Protein AF-0000000085008491 (afdb_homodimer)

Organism: Metarhizium robertsii (strain ARSEF 23 / ATCC MYA-3075) (NCBI:txid655844)

Structure (mmCIF, N/CA/C/O backbone):
data_AF-0000000085008491-model_v1
#
loop_
_entity.id
_entity.type
_entity.pdbx_description
1 polymer 'Low temperature requirement protein A'
#
loop_
_atom_site.group_PDB
_atom_site.id
_atom_site.type_symbol
_atom_site.label_atom_id
_atom_site.label_alt_id
_atom_site.label_comp_id
_atom_site.label_asym_id
_atom_site.label_entity_id
_atom_site.label_seq_id
_atom_site.pdbx_PDB_ins_code
_atom_site.Cartn_x
_atom_site.Cartn_y
_atom_site.Cartn_z
_atom_site.occupancy
_atom_site.B_iso_or_equiv
_atom_site.auth_seq_id
_atom_site.auth_comp_id
_atom_site.auth_asym_id
_atom_site.auth_atom_id
_atom_site.pdbx_PDB_model_num
ATOM 1 N N . MET A 1 1 ? -6.703 20.766 11 1 22.58 1 MET A N 1
ATOM 2 C CA . MET A 1 1 ? -6.531 19.688 11.953 1 22.58 1 MET A CA 1
ATOM 3 C C . MET A 1 1 ? -5.18 19.781 12.656 1 22.58 1 MET A C 1
ATOM 5 O O . MET A 1 1 ? -4.137 19.828 12 1 22.58 1 MET A O 1
ATOM 9 N N . ASN A 1 2 ? -5.156 20.266 13.844 1 28.08 2 ASN A N 1
ATOM 10 C CA . ASN A 1 2 ? -3.992 20.547 14.68 1 28.08 2 ASN A CA 1
ATOM 11 C C . ASN A 1 2 ? -3.143 19.281 14.883 1 28.08 2 ASN A C 1
ATOM 13 O O . ASN A 1 2 ? -3.676 18.188 15.055 1 28.08 2 ASN A O 1
ATOM 17 N N . CYS A 1 3 ? -1.959 19.219 14.305 1 33.41 3 CYS A N 1
ATOM 18 C CA . CYS A 1 3 ? -0.916 18.266 14.656 1 33.41 3 CYS A CA 1
ATOM 19 C C . CYS A 1 3 ? -1.079 17.781 16.094 1 33.41 3 CYS A C 1
ATOM 21 O O . CYS A 1 3 ? -0.46 16.781 16.484 1 33.41 3 CYS A O 1
ATOM 23 N N . ASN A 1 4 ? -1.603 18.516 16.922 1 34.78 4 ASN A N 1
ATOM 24 C CA . ASN A 1 4 ? -1.887 18.188 18.312 1 34.78 4 ASN A CA 1
ATOM 25 C C . ASN A 1 4 ? -2.812 16.969 18.422 1 34.78 4 ASN A C 1
ATOM 27 O O . ASN A 1 4 ? -2.797 16.266 19.422 1 34.78 4 ASN A O 1
ATOM 31 N N . GLU A 1 5 ? -3.637 16.719 17.391 1 36.25 5 GLU A N 1
ATOM 32 C CA . GLU A 1 5 ? -4.668 15.695 17.469 1 36.25 5 GLU A CA 1
ATOM 33 C C . GLU A 1 5 ? -4.102 14.32 17.125 1 36.25 5 GLU A C 1
ATOM 35 O O . GLU A 1 5 ? -4.574 13.297 17.625 1 36.25 5 GLU A O 1
ATOM 40 N N . LEU A 1 6 ? -3.256 14.211 16.172 1 36.53 6 LEU A N 1
ATOM 41 C CA . LEU A 1 6 ? -2.646 12.922 15.859 1 36.53 6 LEU A CA 1
ATOM 42 C C . LEU A 1 6 ? -1.901 12.367 17.062 1 36.53 6 LEU A C 1
ATOM 44 O O . LEU A 1 6 ? -1.867 11.148 17.266 1 36.53 6 LEU A O 1
ATOM 48 N N . GLN A 1 7 ? -1.182 13.188 17.719 1 36.91 7 GLN A N 1
ATOM 49 C CA . GLN A 1 7 ? -0.556 12.797 18.969 1 36.91 7 GLN A CA 1
ATOM 50 C C . GLN A 1 7 ? -1.595 12.648 20.078 1 36.91 7 GLN A C 1
ATOM 52 O O . GLN A 1 7 ? -1.277 12.188 21.172 1 36.91 7 GLN A O 1
ATOM 57 N N . GLU A 1 8 ? -2.67 13.133 19.891 1 38.06 8 GLU A N 1
ATOM 58 C CA . GLU A 1 8 ? -3.695 12.984 20.922 1 38.06 8 GLU A CA 1
ATOM 59 C C . GLU A 1 8 ? -4.211 11.547 20.984 1 38.06 8 GLU A C 1
ATOM 61 O O . GLU A 1 8 ? -4.816 11.141 21.969 1 38.06 8 GLU A O 1
ATOM 66 N N . GLY A 1 9 ? -4.223 10.93 19.859 1 38.94 9 GLY A N 1
ATOM 67 C CA . GLY A 1 9 ? -4.684 9.555 19.984 1 38.94 9 GLY A CA 1
ATOM 68 C C . GLY A 1 9 ? -3.822 8.719 20.906 1 38.94 9 GLY A C 1
ATOM 69 O O . GLY A 1 9 ? -4.133 7.555 21.172 1 38.94 9 GLY A O 1
ATOM 70 N N . ALA A 1 10 ? -2.504 9.078 20.875 1 44.97 10 ALA A N 1
ATOM 71 C CA . ALA A 1 10 ? -1.651 8.383 21.828 1 44.97 10 ALA A CA 1
ATOM 72 C C . ALA A 1 10 ? -1.813 8.969 23.234 1 44.97 10 ALA A C 1
ATOM 74 O O . ALA A 1 10 ? -0.833 9.117 23.969 1 44.97 10 ALA A O 1
ATOM 75 N N . LYS A 1 11 ? -2.795 9.562 23.516 1 48.81 11 LYS A N 1
ATOM 76 C CA . LYS A 1 11 ? -2.977 9.977 24.906 1 48.81 11 LYS A CA 1
ATOM 77 C C . LYS A 1 11 ? -2.881 8.789 25.859 1 48.81 11 LYS A C 1
ATOM 79 O O . LYS A 1 11 ? -3.244 7.668 25.484 1 48.81 11 LYS A O 1
ATOM 84 N N . PRO A 1 12 ? -2.02 8.914 26.781 1 52.53 12 PRO A N 1
ATOM 85 C CA . PRO A 1 12 ? -1.952 7.887 27.828 1 52.53 12 PRO A CA 1
ATOM 86 C C . PRO A 1 12 ? -3.322 7.312 28.172 1 52.53 12 PRO A C 1
ATOM 88 O O . PRO A 1 12 ? -4.312 8.047 28.219 1 52.53 12 PRO A O 1
ATOM 91 N N . GLN A 1 13 ? -3.4 6.059 27.797 1 59.88 13 GLN A N 1
ATOM 92 C CA . GLN A 1 13 ? -4.645 5.324 28 1 59.88 13 GLN A CA 1
ATOM 93 C C . GLN A 1 13 ? -4.914 5.066 29.469 1 59.88 13 GLN A C 1
ATOM 95 O O . GLN A 1 13 ? -4.023 4.625 30.203 1 59.88 13 GLN A O 1
ATOM 100 N N . ARG A 1 14 ? -5.953 5.645 29.969 1 59.72 14 ARG A N 1
ATOM 101 C CA . ARG A 1 14 ? -6.395 5.312 31.312 1 59.72 14 ARG A CA 1
ATOM 102 C C . ARG A 1 14 ? -6.863 3.865 31.406 1 59.72 14 ARG A C 1
ATOM 104 O O . ARG A 1 14 ? -6.832 3.258 32.469 1 59.72 14 ARG A O 1
ATOM 111 N N . TYR A 1 15 ? -7.203 3.393 30.219 1 63.69 15 TYR A N 1
ATOM 112 C CA . TYR A 1 15 ? -7.707 2.025 30.172 1 63.69 15 TYR A CA 1
ATOM 113 C C . TYR A 1 15 ? -7.035 1.241 29.047 1 63.69 15 TYR A C 1
ATOM 115 O O . TYR A 1 15 ? -6.793 1.778 27.969 1 63.69 15 TYR A O 1
ATOM 123 N N . ILE A 1 16 ? -6.688 0.097 29.391 1 64.44 16 ILE A N 1
ATOM 124 C CA . ILE A 1 16 ? -6.07 -0.783 28.406 1 64.44 16 ILE A CA 1
ATOM 125 C C . ILE A 1 16 ? -7.121 -1.263 27.406 1 64.44 16 ILE A C 1
ATOM 127 O O . ILE A 1 16 ? -6.863 -1.312 26.203 1 64.44 16 ILE A O 1
ATOM 131 N N . ILE A 1 17 ? -8.273 -1.641 27.938 1 62.34 17 ILE A N 1
ATOM 132 C CA . ILE A 1 17 ? -9.414 -2.043 27.125 1 62.34 17 ILE A CA 1
ATOM 133 C C . ILE A 1 17 ? -10.547 -1.027 27.281 1 62.34 17 ILE A C 1
ATOM 135 O O . ILE A 1 17 ? -11.039 -0.808 28.391 1 62.34 17 ILE A O 1
ATOM 139 N N . LYS A 1 18 ? -10.844 -0.4 26.188 1 65 18 LYS A N 1
ATOM 140 C CA . LYS A 1 18 ? -11.883 0.63 26.234 1 65 18 LYS A CA 1
ATOM 141 C C . LYS A 1 18 ? -13.234 0.069 25.797 1 65 18 LYS A C 1
ATOM 143 O O . LYS A 1 18 ? -13.297 -0.905 25.047 1 65 18 LYS A O 1
ATOM 148 N N . ARG A 1 19 ? -14.211 0.673 26.375 1 60.06 19 ARG A N 1
ATOM 149 C CA . ARG A 1 19 ? -15.555 0.323 25.938 1 60.06 19 ARG A CA 1
ATOM 150 C C . ARG A 1 19 ? -15.797 0.734 24.5 1 60.06 19 ARG A C 1
ATOM 152 O O . ARG A 1 19 ? -15.453 1.85 24.094 1 60.06 19 ARG A O 1
ATOM 159 N N . PRO A 1 20 ? -16.25 -0.199 23.781 1 55.25 20 PRO A N 1
ATOM 160 C CA . PRO A 1 20 ? -16.609 0.208 22.422 1 55.25 20 PRO A CA 1
ATOM 161 C C . PRO A 1 20 ? -17.656 1.324 22.391 1 55.25 20 PRO A C 1
ATOM 163 O O . PRO A 1 20 ? -18.641 1.271 23.125 1 55.25 20 PRO A O 1
ATOM 166 N N . LYS A 1 21 ? -17.25 2.432 21.797 1 56.22 21 LYS A N 1
ATOM 167 C CA . LYS A 1 21 ? -18.156 3.568 21.734 1 56.22 21 LYS A CA 1
ATOM 168 C C . LYS A 1 21 ? -18.594 3.844 20.297 1 56.22 21 LYS A C 1
ATOM 170 O O . LYS A 1 21 ? -17.797 3.719 19.375 1 56.22 21 LYS A O 1
ATOM 175 N N . ALA A 1 22 ? -19.875 3.992 20.188 1 53.5 22 ALA A N 1
ATOM 176 C CA . ALA A 1 22 ? -20.391 4.422 18.891 1 53.5 22 ALA A CA 1
ATOM 177 C C . ALA A 1 22 ? -19.781 5.766 18.484 1 53.5 22 ALA A C 1
ATOM 179 O O . ALA A 1 22 ? -19.781 6.715 19.266 1 53.5 22 ALA A O 1
ATOM 180 N N . LEU A 1 23 ? -19.188 5.812 17.422 1 52.28 23 LEU A N 1
ATOM 181 C CA . LEU A 1 23 ? -18.516 7.043 17.016 1 52.28 23 LEU A CA 1
ATOM 182 C C . LEU A 1 23 ? -19.531 8.07 16.516 1 52.28 23 LEU A C 1
ATOM 184 O O . LEU A 1 23 ? -19.375 9.273 16.75 1 52.28 23 LEU A O 1
ATOM 188 N N . GLN A 1 24 ? -20.531 7.625 15.766 1 49.69 24 GLN A N 1
ATOM 189 C CA . GLN A 1 24 ? -21.578 8.516 15.273 1 49.69 24 GLN A CA 1
ATOM 190 C C . GLN A 1 24 ? -22.922 7.812 15.227 1 49.69 24 GLN A C 1
ATOM 192 O O . GLN A 1 24 ? -23 6.609 14.969 1 49.69 24 GLN A O 1
ATOM 197 N N . TRP A 1 25 ? -23.938 8.477 15.766 1 48.06 25 TRP A N 1
ATOM 198 C CA . TRP A 1 25 ? -25.281 7.883 15.758 1 48.06 25 TRP A CA 1
ATOM 199 C C . TRP A 1 25 ? -26.328 8.938 15.445 1 48.06 25 TRP A C 1
ATOM 201 O O . TRP A 1 25 ? -26.062 10.133 15.531 1 48.06 25 TRP A O 1
ATOM 211 N N . PHE A 1 26 ? -27.312 8.453 14.711 1 47.28 26 PHE A N 1
ATOM 212 C CA . PHE A 1 26 ? -28.484 9.305 14.484 1 47.28 26 PHE A CA 1
ATOM 213 C C . PHE A 1 26 ? -29.438 9.227 15.672 1 47.28 26 PHE A C 1
ATOM 215 O O . PHE A 1 26 ? -29.734 8.141 16.172 1 47.28 26 PHE A O 1
ATOM 222 N N . TYR A 1 27 ? -29.656 10.281 16.297 1 44.81 27 TYR A N 1
ATOM 223 C CA . TYR A 1 27 ? -30.719 10.383 17.281 1 44.81 27 TYR A CA 1
ATOM 224 C C . TYR A 1 27 ? -31.828 11.312 16.812 1 44.81 27 TYR A C 1
ATOM 226 O O . TYR A 1 27 ? -31.625 12.516 16.656 1 44.81 27 TYR A O 1
ATOM 234 N N . ASN A 1 28 ? -33 10.789 16.641 1 46.03 28 ASN A N 1
ATOM 235 C CA . ASN A 1 28 ? -34.156 11.523 16.156 1 46.03 28 ASN A CA 1
ATOM 236 C C . ASN A 1 28 ? -33.844 12.297 14.875 1 46.03 28 ASN A C 1
ATOM 238 O O . ASN A 1 28 ? -34.188 13.477 14.75 1 46.03 28 ASN A O 1
ATOM 242 N N . GLY A 1 29 ? -33.031 11.727 13.953 1 48.06 29 GLY A N 1
ATOM 243 C CA . GLY A 1 29 ? -32.75 12.297 12.648 1 48.06 29 GLY A CA 1
ATOM 244 C C . GLY A 1 29 ? -31.5 13.156 12.625 1 48.06 29 GLY A C 1
ATOM 245 O O . GLY A 1 29 ? -31.078 13.625 11.57 1 48.06 29 GLY A O 1
ATOM 246 N N . ARG A 1 30 ? -31.031 13.391 13.836 1 52.66 30 ARG A N 1
ATOM 247 C CA . ARG A 1 30 ? -29.859 14.258 13.906 1 52.66 30 ARG A CA 1
ATOM 248 C C . ARG A 1 30 ? -28.594 13.445 14.125 1 52.66 30 ARG A C 1
ATOM 250 O O . ARG A 1 30 ? -28.594 12.461 14.867 1 52.66 30 ARG A O 1
ATOM 257 N N . LEU A 1 31 ? -27.609 13.781 13.398 1 53.97 31 LEU A N 1
ATOM 258 C CA . LEU A 1 31 ? -26.328 13.086 13.453 1 53.97 31 LEU A CA 1
ATOM 259 C C . LEU A 1 31 ? -25.5 13.555 14.641 1 53.97 31 LEU A C 1
ATOM 261 O O . LEU A 1 31 ? -25.328 14.766 14.844 1 53.97 31 LEU A O 1
ATOM 265 N N . TYR A 1 32 ? -25.25 12.711 15.68 1 51.94 32 TYR A N 1
ATOM 266 C CA . TYR A 1 32 ? -24.375 12.992 16.812 1 51.94 32 TYR A CA 1
ATOM 267 C C . TYR A 1 32 ? -23.016 12.312 16.609 1 51.94 32 TYR A C 1
ATOM 269 O O . TYR A 1 32 ? -22.938 11.195 16.109 1 51.94 32 TYR A O 1
ATOM 277 N N . LYS A 1 33 ? -21.969 13.078 16.719 1 55.03 33 LYS A N 1
ATOM 278 C CA . LYS A 1 33 ? -20.625 12.539 16.625 1 55.03 33 LYS A CA 1
ATOM 279 C C . LYS A 1 33 ? -19.906 12.594 17.969 1 55.03 33 LYS A C 1
ATOM 281 O O . LYS A 1 33 ? -20.047 13.578 18.703 1 55.03 33 LYS A O 1
ATOM 286 N N . GLU A 1 34 ? -19.469 11.555 18.453 1 53.09 34 GLU A N 1
ATOM 287 C CA . GLU A 1 34 ? -18.703 11.562 19.703 1 53.09 34 GLU A CA 1
ATOM 288 C C . GLU A 1 34 ? -17.5 12.5 19.609 1 53.09 34 GLU A C 1
ATOM 290 O O . GLU A 1 34 ? -17.156 13.172 20.578 1 53.09 34 GLU A O 1
ATOM 295 N N . SER A 1 35 ? -16.688 12.516 18.609 1 48.06 35 SER A N 1
ATOM 296 C CA . SER A 1 35 ? -15.539 13.406 18.438 1 48.06 35 SER A CA 1
ATOM 297 C C . SER A 1 35 ? -15.5 13.977 17.016 1 48.06 35 SER A C 1
ATOM 299 O O . SER A 1 35 ? -15.852 13.297 16.062 1 48.06 35 SER A O 1
ATOM 301 N N . ASP A 1 36 ? -15.641 15.281 16.797 1 45.06 36 ASP A N 1
ATOM 302 C CA . ASP A 1 36 ? -15.641 16 15.531 1 45.06 36 ASP A CA 1
ATOM 303 C C . ASP A 1 36 ? -14.414 15.641 14.688 1 45.06 36 ASP A C 1
ATOM 305 O O . ASP A 1 36 ? -14.289 16.078 13.547 1 45.06 36 ASP A O 1
ATOM 309 N N . GLU A 1 37 ? -13.469 15.078 15.219 1 43.38 37 GLU A N 1
ATOM 310 C CA . GLU A 1 37 ? -12.203 14.953 14.492 1 43.38 37 GLU A CA 1
ATOM 311 C C . GLU A 1 37 ? -12.281 13.867 13.43 1 43.38 37 GLU A C 1
ATOM 313 O O . GLU A 1 37 ? -12.781 12.773 13.68 1 43.38 37 GLU A O 1
ATOM 318 N N . GLU A 1 38 ? -12.484 14.344 12.172 1 45.38 38 GLU A N 1
ATOM 319 C CA . GLU A 1 38 ? -12.461 13.445 11.023 1 45.38 38 GLU A CA 1
ATOM 320 C C . GLU A 1 38 ? -11.375 12.383 11.18 1 45.38 38 GLU A C 1
ATOM 322 O O . GLU A 1 38 ? -10.211 12.711 11.43 1 45.38 38 GLU A O 1
ATOM 327 N N . ARG A 1 39 ? -11.844 11.203 11.594 1 47.59 39 ARG A N 1
ATOM 328 C CA . ARG A 1 39 ? -10.914 10.102 11.805 1 47.59 39 ARG A CA 1
ATOM 329 C C . ARG A 1 39 ? -10.312 9.625 10.484 1 47.59 39 ARG A C 1
ATOM 331 O O . ARG A 1 39 ? -11.039 9.359 9.523 1 47.59 39 ARG A O 1
ATOM 338 N N . GLN A 1 40 ? -9.078 10.18 9.977 1 51.53 40 GLN A N 1
ATOM 339 C CA . GLN A 1 40 ? -8.359 9.602 8.844 1 51.53 40 GLN A CA 1
ATOM 340 C C . GLN A 1 40 ? -8.102 8.109 9.062 1 51.53 40 GLN A C 1
ATOM 342 O O . GLN A 1 40 ? -8.094 7.637 10.195 1 51.53 40 GLN A O 1
ATOM 347 N N . ALA A 1 41 ? -8.219 7.352 7.934 1 54.81 41 ALA A N 1
ATOM 348 C CA . ALA A 1 41 ? -7.891 5.926 7.988 1 54.81 41 ALA A CA 1
ATOM 349 C C . ALA A 1 41 ? -6.676 5.676 8.883 1 54.81 41 ALA A C 1
ATOM 351 O O . ALA A 1 41 ? -5.625 6.289 8.695 1 54.81 41 ALA A O 1
ATOM 352 N N . GLY A 1 42 ? -6.922 4.922 9.945 1 65 42 GLY A N 1
ATOM 353 C CA . GLY A 1 42 ? -5.891 4.609 10.922 1 65 42 GLY A CA 1
ATOM 354 C C . GLY A 1 42 ? -4.727 3.834 10.328 1 65 42 GLY A C 1
ATOM 355 O O . GLY A 1 42 ? -4.887 3.139 9.328 1 65 42 GLY A O 1
ATOM 356 N N . ARG A 1 43 ? -3.559 4.066 10.641 1 73.31 43 ARG A N 1
ATOM 357 C CA . ARG A 1 43 ? -2.309 3.428 10.242 1 73.31 43 ARG A CA 1
ATOM 358 C C . ARG A 1 43 ? -2.424 1.909 10.312 1 73.31 43 ARG A C 1
ATOM 360 O O . ARG A 1 43 ? -1.862 1.2 9.477 1 73.31 43 ARG A O 1
ATOM 367 N N . PHE A 1 44 ? -3.326 1.411 11.125 1 76.56 44 PHE A N 1
ATOM 368 C CA . PHE A 1 44 ? -3.467 -0.036 11.227 1 76.56 44 PHE A CA 1
ATOM 369 C C . PHE A 1 44 ? -4.383 -0.573 10.133 1 76.56 44 PHE A C 1
ATOM 371 O O . PHE A 1 44 ? -4.199 -1.696 9.664 1 76.56 44 PHE A O 1
ATOM 378 N N . GLU A 1 45 ? -5.293 0.26 9.781 1 81.31 45 GLU A N 1
ATOM 379 C CA . GLU A 1 45 ? -6.164 -0.129 8.68 1 81.31 45 GLU A CA 1
ATOM 380 C C . GLU A 1 45 ? -5.387 -0.242 7.371 1 81.31 45 GLU A C 1
ATOM 382 O O . GLU A 1 45 ? -5.605 -1.169 6.586 1 81.31 45 GLU A O 1
ATOM 387 N N . LEU A 1 46 ? -4.5 0.636 7.219 1 81.38 46 LEU A N 1
ATOM 388 C CA . LEU A 1 46 ? -3.66 0.584 6.027 1 81.38 46 LEU A CA 1
ATOM 389 C C . LEU A 1 46 ? -2.781 -0.662 6.031 1 81.38 46 LEU A C 1
ATOM 391 O O . LEU A 1 46 ? -2.535 -1.26 4.98 1 81.38 46 LEU A O 1
ATOM 395 N N . PHE A 1 47 ? -2.369 -1.058 7.207 1 86.75 47 PHE A N 1
ATOM 396 C CA . PHE A 1 47 ? -1.558 -2.262 7.348 1 86.75 47 PHE A CA 1
ATOM 397 C C . PHE A 1 47 ? -2.355 -3.5 6.957 1 86.75 47 PHE A C 1
ATOM 399 O O . PHE A 1 47 ? -1.834 -4.395 6.289 1 86.75 47 PHE A O 1
ATOM 406 N N . LEU A 1 48 ? -3.578 -3.57 7.32 1 89.31 48 LEU A N 1
ATOM 407 C CA . LEU A 1 48 ? -4.473 -4.656 6.938 1 89.31 48 LEU A CA 1
ATOM 408 C C . LEU A 1 48 ? -4.648 -4.707 5.422 1 89.31 48 LEU A C 1
ATOM 410 O O . LEU A 1 48 ? -4.645 -5.789 4.828 1 89.31 48 LEU A O 1
ATOM 414 N N . ASP A 1 49 ? -4.773 -3.596 4.836 1 88.44 49 ASP A N 1
ATOM 415 C CA . ASP A 1 49 ? -4.992 -3.52 3.395 1 88.44 49 ASP A CA 1
ATOM 416 C C . ASP A 1 49 ? -3.795 -4.07 2.627 1 88.44 49 ASP A C 1
ATOM 418 O O . ASP A 1 49 ? -3.957 -4.656 1.553 1 88.44 49 ASP A O 1
ATOM 422 N N . LEU A 1 50 ? -2.637 -3.889 3.166 1 86.38 50 LEU A N 1
ATOM 423 C CA . LEU A 1 50 ? -1.446 -4.406 2.504 1 86.38 50 LEU A CA 1
ATOM 424 C C . LEU A 1 50 ? -1.451 -5.934 2.49 1 86.38 50 LEU A C 1
ATOM 426 O O . LEU A 1 50 ? -0.958 -6.551 1.544 1 86.38 50 LEU A O 1
ATOM 430 N N . LEU A 1 51 ? -1.933 -6.465 3.512 1 91.44 51 LEU A N 1
ATOM 431 C CA . LEU A 1 51 ? -2.096 -7.918 3.506 1 91.44 51 LEU A CA 1
ATOM 432 C C . LEU A 1 51 ? -3.004 -8.359 2.363 1 91.44 51 LEU A C 1
ATOM 434 O O . LEU A 1 51 ? -2.734 -9.367 1.704 1 91.44 51 LEU A O 1
ATOM 438 N N . TYR A 1 52 ? -3.979 -7.602 2.129 1 90.44 52 TYR A N 1
ATOM 439 C CA . TYR A 1 52 ? -4.941 -7.949 1.088 1 90.44 52 TYR A CA 1
ATOM 440 C C . TYR A 1 52 ? -4.324 -7.793 -0.298 1 90.44 52 TYR A C 1
ATOM 442 O O . TYR A 1 52 ? -4.719 -8.484 -1.239 1 90.44 52 TYR A O 1
ATOM 450 N N . VAL A 1 53 ? -3.381 -6.906 -0.427 1 83.25 53 VAL A N 1
ATOM 451 C CA . VAL A 1 53 ? -2.656 -6.805 -1.688 1 83.25 53 VAL A CA 1
ATOM 452 C C . VAL A 1 53 ? -1.994 -8.141 -2.016 1 83.25 53 VAL A C 1
ATOM 454 O O . VAL A 1 53 ? -2.066 -8.617 -3.152 1 83.25 53 VAL A O 1
ATOM 457 N N . ALA A 1 54 ? -1.423 -8.742 -1.028 1 89.44 54 ALA A N 1
ATOM 458 C CA . ALA A 1 54 ? -0.74 -10.016 -1.221 1 89.44 54 ALA A CA 1
ATOM 459 C C . ALA A 1 54 ? -1.737 -11.133 -1.513 1 89.44 54 ALA A C 1
ATOM 461 O O . ALA A 1 54 ? -1.486 -11.992 -2.361 1 89.44 54 ALA A O 1
ATOM 462 N N . ILE A 1 55 ? -2.85 -11.125 -0.84 1 93.25 55 ILE A N 1
ATOM 463 C CA . ILE A 1 55 ? -3.867 -12.156 -0.992 1 93.25 55 ILE A CA 1
ATOM 464 C C . ILE A 1 55 ? -4.418 -12.133 -2.416 1 93.25 55 ILE A C 1
ATOM 466 O O . ILE A 1 55 ? -4.477 -13.172 -3.084 1 93.25 55 ILE A O 1
ATOM 470 N N . VAL A 1 56 ? -4.699 -10.977 -2.877 1 86.5 56 VAL A N 1
ATOM 471 C CA . VAL A 1 56 ? -5.344 -10.852 -4.18 1 86.5 56 VAL A CA 1
ATOM 472 C C . VAL A 1 56 ? -4.324 -11.109 -5.289 1 86.5 56 VAL A C 1
ATOM 474 O O . VAL A 1 56 ? -4.664 -11.664 -6.336 1 86.5 56 VAL A O 1
ATOM 477 N N . ALA A 1 57 ? -3.107 -10.703 -5.055 1 86.38 57 ALA A N 1
ATOM 478 C CA . ALA A 1 57 ? -2.039 -11.031 -5.996 1 86.38 57 ALA A CA 1
ATOM 479 C C . ALA A 1 57 ? -1.891 -12.547 -6.145 1 86.38 57 ALA A C 1
ATOM 481 O O . ALA A 1 57 ? -1.732 -13.047 -7.258 1 86.38 57 ALA A O 1
ATOM 482 N N . ASN A 1 58 ? -1.969 -13.203 -5.07 1 92.44 58 ASN A N 1
ATOM 483 C CA . ASN A 1 58 ? -1.834 -14.656 -5.074 1 92.44 58 ASN A CA 1
ATOM 484 C C . ASN A 1 58 ? -2.951 -15.32 -5.871 1 92.44 58 ASN A C 1
ATOM 486 O O . ASN A 1 58 ? -2.697 -16.234 -6.668 1 92.44 58 ASN A O 1
ATOM 490 N N . PHE A 1 59 ? -4.148 -14.852 -5.703 1 93.75 59 PHE A N 1
ATOM 491 C CA . PHE A 1 59 ? -5.305 -15.422 -6.391 1 93.75 59 PHE A CA 1
ATOM 492 C C . PHE A 1 59 ? -5.234 -15.141 -7.887 1 93.75 59 PHE A C 1
ATOM 494 O O . PHE A 1 59 ? -5.598 -15.992 -8.703 1 93.75 59 PHE A O 1
ATOM 501 N N . SER A 1 60 ? -4.73 -14.008 -8.25 1 89.81 60 SER A N 1
ATOM 502 C CA . SER A 1 60 ? -4.656 -13.617 -9.656 1 89.81 60 SER A CA 1
ATOM 503 C C . SER A 1 60 ? -3.566 -14.391 -10.391 1 89.81 60 SER A C 1
ATOM 505 O O . SER A 1 60 ? -3.693 -14.68 -11.578 1 89.81 60 SER A O 1
ATOM 507 N N . ASP A 1 61 ? -2.535 -14.703 -9.68 1 88.38 61 ASP A N 1
ATOM 508 C CA . ASP A 1 61 ? -1.446 -15.469 -10.281 1 88.38 61 ASP A CA 1
ATOM 509 C C . ASP A 1 61 ? -1.935 -16.844 -10.758 1 88.38 61 ASP A C 1
ATOM 511 O O . ASP A 1 61 ? -1.553 -17.297 -11.836 1 88.38 61 ASP A O 1
ATOM 515 N N . ASP A 1 62 ? -2.723 -17.406 -10.008 1 87.94 62 ASP A N 1
ATOM 516 C CA . ASP A 1 62 ? -3.281 -18.703 -10.352 1 87.94 62 ASP A CA 1
ATOM 517 C C . ASP A 1 62 ? -4.148 -18.625 -11.609 1 87.94 62 ASP A C 1
ATOM 519 O O . ASP A 1 62 ? -4.082 -19.5 -12.477 1 87.94 62 ASP A O 1
ATOM 523 N N . LEU A 1 63 ? -4.883 -17.609 -11.727 1 90.69 63 LEU A N 1
ATOM 524 C CA . LEU A 1 63 ? -5.773 -17.422 -12.867 1 90.69 63 LEU A CA 1
ATOM 525 C C . LEU A 1 63 ? -4.973 -17.109 -14.133 1 90.69 63 LEU A C 1
ATOM 527 O O . LEU A 1 63 ? -5.312 -17.578 -15.219 1 90.69 63 LEU A O 1
ATOM 531 N N . ALA A 1 64 ? -3.938 -16.406 -14.016 1 87.31 64 ALA A N 1
ATOM 532 C CA . ALA A 1 64 ? -3.104 -16.047 -15.156 1 87.31 64 ALA A CA 1
ATOM 533 C C . ALA A 1 64 ? -2.389 -17.266 -15.727 1 87.31 64 ALA A C 1
ATOM 535 O O . ALA A 1 64 ? -2.154 -17.344 -16.938 1 87.31 64 ALA A O 1
ATOM 536 N N . GLU A 1 65 ? -2.064 -18.172 -14.859 1 87.12 65 GLU A N 1
ATOM 537 C CA . GLU A 1 65 ? -1.395 -19.391 -15.281 1 87.12 65 GLU A CA 1
ATOM 538 C C . GLU A 1 65 ? -2.354 -20.312 -16.031 1 87.12 65 GLU A C 1
ATOM 540 O O . GLU A 1 65 ? -1.956 -21 -16.969 1 87.12 65 GLU A O 1
ATOM 545 N N . PHE A 1 66 ? -3.566 -20.266 -15.594 1 92.44 66 PHE A N 1
ATOM 546 C CA . PHE A 1 66 ? -4.602 -21.078 -16.219 1 92.44 66 PHE A CA 1
ATOM 547 C C . PHE A 1 66 ? -5.805 -20.234 -16.594 1 92.44 66 PHE A C 1
ATOM 549 O O . PHE A 1 66 ? -6.852 -20.297 -15.953 1 92.44 66 PHE A O 1
ATOM 556 N N . PRO A 1 67 ? -5.68 -19.562 -17.703 1 92.75 67 PRO A N 1
ATOM 557 C CA . PRO A 1 67 ? -6.707 -18.578 -18.078 1 92.75 67 PRO A CA 1
ATOM 558 C C . PRO A 1 67 ? -7.93 -19.234 -18.719 1 92.75 67 PRO A C 1
ATOM 560 O O . PRO A 1 67 ? -8.133 -19.109 -19.938 1 92.75 67 PRO A O 1
ATOM 563 N N . ASN A 1 68 ? -8.789 -19.938 -17.953 1 93.06 68 ASN A N 1
ATOM 564 C CA . ASN A 1 68 ? -10.023 -20.562 -18.422 1 93.06 68 ASN A CA 1
ATOM 565 C C . ASN A 1 68 ? -11.195 -20.25 -17.5 1 93.06 68 ASN A C 1
ATOM 567 O O . ASN A 1 68 ? -11.023 -19.609 -16.453 1 93.06 68 ASN A O 1
ATOM 571 N N . GLY A 1 69 ? -12.312 -20.562 -17.906 1 93.06 69 GLY A N 1
ATOM 572 C CA . GLY A 1 69 ? -13.539 -20.234 -17.188 1 93.06 69 GLY A CA 1
ATOM 573 C C . GLY A 1 69 ? -13.609 -20.859 -15.805 1 93.06 69 GLY A C 1
ATOM 574 O O . GLY A 1 69 ? -14.086 -20.234 -14.859 1 93.06 69 GLY A O 1
ATOM 575 N N . ALA A 1 70 ? -13.164 -22.109 -15.719 1 92.81 70 ALA A N 1
ATOM 576 C CA . ALA A 1 70 ? -13.188 -22.812 -14.438 1 92.81 70 ALA A CA 1
ATOM 577 C C . ALA A 1 70 ? -12.328 -22.094 -13.398 1 92.81 70 ALA A C 1
ATOM 579 O O . ALA A 1 70 ? -12.734 -21.922 -12.25 1 92.81 70 ALA A O 1
ATOM 580 N N . HIS A 1 71 ? -11.18 -21.703 -13.859 1 94.12 71 HIS A N 1
ATOM 581 C CA . HIS A 1 71 ? -10.273 -21 -12.945 1 94.12 71 HIS A CA 1
ATOM 582 C C . HIS A 1 71 ? -10.773 -19.594 -12.648 1 94.12 71 HIS A C 1
ATOM 584 O O . HIS A 1 71 ? -10.508 -19.047 -11.57 1 94.12 71 HIS A O 1
ATOM 590 N N . LEU A 1 72 ? -11.469 -18.969 -13.562 1 95.25 72 LEU A N 1
ATOM 591 C CA . LEU A 1 72 ? -12.109 -17.688 -13.297 1 95.25 72 LEU A CA 1
ATOM 592 C C . LEU A 1 72 ? -13.172 -17.828 -12.211 1 95.25 72 LEU A C 1
ATOM 594 O O . LEU A 1 72 ? -13.242 -17.016 -11.289 1 95.25 72 LEU A O 1
ATOM 598 N N . ALA A 1 73 ? -13.977 -18.828 -12.352 1 95.06 73 ALA A N 1
ATOM 599 C CA . ALA A 1 73 ? -14.992 -19.094 -11.336 1 95.06 73 ALA A CA 1
ATOM 600 C C . ALA A 1 73 ? -14.352 -19.312 -9.969 1 95.06 73 ALA A C 1
ATOM 602 O O . ALA A 1 73 ? -14.82 -18.781 -8.961 1 95.06 73 ALA A O 1
ATOM 603 N N . LYS A 1 74 ? -13.328 -20.141 -9.961 1 95.56 74 LYS A N 1
ATOM 604 C CA . LYS A 1 74 ? -12.602 -20.375 -8.719 1 95.56 74 LYS A CA 1
ATOM 605 C C . LYS A 1 74 ? -12.078 -19.078 -8.117 1 95.56 74 LYS A C 1
ATOM 607 O O . LYS A 1 74 ? -12.195 -18.844 -6.914 1 95.56 74 LYS A O 1
ATOM 612 N N . TYR A 1 75 ? -11.539 -18.25 -9 1 95.94 75 TYR A N 1
ATOM 613 C CA . TYR A 1 75 ? -11.016 -16.953 -8.578 1 95.94 75 TYR A CA 1
ATOM 614 C C . TYR A 1 75 ? -12.094 -16.141 -7.875 1 95.94 75 TYR A C 1
ATOM 616 O O . TYR A 1 75 ? -11.867 -15.602 -6.785 1 95.94 75 TYR A O 1
ATOM 624 N N . ILE A 1 76 ? -13.219 -16.094 -8.383 1 95.69 76 ILE A N 1
ATOM 625 C CA . ILE A 1 76 ? -14.32 -15.312 -7.828 1 95.69 76 ILE A CA 1
ATOM 626 C C . ILE A 1 76 ? -14.781 -15.938 -6.512 1 95.69 76 ILE A C 1
ATOM 628 O O . ILE A 1 76 ? -15.023 -15.227 -5.531 1 95.69 76 ILE A O 1
ATOM 632 N N . LEU A 1 77 ? -14.797 -17.219 -6.465 1 96.5 77 LEU A N 1
ATOM 633 C CA . LEU A 1 77 ? -15.328 -17.953 -5.32 1 96.5 77 LEU A CA 1
ATOM 634 C C . LEU A 1 77 ? -14.383 -17.875 -4.129 1 96.5 77 LEU A C 1
ATOM 636 O O . LEU A 1 77 ? -14.812 -17.984 -2.98 1 96.5 77 LEU A O 1
ATOM 640 N N . ILE A 1 78 ? -13.125 -17.672 -4.375 1 96.5 78 ILE A N 1
ATOM 641 C CA . ILE A 1 78 ? -12.203 -17.578 -3.248 1 96.5 78 ILE A CA 1
ATOM 642 C C . ILE A 1 78 ? -11.961 -16.109 -2.898 1 96.5 78 ILE A C 1
ATOM 644 O O . ILE A 1 78 ? -11.68 -15.773 -1.745 1 96.5 78 ILE A O 1
ATOM 648 N N . PHE A 1 79 ? -12.086 -15.227 -3.861 1 96.25 79 PHE A N 1
ATOM 649 C CA . PHE A 1 79 ? -11.859 -13.805 -3.631 1 96.25 79 PHE A CA 1
ATOM 650 C C . PHE A 1 79 ? -13 -13.203 -2.812 1 96.25 79 PHE A C 1
ATOM 652 O O . PHE A 1 79 ? -12.758 -12.438 -1.88 1 96.25 79 PHE A O 1
ATOM 659 N N . ALA A 1 80 ? -14.188 -13.516 -3.102 1 96.75 80 ALA A N 1
ATOM 660 C CA . ALA A 1 80 ? -15.359 -12.883 -2.514 1 96.75 80 ALA A CA 1
ATOM 661 C C . ALA A 1 80 ? -15.414 -13.109 -1.006 1 96.75 80 ALA A C 1
ATOM 663 O O . ALA A 1 80 ? -15.625 -12.164 -0.236 1 96.75 80 ALA A O 1
ATOM 664 N N . PRO A 1 81 ? -15.188 -14.32 -0.566 1 96.62 81 PRO A N 1
ATOM 665 C CA . PRO A 1 81 ? -15.18 -14.516 0.886 1 96.62 81 PRO A CA 1
ATOM 666 C C . PRO A 1 81 ? -14.094 -13.711 1.588 1 96.62 81 PRO A C 1
ATOM 668 O O . PRO A 1 81 ? -14.312 -13.188 2.686 1 96.62 81 PRO A O 1
ATOM 671 N N . ALA A 1 82 ? -12.945 -13.68 1.004 1 96.38 82 ALA A N 1
ATOM 672 C CA . ALA A 1 82 ? -11.891 -12.844 1.574 1 96.38 82 ALA A CA 1
ATOM 673 C C . ALA A 1 82 ? -12.32 -11.383 1.643 1 96.38 82 ALA A C 1
ATOM 675 O O . ALA A 1 82 ? -12.07 -10.703 2.639 1 96.38 82 ALA A O 1
ATOM 676 N N . TRP A 1 83 ? -12.945 -10.922 0.607 1 94.75 83 TRP A N 1
ATOM 677 C CA . TRP A 1 83 ? -13.484 -9.57 0.552 1 94.75 83 TRP A CA 1
ATOM 678 C C . TRP A 1 83 ? -14.484 -9.336 1.676 1 94.75 83 TRP A C 1
ATOM 680 O O . TRP A 1 83 ? -14.5 -8.266 2.293 1 94.75 83 TRP A O 1
ATOM 690 N N . HIS A 1 84 ? -15.297 -10.312 1.955 1 95.38 84 HIS A N 1
ATOM 691 C CA . HIS A 1 84 ? -16.312 -10.18 2.99 1 95.38 84 HIS A CA 1
ATOM 692 C C . HIS A 1 84 ? -15.68 -10.023 4.367 1 95.38 84 HIS A C 1
ATOM 694 O O . HIS A 1 84 ? -16.188 -9.273 5.207 1 95.38 84 HIS A O 1
ATOM 700 N N . ILE A 1 85 ? -14.656 -10.727 4.605 1 95.75 85 ILE A N 1
ATOM 701 C CA . ILE A 1 85 ? -13.961 -10.594 5.883 1 95.75 85 ILE A CA 1
ATOM 702 C C . ILE A 1 85 ? -13.398 -9.18 6.012 1 95.75 85 ILE A C 1
ATOM 704 O O . ILE A 1 85 ? -13.492 -8.562 7.078 1 95.75 85 ILE A O 1
ATOM 708 N N . TRP A 1 86 ? -12.781 -8.672 4.973 1 93.56 86 TRP A N 1
ATOM 709 C CA . TRP A 1 86 ? -12.266 -7.305 4.961 1 93.56 86 TRP A CA 1
ATOM 710 C C . TRP A 1 86 ? -13.383 -6.305 5.25 1 93.56 86 TRP A C 1
ATOM 712 O O . TRP A 1 86 ? -13.195 -5.367 6.027 1 93.56 86 TRP A O 1
ATOM 722 N N . ALA A 1 87 ? -14.516 -6.523 4.609 1 91.44 87 ALA A N 1
ATOM 723 C CA . ALA A 1 87 ? -15.664 -5.637 4.785 1 91.44 87 ALA A CA 1
ATOM 724 C C . ALA A 1 87 ? -16.141 -5.645 6.23 1 91.44 87 ALA A C 1
ATOM 726 O O . ALA A 1 87 ? -16.547 -4.605 6.766 1 91.44 87 ALA A O 1
ATOM 727 N N . ASP A 1 88 ? -16.094 -6.785 6.871 1 91.88 88 ASP A N 1
ATOM 728 C CA . ASP A 1 88 ? -16.484 -6.887 8.273 1 91.88 88 ASP A CA 1
ATOM 729 C C . ASP A 1 88 ? -15.555 -6.059 9.164 1 91.88 88 ASP A C 1
ATOM 731 O O . ASP A 1 88 ? -16.016 -5.328 10.039 1 91.88 88 ASP A O 1
ATOM 735 N N . LEU A 1 89 ? -14.336 -6.254 8.906 1 90.56 89 LEU A N 1
ATOM 736 C CA . LEU A 1 89 ? -13.367 -5.516 9.703 1 90.56 89 LEU A CA 1
ATOM 737 C C . LEU A 1 89 ? -13.516 -4.012 9.492 1 90.56 89 LEU A C 1
ATOM 739 O O . LEU A 1 89 ? -13.375 -3.234 10.438 1 90.56 89 LEU A O 1
ATOM 743 N N . ARG A 1 90 ? -13.711 -3.654 8.258 1 87.12 90 ARG A N 1
ATOM 744 C CA . ARG A 1 90 ? -13.945 -2.248 7.941 1 87.12 90 ARG A CA 1
ATOM 745 C C . ARG A 1 90 ? -15.148 -1.706 8.711 1 87.12 90 ARG A C 1
ATOM 747 O O . ARG A 1 90 ? -15.078 -0.619 9.289 1 87.12 90 ARG A O 1
ATOM 754 N N . GLU A 1 91 ? -16.219 -2.463 8.781 1 84.25 91 GLU A N 1
ATOM 755 C CA . GLU A 1 91 ? -17.422 -2.053 9.484 1 84.25 91 GLU A CA 1
ATOM 756 C C . GLU A 1 91 ? -17.188 -1.951 10.992 1 84.25 91 GLU A C 1
ATOM 758 O O . GLU A 1 91 ? -17.672 -1.022 11.641 1 84.25 91 GLU A O 1
ATOM 763 N N . ILE A 1 92 ? -16.5 -2.859 11.516 1 84 92 ILE A N 1
ATOM 764 C CA . ILE A 1 92 ? -16.188 -2.863 12.945 1 84 92 ILE A CA 1
ATOM 765 C C . ILE A 1 92 ? -15.375 -1.622 13.305 1 84 92 ILE A C 1
ATOM 767 O O . ILE A 1 92 ? -15.648 -0.962 14.305 1 84 92 ILE A O 1
ATOM 771 N N . MET A 1 93 ? -14.461 -1.279 12.5 1 80.5 93 MET A N 1
ATOM 772 C CA . MET A 1 93 ? -13.594 -0.138 12.773 1 80.5 93 MET A CA 1
ATOM 773 C C . MET A 1 93 ? -14.336 1.176 12.547 1 80.5 93 MET A C 1
ATOM 775 O O . MET A 1 93 ? -14.031 2.184 13.188 1 80.5 93 MET A O 1
ATOM 779 N N . ASN A 1 94 ? -15.25 1.102 11.703 1 76.12 94 ASN A N 1
ATOM 780 C CA . ASN A 1 94 ? -16.031 2.305 11.438 1 76.12 94 ASN A CA 1
ATOM 781 C C . ASN A 1 94 ? -17.047 2.566 12.547 1 76.12 94 ASN A C 1
ATOM 783 O O . ASN A 1 94 ? -17.266 3.715 12.945 1 76.12 94 ASN A O 1
ATOM 787 N N . SER A 1 95 ? -17.609 1.598 13.062 1 71.69 95 SER A N 1
ATOM 788 C CA . SER A 1 95 ? -18.703 1.752 14.016 1 71.69 95 SER A CA 1
ATOM 789 C C . SER A 1 95 ? -18.188 1.774 15.453 1 71.69 95 SER A C 1
ATOM 791 O O . SER A 1 95 ? -18.75 2.445 16.312 1 71.69 95 SER A O 1
ATOM 793 N N . TYR A 1 96 ? -17.172 1.052 15.75 1 67.38 96 TYR A N 1
ATOM 794 C CA . TYR A 1 96 ? -16.75 0.864 17.141 1 67.38 96 TYR A CA 1
ATOM 795 C C . TYR A 1 96 ? -15.258 1.114 17.297 1 67.38 96 TYR A C 1
ATOM 797 O O . TYR A 1 96 ? -14.578 0.386 18.016 1 67.38 96 TYR A O 1
ATOM 805 N N . TYR A 1 97 ? -14.805 2.098 16.734 1 62.53 97 TYR A N 1
ATOM 806 C CA . TYR A 1 97 ? -13.359 2.293 16.781 1 62.53 97 TYR A CA 1
ATOM 807 C C . TYR A 1 97 ? -12.906 2.758 18.156 1 62.53 97 TYR A C 1
ATOM 809 O O . TYR A 1 97 ? -13.352 3.799 18.641 1 62.53 97 TYR A O 1
ATOM 817 N N . THR A 1 98 ? -12.188 1.95 18.859 1 64.12 98 THR A N 1
ATOM 818 C CA . THR A 1 98 ? -11.641 2.303 20.172 1 64.12 98 THR A CA 1
ATOM 819 C C . THR A 1 98 ? -10.117 2.316 20.125 1 64.12 98 THR A C 1
ATOM 821 O O . THR A 1 98 ? -9.477 2.963 20.969 1 64.12 98 THR A O 1
ATOM 824 N N . ASP A 1 99 ? -9.5 1.783 19.125 1 65.44 99 ASP A N 1
ATOM 825 C CA . ASP A 1 99 ? -8.055 1.628 19 1 65.44 99 ASP A CA 1
ATOM 826 C C . ASP A 1 99 ? -7.43 1.161 20.312 1 65.44 99 ASP A C 1
ATOM 828 O O . ASP A 1 99 ? -6.41 1.701 20.734 1 65.44 99 ASP A O 1
ATOM 832 N N . ASP A 1 100 ? -8.086 0.258 21.016 1 75.19 100 ASP A N 1
ATOM 833 C CA . ASP A 1 100 ? -7.523 -0.313 22.234 1 75.19 100 ASP A CA 1
ATOM 834 C C . ASP A 1 100 ? -6.816 -1.634 21.953 1 75.19 100 ASP A C 1
ATOM 836 O O . ASP A 1 100 ? -6.715 -2.055 20.797 1 75.19 100 ASP A O 1
ATOM 840 N N . LEU A 1 101 ? -6.23 -2.109 22.969 1 78.5 101 LEU A N 1
ATOM 841 C CA . LEU A 1 101 ? -5.43 -3.322 22.844 1 78.5 101 LEU A CA 1
ATOM 842 C C . LEU A 1 101 ? -6.273 -4.48 22.312 1 78.5 101 LEU A C 1
ATOM 844 O O . LEU A 1 101 ? -5.828 -5.242 21.453 1 78.5 101 LEU A O 1
ATOM 848 N N . LEU A 1 102 ? -7.445 -4.594 22.781 1 80.88 102 LEU A N 1
ATOM 849 C CA . LEU A 1 102 ? -8.305 -5.703 22.391 1 80.88 102 LEU A CA 1
ATOM 850 C C . LEU A 1 102 ? -8.625 -5.633 20.891 1 80.88 102 LEU A C 1
ATOM 852 O O . LEU A 1 102 ? -8.578 -6.652 20.203 1 80.88 102 LEU A O 1
ATOM 856 N N . GLN A 1 103 ? -8.992 -4.523 20.469 1 83 103 GLN A N 1
ATOM 857 C CA . GLN A 1 103 ? -9.312 -4.371 19.047 1 83 103 GLN A CA 1
ATOM 858 C C . GLN A 1 103 ? -8.102 -4.684 18.172 1 83 103 GLN A C 1
ATOM 860 O O . GLN A 1 103 ? -8.227 -5.332 17.141 1 83 103 GLN A O 1
ATOM 865 N N . ARG A 1 104 ? -6.949 -4.234 18.594 1 86.38 104 ARG A N 1
ATOM 866 C CA . ARG A 1 104 ? -5.73 -4.516 17.828 1 86.38 104 ARG A CA 1
ATOM 867 C C . ARG A 1 104 ? -5.449 -6.016 17.797 1 86.38 104 ARG A C 1
ATOM 869 O O . ARG A 1 104 ? -5.027 -6.543 16.766 1 86.38 104 ARG A O 1
ATOM 876 N N . LEU A 1 105 ? -5.703 -6.645 18.859 1 89.75 105 LEU A N 1
ATOM 877 C CA . LEU A 1 105 ? -5.465 -8.086 18.922 1 89.75 105 LEU A CA 1
ATOM 878 C C . LEU A 1 105 ? -6.473 -8.844 18.062 1 89.75 105 LEU A C 1
ATOM 880 O O . LEU A 1 105 ? -6.133 -9.859 17.453 1 89.75 105 LEU A O 1
ATOM 884 N N . VAL A 1 106 ? -7.727 -8.391 18.047 1 91.06 106 VAL A N 1
ATOM 885 C CA . VAL A 1 106 ? -8.742 -9.016 17.203 1 91.06 106 VAL A CA 1
ATOM 886 C C . VAL A 1 106 ? -8.344 -8.875 15.734 1 91.06 106 VAL A C 1
ATOM 888 O O . VAL A 1 106 ? -8.453 -9.828 14.961 1 91.06 106 VAL A O 1
ATOM 891 N N . ILE A 1 107 ? -7.867 -7.727 15.375 1 91.25 107 ILE A N 1
ATOM 892 C CA . ILE A 1 107 ? -7.441 -7.492 14 1 91.25 107 ILE A CA 1
ATOM 893 C C . ILE A 1 107 ? -6.273 -8.414 13.656 1 91.25 107 ILE A C 1
ATOM 895 O O . ILE A 1 107 ? -6.266 -9.055 12.602 1 91.25 107 ILE A O 1
ATOM 899 N N . LEU A 1 108 ? -5.332 -8.5 14.562 1 94.62 108 LEU A N 1
ATOM 900 C CA . LEU A 1 108 ? -4.188 -9.383 14.359 1 94.62 108 LEU A CA 1
ATOM 901 C C . LEU A 1 108 ? -4.637 -10.836 14.211 1 94.62 108 LEU A C 1
ATOM 903 O O . LEU A 1 108 ? -4.133 -11.555 13.352 1 94.62 108 LEU A O 1
ATOM 907 N N . TRP A 1 109 ? -5.582 -11.195 15.016 1 96.56 109 TRP A N 1
ATOM 908 C CA . TRP A 1 109 ? -6.125 -12.555 14.984 1 96.56 109 TRP A CA 1
ATOM 909 C C . TRP A 1 109 ? -6.77 -12.844 13.633 1 96.56 109 TRP A C 1
ATOM 911 O O . TRP A 1 109 ? -6.473 -13.867 13.008 1 96.56 109 TRP A O 1
ATOM 921 N N . VAL A 1 110 ? -7.586 -11.969 13.18 1 96.94 110 VAL A N 1
ATOM 922 C CA . VAL A 1 110 ? -8.273 -12.156 11.906 1 96.94 110 VAL A CA 1
ATOM 923 C C . VAL A 1 110 ? -7.262 -12.141 10.766 1 96.94 110 VAL A C 1
ATOM 925 O O . VAL A 1 110 ? -7.395 -12.891 9.797 1 96.94 110 VAL A O 1
ATOM 928 N N . MET A 1 111 ? -6.227 -11.312 10.875 1 96.69 111 MET A N 1
ATOM 929 C CA . MET A 1 111 ? -5.176 -11.297 9.867 1 96.69 111 MET A CA 1
ATOM 930 C C . MET A 1 111 ? -4.457 -12.633 9.797 1 96.69 111 MET A C 1
ATOM 932 O O . MET A 1 111 ? -4.133 -13.117 8.711 1 96.69 111 MET A O 1
ATOM 936 N N . ALA A 1 112 ? -4.199 -13.188 10.922 1 97.94 112 ALA A N 1
ATOM 937 C CA . ALA A 1 112 ? -3.564 -14.508 10.961 1 97.94 112 ALA A CA 1
ATOM 938 C C . ALA A 1 112 ? -4.426 -15.547 10.258 1 97.94 112 ALA A C 1
ATOM 940 O O . ALA A 1 112 ? -3.91 -16.406 9.539 1 97.94 112 ALA A O 1
ATOM 941 N N . LEU A 1 113 ? -5.691 -15.477 10.469 1 98.38 113 LEU A N 1
ATOM 942 C CA . LEU A 1 113 ? -6.621 -16.406 9.82 1 98.38 113 LEU A CA 1
ATOM 943 C C . LEU A 1 113 ? -6.66 -16.172 8.32 1 98.38 113 LEU A C 1
ATOM 945 O O . LEU A 1 113 ? -6.785 -17.109 7.539 1 98.38 113 LEU A O 1
ATOM 949 N N . LEU A 1 114 ? -6.531 -14.938 7.91 1 97.81 114 LEU A N 1
ATOM 950 C CA . LEU A 1 114 ? -6.512 -14.609 6.492 1 97.81 114 LEU A CA 1
ATOM 951 C C . LEU A 1 114 ? -5.246 -15.141 5.828 1 97.81 114 LEU A C 1
ATOM 953 O O . LEU A 1 114 ? -5.277 -15.562 4.668 1 97.81 114 LEU A O 1
ATOM 957 N N . VAL A 1 115 ? -4.137 -15.086 6.559 1 97.81 115 VAL A N 1
ATOM 958 C CA . VAL A 1 115 ? -2.902 -15.68 6.051 1 97.81 115 VAL A CA 1
ATOM 959 C C . VAL A 1 115 ? -3.1 -17.172 5.824 1 97.81 115 VAL A C 1
ATOM 961 O O . VAL A 1 115 ? -2.684 -17.703 4.793 1 97.81 115 VAL A O 1
ATOM 964 N N . LEU A 1 116 ? -3.748 -17.781 6.742 1 98.25 116 LEU A N 1
ATOM 965 C CA . LEU A 1 116 ? -4.062 -19.203 6.605 1 98.25 116 LEU A CA 1
ATOM 966 C C . LEU A 1 116 ? -4.973 -19.438 5.402 1 98.25 116 LEU A C 1
ATOM 968 O O . LEU A 1 116 ? -4.707 -20.328 4.586 1 98.25 116 LEU A O 1
ATOM 972 N N . TYR A 1 117 ? -6.008 -18.641 5.289 1 98.25 117 TYR A N 1
ATOM 973 C CA . TYR A 1 117 ? -6.965 -18.719 4.191 1 98.25 117 TYR A CA 1
ATOM 974 C C . TYR A 1 117 ? -6.266 -18.578 2.844 1 98.25 117 TYR A C 1
ATOM 976 O O . TYR A 1 117 ? -6.453 -19.422 1.956 1 98.25 117 TYR A O 1
ATOM 984 N N . ALA A 1 118 ? -5.43 -17.625 2.719 1 97.31 118 ALA A N 1
ATOM 985 C CA . ALA A 1 118 ? -4.824 -17.266 1.442 1 97.31 118 ALA A CA 1
ATOM 986 C C . ALA A 1 118 ? -3.822 -18.328 0.989 1 97.31 118 ALA A C 1
ATOM 988 O O . ALA A 1 118 ? -3.67 -18.562 -0.21 1 97.31 118 ALA A O 1
ATOM 989 N N . ASN A 1 119 ? -3.146 -18.984 1.928 1 97.5 119 ASN A N 1
ATOM 990 C CA . ASN A 1 119 ? -2.133 -19.984 1.591 1 97.5 119 ASN A CA 1
ATOM 991 C C . ASN A 1 119 ? -2.766 -21.312 1.188 1 97.5 119 ASN A C 1
ATOM 993 O O . ASN A 1 119 ? -2.082 -22.203 0.667 1 97.5 119 ASN A O 1
ATOM 997 N N . ASN A 1 120 ? -4.082 -21.453 1.434 1 98.06 120 ASN A N 1
ATOM 998 C CA . ASN A 1 120 ? -4.723 -22.734 1.17 1 98.06 120 ASN A CA 1
ATOM 999 C C . ASN A 1 120 ? -5.77 -22.625 0.065 1 98.06 120 ASN A C 1
ATOM 1001 O O . ASN A 1 120 ? -6.082 -23.625 -0.601 1 98.06 120 ASN A O 1
ATOM 1005 N N . ALA A 1 121 ? -6.293 -21.5 -0.219 1 97 121 ALA A N 1
ATOM 1006 C CA . ALA A 1 121 ? -7.473 -21.281 -1.055 1 97 121 ALA A CA 1
ATOM 1007 C C . ALA A 1 121 ? -7.211 -21.719 -2.496 1 97 121 ALA A C 1
ATOM 1009 O O . ALA A 1 121 ? -8.102 -22.234 -3.166 1 97 121 ALA A O 1
ATOM 1010 N N . ARG A 1 122 ? -6.039 -21.547 -2.971 1 94.88 122 ARG A N 1
ATOM 1011 C CA . ARG A 1 122 ? -5.723 -21.859 -4.359 1 94.88 122 ARG A CA 1
ATOM 1012 C C . ARG A 1 122 ? -5.805 -23.359 -4.617 1 94.88 122 ARG A C 1
ATOM 1014 O O . ARG A 1 122 ? -6.121 -23.781 -5.73 1 94.88 122 ARG A O 1
ATOM 1021 N N . GLU A 1 123 ? -5.539 -24.141 -3.607 1 95.69 123 GLU A N 1
ATOM 1022 C CA . GLU A 1 123 ? -5.543 -25.594 -3.762 1 95.69 123 GLU A CA 1
ATOM 1023 C C . GLU A 1 123 ? -6.848 -26.203 -3.254 1 95.69 123 GLU A C 1
ATOM 1025 O O . GLU A 1 123 ? -6.98 -27.422 -3.17 1 95.69 123 GLU A O 1
ATOM 1030 N N . ALA A 1 124 ? -7.797 -25.344 -2.955 1 94.88 124 ALA A N 1
ATOM 1031 C CA . ALA A 1 124 ? -9.047 -25.797 -2.352 1 94.88 124 ALA A CA 1
ATOM 1032 C C . ALA A 1 124 ? -9.836 -26.672 -3.326 1 94.88 124 ALA A C 1
ATOM 1034 O O . ALA A 1 124 ? -10.625 -27.516 -2.912 1 94.88 124 ALA A O 1
ATOM 1035 N N . ASN A 1 125 ? -9.625 -26.531 -4.617 1 92.94 125 ASN A N 1
ATOM 1036 C CA . ASN A 1 125 ? -10.391 -27.297 -5.594 1 92.94 125 ASN A CA 1
ATOM 1037 C C . ASN A 1 125 ? -9.75 -28.656 -5.859 1 92.94 125 ASN A C 1
ATOM 1039 O O . ASN A 1 125 ? -10.406 -29.578 -6.375 1 92.94 125 ASN A O 1
ATOM 1043 N N . THR A 1 126 ? -8.484 -28.875 -5.512 1 92.94 126 THR A N 1
ATOM 1044 C CA . THR A 1 126 ? -7.777 -30.094 -5.863 1 92.94 126 THR A CA 1
ATOM 1045 C C . THR A 1 126 ? -7.473 -30.922 -4.621 1 92.94 126 THR A C 1
ATOM 1047 O O . THR A 1 126 ? -7.227 -32.125 -4.711 1 92.94 126 THR A O 1
ATOM 1050 N N . ASP A 1 127 ? -7.48 -30.281 -3.445 1 95.31 127 ASP A N 1
ATOM 1051 C CA . ASP A 1 127 ? -7.113 -30.953 -2.201 1 95.31 127 ASP A CA 1
ATOM 1052 C C . ASP A 1 127 ? -8.164 -30.703 -1.118 1 95.31 127 ASP A C 1
ATOM 1054 O O . ASP A 1 127 ? -8.438 -29.562 -0.761 1 95.31 127 ASP A O 1
ATOM 1058 N N . ILE A 1 128 ? -8.648 -31.75 -0.523 1 95.44 128 ILE A N 1
ATOM 1059 C CA . ILE A 1 128 ? -9.734 -31.656 0.449 1 95.44 128 ILE A CA 1
ATOM 1060 C C . ILE A 1 128 ? -9.219 -31.016 1.735 1 95.44 128 ILE A C 1
ATOM 1062 O O . ILE A 1 128 ? -9.953 -30.297 2.412 1 95.44 128 ILE A O 1
ATOM 1066 N N . ASP A 1 129 ? -8.008 -31.297 2.086 1 96.69 129 ASP A N 1
ATOM 1067 C CA . ASP A 1 129 ? -7.438 -30.688 3.279 1 96.69 129 ASP A CA 1
ATOM 1068 C C . ASP A 1 129 ? -7.293 -29.172 3.1 1 96.69 129 ASP A C 1
ATOM 1070 O O . ASP A 1 129 ? -7.52 -28.406 4.039 1 96.69 129 ASP A O 1
ATOM 1074 N N . ALA A 1 130 ? -6.887 -28.797 1.92 1 97.44 130 ALA A N 1
ATOM 1075 C CA . ALA A 1 130 ? -6.824 -27.375 1.611 1 97.44 130 ALA A CA 1
ATOM 1076 C C . ALA A 1 130 ? -8.211 -26.734 1.678 1 97.44 130 ALA A C 1
ATOM 1078 O O . ALA A 1 130 ? -8.367 -25.625 2.203 1 97.44 130 ALA A O 1
ATOM 1079 N N . MET A 1 131 ? -9.18 -27.469 1.174 1 97.31 131 MET A N 1
ATOM 1080 C CA . MET A 1 131 ? -10.562 -27 1.216 1 97.31 131 MET A CA 1
ATOM 1081 C C . MET A 1 131 ? -11.039 -26.844 2.654 1 97.31 131 MET A C 1
ATOM 1083 O O . MET A 1 131 ? -11.594 -25.812 3.018 1 97.31 131 MET A O 1
ATOM 1087 N N . ARG A 1 132 ? -10.758 -27.812 3.445 1 97.69 132 ARG A N 1
ATOM 1088 C CA . ARG A 1 132 ? -11.18 -27.781 4.844 1 97.69 132 ARG A CA 1
ATOM 1089 C C . ARG A 1 132 ? -10.492 -26.656 5.605 1 97.69 132 ARG A C 1
ATOM 1091 O O . ARG A 1 132 ? -11.117 -25.969 6.414 1 97.69 132 ARG A O 1
ATOM 1098 N N . THR A 1 133 ? -9.219 -26.5 5.352 1 98.19 133 THR A N 1
ATOM 1099 C CA . THR A 1 133 ? -8.469 -25.453 6.035 1 98.19 133 THR A CA 1
ATOM 1100 C C . THR A 1 133 ? -8.961 -24.062 5.605 1 98.19 133 THR A C 1
ATOM 1102 O O . THR A 1 133 ? -9.125 -23.172 6.441 1 98.19 133 THR A O 1
ATOM 1105 N N . THR A 1 134 ? -9.188 -23.891 4.324 1 98.12 134 THR A N 1
ATOM 1106 C CA . THR A 1 134 ? -9.703 -22.625 3.803 1 98.12 134 THR A CA 1
ATOM 1107 C C . THR A 1 134 ? -11.062 -22.312 4.406 1 98.12 134 THR A C 1
ATOM 1109 O O . THR A 1 134 ? -11.281 -21.203 4.918 1 98.12 134 THR A O 1
ATOM 1112 N N . ALA A 1 135 ? -11.922 -23.281 4.348 1 97.88 135 ALA A N 1
ATOM 1113 C CA . ALA A 1 135 ? -13.258 -23.109 4.902 1 97.88 135 ALA A CA 1
ATOM 1114 C C . ALA A 1 135 ? -13.211 -22.859 6.406 1 97.88 135 ALA A C 1
ATOM 1116 O O . ALA A 1 135 ? -13.945 -22.016 6.934 1 97.88 135 ALA A O 1
ATOM 1117 N N . GLY A 1 136 ? -12.336 -23.625 7.055 1 98 136 GLY A N 1
ATOM 1118 C CA . GLY A 1 136 ? -12.172 -23.438 8.492 1 98 136 GLY A CA 1
ATOM 1119 C C . GLY A 1 136 ? -11.68 -22.062 8.867 1 98 136 GLY A C 1
ATOM 1120 O O . GLY A 1 136 ? -12.188 -21.453 9.805 1 98 136 GLY A O 1
ATOM 1121 N N . ALA A 1 137 ? -10.656 -21.641 8.18 1 98.44 137 ALA A N 1
ATOM 1122 C CA . ALA A 1 137 ? -10.133 -20.297 8.43 1 98.44 137 ALA A CA 1
ATOM 1123 C C . ALA A 1 137 ? -11.219 -19.234 8.227 1 98.44 137 ALA A C 1
ATOM 1125 O O . ALA A 1 137 ? -11.344 -18.312 9.016 1 98.44 137 ALA A O 1
ATOM 1126 N N . TYR A 1 138 ? -12 -19.391 7.16 1 98 138 TYR A N 1
ATOM 1127 C CA . TYR A 1 138 ? -13.102 -18.469 6.879 1 98 138 TYR A CA 1
ATOM 1128 C C . TYR A 1 138 ? -14.141 -18.5 7.996 1 98 138 TYR A C 1
ATOM 1130 O O . TYR A 1 138 ? -14.578 -17.453 8.477 1 98 138 TYR A O 1
ATOM 1138 N N . LEU A 1 139 ? -14.461 -19.656 8.438 1 97.69 139 LEU A N 1
ATOM 1139 C CA . LEU A 1 139 ? -15.477 -19.859 9.469 1 97.69 139 LEU A CA 1
ATOM 1140 C C . LEU A 1 139 ? -15.055 -19.203 10.781 1 97.69 139 LEU A C 1
ATOM 1142 O O . LEU A 1 139 ? -15.844 -18.5 11.406 1 97.69 139 LEU A O 1
ATOM 1146 N N . VAL A 1 140 ? -13.867 -19.438 11.156 1 98.06 140 VAL A N 1
ATOM 1147 C CA . VAL A 1 140 ? -13.375 -18.891 12.422 1 98.06 140 VAL A CA 1
ATOM 1148 C C . VAL A 1 140 ? -13.281 -17.375 12.32 1 98.06 140 VAL A C 1
ATOM 1150 O O . VAL A 1 140 ? -13.578 -16.656 13.281 1 98.06 140 VAL A O 1
ATOM 1153 N N . ALA A 1 141 ? -12.828 -16.891 11.172 1 97.94 141 ALA A N 1
ATOM 1154 C CA . ALA A 1 141 ? -12.75 -15.445 10.984 1 97.94 141 ALA A CA 1
ATOM 1155 C C . ALA A 1 141 ? -14.133 -14.797 11.078 1 97.94 141 ALA A C 1
ATOM 1157 O O . ALA A 1 141 ? -14.312 -13.797 11.773 1 97.94 141 ALA A O 1
ATOM 1158 N N . ARG A 1 142 ? -15.102 -15.398 10.406 1 97.06 142 ARG A N 1
ATOM 1159 C CA . ARG A 1 142 ? -16.469 -14.883 10.438 1 97.06 142 ARG A CA 1
ATOM 1160 C C . ARG A 1 142 ? -17.062 -14.969 11.844 1 97.06 142 ARG A C 1
ATOM 1162 O O . ARG A 1 142 ? -17.766 -14.062 12.281 1 97.06 142 ARG A O 1
ATOM 1169 N N . PHE A 1 143 ? -16.75 -16.031 12.492 1 97.12 143 PHE A N 1
ATOM 1170 C CA . PHE A 1 143 ? -17.219 -16.203 13.859 1 97.12 143 PHE A CA 1
ATOM 1171 C C . PHE A 1 143 ? -16.625 -15.141 14.773 1 97.12 143 PHE A C 1
ATOM 1173 O O . PHE A 1 143 ? -17.328 -14.602 15.633 1 97.12 143 PHE A O 1
ATOM 1180 N N . SER A 1 144 ? -15.406 -14.906 14.578 1 97.06 144 SER A N 1
ATOM 1181 C CA . SER A 1 144 ? -14.727 -13.898 15.391 1 97.06 144 SER A CA 1
ATOM 1182 C C . SER A 1 144 ? -15.344 -12.516 15.18 1 97.06 144 SER A C 1
ATOM 1184 O O . SER A 1 144 ? -15.633 -11.812 16.156 1 97.06 144 SER A O 1
ATOM 1186 N N . THR A 1 145 ? -15.539 -12.141 13.945 1 94.5 145 THR A N 1
ATOM 1187 C CA . THR A 1 145 ? -16.109 -10.82 13.672 1 94.5 145 THR A CA 1
ATOM 1188 C C . THR A 1 145 ? -17.562 -10.742 14.156 1 94.5 145 THR A C 1
ATOM 1190 O O . THR A 1 145 ? -17.984 -9.711 14.672 1 94.5 145 THR A O 1
ATOM 1193 N N . MET A 1 146 ? -18.297 -11.812 14.008 1 94.19 146 MET A N 1
ATOM 1194 C CA . MET A 1 146 ? -19.656 -11.898 14.531 1 94.19 146 MET A CA 1
ATOM 1195 C C . MET A 1 146 ? -19.672 -11.656 16.047 1 94.19 146 MET A C 1
ATOM 1197 O O . MET A 1 146 ? -20.516 -10.906 16.547 1 94.19 146 MET A O 1
ATOM 1201 N N . SER A 1 147 ? -18.766 -12.258 16.719 1 93.94 147 SER A N 1
ATOM 1202 C CA . SER A 1 147 ? -18.672 -12.125 18.156 1 93.94 147 SER A CA 1
ATOM 1203 C C . SER A 1 147 ? -18.391 -10.68 18.562 1 93.94 147 SER A C 1
ATOM 1205 O O . SER A 1 147 ? -18.922 -10.195 19.562 1 93.94 147 SER A O 1
ATOM 1207 N N . VAL A 1 148 ? -17.594 -10.031 17.828 1 90.06 148 VAL A N 1
ATOM 1208 C CA . VAL A 1 148 ? -17.297 -8.633 18.109 1 90.06 148 VAL A CA 1
ATOM 1209 C C . VAL A 1 148 ? -18.578 -7.793 17.953 1 90.06 148 VAL A C 1
ATOM 1211 O O . VAL A 1 148 ? -18.859 -6.934 18.797 1 90.06 148 VAL A O 1
ATOM 1214 N N . PHE A 1 149 ? -19.312 -8.008 16.922 1 86.38 149 PHE A N 1
ATOM 1215 C CA . PHE A 1 149 ? -20.562 -7.293 16.719 1 86.38 149 PHE A CA 1
ATOM 1216 C C . PHE A 1 149 ? -21.516 -7.551 17.875 1 86.38 149 PHE A C 1
ATOM 1218 O O . PHE A 1 149 ? -22.141 -6.621 18.391 1 86.38 149 PHE A O 1
ATOM 1225 N N . LEU A 1 150 ? -21.578 -8.758 18.297 1 87.88 150 LEU A N 1
ATOM 1226 C CA . LEU A 1 150 ? -22.484 -9.141 19.375 1 87.88 150 LEU A CA 1
ATOM 1227 C C . LEU A 1 150 ? -22.047 -8.5 20.703 1 87.88 150 LEU A C 1
ATOM 1229 O O . LEU A 1 150 ? -22.875 -7.926 21.406 1 87.88 150 LEU A O 1
ATOM 1233 N N . ILE A 1 151 ? -20.828 -8.578 21 1 85.62 151 ILE A N 1
ATOM 1234 C CA . ILE A 1 151 ? -20.312 -8.031 22.25 1 85.62 151 ILE A CA 1
ATOM 1235 C C . ILE A 1 151 ? -20.484 -6.512 22.25 1 85.62 151 ILE A C 1
ATOM 1237 O O . ILE A 1 151 ? -20.828 -5.926 23.281 1 85.62 151 ILE A O 1
ATOM 1241 N N . SER A 1 152 ? -20.203 -5.922 21.125 1 79.25 152 SER A N 1
ATOM 1242 C CA . SER A 1 152 ? -20.344 -4.473 21.016 1 79.25 152 SER A CA 1
ATOM 1243 C C . SER A 1 152 ? -21.797 -4.039 21.172 1 79.25 152 SER A C 1
ATOM 1245 O O . SER A 1 152 ? -22.062 -2.918 21.609 1 79.25 152 SER A O 1
ATOM 1247 N N . SER A 1 153 ? -22.734 -4.859 20.797 1 78.75 153 SER A N 1
ATOM 1248 C CA . SER A 1 153 ? -24.156 -4.543 20.938 1 78.75 153 SER A CA 1
ATOM 1249 C C . SER A 1 153 ? -24.547 -4.426 22.406 1 78.75 153 SER A C 1
ATOM 1251 O O . SER A 1 153 ? -25.5 -3.701 22.734 1 78.75 153 SER A O 1
ATOM 1253 N N . PHE A 1 154 ? -23.812 -5.117 23.188 1 77.94 154 PHE A N 1
ATOM 1254 C CA . PHE A 1 154 ? -24.094 -5.023 24.609 1 77.94 154 PHE A CA 1
ATOM 1255 C C . PHE A 1 154 ? -23.469 -3.77 25.203 1 77.94 154 PHE A C 1
ATOM 1257 O O . PHE A 1 154 ? -23.938 -3.26 26.219 1 77.94 154 PHE A O 1
ATOM 1264 N N . ALA A 1 155 ? -22.5 -3.311 24.547 1 71.56 155 ALA A N 1
ATOM 1265 C CA . ALA A 1 155 ? -21.766 -2.174 25.078 1 71.56 155 ALA A CA 1
ATOM 1266 C C . ALA A 1 155 ? -22.375 -0.853 24.641 1 71.56 155 ALA A C 1
ATOM 1268 O O . ALA A 1 155 ? -22.266 0.161 25.328 1 71.56 155 ALA A O 1
ATOM 1269 N N . SER A 1 156 ? -22.891 -0.872 23.516 1 65.31 156 SER A N 1
ATOM 1270 C CA . SER A 1 156 ? -23.438 0.367 22.984 1 65.31 156 SER A CA 1
ATOM 1271 C C . SER A 1 156 ? -24.922 0.2 22.625 1 65.31 156 SER A C 1
ATOM 1273 O O . SER A 1 156 ? -25.266 -0.666 21.812 1 65.31 156 SER A O 1
ATOM 1275 N N . TYR A 1 157 ? -25.688 1.086 23.25 1 62.62 157 TYR A N 1
ATOM 1276 C CA . TYR A 1 157 ? -27.141 0.943 23.078 1 62.62 157 TYR A CA 1
ATOM 1277 C C . TYR A 1 157 ? -27.594 1.498 21.734 1 62.62 157 TYR A C 1
ATOM 1279 O O . TYR A 1 157 ? -28.609 1.058 21.188 1 62.62 157 TYR A O 1
ATOM 1287 N N . GLN A 1 158 ? -26.828 2.336 21.188 1 60.19 158 GLN A N 1
ATOM 1288 C CA . GLN A 1 158 ? -27.266 3.059 20 1 60.19 158 GLN A CA 1
ATOM 1289 C C . GLN A 1 158 ? -27.344 2.131 18.797 1 60.19 158 GLN A C 1
ATOM 1291 O O . GLN A 1 158 ? -28.203 2.299 17.922 1 60.19 158 GLN A O 1
ATOM 1296 N N . HIS A 1 159 ? -26.484 1.144 18.734 1 65.5 159 HIS A N 1
ATOM 1297 C CA . HIS A 1 159 ? -26.391 0.26 17.578 1 65.5 159 HIS A CA 1
ATOM 1298 C C . HIS A 1 159 ? -26.859 -1.152 17.922 1 65.5 159 HIS A C 1
ATOM 1300 O O . HIS A 1 159 ? -26.578 -2.1 17.188 1 65.5 159 HIS A O 1
ATOM 1306 N N . ARG A 1 160 ? -27.609 -1.287 18.953 1 73.69 160 ARG A N 1
ATOM 1307 C CA . ARG A 1 160 ? -27.859 -2.6 19.531 1 73.69 160 ARG A CA 1
ATOM 1308 C C . ARG A 1 160 ? -28.672 -3.475 18.578 1 73.69 160 ARG A C 1
ATOM 1310 O O . ARG A 1 160 ? -28.266 -4.59 18.266 1 73.69 160 ARG A O 1
ATOM 1317 N N . THR A 1 161 ? -29.766 -2.951 18.156 1 73.62 161 THR A N 1
ATOM 1318 C CA . THR A 1 161 ? -30.672 -3.773 17.359 1 73.62 161 THR A CA 1
ATOM 1319 C C . THR A 1 161 ? -30.016 -4.16 16.031 1 73.62 161 THR A C 1
ATOM 1321 O O . THR A 1 161 ? -30.031 -5.328 15.641 1 73.62 161 THR A O 1
ATOM 1324 N N . GLN A 1 162 ? -29.422 -3.283 15.383 1 75.06 162 GLN A N 1
ATOM 1325 C CA . GLN A 1 162 ? -28.797 -3.555 14.094 1 75.06 162 GLN A CA 1
ATOM 1326 C C . GLN A 1 162 ? -27.625 -4.527 14.242 1 75.06 162 GLN A C 1
ATOM 1328 O O . GLN A 1 162 ? -27.453 -5.426 13.422 1 75.06 162 GLN A O 1
ATOM 1333 N N . ALA A 1 163 ? -26.875 -4.344 15.258 1 78.31 163 ALA A N 1
ATOM 1334 C CA . ALA A 1 163 ? -25.719 -5.211 15.5 1 78.31 163 ALA A CA 1
ATOM 1335 C C . ALA A 1 163 ? -26.172 -6.641 15.797 1 78.31 163 ALA A C 1
ATOM 1337 O O . ALA A 1 163 ? -25.531 -7.598 15.344 1 78.31 163 ALA A O 1
ATOM 1338 N N . ARG A 1 164 ? -27.234 -6.77 16.469 1 85 164 ARG A N 1
ATOM 1339 C CA . ARG A 1 164 ? -27.734 -8.094 16.828 1 85 164 ARG A CA 1
ATOM 1340 C C . ARG A 1 164 ? -28.344 -8.797 15.617 1 85 164 ARG A C 1
ATOM 1342 O O . ARG A 1 164 ? -28.188 -10.008 15.445 1 85 164 ARG A O 1
ATOM 1349 N N . ILE A 1 165 ? -29.016 -8.078 14.812 1 84.56 165 ILE A N 1
ATOM 1350 C CA . ILE A 1 165 ? -29.578 -8.648 13.594 1 84.56 165 ILE A CA 1
ATOM 1351 C C . ILE A 1 165 ? -28.453 -9.117 12.672 1 84.56 165 ILE A C 1
ATOM 1353 O O . ILE A 1 165 ? -28.5 -10.219 12.125 1 84.56 165 ILE A O 1
ATOM 1357 N N . LEU A 1 166 ? -27.5 -8.273 12.562 1 85.06 166 LEU A N 1
ATOM 1358 C CA . LEU A 1 166 ? -26.359 -8.633 11.727 1 85.06 166 LEU A CA 1
ATOM 1359 C C . LEU A 1 166 ? -25.672 -9.883 12.266 1 85.06 166 LEU A C 1
ATOM 1361 O O . LEU A 1 166 ? -25.344 -10.797 11.508 1 85.06 166 LEU A O 1
ATOM 1365 N N . ALA A 1 167 ? -25.484 -9.914 13.539 1 89.56 167 ALA A N 1
ATOM 1366 C CA . ALA A 1 167 ? -24.844 -11.078 14.172 1 89.56 167 ALA A CA 1
ATOM 1367 C C . ALA A 1 167 ? -25.688 -12.336 13.961 1 89.56 167 ALA A C 1
ATOM 1369 O O . ALA A 1 167 ? -25.141 -13.422 13.742 1 89.56 167 ALA A O 1
ATOM 1370 N N . GLY A 1 168 ? -26.953 -12.148 14.023 1 91.06 168 GLY A N 1
ATOM 1371 C CA . GLY A 1 168 ? -27.828 -13.281 13.773 1 91.06 168 GLY A CA 1
ATOM 1372 C C . GLY A 1 168 ? -27.719 -13.82 12.359 1 91.06 168 GLY A C 1
ATOM 1373 O O . GLY A 1 168 ? -27.656 -15.031 12.156 1 91.06 168 GLY A O 1
ATOM 1374 N N . PHE A 1 169 ? -27.75 -12.93 11.43 1 91.5 169 PHE A N 1
ATOM 1375 C CA . PHE A 1 169 ? -27.594 -13.32 10.031 1 91.5 169 PHE A CA 1
ATOM 1376 C C . PHE A 1 169 ? -26.25 -14 9.812 1 91.5 169 PHE A C 1
ATOM 1378 O O . PHE A 1 169 ? -26.172 -15.008 9.102 1 91.5 169 PHE A O 1
ATOM 1385 N N . MET A 1 170 ? -25.203 -13.469 10.406 1 93 170 MET A N 1
ATOM 1386 C CA . MET A 1 170 ? -23.875 -14.062 10.273 1 93 170 MET A CA 1
ATOM 1387 C C . MET A 1 170 ? -23.844 -15.461 10.875 1 93 170 MET A C 1
ATOM 1389 O O . MET A 1 170 ? -23.203 -16.359 10.32 1 93 170 MET A O 1
ATOM 1393 N N . PHE A 1 171 ? -24.562 -15.586 11.945 1 94.12 171 PHE A N 1
ATOM 1394 C CA . PHE A 1 171 ? -24.625 -16.891 12.609 1 94.12 171 PHE A CA 1
ATOM 1395 C C . PHE A 1 171 ? -25.25 -17.938 11.695 1 94.12 171 PHE A C 1
ATOM 1397 O O . PHE A 1 171 ? -24.719 -19.047 11.578 1 94.12 171 PHE A O 1
ATOM 1404 N N . ILE A 1 172 ? -26.281 -17.625 11.078 1 94.06 172 ILE A N 1
ATOM 1405 C CA . ILE A 1 172 ? -26.938 -18.531 10.141 1 94.06 172 ILE A CA 1
ATOM 1406 C C . ILE A 1 172 ? -26.016 -18.828 8.969 1 94.06 172 ILE A C 1
ATOM 1408 O O . ILE A 1 172 ? -25.953 -19.969 8.5 1 94.06 172 ILE A O 1
ATOM 1412 N N . GLY A 1 173 ? -25.297 -17.844 8.492 1 93.62 173 GLY A N 1
ATOM 1413 C CA . GLY A 1 173 ? -24.359 -18.016 7.398 1 93.62 173 GLY A CA 1
ATOM 1414 C C . GLY A 1 173 ? -23.266 -19 7.699 1 93.62 173 GLY A C 1
ATOM 1415 O O . GLY A 1 173 ? -22.75 -19.672 6.797 1 93.62 173 GLY A O 1
ATOM 1416 N N . LEU A 1 174 ? -22.875 -19.141 9 1 95.06 174 LEU A N 1
ATOM 1417 C CA . LEU A 1 174 ? -21.844 -20.078 9.391 1 95.06 174 LEU A CA 1
ATOM 1418 C C . LEU A 1 174 ? -22.266 -21.516 9.086 1 95.06 174 LEU A C 1
ATOM 1420 O O . LEU A 1 174 ? -21.438 -22.344 8.688 1 95.06 174 LEU A O 1
ATOM 1424 N N . PHE A 1 175 ? -23.531 -21.719 9.156 1 95.31 175 PHE A N 1
ATOM 1425 C CA . PHE A 1 175 ? -24.031 -23.078 8.945 1 95.31 175 PHE A CA 1
ATOM 1426 C C . PHE A 1 175 ? -24.031 -23.422 7.461 1 95.31 175 PHE A C 1
ATOM 1428 O O . PHE A 1 175 ? -23.938 -24.594 7.098 1 95.31 175 PHE A O 1
ATOM 1435 N N . ILE A 1 176 ? -24.141 -22.453 6.648 1 95.69 176 ILE A N 1
ATOM 1436 C CA . ILE A 1 176 ? -24.141 -22.688 5.211 1 95.69 176 ILE A CA 1
ATOM 1437 C C . ILE A 1 176 ? -22.781 -23.25 4.781 1 95.69 176 ILE A C 1
ATOM 1439 O O . ILE A 1 176 ? -22.688 -23.938 3.77 1 95.69 176 ILE A O 1
ATOM 1443 N N . THR A 1 177 ? -21.703 -23.062 5.602 1 95.31 177 THR A N 1
ATOM 1444 C CA . THR A 1 177 ? -20.344 -23.484 5.246 1 95.31 177 THR A CA 1
ATOM 1445 C C . THR A 1 177 ? -20.141 -24.969 5.547 1 95.31 177 THR A C 1
ATOM 1447 O O . THR A 1 177 ? -19.156 -25.562 5.09 1 95.31 177 THR A O 1
ATOM 1450 N N . ILE A 1 178 ? -21 -25.656 6.195 1 95.94 178 ILE A N 1
ATOM 1451 C CA . ILE A 1 178 ? -20.828 -26.984 6.758 1 95.94 178 ILE A CA 1
ATOM 1452 C C . ILE A 1 178 ? -20.578 -28 5.637 1 95.94 178 ILE A C 1
ATOM 1454 O O . ILE A 1 178 ? -19.672 -28.828 5.734 1 95.94 178 ILE A O 1
ATOM 1458 N N . PRO A 1 179 ? -21.266 -27.938 4.496 1 96.62 179 PRO A N 1
ATOM 1459 C CA . PRO A 1 179 ? -21.047 -28.922 3.436 1 96.62 179 PRO A CA 1
ATOM 1460 C C . PRO A 1 179 ? -19.625 -28.875 2.865 1 96.62 179 PRO A C 1
ATOM 1462 O O . PRO A 1 179 ? -19.188 -29.828 2.236 1 96.62 179 PRO A O 1
ATOM 1465 N N . LEU A 1 180 ? -18.906 -27.812 3.041 1 97.19 180 LEU A N 1
ATOM 1466 C CA . LEU A 1 180 ? -17.578 -27.672 2.482 1 97.19 180 LEU A CA 1
ATOM 1467 C C . LEU A 1 180 ? -16.578 -28.594 3.18 1 97.19 180 LEU A C 1
ATOM 1469 O O . LEU A 1 180 ? -15.508 -28.875 2.648 1 97.19 180 LEU A O 1
ATOM 1473 N N . PHE A 1 181 ? -16.938 -29.094 4.379 1 97.12 181 PHE A N 1
ATOM 1474 C CA . PHE A 1 181 ? -16.031 -29.906 5.176 1 97.12 181 PHE A CA 1
ATOM 1475 C C . PHE A 1 181 ? -16.172 -31.375 4.824 1 97.12 181 PHE A C 1
ATOM 1477 O O . PHE A 1 181 ? -15.32 -32.188 5.195 1 97.12 181 PHE A O 1
ATOM 1484 N N . PHE A 1 182 ? -17.172 -31.703 4.027 1 96.44 182 PHE A N 1
ATOM 1485 C CA . PHE A 1 182 ? -17.453 -33.125 3.773 1 96.44 182 PHE A CA 1
ATOM 1486 C C . PHE A 1 182 ? -16.859 -33.531 2.438 1 96.44 182 PHE A C 1
ATOM 1488 O O . PHE A 1 182 ? -17.047 -32.875 1.424 1 96.44 182 PHE A O 1
ATOM 1495 N N . GLU A 1 183 ? -16.234 -34.719 2.41 1 93.81 183 GLU A N 1
ATOM 1496 C CA . GLU A 1 183 ? -15.617 -35.25 1.212 1 93.81 183 GLU A CA 1
ATOM 1497 C C . GLU A 1 183 ? -16.672 -35.781 0.231 1 93.81 183 GLU A C 1
ATOM 1499 O O . GLU A 1 183 ? -16.422 -35.844 -0.976 1 93.81 183 GLU A O 1
ATOM 1504 N N . SER A 1 184 ? -17.812 -36.062 0.718 1 94.44 184 SER A N 1
ATOM 1505 C CA . SER A 1 184 ? -18.875 -36.656 -0.092 1 94.44 184 SER A CA 1
ATOM 1506 C C . SER A 1 184 ? -19.484 -35.625 -1.043 1 94.44 184 SER A C 1
ATOM 1508 O O . SER A 1 184 ? -20.078 -36 -2.061 1 94.44 184 SER A O 1
ATOM 1510 N N . VAL A 1 185 ? -19.359 -34.406 -0.748 1 95.81 185 VAL A N 1
ATOM 1511 C CA . VAL A 1 185 ? -19.922 -33.344 -1.588 1 95.81 185 VAL A CA 1
ATOM 1512 C C . VAL A 1 185 ? -19 -33.062 -2.771 1 95.81 185 VAL A C 1
ATOM 1514 O O . VAL A 1 185 ? -17.781 -32.906 -2.598 1 95.81 185 VAL A O 1
ATOM 1517 N N . SER A 1 186 ? -19.516 -33.062 -3.936 1 95.38 186 SER A N 1
ATOM 1518 C CA . SER A 1 186 ? -18.734 -32.875 -5.152 1 95.38 186 SER A CA 1
ATOM 1519 C C . SER A 1 186 ? -18.172 -31.453 -5.219 1 95.38 186 SER A C 1
ATOM 1521 O O . SER A 1 186 ? -18.672 -30.547 -4.535 1 95.38 186 SER A O 1
ATOM 1523 N N . ILE A 1 187 ? -17.141 -31.297 -5.996 1 94.94 187 ILE A N 1
ATOM 1524 C CA . ILE A 1 187 ? -16.516 -29.984 -6.145 1 94.94 187 ILE A CA 1
ATOM 1525 C C . ILE A 1 187 ? -17.516 -28.984 -6.707 1 94.94 187 ILE A C 1
ATOM 1527 O O . ILE A 1 187 ? -17.531 -27.812 -6.316 1 94.94 187 ILE A O 1
ATOM 1531 N N . ARG A 1 188 ? -18.359 -29.438 -7.648 1 95.38 188 ARG A N 1
ATOM 1532 C CA . ARG A 1 188 ? -19.406 -28.578 -8.195 1 95.38 188 ARG A CA 1
ATOM 1533 C C . ARG A 1 188 ? -20.422 -28.188 -7.113 1 95.38 188 ARG A C 1
ATOM 1535 O O . ARG A 1 188 ? -20.875 -27.047 -7.07 1 95.38 188 ARG A O 1
ATOM 1542 N N . GLY A 1 189 ? -20.703 -29.141 -6.355 1 96.06 189 GLY A N 1
ATOM 1543 C CA . GLY A 1 189 ? -21.578 -28.875 -5.23 1 96.06 189 GLY A CA 1
ATOM 1544 C C . GLY A 1 189 ? -21 -27.875 -4.25 1 96.06 189 GLY A C 1
ATOM 1545 O O . GLY A 1 189 ? -21.703 -26.969 -3.783 1 96.06 189 GLY A O 1
ATOM 1546 N N . LYS A 1 190 ? -19.75 -28.031 -3.973 1 96.81 190 LYS A N 1
ATOM 1547 C CA . LYS A 1 190 ? -19.078 -27.109 -3.062 1 96.81 190 LYS A CA 1
ATOM 1548 C C . LYS A 1 190 ? -19.016 -25.703 -3.654 1 96.81 190 LYS A C 1
ATOM 1550 O O . LYS A 1 190 ? -19.156 -24.719 -2.936 1 96.81 190 LYS A O 1
ATOM 1555 N N . ALA A 1 191 ? -18.766 -25.594 -4.898 1 96.75 191 ALA A N 1
ATOM 1556 C CA . ALA A 1 191 ? -18.781 -24.297 -5.578 1 96.75 191 ALA A CA 1
ATOM 1557 C C . ALA A 1 191 ? -20.156 -23.625 -5.445 1 96.75 191 ALA A C 1
ATOM 1559 O O . ALA A 1 191 ? -20.234 -22.422 -5.223 1 96.75 191 ALA A O 1
ATOM 1560 N N . ALA A 1 192 ? -21.188 -24.406 -5.574 1 97 192 ALA A N 1
ATOM 1561 C CA . ALA A 1 192 ? -22.547 -23.891 -5.43 1 97 192 ALA A CA 1
ATOM 1562 C C . ALA A 1 192 ? -22.797 -23.375 -4.012 1 97 192 ALA A C 1
ATOM 1564 O O . ALA A 1 192 ? -23.438 -22.344 -3.818 1 97 192 ALA A O 1
ATOM 1565 N N . VAL A 1 193 ? -22.312 -24.125 -3.09 1 96.81 193 VAL A N 1
ATOM 1566 C CA . VAL A 1 193 ? -22.469 -23.734 -1.692 1 96.81 193 VAL A CA 1
ATOM 1567 C C . VAL A 1 193 ? -21.797 -22.375 -1.464 1 96.81 193 VAL A C 1
ATOM 1569 O O . VAL A 1 193 ? -22.391 -21.484 -0.843 1 96.81 193 VAL A O 1
ATOM 1572 N N . VAL A 1 194 ? -20.578 -22.219 -1.945 1 97.06 194 VAL A N 1
ATOM 1573 C CA . VAL A 1 194 ? -19.859 -20.953 -1.774 1 97.06 194 VAL A CA 1
ATOM 1574 C C . VAL A 1 194 ? -20.594 -19.828 -2.488 1 97.06 194 VAL A C 1
ATOM 1576 O O . VAL A 1 194 ? -20.703 -18.719 -1.969 1 97.06 194 VAL A O 1
ATOM 1579 N N . ALA A 1 195 ? -21.125 -20.109 -3.65 1 97 195 ALA A N 1
ATOM 1580 C CA . ALA A 1 195 ? -21.906 -19.125 -4.379 1 97 195 ALA A CA 1
ATOM 1581 C C . ALA A 1 195 ? -23.125 -18.656 -3.561 1 97 195 ALA A C 1
ATOM 1583 O O . ALA A 1 195 ? -23.406 -17.469 -3.479 1 97 195 ALA A O 1
ATOM 1584 N N . VAL A 1 196 ? -23.766 -19.578 -2.994 1 96.62 196 VAL A N 1
ATOM 1585 C CA . VAL A 1 196 ? -24.922 -19.281 -2.158 1 96.62 196 VAL A CA 1
ATOM 1586 C C . VAL A 1 196 ? -24.484 -18.453 -0.95 1 96.62 196 VAL A C 1
ATOM 1588 O O . VAL A 1 196 ? -25.172 -17.5 -0.559 1 96.62 196 VAL A O 1
ATOM 1591 N N . MET A 1 197 ? -23.375 -18.844 -0.394 1 96.25 197 MET A N 1
ATOM 1592 C CA . MET A 1 197 ? -22.844 -18.109 0.747 1 96.25 197 MET A CA 1
ATOM 1593 C C . MET A 1 197 ? -22.594 -16.656 0.385 1 96.25 197 MET A C 1
ATOM 1595 O O . MET A 1 197 ? -22.906 -15.75 1.162 1 96.25 197 MET A O 1
ATOM 1599 N N . ILE A 1 198 ? -22.016 -16.391 -0.75 1 95.5 198 ILE A N 1
ATOM 1600 C CA . ILE A 1 198 ? -21.688 -15.055 -1.212 1 95.5 198 ILE A CA 1
ATOM 1601 C C . ILE A 1 198 ? -22.969 -14.242 -1.386 1 95.5 198 ILE A C 1
ATOM 1603 O O . ILE A 1 198 ? -23.062 -13.117 -0.891 1 95.5 198 ILE A O 1
ATOM 1607 N N . VAL A 1 199 ? -23.969 -14.812 -2.021 1 94.75 199 VAL A N 1
ATOM 1608 C CA . VAL A 1 199 ? -25.234 -14.133 -2.262 1 94.75 199 VAL A CA 1
ATOM 1609 C C . VAL A 1 199 ? -25.938 -13.867 -0.934 1 94.75 199 VAL A C 1
ATOM 1611 O O . VAL A 1 199 ? -26.469 -12.781 -0.712 1 94.75 199 VAL A O 1
ATOM 1614 N N . TYR A 1 200 ? -25.922 -14.859 -0.088 1 94.88 200 TYR A N 1
ATOM 1615 C CA . TYR A 1 200 ? -26.531 -14.734 1.229 1 94.88 200 TYR A CA 1
ATOM 1616 C C . TYR A 1 200 ? -25.938 -13.57 2 1 94.88 200 TYR A C 1
ATOM 1618 O O . TYR A 1 200 ? -26.672 -12.758 2.576 1 94.88 200 TYR A O 1
ATOM 1626 N N . GLN A 1 201 ? -24.609 -13.523 1.986 1 92.25 201 GLN A N 1
ATOM 1627 C CA . GLN A 1 201 ? -23.922 -12.461 2.717 1 92.25 201 GLN A CA 1
ATOM 1628 C C . GLN A 1 201 ? -24.25 -11.086 2.145 1 92.25 201 GLN A C 1
ATOM 1630 O O . GLN A 1 201 ? -24.516 -10.141 2.895 1 92.25 201 GLN A O 1
ATOM 1635 N N . GLU A 1 202 ? -24.281 -10.938 0.873 1 90.19 202 GLU A N 1
ATOM 1636 C CA . GLU A 1 202 ? -24.578 -9.656 0.236 1 90.19 202 GLU A CA 1
ATOM 1637 C C . GLU A 1 202 ? -26.016 -9.219 0.525 1 90.19 202 GLU A C 1
ATOM 1639 O O . GLU A 1 202 ? -26.266 -8.055 0.823 1 90.19 202 GLU A O 1
ATOM 1644 N N . VAL A 1 203 ? -26.922 -10.125 0.497 1 88.06 203 VAL A N 1
ATOM 1645 C CA . VAL A 1 203 ? -28.344 -9.828 0.711 1 88.06 203 VAL A CA 1
ATOM 1646 C C . VAL A 1 203 ? -28.578 -9.438 2.17 1 88.06 203 VAL A C 1
ATOM 1648 O O . VAL A 1 203 ? -29.234 -8.438 2.455 1 88.06 203 VAL A O 1
ATOM 1651 N N . THR A 1 204 ? -28.031 -10.211 3.057 1 88 204 THR A N 1
ATOM 1652 C CA . THR A 1 204 ? -28.25 -9.953 4.477 1 88 204 THR A CA 1
ATOM 1653 C C . THR A 1 204 ? -27.594 -8.641 4.891 1 88 204 THR A C 1
ATOM 1655 O O . THR A 1 204 ? -28.141 -7.898 5.715 1 88 204 THR A O 1
ATOM 1658 N N . TRP A 1 205 ? -26.375 -8.43 4.379 1 84.62 205 TRP A N 1
ATOM 1659 C CA . TRP A 1 205 ? -25.719 -7.16 4.648 1 84.62 205 TRP A CA 1
ATOM 1660 C C . TRP A 1 205 ? -26.562 -5.988 4.16 1 84.62 205 TRP A C 1
ATOM 1662 O O . TRP A 1 205 ? -26.734 -5 4.879 1 84.62 205 TRP A O 1
ATOM 1672 N N . SER A 1 206 ? -27.172 -6.102 2.992 1 80.56 206 SER A N 1
ATOM 1673 C CA . SER A 1 206 ? -28.016 -5.059 2.408 1 80.56 206 SER A CA 1
ATOM 1674 C C . SER A 1 206 ? -29.281 -4.828 3.238 1 80.56 206 SER A C 1
ATOM 1676 O O . SER A 1 206 ? -29.703 -3.689 3.424 1 80.56 206 SER A O 1
ATOM 1678 N N . ILE A 1 207 ? -29.812 -5.832 3.758 1 78.5 207 ILE A N 1
ATOM 1679 C CA . ILE A 1 207 ? -31.031 -5.746 4.555 1 78.5 207 ILE A CA 1
ATOM 1680 C C . ILE A 1 207 ? -30.734 -5.055 5.883 1 78.5 207 ILE A C 1
ATOM 1682 O O . ILE A 1 207 ? -31.484 -4.195 6.328 1 78.5 207 ILE A O 1
ATOM 1686 N N . THR A 1 208 ? -29.641 -5.422 6.453 1 77.19 208 THR A N 1
ATOM 1687 C CA . THR A 1 208 ? -29.312 -4.906 7.773 1 77.19 208 THR A CA 1
ATOM 1688 C C . THR A 1 208 ? -29.016 -3.412 7.715 1 77.19 208 THR A C 1
ATOM 1690 O O . THR A 1 208 ? -29.359 -2.668 8.633 1 77.19 208 THR A O 1
ATOM 1693 N N . LEU A 1 209 ? -28.469 -2.982 6.652 1 70.5 209 LEU A N 1
ATOM 1694 C CA . LEU A 1 209 ? -28.078 -1.581 6.578 1 70.5 209 LEU A CA 1
ATOM 1695 C C . LEU A 1 209 ? -29.125 -0.758 5.84 1 70.5 209 LEU A C 1
ATOM 1697 O O . LEU A 1 209 ? -28.969 0.456 5.684 1 70.5 209 LEU A O 1
ATOM 1701 N N . SER A 1 210 ? -30.188 -1.39 5.387 1 65.75 210 SER A N 1
ATOM 1702 C CA . SER A 1 210 ? -31.25 -0.714 4.641 1 65.75 210 SER A CA 1
ATOM 1703 C C . SER A 1 210 ? -32.062 0.182 5.551 1 65.75 210 SER A C 1
ATOM 1705 O O . SER A 1 210 ? -32.25 -0.116 6.734 1 65.75 210 SER A O 1
ATOM 1707 N N . PRO A 1 211 ? -32.344 1.335 5 1 62.56 211 PRO A N 1
ATOM 1708 C CA . PRO A 1 211 ? -33.25 2.207 5.758 1 62.56 211 PRO A CA 1
ATOM 1709 C C . PRO A 1 211 ? -34.562 1.53 6.098 1 62.56 211 PRO A C 1
ATOM 1711 O O . PRO A 1 211 ? -35.25 1.943 7.035 1 62.56 211 PRO A O 1
ATOM 1714 N N . TRP A 1 212 ? -34.844 0.572 5.301 1 61.69 212 TRP A N 1
ATOM 1715 C CA . TRP A 1 212 ? -36.125 -0.131 5.543 1 61.69 212 TRP A CA 1
ATOM 1716 C C . TRP A 1 212 ? -36.156 -0.687 6.961 1 61.69 212 TRP A C 1
ATOM 1718 O O . TRP A 1 212 ? -37.156 -0.528 7.664 1 61.69 212 TRP A O 1
ATOM 1728 N N . ILE A 1 213 ? -35.094 -1.32 7.395 1 61.97 213 ILE A N 1
ATOM 1729 C CA . ILE A 1 213 ? -35.094 -1.914 8.727 1 61.97 213 ILE A CA 1
ATOM 1730 C C . ILE A 1 213 ? -35.094 -0.811 9.781 1 61.97 213 ILE A C 1
ATOM 1732 O O . ILE A 1 213 ? -35.719 -0.974 10.852 1 61.97 213 ILE A O 1
ATOM 1736 N N . LYS A 1 214 ? -34.469 0.279 9.398 1 60.22 214 LYS A N 1
ATOM 1737 C CA . LYS A 1 214 ? -34.5 1.415 10.312 1 60.22 214 LYS A CA 1
ATOM 1738 C C . LYS A 1 214 ? -35.906 1.926 10.508 1 60.22 214 LYS A C 1
ATOM 1740 O O . LYS A 1 214 ? -36.312 2.242 11.633 1 60.22 214 LYS A O 1
ATOM 1745 N N . ARG A 1 215 ? -36.562 2.057 9.43 1 60.16 215 ARG A N 1
ATOM 1746 C CA . ARG A 1 215 ? -37.938 2.541 9.484 1 60.16 215 ARG A CA 1
ATOM 1747 C C . ARG A 1 215 ? -38.844 1.521 10.148 1 60.16 215 ARG A C 1
ATOM 1749 O O . ARG A 1 215 ? -39.719 1.886 10.953 1 60.16 215 ARG A O 1
ATOM 1756 N N . ARG A 1 216 ? -38.594 0.401 9.75 1 60.16 216 ARG A N 1
ATOM 1757 C CA . ARG A 1 216 ? -39.5 -0.654 10.234 1 60.16 216 ARG A CA 1
ATOM 1758 C C . ARG A 1 216 ? -39.312 -0.861 11.734 1 60.16 216 ARG A C 1
ATOM 1760 O O . ARG A 1 216 ? -40.312 -1.099 12.445 1 60.16 216 ARG A O 1
ATOM 1767 N N . LEU A 1 217 ? -38.094 -0.75 12.062 1 57.78 217 LEU A N 1
ATOM 1768 C CA . LEU A 1 217 ? -37.875 -1.003 13.477 1 57.78 217 LEU A CA 1
ATOM 1769 C C . LEU A 1 217 ? -37.906 0.297 14.273 1 57.78 217 LEU A C 1
ATOM 1771 O O . LEU A 1 217 ? -37.688 0.293 15.484 1 57.78 217 LEU A O 1
ATOM 1775 N N . ARG A 1 218 ? -38.469 1.346 13.633 1 52.09 218 ARG A N 1
ATOM 1776 C CA . ARG A 1 218 ? -38.625 2.641 14.289 1 52.09 218 ARG A CA 1
ATOM 1777 C C . ARG A 1 218 ? -37.438 2.951 15.18 1 52.09 218 ARG A C 1
ATOM 1779 O O . ARG A 1 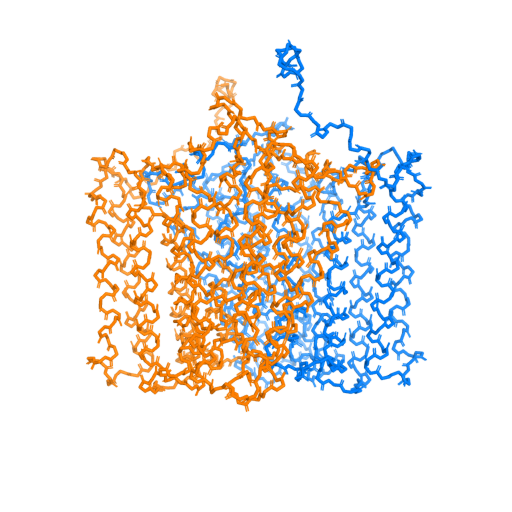218 ? -37.594 3.303 16.359 1 52.09 218 ARG A O 1
ATOM 1786 N N . LEU A 1 219 ? -36.312 2.758 14.641 1 53.22 219 LEU A N 1
ATOM 1787 C CA . LEU A 1 219 ? -35.125 2.865 15.5 1 53.22 219 LEU A CA 1
ATOM 1788 C C . LEU A 1 219 ? -34.812 4.324 15.797 1 53.22 219 LEU A C 1
ATOM 1790 O O . LEU A 1 219 ? -34.781 5.156 14.891 1 53.22 219 LEU A O 1
ATOM 1794 N N . LYS A 1 220 ? -34.969 4.684 17.047 1 46.69 220 LYS A N 1
ATOM 1795 C CA . LYS A 1 220 ? -34.625 6.027 17.5 1 46.69 220 LYS A CA 1
ATOM 1796 C C . LYS A 1 220 ? -33.156 6.34 17.25 1 46.69 220 LYS A C 1
ATOM 1798 O O . LYS A 1 220 ? -32.812 7.473 16.891 1 46.69 220 LYS A O 1
ATOM 1803 N N . TYR A 1 221 ? -32.312 5.309 17.391 1 47.34 221 TYR A N 1
ATOM 1804 C CA . TYR A 1 221 ? -30.875 5.484 17.203 1 47.34 221 TYR A CA 1
ATOM 1805 C C . TYR A 1 221 ? -30.359 4.641 16.047 1 47.34 221 TYR A C 1
ATOM 1807 O O . TYR A 1 221 ? -30.766 3.492 15.875 1 47.34 221 TYR A O 1
ATOM 1815 N N . SER A 1 222 ? -29.953 5.316 14.984 1 51.34 222 SER A N 1
ATOM 1816 C CA . SER A 1 222 ? -29.406 4.52 13.898 1 51.34 222 SER A CA 1
ATOM 1817 C C . SER A 1 222 ? -27.906 4.805 13.711 1 51.34 222 SER A C 1
ATOM 1819 O O . SER A 1 222 ? -27.422 5.863 14.109 1 51.34 222 SER A O 1
ATOM 1821 N N . THR A 1 223 ? -27.188 3.801 13.352 1 52.84 223 THR A N 1
ATOM 1822 C CA . THR A 1 223 ? -25.75 3.877 13.148 1 52.84 223 THR A CA 1
ATOM 1823 C C . THR A 1 223 ? -25.406 4.895 12.062 1 52.84 223 THR A C 1
ATOM 1825 O O . THR A 1 223 ? -26.031 4.902 11 1 52.84 223 THR A O 1
ATOM 1828 N N . ALA A 1 224 ? -24.75 5.98 12.547 1 54.19 224 ALA A N 1
ATOM 1829 C CA . ALA A 1 224 ? -24.234 6.918 11.555 1 54.19 224 ALA A CA 1
ATOM 1830 C C . ALA A 1 224 ? -22.812 6.531 11.133 1 54.19 224 ALA A C 1
ATOM 1832 O O . ALA A 1 224 ? -21.969 6.211 11.977 1 54.19 224 ALA A O 1
ATOM 1833 N N . VAL A 1 225 ? -22.812 6.109 9.93 1 59.88 225 VAL A N 1
ATOM 1834 C CA . VAL A 1 225 ? -21.531 5.758 9.328 1 59.88 225 VAL A CA 1
ATOM 1835 C C . VAL A 1 225 ? -20.734 7.023 9.039 1 59.88 225 VAL A C 1
ATOM 1837 O O . VAL A 1 225 ? -21.297 8.047 8.641 1 59.88 225 VAL A O 1
ATOM 1840 N N . ASP A 1 226 ? -19.5 7.031 9.531 1 67.12 226 ASP A N 1
ATOM 1841 C CA . ASP A 1 226 ? -18.609 8.094 9.062 1 67.12 226 ASP A CA 1
ATOM 1842 C C . ASP A 1 226 ? -18.359 7.977 7.559 1 67.12 226 ASP A C 1
ATOM 1844 O O . ASP A 1 226 ? -17.469 7.23 7.129 1 67.12 226 ASP A O 1
ATOM 1848 N N . ILE A 1 227 ? -19.156 8.742 6.855 1 71.94 227 ILE A N 1
ATOM 1849 C CA . ILE A 1 227 ? -19.203 8.641 5.402 1 71.94 227 ILE A CA 1
ATOM 1850 C C . ILE A 1 227 ? -17.828 8.969 4.816 1 71.94 227 ILE A C 1
ATOM 1852 O O . ILE A 1 227 ? -17.344 8.266 3.926 1 71.94 227 ILE A O 1
ATOM 1856 N N . ALA A 1 228 ? -17.188 9.969 5.324 1 70.62 228 ALA A N 1
ATOM 1857 C CA . ALA A 1 228 ? -15.883 10.367 4.812 1 70.62 228 ALA A CA 1
ATOM 1858 C C . ALA A 1 228 ? -14.852 9.266 5.016 1 70.62 228 ALA A C 1
ATOM 1860 O O . ALA A 1 228 ? -14.047 8.984 4.121 1 70.62 228 ALA A O 1
ATOM 1861 N N . HIS A 1 229 ? -14.938 8.656 6.164 1 75.38 229 HIS A N 1
ATOM 1862 C CA . HIS A 1 229 ? -14.016 7.57 6.473 1 75.38 229 HIS A CA 1
ATOM 1863 C C . HIS A 1 229 ? -14.242 6.371 5.559 1 75.38 229 HIS A C 1
ATOM 1865 O O . HIS A 1 229 ? -13.281 5.754 5.09 1 75.38 229 HIS A O 1
ATOM 1871 N N . GLU A 1 230 ? -15.469 6.133 5.32 1 80.81 230 GLU A N 1
ATOM 1872 C CA . GLU A 1 230 ? -15.797 5.008 4.453 1 80.81 230 GLU A CA 1
ATOM 1873 C C . GLU A 1 230 ? -15.289 5.242 3.031 1 80.81 230 GLU A C 1
ATOM 1875 O O . GLU A 1 230 ? -14.758 4.328 2.398 1 80.81 230 GLU A O 1
ATOM 1880 N N . ILE A 1 231 ? -15.469 6.41 2.564 1 82.5 231 ILE A N 1
ATOM 1881 C CA . ILE A 1 231 ? -15.031 6.754 1.217 1 82.5 231 ILE A CA 1
ATOM 1882 C C . ILE A 1 231 ? -13.516 6.645 1.123 1 82.5 231 ILE A C 1
ATOM 1884 O O . ILE A 1 231 ? -12.984 6.09 0.157 1 82.5 231 ILE A O 1
ATOM 1888 N N . ASP A 1 232 ? -12.875 7.082 2.115 1 80.88 232 ASP A N 1
ATOM 1889 C CA . ASP A 1 232 ? -11.422 7.039 2.154 1 80.88 232 ASP A CA 1
ATOM 1890 C C . ASP A 1 232 ? -10.914 5.598 2.197 1 80.88 232 ASP A C 1
ATOM 1892 O O . ASP A 1 232 ? -9.922 5.262 1.546 1 80.88 232 ASP A O 1
ATOM 1896 N N . ARG A 1 233 ? -11.57 4.734 2.891 1 85.56 233 ARG A N 1
ATOM 1897 C CA . ARG A 1 233 ? -11.164 3.336 3.01 1 85.56 233 ARG A CA 1
ATOM 1898 C C . ARG A 1 233 ? -11.352 2.596 1.69 1 85.56 233 ARG A C 1
ATOM 1900 O O . ARG A 1 233 ? -10.492 1.811 1.285 1 85.56 233 ARG A O 1
ATOM 1907 N N . MET A 1 234 ? -12.438 2.877 1.115 1 88.44 234 MET A N 1
ATOM 1908 C CA . MET A 1 234 ? -12.711 2.23 -0.165 1 88.44 234 MET A CA 1
ATOM 1909 C C . MET A 1 234 ? -11.734 2.701 -1.233 1 88.44 234 MET A C 1
ATOM 1911 O O . MET A 1 234 ? -11.25 1.9 -2.037 1 88.44 234 MET A O 1
ATOM 1915 N N . ALA A 1 235 ? -11.445 3.986 -1.187 1 88.31 235 ALA A N 1
ATOM 1916 C CA . ALA A 1 235 ? -10.484 4.539 -2.139 1 88.31 235 ALA A CA 1
ATOM 1917 C C . ALA A 1 235 ? -9.086 3.973 -1.899 1 88.31 235 ALA A C 1
ATOM 1919 O O . ALA A 1 235 ? -8.383 3.623 -2.848 1 88.31 235 ALA A O 1
ATOM 1920 N N . ALA A 1 236 ? -8.742 3.912 -0.659 1 86.19 236 ALA A N 1
ATOM 1921 C CA . ALA A 1 236 ? -7.434 3.355 -0.322 1 86.19 236 ALA A CA 1
ATOM 1922 C C . ALA A 1 236 ? -7.316 1.907 -0.786 1 86.19 236 ALA A C 1
ATOM 1924 O O . ALA A 1 236 ? -6.293 1.509 -1.346 1 86.19 236 ALA A O 1
ATOM 1925 N N . PHE A 1 237 ? -8.312 1.177 -0.531 1 89.31 237 PHE A N 1
ATOM 1926 C CA . PHE A 1 237 ? -8.297 -0.221 -0.948 1 89.31 237 PHE A CA 1
ATOM 1927 C C . PHE A 1 237 ? -8.211 -0.331 -2.467 1 89.31 237 PHE A C 1
ATOM 1929 O O . PHE A 1 237 ? -7.488 -1.182 -2.992 1 89.31 237 PHE A O 1
ATOM 1936 N N . PHE A 1 238 ? -8.922 0.484 -3.182 1 90.38 238 PHE A N 1
ATOM 1937 C CA . PHE A 1 238 ? -8.906 0.485 -4.641 1 90.38 238 PHE A CA 1
ATOM 1938 C C . PHE A 1 238 ? -7.508 0.786 -5.164 1 90.38 238 PHE A C 1
ATOM 1940 O O . PHE A 1 238 ? -7.055 0.165 -6.129 1 90.38 238 PHE A O 1
ATOM 1947 N N . ILE A 1 239 ? -6.828 1.696 -4.57 1 88.75 239 ILE A N 1
ATOM 1948 C CA . ILE A 1 239 ? -5.477 2.053 -4.977 1 88.75 239 ILE A CA 1
ATOM 1949 C C . ILE A 1 239 ? -4.539 0.869 -4.754 1 88.75 239 ILE A C 1
ATOM 1951 O O . ILE A 1 239 ? -3.658 0.599 -5.574 1 88.75 239 ILE A O 1
ATOM 1955 N N . ILE A 1 240 ? -4.746 0.216 -3.703 1 84.81 240 ILE A N 1
ATOM 1956 C CA . ILE A 1 240 ? -3.943 -0.968 -3.416 1 84.81 240 ILE A CA 1
ATOM 1957 C C . ILE A 1 240 ? -4.16 -2.014 -4.508 1 84.81 240 ILE A C 1
ATOM 1959 O O . ILE A 1 240 ? -3.215 -2.684 -4.93 1 84.81 240 ILE A O 1
ATOM 1963 N N . ILE A 1 241 ? -5.363 -2.145 -4.938 1 88.62 241 ILE A N 1
ATOM 1964 C CA . ILE A 1 241 ? -5.691 -3.061 -6.027 1 88.62 241 ILE A CA 1
ATOM 1965 C C . ILE A 1 241 ? -4.914 -2.67 -7.281 1 88.62 241 ILE A C 1
ATOM 1967 O O . ILE A 1 241 ? -4.387 -3.533 -7.988 1 88.62 241 ILE A O 1
ATOM 1971 N N . LEU A 1 242 ? -4.777 -1.417 -7.516 1 91.31 242 LEU A N 1
ATOM 1972 C CA . LEU A 1 242 ? -4.047 -0.933 -8.68 1 91.31 242 LEU A CA 1
ATOM 1973 C C . LEU A 1 242 ? -2.555 -1.221 -8.547 1 91.31 242 LEU A C 1
ATOM 1975 O O . LEU A 1 242 ? -1.825 -1.214 -9.539 1 91.31 242 LEU A O 1
ATOM 1979 N N . GLY A 1 243 ? -2.135 -1.472 -7.312 1 87.19 243 GLY A N 1
ATOM 1980 C CA . GLY A 1 243 ? -0.748 -1.835 -7.07 1 87.19 243 GLY A CA 1
ATOM 1981 C C . GLY A 1 243 ? -0.328 -3.1 -7.793 1 87.19 243 GLY A C 1
ATOM 1982 O O . GLY A 1 243 ? 0.848 -3.273 -8.117 1 87.19 243 GLY A O 1
ATOM 1983 N N . GLU A 1 244 ? -1.265 -3.947 -8.07 1 86.62 244 GLU A N 1
ATOM 1984 C CA . GLU A 1 244 ? -0.984 -5.191 -8.781 1 86.62 244 GLU A CA 1
ATOM 1985 C C . GLU A 1 244 ? -0.489 -4.914 -10.195 1 86.62 244 GLU A C 1
ATOM 1987 O O . GLU A 1 244 ? 0.325 -5.668 -10.734 1 86.62 244 GLU A O 1
ATOM 1992 N N . PHE A 1 245 ? -0.945 -3.797 -10.797 1 92.12 245 PHE A N 1
ATOM 1993 C CA . PHE A 1 245 ? -0.469 -3.4 -12.117 1 92.12 245 PHE A CA 1
ATOM 1994 C C . PHE A 1 245 ? 1.032 -3.141 -12.102 1 92.12 245 PHE A C 1
ATOM 1996 O O . PHE A 1 245 ? 1.72 -3.359 -13.102 1 92.12 245 PHE A O 1
ATOM 2003 N N . MET A 1 246 ? 1.486 -2.732 -10.945 1 90.94 246 MET A N 1
ATOM 2004 C CA . MET A 1 246 ? 2.854 -2.223 -10.891 1 90.94 246 MET A CA 1
ATOM 2005 C C . MET A 1 246 ? 3.807 -3.279 -10.336 1 90.94 246 MET A C 1
ATOM 2007 O O . MET A 1 246 ? 4.98 -3.312 -10.703 1 90.94 246 MET A O 1
ATOM 2011 N N . TYR A 1 247 ? 3.311 -4.113 -9.594 1 87.75 247 TYR A N 1
ATOM 2012 C CA . TYR A 1 247 ? 4.176 -5.059 -8.891 1 87.75 247 TYR A CA 1
ATOM 2013 C C . TYR A 1 247 ? 4.883 -5.98 -9.875 1 87.75 247 TYR A C 1
ATOM 2015 O O . TYR A 1 247 ? 6.113 -6.043 -9.906 1 87.75 247 TYR A O 1
ATOM 2023 N N . SER A 1 248 ? 4.172 -6.637 -10.797 1 88.12 248 SER A N 1
ATOM 2024 C CA . SER A 1 248 ? 4.73 -7.664 -11.672 1 88.12 248 SER A CA 1
ATOM 2025 C C . SER A 1 248 ? 5.496 -7.047 -12.836 1 88.12 248 SER A C 1
ATOM 2027 O O . SER A 1 248 ? 6.168 -7.754 -13.586 1 88.12 248 SER A O 1
ATOM 2029 N N . VAL A 1 249 ? 5.406 -5.703 -12.961 1 94.38 249 VAL A N 1
ATOM 2030 C CA . VAL A 1 249 ? 6.16 -5.043 -14.023 1 94.38 249 VAL A CA 1
ATOM 2031 C C . VAL A 1 249 ? 7.594 -4.801 -13.562 1 94.38 249 VAL A C 1
ATOM 2033 O O . VAL A 1 249 ? 8.484 -4.543 -14.375 1 94.38 249 VAL A O 1
ATOM 2036 N N . ILE A 1 250 ? 7.805 -4.91 -12.266 1 94.06 250 ILE A N 1
ATOM 2037 C CA . ILE A 1 250 ? 9.117 -4.559 -11.734 1 94.06 250 ILE A CA 1
ATOM 2038 C C . ILE A 1 250 ? 9.812 -5.809 -11.203 1 94.06 250 ILE A C 1
ATOM 2040 O O . ILE A 1 250 ? 10.945 -6.102 -11.578 1 94.06 250 ILE A O 1
ATOM 2044 N N . VAL A 1 251 ? 9.117 -6.535 -10.406 1 90.25 251 VAL A N 1
ATOM 2045 C CA . VAL A 1 251 ? 9.734 -7.645 -9.688 1 90.25 251 VAL A CA 1
ATOM 2046 C C . VAL A 1 251 ? 10.141 -8.734 -10.68 1 90.25 251 VAL A C 1
ATOM 2048 O O . VAL A 1 251 ? 9.328 -9.195 -11.477 1 90.25 251 VAL A O 1
ATOM 2051 N N . GLY A 1 252 ? 11.375 -9.125 -10.609 1 89.12 252 GLY A N 1
ATOM 2052 C CA . GLY A 1 252 ? 11.93 -10.125 -11.516 1 89.12 252 GLY A CA 1
ATOM 2053 C C . GLY A 1 252 ? 12.523 -9.523 -12.773 1 89.12 252 GLY A C 1
ATOM 2054 O O . GLY A 1 252 ? 12.977 -10.25 -13.664 1 89.12 252 GLY A O 1
ATOM 2055 N N . ASP A 1 253 ? 12.453 -8.203 -12.961 1 92.88 253 ASP A N 1
ATOM 2056 C CA . ASP A 1 253 ? 13.031 -7.434 -14.055 1 92.88 253 ASP A CA 1
ATOM 2057 C C . ASP A 1 253 ? 12.492 -7.902 -15.406 1 92.88 253 ASP A C 1
ATOM 2059 O O . ASP A 1 253 ? 13.258 -8.195 -16.328 1 92.88 253 ASP A O 1
ATOM 2063 N N . PRO A 1 254 ? 11.25 -7.918 -15.531 1 92.12 254 PRO A N 1
ATOM 2064 C CA . PRO A 1 254 ? 10.68 -8.484 -16.766 1 92.12 254 PRO A CA 1
ATOM 2065 C C . PRO A 1 254 ? 10.883 -7.574 -17.969 1 92.12 254 PRO A C 1
ATOM 2067 O O . PRO A 1 254 ? 10.781 -8.031 -19.109 1 92.12 254 PRO A O 1
ATOM 2070 N N . ALA A 1 255 ? 11.156 -6.312 -17.75 1 93.62 255 ALA A N 1
ATOM 2071 C CA . ALA A 1 255 ? 11.266 -5.352 -18.844 1 93.62 255 ALA A CA 1
ATOM 2072 C C . ALA A 1 255 ? 12.594 -5.508 -19.578 1 93.62 255 ALA A C 1
ATOM 2074 O O . ALA A 1 255 ? 12.758 -5.004 -20.688 1 93.62 255 ALA A O 1
ATOM 2075 N N . GLY A 1 256 ? 13.57 -6.16 -19 1 92.81 256 GLY A N 1
ATOM 2076 C CA . GLY A 1 256 ? 14.867 -6.336 -19.625 1 92.81 256 GLY A CA 1
ATOM 2077 C C . GLY A 1 256 ? 15.766 -5.125 -19.484 1 92.81 256 GLY A C 1
ATOM 2078 O O . GLY A 1 256 ? 15.406 -4.148 -18.812 1 92.81 256 GLY A O 1
ATOM 2079 N N . ILE A 1 257 ? 16.875 -5.152 -20.156 1 95.06 257 ILE A N 1
ATOM 2080 C CA . ILE A 1 257 ? 17.891 -4.109 -20.016 1 95.06 257 ILE A CA 1
ATOM 2081 C C . ILE A 1 257 ? 17.688 -3.053 -21.094 1 95.06 257 ILE A C 1
ATOM 2083 O O . ILE A 1 257 ? 17.641 -3.377 -22.297 1 95.06 257 ILE A O 1
ATOM 2087 N N . GLY A 1 258 ? 17.422 -1.824 -20.688 1 94.88 258 GLY A N 1
ATOM 2088 C CA . GLY A 1 258 ? 17.312 -0.717 -21.625 1 94.88 258 GLY A CA 1
ATOM 2089 C C . GLY A 1 258 ? 15.883 -0.439 -22.062 1 94.88 258 GLY A C 1
ATOM 2090 O O . GLY A 1 258 ? 14.938 -0.719 -21.328 1 94.88 258 GLY A O 1
ATOM 2091 N N . LEU A 1 259 ? 15.773 0.291 -23.156 1 96.25 259 LEU A N 1
ATOM 2092 C CA . LEU A 1 259 ? 14.484 0.643 -23.719 1 96.25 259 LEU A CA 1
ATOM 2093 C C . LEU A 1 259 ? 13.984 -0.459 -24.656 1 96.25 259 LEU A C 1
ATOM 2095 O O . LEU A 1 259 ? 14.062 -0.329 -25.875 1 96.25 259 LEU A O 1
ATOM 2099 N N . THR A 1 260 ? 13.469 -1.501 -24.125 1 96.75 260 THR A N 1
ATOM 2100 C CA . THR A 1 260 ? 13.031 -2.705 -24.812 1 96.75 260 THR A CA 1
ATOM 2101 C C . THR A 1 260 ? 11.516 -2.676 -25.031 1 96.75 260 THR A C 1
ATOM 2103 O O . THR A 1 260 ? 10.836 -1.753 -24.594 1 96.75 260 THR A O 1
ATOM 2106 N N . ALA A 1 261 ? 11.055 -3.672 -25.781 1 96.5 261 ALA A N 1
ATOM 2107 C CA . ALA A 1 261 ? 9.609 -3.85 -25.922 1 96.5 261 ALA A CA 1
ATOM 2108 C C . ALA A 1 261 ? 8.961 -4.137 -24.578 1 96.5 261 ALA A C 1
ATOM 2110 O O . ALA A 1 261 ? 7.824 -3.729 -24.328 1 96.5 261 ALA A O 1
ATOM 2111 N N . GLY A 1 262 ? 9.727 -4.824 -23.781 1 97.12 262 GLY A N 1
ATOM 2112 C CA . GLY A 1 262 ? 9.258 -5.059 -22.438 1 97.12 262 GLY A CA 1
ATOM 2113 C C . GLY A 1 262 ? 9.039 -3.781 -21.641 1 97.12 262 GLY A C 1
ATOM 2114 O O . GLY A 1 262 ? 8.016 -3.627 -20.969 1 97.12 262 GLY A O 1
ATOM 2115 N N . TYR A 1 263 ? 9.984 -2.912 -21.766 1 97.81 263 TYR A N 1
ATOM 2116 C CA . TYR A 1 263 ? 9.844 -1.627 -21.078 1 97.81 263 TYR A CA 1
ATOM 2117 C C . TYR A 1 263 ? 8.656 -0.847 -21.641 1 97.81 263 TYR A C 1
ATOM 2119 O O . TYR A 1 263 ? 7.91 -0.222 -20.875 1 97.81 263 TYR A O 1
ATOM 2127 N N . ALA A 1 264 ? 8.484 -0.865 -22.922 1 97.81 264 ALA A N 1
ATOM 2128 C CA . ALA A 1 264 ? 7.352 -0.177 -23.531 1 97.81 264 ALA A CA 1
ATOM 2129 C C . ALA A 1 264 ? 6.031 -0.696 -22.984 1 97.81 264 ALA A C 1
ATOM 2131 O O . ALA A 1 264 ? 5.133 0.087 -22.672 1 97.81 264 ALA A O 1
ATOM 2132 N N . LYS A 1 265 ? 5.918 -1.965 -22.828 1 98 265 LYS A N 1
ATOM 2133 C CA . LYS A 1 265 ? 4.707 -2.57 -22.281 1 98 265 LYS A CA 1
ATOM 2134 C C . LYS A 1 265 ? 4.531 -2.211 -20.812 1 98 265 LYS A C 1
ATOM 2136 O O . LYS A 1 265 ? 3.406 -1.998 -20.344 1 98 265 LYS A O 1
ATOM 2141 N N . ALA A 1 266 ? 5.633 -2.145 -20.125 1 97.81 266 ALA A N 1
ATOM 2142 C CA . ALA A 1 266 ? 5.574 -1.725 -18.734 1 97.81 266 ALA A CA 1
ATOM 2143 C C . ALA A 1 266 ? 5.027 -0.305 -18.609 1 97.81 266 ALA A C 1
ATOM 2145 O O . ALA A 1 266 ? 4.203 -0.025 -17.734 1 97.81 266 ALA A O 1
ATOM 2146 N N . VAL A 1 267 ? 5.445 0.54 -19.438 1 97.88 267 VAL A N 1
ATOM 2147 C CA . VAL A 1 267 ? 4.992 1.927 -19.438 1 97.88 267 VAL A CA 1
ATOM 2148 C C . VAL A 1 267 ? 3.514 1.992 -19.797 1 97.88 267 VAL A C 1
ATOM 2150 O O . VAL A 1 267 ? 2.75 2.754 -19.203 1 97.88 267 VAL A O 1
ATOM 2153 N N . CYS A 1 268 ? 3.115 1.205 -20.75 1 98.19 268 CYS A N 1
ATOM 2154 C CA . CYS A 1 268 ? 1.701 1.139 -21.109 1 98.19 268 CYS A CA 1
ATOM 2155 C C . CYS A 1 268 ? 0.862 0.723 -19.906 1 98.19 268 CYS A C 1
ATOM 2157 O O . CYS A 1 268 ? -0.181 1.32 -19.625 1 98.19 268 CYS A O 1
ATOM 2159 N N . THR A 1 269 ? 1.352 -0.307 -19.25 1 98 269 THR A N 1
ATOM 2160 C CA . THR A 1 269 ? 0.656 -0.788 -18.047 1 98 269 THR A CA 1
ATOM 2161 C C . THR A 1 269 ? 0.561 0.312 -17 1 98 269 THR A C 1
ATOM 2163 O O . THR A 1 269 ? -0.49 0.502 -16.391 1 98 269 THR A O 1
ATOM 2166 N N . LEU A 1 270 ? 1.634 1.038 -16.828 1 97.25 270 LEU A N 1
ATOM 2167 C CA . LEU A 1 270 ? 1.673 2.148 -15.875 1 97.25 270 LEU A CA 1
ATOM 2168 C C . LEU A 1 270 ? 0.653 3.217 -16.25 1 97.25 270 LEU A C 1
ATOM 2170 O O . LEU A 1 270 ? -0.096 3.695 -15.398 1 97.25 270 LEU A O 1
ATOM 2174 N N . ILE A 1 271 ? 0.602 3.553 -17.469 1 97.44 271 ILE A N 1
ATOM 2175 C CA . ILE A 1 271 ? -0.309 4.594 -17.938 1 97.44 271 ILE A CA 1
ATOM 2176 C C . ILE A 1 271 ? -1.754 4.141 -17.734 1 97.44 271 ILE A C 1
ATOM 2178 O O . ILE A 1 271 ? -2.602 4.918 -17.297 1 97.44 271 ILE A O 1
ATOM 2182 N N . ILE A 1 272 ? -2.035 2.908 -18.062 1 98 272 ILE A N 1
ATOM 2183 C CA . ILE A 1 272 ? -3.375 2.359 -17.891 1 98 272 ILE A CA 1
ATOM 2184 C C . ILE A 1 272 ? -3.787 2.463 -16.422 1 98 272 ILE A C 1
ATOM 2186 O O . ILE A 1 272 ? -4.867 2.969 -16.109 1 98 272 ILE A O 1
ATOM 2190 N N . ALA A 1 273 ? -2.908 1.975 -15.57 1 96.69 273 ALA A N 1
ATOM 2191 C CA . ALA A 1 273 ? -3.195 2.025 -14.141 1 96.69 273 ALA A CA 1
ATOM 2192 C C . ALA A 1 273 ? -3.396 3.465 -13.672 1 96.69 273 ALA A C 1
ATOM 2194 O O . ALA A 1 273 ? -4.297 3.746 -12.883 1 96.69 273 ALA A O 1
ATOM 2195 N N . PHE A 1 274 ? -2.545 4.332 -14.141 1 94.12 274 PHE A N 1
ATOM 2196 C CA . PHE A 1 274 ? -2.629 5.746 -13.789 1 94.12 274 PHE A CA 1
ATOM 2197 C C . PHE A 1 274 ? -3.965 6.336 -14.227 1 94.12 274 PHE A C 1
ATOM 2199 O O . PHE A 1 274 ? -4.598 7.078 -13.469 1 94.12 274 PHE A O 1
ATOM 2206 N N . CYS A 1 275 ? -4.406 6.02 -15.375 1 95.81 275 CYS A N 1
ATOM 2207 C CA . CYS A 1 275 ? -5.672 6.504 -15.906 1 95.81 275 CYS A CA 1
ATOM 2208 C C . CYS A 1 275 ? -6.848 5.969 -15.102 1 95.81 275 CYS A C 1
ATOM 2210 O O . CYS A 1 275 ? -7.793 6.703 -14.812 1 95.81 275 CYS A O 1
ATOM 2212 N N . ILE A 1 276 ? -6.801 4.723 -14.789 1 96.44 276 ILE A N 1
ATOM 2213 C CA . ILE A 1 276 ? -7.879 4.113 -14.016 1 96.44 276 ILE A CA 1
ATOM 2214 C C . ILE A 1 276 ? -7.992 4.805 -12.656 1 96.44 276 ILE A C 1
ATOM 2216 O O . ILE A 1 276 ? -9.094 5.098 -12.188 1 96.44 276 ILE A O 1
ATOM 2220 N N . ASN A 1 277 ? -6.883 5.062 -12.047 1 93.25 277 ASN A N 1
ATOM 2221 C CA . ASN A 1 277 ? -6.875 5.793 -10.781 1 93.25 277 ASN A CA 1
ATOM 2222 C C . ASN A 1 277 ? -7.504 7.176 -10.938 1 93.25 277 ASN A C 1
ATOM 2224 O O . ASN A 1 277 ? -8.281 7.605 -10.086 1 93.25 277 ASN A O 1
ATOM 2228 N N . TRP A 1 278 ? -7.121 7.805 -11.992 1 90.44 278 TRP A N 1
ATOM 2229 C CA . TRP A 1 278 ? -7.656 9.133 -12.281 1 90.44 278 TRP A CA 1
ATOM 2230 C C . TRP A 1 278 ? -9.172 9.094 -12.422 1 90.44 278 TRP A C 1
ATOM 2232 O O . TRP A 1 278 ? -9.875 9.922 -11.844 1 90.44 278 TRP A O 1
ATOM 2242 N N . ILE A 1 279 ? -9.656 8.18 -13.125 1 93.38 279 ILE A N 1
ATOM 2243 C CA . ILE A 1 279 ? -11.086 8.055 -13.398 1 93.38 279 ILE A CA 1
ATOM 2244 C C . ILE A 1 279 ? -11.828 7.754 -12.102 1 93.38 279 ILE A C 1
ATOM 2246 O O . ILE A 1 279 ? -12.883 8.336 -11.836 1 93.38 279 ILE A O 1
ATOM 2250 N N . TYR A 1 280 ? -11.312 6.906 -11.32 1 92.81 280 TYR A N 1
ATOM 2251 C CA . TYR A 1 280 ? -11.945 6.543 -10.062 1 92.81 280 TYR A CA 1
ATOM 2252 C C . TYR A 1 280 ? -12.055 7.75 -9.141 1 92.81 280 TYR A C 1
ATOM 2254 O O . TYR A 1 280 ? -13.109 8.008 -8.555 1 92.81 280 TYR A O 1
ATOM 2262 N N . VAL A 1 281 ? -11.016 8.523 -9.016 1 84.94 281 VAL A N 1
ATOM 2263 C CA . VAL A 1 281 ? -10.961 9.641 -8.086 1 84.94 281 VAL A CA 1
ATOM 2264 C C . VAL A 1 281 ? -11.867 10.766 -8.578 1 84.94 281 VAL A C 1
ATOM 2266 O O . VAL A 1 281 ? -12.477 11.477 -7.773 1 84.94 281 VAL A O 1
ATOM 2269 N N . SER A 1 282 ? -11.984 10.867 -9.844 1 84 282 SER A N 1
ATOM 2270 C CA . SER A 1 282 ? -12.797 11.938 -10.414 1 84 282 SER A CA 1
ATOM 2271 C C . SER A 1 282 ? -14.289 11.672 -10.211 1 84 282 SER A C 1
ATOM 2273 O O . SER A 1 282 ? -15.109 12.586 -10.312 1 84 282 SER A O 1
ATOM 2275 N N . GLY A 1 283 ? -14.617 10.5 -9.898 1 83 283 GLY A N 1
ATOM 2276 C CA . GLY A 1 283 ? -16.031 10.164 -9.758 1 83 283 GLY A CA 1
ATOM 2277 C C . GLY A 1 283 ? -16.828 10.414 -11.016 1 83 283 GLY A C 1
ATOM 2278 O O . GLY A 1 283 ? -16.641 9.727 -12.023 1 83 283 GLY A O 1
ATOM 2279 N N . ASP A 1 284 ? -17.672 11.5 -10.969 1 74 284 ASP A N 1
ATOM 2280 C CA . ASP A 1 284 ? -18.422 11.844 -12.164 1 74 284 ASP A CA 1
ATOM 2281 C C . ASP A 1 284 ? -17.859 13.102 -12.82 1 74 284 ASP A C 1
ATOM 2283 O O . ASP A 1 284 ? -18.266 13.477 -13.922 1 74 284 ASP A O 1
ATOM 2287 N N . GLY A 1 285 ? -16.906 13.68 -12.203 1 71.81 285 GLY A N 1
ATOM 2288 C CA . GLY A 1 285 ? -16.219 14.812 -12.797 1 71.81 285 GLY A CA 1
ATOM 2289 C C . GLY A 1 285 ? -17.016 16.109 -12.719 1 71.81 285 GLY A C 1
ATOM 2290 O O . GLY A 1 285 ? -16.641 17.109 -13.305 1 71.81 285 GLY A O 1
ATOM 2291 N N . SER A 1 286 ? -18.156 16.047 -12.039 1 71.44 286 SER A N 1
ATOM 2292 C CA . SER A 1 286 ? -19 17.219 -11.984 1 71.44 286 SER A CA 1
ATOM 2293 C C . SER A 1 286 ? -18.531 18.203 -10.914 1 71.44 286 SER A C 1
ATOM 2295 O O . SER A 1 286 ? -17.766 17.828 -10.031 1 71.44 286 SER A O 1
ATOM 2297 N N . ILE A 1 287 ? -18.953 19.422 -11.102 1 65.81 287 ILE A N 1
ATOM 2298 C CA . ILE A 1 287 ? -18.547 20.5 -10.203 1 65.81 287 ILE A CA 1
ATOM 2299 C C . ILE A 1 287 ? -19.188 20.281 -8.828 1 65.81 287 ILE A C 1
ATOM 2301 O O . ILE A 1 287 ? -18.5 20.312 -7.809 1 65.81 287 ILE A O 1
ATOM 2305 N N . GLN A 1 288 ? -20.438 20.172 -8.758 1 69.56 288 GLN A N 1
ATOM 2306 C CA . GLN A 1 288 ? -21.188 19.906 -7.531 1 69.56 288 GLN A CA 1
ATOM 2307 C C . GLN A 1 288 ? -21.828 18.531 -7.559 1 69.56 288 GLN A C 1
ATOM 2309 O O . GLN A 1 288 ? -22.906 18.344 -8.156 1 69.56 288 GLN A O 1
ATOM 2314 N N . ALA A 1 289 ? -21.016 17.641 -7.051 1 75.81 289 ALA A N 1
ATOM 2315 C CA . ALA A 1 289 ? -21.531 16.266 -7.047 1 75.81 289 ALA A CA 1
ATOM 2316 C C . ALA A 1 289 ? -21.781 15.773 -5.621 1 75.81 289 ALA A C 1
ATOM 2318 O O . ALA A 1 289 ? -21.016 16.109 -4.707 1 75.81 289 ALA A O 1
ATOM 2319 N N . THR A 1 290 ? -22.922 15.164 -5.477 1 78.12 290 THR A N 1
ATOM 2320 C CA . THR A 1 290 ? -23.203 14.469 -4.223 1 78.12 290 THR A CA 1
ATOM 2321 C C . THR A 1 290 ? -22.766 13.016 -4.297 1 78.12 290 THR A C 1
ATOM 2323 O O . THR A 1 290 ? -23.188 12.273 -5.195 1 78.12 290 THR A O 1
ATOM 2326 N N . HIS A 1 291 ? -21.891 12.656 -3.391 1 82.12 291 HIS A N 1
ATOM 2327 C CA . HIS A 1 291 ? -21.406 11.281 -3.369 1 82.12 291 HIS A CA 1
ATOM 2328 C C . HIS A 1 291 ? -22.547 10.297 -3.146 1 82.12 291 HIS A C 1
ATOM 2330 O O . HIS A 1 291 ? -23.484 10.586 -2.393 1 82.12 291 HIS A O 1
ATOM 2336 N N . PRO A 1 292 ? -22.453 9.164 -3.727 1 82.81 292 PRO A N 1
ATOM 2337 C CA . PRO A 1 292 ? -23.531 8.172 -3.676 1 82.81 292 PRO A CA 1
ATOM 2338 C C . PRO A 1 292 ? -23.953 7.824 -2.248 1 82.81 292 PRO A C 1
ATOM 2340 O O . PRO A 1 292 ? -25.125 7.613 -1.98 1 82.81 292 PRO A O 1
ATOM 2343 N N . ILE A 1 293 ? -23.047 7.742 -1.329 1 76.5 293 ILE A N 1
ATOM 2344 C CA . ILE A 1 293 ? -23.344 7.348 0.042 1 76.5 293 ILE A CA 1
ATOM 2345 C C . ILE A 1 293 ? -24.234 8.406 0.704 1 76.5 293 ILE A C 1
ATOM 2347 O O . ILE A 1 293 ? -25.047 8.086 1.563 1 76.5 293 ILE A O 1
ATOM 2351 N N . ARG A 1 294 ? -24.125 9.648 0.249 1 76.19 294 ARG A N 1
ATOM 2352 C CA . ARG A 1 294 ? -24.859 10.773 0.835 1 76.19 294 ARG A CA 1
ATOM 2353 C C . ARG A 1 294 ? -26.188 10.992 0.124 1 76.19 294 ARG A C 1
ATOM 2355 O O . ARG A 1 294 ? -27.078 11.656 0.654 1 76.19 294 ARG A O 1
ATOM 2362 N N . ARG A 1 295 ? -26.266 10.477 -1.037 1 81.56 295 ARG A N 1
ATOM 2363 C CA . ARG A 1 295 ? -27.438 10.711 -1.874 1 81.56 295 ARG A CA 1
ATOM 2364 C C . ARG A 1 295 ? -28.656 9.945 -1.343 1 81.56 295 ARG A C 1
ATOM 2366 O O . ARG A 1 295 ? -29.703 10.547 -1.071 1 81.56 295 ARG A O 1
ATOM 2373 N N . SER A 1 296 ? -28.547 8.688 -1.296 1 81.38 296 SER A N 1
ATOM 2374 C CA . SER A 1 296 ? -29.625 7.828 -0.813 1 81.38 296 SER A CA 1
ATOM 2375 C C . SER A 1 296 ? -29.094 6.484 -0.342 1 81.38 296 SER A C 1
ATOM 2377 O O . SER A 1 296 ? -27.938 6.141 -0.611 1 81.38 296 SER A O 1
ATOM 2379 N N . ALA A 1 297 ? -29.891 5.758 0.4 1 77 297 ALA A N 1
ATOM 2380 C CA . ALA A 1 297 ? -29.5 4.43 0.862 1 77 297 ALA A CA 1
ATOM 2381 C C . ALA A 1 297 ? -29.266 3.484 -0.315 1 77 297 ALA A C 1
ATOM 2383 O O . ALA A 1 297 ? -28.344 2.658 -0.284 1 77 297 ALA A O 1
ATOM 2384 N N . TRP A 1 298 ? -30.047 3.688 -1.313 1 83.12 298 TRP A N 1
ATOM 2385 C CA . TRP A 1 298 ? -29.938 2.814 -2.479 1 83.12 298 TRP A CA 1
ATOM 2386 C C . TRP A 1 298 ? -28.641 3.062 -3.223 1 83.12 298 TRP A C 1
ATOM 2388 O O . TRP A 1 298 ? -27.969 2.117 -3.666 1 83.12 298 TRP A O 1
ATOM 2398 N N . THR A 1 299 ? -28.312 4.285 -3.344 1 88.12 299 THR A N 1
ATOM 2399 C CA . THR A 1 299 ? -27.062 4.594 -4.031 1 88.12 299 THR A CA 1
ATOM 2400 C C . THR A 1 299 ? -25.859 4.211 -3.172 1 88.12 299 THR A C 1
ATOM 2402 O O . THR A 1 299 ? -24.797 3.871 -3.697 1 88.12 299 THR A O 1
ATOM 2405 N N . ALA A 1 300 ? -26.062 4.297 -1.892 1 85.25 300 ALA A N 1
ATOM 2406 C CA . ALA A 1 300 ? -25 3.854 -0.993 1 85.25 300 ALA A CA 1
ATOM 2407 C C . ALA A 1 300 ? -24.734 2.355 -1.143 1 85.25 300 ALA A C 1
ATOM 2409 O O . ALA A 1 300 ? -23.594 1.922 -1.241 1 85.25 300 ALA A O 1
ATOM 2410 N N . PHE A 1 301 ? -25.797 1.623 -1.246 1 85.62 301 PHE A N 1
ATOM 2411 C CA . PHE A 1 301 ? -25.688 0.183 -1.446 1 85.62 301 PHE A CA 1
ATOM 2412 C C . PHE A 1 301 ? -25.031 -0.127 -2.789 1 85.62 301 PHE A C 1
ATOM 2414 O O . PHE A 1 301 ? -24.188 -1.014 -2.883 1 85.62 301 PHE A O 1
ATOM 2421 N N . GLY A 1 302 ? -25.531 0.582 -3.74 1 89.56 302 GLY A N 1
ATOM 2422 C CA . GLY A 1 302 ? -24.891 0.416 -5.043 1 89.56 302 GLY A CA 1
ATOM 2423 C C . GLY A 1 302 ? -23.406 0.663 -5.02 1 89.56 302 GLY A C 1
ATOM 2424 O O . GLY A 1 302 ? -22.641 -0.077 -5.641 1 89.56 302 GLY A O 1
ATOM 2425 N N . PHE A 1 303 ? -23.016 1.678 -4.262 1 90.88 303 PHE A N 1
ATOM 2426 C CA . PHE A 1 303 ? -21.609 2.035 -4.129 1 90.88 303 PHE A CA 1
ATOM 2427 C C . PHE A 1 303 ? -20.812 0.895 -3.498 1 90.88 303 PHE A C 1
ATOM 2429 O O . PHE A 1 303 ? -19.781 0.486 -4.023 1 90.88 303 PHE A O 1
ATOM 2436 N N . PHE A 1 304 ? -21.328 0.309 -2.477 1 88.44 304 PHE A N 1
ATOM 2437 C CA . PHE A 1 304 ? -20.609 -0.728 -1.746 1 88.44 304 PHE A CA 1
ATOM 2438 C C . PHE A 1 304 ? -20.594 -2.035 -2.527 1 88.44 304 PHE A C 1
ATOM 2440 O O . PHE A 1 304 ? -19.562 -2.713 -2.607 1 88.44 304 PHE A O 1
ATOM 2447 N N . LEU A 1 305 ? -21.672 -2.383 -3.117 1 90.69 305 LEU A N 1
ATOM 2448 C CA . LEU A 1 305 ? -21.781 -3.631 -3.865 1 90.69 305 LEU A CA 1
ATOM 2449 C C . LEU A 1 305 ? -20.922 -3.588 -5.125 1 90.69 305 LEU A C 1
ATOM 2451 O O . LEU A 1 305 ? -20.359 -4.605 -5.531 1 90.69 305 LEU A O 1
ATOM 2455 N N . LEU A 1 306 ? -20.812 -2.445 -5.664 1 94.62 306 LEU A N 1
ATOM 2456 C CA . LEU A 1 306 ? -20.109 -2.262 -6.926 1 94.62 306 LEU A CA 1
ATOM 2457 C C . LEU A 1 306 ? -18.609 -2.486 -6.75 1 94.62 306 LEU A C 1
ATOM 2459 O O . LEU A 1 306 ? -17.922 -2.9 -7.691 1 94.62 306 LEU A O 1
ATOM 2463 N N . HIS A 1 307 ? -18.094 -2.307 -5.566 1 94.75 307 HIS A N 1
ATOM 2464 C CA . HIS A 1 307 ? -16.641 -2.312 -5.375 1 94.75 307 HIS A CA 1
ATOM 2465 C C . HIS A 1 307 ? -16.094 -3.734 -5.375 1 94.75 307 HIS A C 1
ATOM 2467 O O . HIS A 1 307 ? -14.906 -3.943 -5.621 1 94.75 307 HIS A O 1
ATOM 2473 N N . LEU A 1 308 ? -16.953 -4.691 -5.117 1 93.75 308 LEU A N 1
ATOM 2474 C CA . LEU A 1 308 ? -16.484 -6.07 -5.191 1 93.75 308 LEU A CA 1
ATOM 2475 C C . LEU A 1 308 ? -16.172 -6.461 -6.629 1 93.75 308 LEU A C 1
ATOM 2477 O O . LEU A 1 308 ? -15.023 -6.797 -6.949 1 93.75 308 LEU A O 1
ATOM 2481 N N . PRO A 1 309 ? -17.109 -6.375 -7.547 1 95.44 309 PRO A N 1
ATOM 2482 C CA . PRO A 1 309 ? -16.766 -6.703 -8.93 1 95.44 309 PRO A CA 1
ATOM 2483 C C . PRO A 1 309 ? -15.75 -5.73 -9.539 1 95.44 309 PRO A C 1
ATOM 2485 O O . PRO A 1 309 ? -14.953 -6.125 -10.391 1 95.44 309 PRO A O 1
ATOM 2488 N N . LEU A 1 310 ? -15.773 -4.465 -9.156 1 96.62 310 LEU A N 1
ATOM 2489 C CA . LEU A 1 310 ? -14.805 -3.477 -9.609 1 96.62 310 LEU A CA 1
ATOM 2490 C C . LEU A 1 310 ? -13.383 -3.908 -9.266 1 96.62 310 LEU A C 1
ATOM 2492 O O . LEU A 1 310 ? -12.508 -3.945 -10.141 1 96.62 310 LEU A O 1
ATOM 2496 N N . SER A 1 311 ? -13.211 -4.332 -8.023 1 94.38 311 SER A N 1
ATOM 2497 C CA . SER A 1 311 ? -11.898 -4.758 -7.543 1 94.38 311 SER A CA 1
ATOM 2498 C C . SER A 1 311 ? -11.461 -6.062 -8.203 1 94.38 311 SER A C 1
ATOM 2500 O O . SER A 1 311 ? -10.328 -6.184 -8.672 1 94.38 311 SER A O 1
ATOM 2502 N N . ALA A 1 312 ? -12.32 -6.98 -8.258 1 94.44 312 ALA A N 1
ATOM 2503 C CA . ALA A 1 312 ? -12.008 -8.281 -8.844 1 94.44 312 ALA A CA 1
ATOM 2504 C C . ALA A 1 312 ? -11.625 -8.148 -10.312 1 94.44 312 ALA A C 1
ATOM 2506 O O . ALA A 1 312 ? -10.656 -8.766 -10.766 1 94.44 312 ALA A O 1
ATOM 2507 N N . SER A 1 313 ? -12.32 -7.359 -11.031 1 96.31 313 SER A N 1
ATOM 2508 C CA . SER A 1 313 ? -12.109 -7.23 -12.477 1 96.31 313 SER A CA 1
ATOM 2509 C C . SER A 1 313 ? -10.789 -6.535 -12.781 1 96.31 313 SER A C 1
ATOM 2511 O O . SER A 1 313 ? -10.008 -7.016 -13.602 1 96.31 313 SER A O 1
ATOM 2513 N N . PHE A 1 314 ? -10.508 -5.43 -12.109 1 96.25 314 PHE A N 1
ATOM 2514 C CA . PHE A 1 314 ? -9.273 -4.699 -12.383 1 96.25 314 PHE A CA 1
ATOM 2515 C C . PHE A 1 314 ? -8.062 -5.477 -11.891 1 96.25 314 PHE A C 1
ATOM 2517 O O . PHE A 1 314 ? -6.969 -5.34 -12.445 1 96.25 314 PHE A O 1
ATOM 2524 N N . LEU A 1 315 ? -8.305 -6.309 -10.914 1 94.12 315 LEU A N 1
ATOM 2525 C CA . LEU A 1 315 ? -7.211 -7.168 -10.477 1 94.12 315 LEU A CA 1
ATOM 2526 C C . LEU A 1 315 ? -6.816 -8.156 -11.57 1 94.12 315 LEU A C 1
ATOM 2528 O O . LEU A 1 315 ? -5.629 -8.336 -11.852 1 94.12 315 LEU A O 1
ATOM 2532 N N . ILE A 1 316 ? -7.797 -8.688 -12.211 1 94.19 316 ILE A N 1
ATOM 2533 C CA . ILE A 1 316 ? -7.559 -9.625 -13.297 1 94.19 316 ILE A CA 1
ATOM 2534 C C . ILE A 1 316 ? -6.887 -8.898 -14.461 1 94.19 316 ILE A C 1
ATOM 2536 O O . ILE A 1 316 ? -5.832 -9.328 -14.938 1 94.19 316 ILE A O 1
ATOM 2540 N N . GLY A 1 317 ? -7.473 -7.867 -14.891 1 95.25 317 GLY A N 1
ATOM 2541 C CA . GLY A 1 317 ? -6.918 -7.102 -16 1 95.25 317 GLY A CA 1
ATOM 2542 C C . GLY A 1 317 ? -5.52 -6.582 -15.727 1 95.25 317 GLY A C 1
ATOM 2543 O O . GLY A 1 317 ? -4.645 -6.66 -16.594 1 95.25 317 GLY A O 1
ATOM 2544 N N . GLY A 1 318 ? -5.348 -6.055 -14.539 1 95.25 318 GLY A N 1
ATOM 2545 C CA . GLY A 1 318 ? -4.051 -5.516 -14.164 1 95.25 318 GLY A CA 1
ATOM 2546 C C . GLY A 1 318 ? -2.957 -6.566 -14.117 1 95.25 318 GLY A C 1
ATOM 2547 O O . GLY A 1 318 ? -1.82 -6.305 -14.516 1 95.25 318 GLY A O 1
ATOM 2548 N N . HIS A 1 319 ? -3.271 -7.715 -13.594 1 93.94 319 HIS A N 1
ATOM 2549 C CA . HIS A 1 319 ? -2.291 -8.797 -13.531 1 93.94 319 HIS A CA 1
ATOM 2550 C C . HIS A 1 319 ? -1.85 -9.227 -14.93 1 93.94 319 HIS A C 1
ATOM 2552 O O . HIS A 1 319 ? -0.656 -9.406 -15.172 1 93.94 319 HIS A O 1
ATOM 2558 N N . ILE A 1 320 ? -2.799 -9.352 -15.805 1 95.44 320 ILE A N 1
ATOM 2559 C CA . ILE A 1 320 ? -2.461 -9.773 -17.156 1 95.44 320 ILE A CA 1
ATOM 2560 C C . ILE A 1 320 ? -1.681 -8.672 -17.859 1 95.44 320 ILE A C 1
ATOM 2562 O O . ILE A 1 320 ? -0.759 -8.953 -18.641 1 95.44 320 ILE A O 1
ATOM 2566 N N . CYS A 1 321 ? -2.025 -7.395 -17.594 1 95.75 321 CYS A N 1
ATOM 2567 C CA . CYS A 1 321 ? -1.23 -6.289 -18.125 1 95.75 321 CYS A CA 1
ATOM 2568 C C . CYS A 1 321 ? 0.222 -6.402 -17.672 1 95.75 321 CYS A C 1
ATOM 2570 O O . CYS A 1 321 ? 1.138 -6.258 -18.484 1 95.75 321 CYS A O 1
ATOM 2572 N N . ALA A 1 322 ? 0.374 -6.699 -16.516 1 94.12 322 ALA A N 1
ATOM 2573 C CA . ALA A 1 322 ? 1.717 -6.754 -15.953 1 94.12 322 ALA A CA 1
ATOM 2574 C C . ALA A 1 322 ? 2.512 -7.922 -16.531 1 94.12 322 ALA A C 1
ATOM 2576 O O . ALA A 1 322 ? 3.689 -7.773 -16.859 1 94.12 322 ALA A O 1
ATOM 2577 N N . ILE A 1 323 ? 1.917 -9.039 -16.703 1 93.44 323 ILE A N 1
ATOM 2578 C CA . ILE A 1 323 ? 2.619 -10.227 -17.188 1 93.44 323 ILE A CA 1
ATOM 2579 C C . ILE A 1 323 ? 2.953 -10.062 -18.672 1 93.44 323 ILE A C 1
ATOM 2581 O O . ILE A 1 323 ? 3.861 -10.719 -19.188 1 93.44 323 ILE A O 1
ATOM 2585 N N . SER A 1 324 ? 2.225 -9.188 -19.391 1 95.12 324 SER A N 1
ATOM 2586 C CA . SER A 1 324 ? 2.502 -8.93 -20.797 1 95.12 324 SER A CA 1
ATOM 2587 C C . SER A 1 324 ? 3.939 -8.461 -21 1 95.12 324 SER A C 1
ATOM 2589 O O . SER A 1 324 ? 4.504 -8.625 -22.094 1 95.12 324 SER A O 1
ATOM 2591 N N . THR A 1 325 ? 4.531 -7.871 -20 1 95.81 325 THR A N 1
ATOM 2592 C CA . THR A 1 325 ? 5.891 -7.352 -20.078 1 95.81 325 THR A CA 1
ATOM 2593 C C . THR A 1 325 ? 6.883 -8.469 -20.391 1 95.81 325 THR A C 1
ATOM 2595 O O . THR A 1 325 ? 7.93 -8.227 -20.984 1 95.81 325 THR A O 1
ATOM 2598 N N . ARG A 1 326 ? 6.516 -9.703 -20.031 1 93.88 326 ARG A N 1
ATOM 2599 C CA . ARG A 1 326 ? 7.41 -10.844 -20.219 1 93.88 326 ARG A CA 1
ATOM 2600 C C . ARG A 1 326 ? 7.047 -11.633 -21.469 1 93.88 326 ARG A C 1
ATOM 2602 O O . ARG A 1 326 ? 7.789 -12.531 -21.875 1 93.88 326 ARG A O 1
ATOM 2609 N N . LEU A 1 327 ? 5.93 -11.266 -22.062 1 93.38 327 LEU A N 1
ATOM 2610 C CA . LEU A 1 327 ? 5.406 -12.109 -23.125 1 93.38 327 LEU A CA 1
ATOM 2611 C C . LEU A 1 327 ? 5.508 -11.398 -24.469 1 93.38 327 LEU A C 1
ATOM 2613 O O . LEU A 1 327 ? 5.375 -10.172 -24.547 1 93.38 327 LEU A O 1
ATOM 2617 N N . HIS A 1 328 ? 5.656 -12.172 -25.453 1 93.19 328 HIS A N 1
ATOM 2618 C CA . HIS A 1 328 ? 5.621 -11.641 -26.812 1 93.19 328 HIS A CA 1
ATOM 2619 C C . HIS A 1 328 ? 4.219 -11.75 -27.406 1 93.19 328 HIS A C 1
ATOM 2621 O O . HIS A 1 328 ? 3.791 -10.867 -28.156 1 93.19 328 HIS A O 1
ATOM 2627 N N . GLU A 1 329 ? 3.588 -12.891 -27.031 1 93.5 329 GLU A N 1
ATOM 2628 C CA . GLU A 1 329 ? 2.219 -13.109 -27.484 1 93.5 329 GLU A CA 1
ATOM 2629 C C . GLU A 1 329 ? 1.332 -13.602 -26.344 1 93.5 329 GLU A C 1
ATOM 2631 O O . GLU A 1 329 ? 1.79 -14.336 -25.469 1 93.5 329 GLU A O 1
ATOM 2636 N N . PHE A 1 330 ? 0.112 -13.125 -26.453 1 92.62 330 PHE A N 1
ATOM 2637 C CA . PHE A 1 330 ? -0.864 -13.594 -25.484 1 92.62 330 PHE A CA 1
ATOM 2638 C C . PHE A 1 330 ? -1.473 -14.922 -25.922 1 92.62 330 PHE A C 1
ATOM 2640 O O . PHE A 1 330 ? -1.738 -15.125 -27.109 1 92.62 330 PHE A O 1
ATOM 2647 N N . GLU A 1 331 ? -1.642 -15.781 -24.938 1 92 331 GLU A N 1
ATOM 2648 C CA . GLU A 1 331 ? -2.582 -16.875 -25.188 1 92 331 GLU A CA 1
ATOM 2649 C C . GLU A 1 331 ? -4.012 -16.344 -25.297 1 92 331 GLU A C 1
ATOM 2651 O O . GLU A 1 331 ? -4.316 -15.25 -24.828 1 92 331 GLU A O 1
ATOM 2656 N N . GLN A 1 332 ? -4.84 -17.141 -25.922 1 91.75 332 GLN A N 1
ATOM 2657 C CA . GLN A 1 332 ? -6.227 -16.734 -26.125 1 91.75 332 GLN A CA 1
ATOM 2658 C C . GLN A 1 332 ? -6.895 -16.391 -24.781 1 91.75 332 GLN A C 1
ATOM 2660 O O . GLN A 1 332 ? -7.551 -15.352 -24.672 1 91.75 332 GLN A O 1
ATOM 2665 N N . GLY A 1 333 ? -6.715 -17.219 -23.828 1 92.75 333 GLY A N 1
ATOM 2666 C CA . GLY A 1 333 ? -7.312 -17 -22.516 1 92.75 333 GLY A CA 1
ATOM 2667 C C . GLY A 1 333 ? -6.828 -15.734 -21.844 1 92.75 333 GLY A C 1
ATOM 2668 O O . GLY A 1 333 ? -7.605 -15.031 -21.188 1 92.75 333 GLY A O 1
ATOM 2669 N N . GLN A 1 334 ? -5.586 -15.445 -21.984 1 94.06 334 GLN A N 1
ATOM 2670 C CA . GLN A 1 334 ? -5.004 -14.25 -21.391 1 94.06 334 GLN A CA 1
ATOM 2671 C C . GLN A 1 334 ? -5.578 -12.984 -22.031 1 94.06 334 GLN A C 1
ATOM 2673 O O . GLN A 1 334 ? -5.863 -12.016 -21.328 1 94.06 334 GLN A O 1
ATOM 2678 N N . ARG A 1 335 ? -5.789 -13.016 -23.297 1 94.62 335 ARG A N 1
ATOM 2679 C CA . ARG A 1 335 ? -6.379 -11.875 -24 1 94.62 335 ARG A CA 1
ATOM 2680 C C . ARG A 1 335 ? -7.801 -11.609 -23.516 1 94.62 335 ARG A C 1
ATOM 2682 O O . ARG A 1 335 ? -8.18 -10.461 -23.281 1 94.62 335 ARG A O 1
ATOM 2689 N N . TRP A 1 336 ? -8.531 -12.625 -23.328 1 94.5 336 TRP A N 1
ATOM 2690 C CA . TRP A 1 336 ? -9.914 -12.508 -22.875 1 94.5 336 TRP A CA 1
ATOM 2691 C C . TRP A 1 336 ? -9.969 -12.008 -21.438 1 94.5 336 TRP A C 1
ATOM 2693 O O . TRP A 1 336 ? -10.859 -11.242 -21.062 1 94.5 336 TRP A O 1
ATOM 2703 N N . LEU A 1 337 ? -9.055 -12.516 -20.672 1 95.5 337 LEU A N 1
ATOM 2704 C CA . LEU A 1 337 ? -9 -12.062 -19.297 1 95.5 337 LEU A CA 1
ATOM 2705 C C . LEU A 1 337 ? -8.641 -10.578 -19.219 1 95.5 337 LEU A C 1
ATOM 2707 O O . LEU A 1 337 ? -9.188 -9.836 -18.406 1 95.5 337 LEU A O 1
ATOM 2711 N N . LEU A 1 338 ? -7.73 -10.148 -20.078 1 96.31 338 LEU A N 1
ATOM 2712 C CA . LEU A 1 338 ? -7.332 -8.742 -20.109 1 96.31 338 LEU A CA 1
ATOM 2713 C C . LEU A 1 338 ? -8.484 -7.859 -20.578 1 96.31 338 LEU A C 1
ATOM 2715 O O . LEU A 1 338 ? -8.875 -6.922 -19.875 1 96.31 338 LEU A O 1
ATOM 2719 N N . GLY A 1 339 ? -8.992 -8.195 -21.719 1 95.94 339 GLY A N 1
ATOM 2720 C CA . GLY A 1 339 ? -10.102 -7.426 -22.266 1 95.94 339 GLY A CA 1
ATOM 2721 C C . GLY A 1 339 ? -11.344 -7.473 -21.391 1 95.94 339 GLY A C 1
ATOM 2722 O O . GLY A 1 339 ? -11.969 -6.438 -21.125 1 95.94 339 GLY A O 1
ATOM 2723 N N . GLY A 1 340 ? -11.695 -8.672 -20.984 1 95.44 340 GLY A N 1
ATOM 2724 C CA . GLY A 1 340 ? -12.852 -8.844 -20.125 1 95.44 340 GLY A CA 1
ATOM 2725 C C . GLY A 1 340 ? -12.68 -8.188 -18.766 1 95.44 340 GLY A C 1
ATOM 2726 O O . GLY A 1 340 ? -13.609 -7.57 -18.25 1 95.44 340 GLY A O 1
ATOM 2727 N N . GLY A 1 341 ? -11.523 -8.383 -18.188 1 96.69 341 GLY A N 1
ATOM 2728 C CA . GLY A 1 341 ? -11.25 -7.77 -16.891 1 96.69 341 GLY A CA 1
ATOM 2729 C C . GLY A 1 341 ? -11.328 -6.254 -16.938 1 96.69 341 GLY A C 1
ATOM 2730 O O . GLY A 1 341 ? -12.07 -5.645 -16.156 1 96.69 341 GLY A O 1
ATOM 2731 N N . LEU A 1 342 ? -10.617 -5.629 -17.859 1 98.12 342 LEU A N 1
ATOM 2732 C CA . LEU A 1 342 ? -10.633 -4.176 -17.984 1 98.12 342 LEU A CA 1
ATOM 2733 C C . LEU A 1 342 ? -12.008 -3.684 -18.422 1 98.12 342 LEU A C 1
ATOM 2735 O O . LEU A 1 342 ? -12.469 -2.629 -17.984 1 98.12 342 LEU A O 1
ATOM 2739 N N . GLY A 1 343 ? -12.641 -4.477 -19.266 1 98.12 343 GLY A N 1
ATOM 2740 C CA . GLY A 1 343 ? -13.969 -4.102 -19.734 1 98.12 343 GLY A CA 1
ATOM 2741 C C . GLY A 1 343 ? -15.008 -4.074 -18.641 1 98.12 343 GLY A C 1
ATOM 2742 O O . GLY A 1 343 ? -15.75 -3.102 -18.5 1 98.12 343 GLY A O 1
ATOM 2743 N N . VAL A 1 344 ? -15.07 -5.141 -17.875 1 97.81 344 VAL A N 1
ATOM 2744 C CA . VAL A 1 344 ? -16 -5.207 -16.75 1 97.81 344 VAL A CA 1
ATOM 2745 C C . VAL A 1 344 ? -15.672 -4.121 -15.734 1 97.81 344 VAL A C 1
ATOM 2747 O O . VAL A 1 344 ? -16.578 -3.494 -15.164 1 97.81 344 VAL A O 1
ATOM 2750 N N . GLY A 1 345 ? -14.398 -3.928 -15.484 1 98 345 GLY A N 1
ATOM 2751 C CA . GLY A 1 345 ? -13.992 -2.848 -14.602 1 98 345 GLY A CA 1
ATOM 2752 C C . GLY A 1 345 ? -14.477 -1.484 -15.062 1 98 345 GLY A C 1
ATOM 2753 O O . GLY A 1 345 ? -14.992 -0.701 -14.266 1 98 345 GLY A O 1
ATOM 2754 N N . MET A 1 346 ? -14.32 -1.238 -16.312 1 98.25 346 MET A N 1
ATOM 2755 C CA . MET A 1 346 ? -14.75 0.043 -16.859 1 98.25 346 MET A CA 1
ATOM 2756 C C . MET A 1 346 ? -16.266 0.181 -16.797 1 98.25 346 MET A C 1
ATOM 2758 O O . MET A 1 346 ? -16.797 1.281 -16.609 1 98.25 346 MET A O 1
ATOM 2762 N N . LEU A 1 347 ? -16.953 -0.905 -17.031 1 98.12 347 LEU A N 1
ATOM 2763 C CA . LEU A 1 347 ? -18.406 -0.893 -16.859 1 98.12 347 LEU A CA 1
ATOM 2764 C C . LEU A 1 347 ? -18.781 -0.514 -15.438 1 98.12 347 LEU A C 1
ATOM 2766 O O . LEU A 1 347 ? -19.688 0.298 -15.219 1 98.12 347 LEU A O 1
ATOM 2770 N N . CYS A 1 348 ? -18.078 -1.103 -14.508 1 97.94 348 CYS A N 1
ATOM 2771 C CA . CYS A 1 348 ? -18.328 -0.78 -13.109 1 97.94 348 CYS A CA 1
ATOM 2772 C C . CYS A 1 348 ? -18.047 0.691 -12.828 1 97.94 348 CYS A C 1
ATOM 2774 O O . CYS A 1 348 ? -18.781 1.337 -12.078 1 97.94 348 CYS A O 1
ATOM 2776 N N . LEU A 1 349 ? -17.016 1.247 -13.43 1 97.38 349 LEU A N 1
ATOM 2777 C CA . LEU A 1 349 ? -16.688 2.656 -13.227 1 97.38 349 LEU A CA 1
ATOM 2778 C C . LEU A 1 349 ? -17.766 3.551 -13.836 1 97.38 349 LEU A C 1
ATOM 2780 O O . LEU A 1 349 ? -18.047 4.637 -13.32 1 97.38 349 LEU A O 1
ATOM 2784 N N . TRP A 1 350 ? -18.312 3.084 -14.922 1 97.31 350 TRP A N 1
ATOM 2785 C CA . TRP A 1 350 ? -19.422 3.824 -15.508 1 97.31 350 TRP A CA 1
ATOM 2786 C C . TRP A 1 350 ? -20.625 3.852 -14.57 1 97.31 350 TRP A C 1
ATOM 2788 O O . TRP A 1 350 ? -21.234 4.906 -14.352 1 97.31 350 TRP A O 1
ATOM 2798 N N . ILE A 1 351 ? -20.953 2.688 -14.016 1 96.81 351 ILE A N 1
ATOM 2799 C CA . ILE A 1 351 ? -22.062 2.609 -13.062 1 96.81 351 ILE A CA 1
ATOM 2800 C C . ILE A 1 351 ? -21.766 3.492 -11.852 1 96.81 351 ILE A C 1
ATOM 2802 O O . ILE A 1 351 ? -22.656 4.184 -11.344 1 96.81 351 ILE A O 1
ATOM 2806 N N . TYR A 1 352 ? -20.531 3.441 -11.406 1 95.75 352 TYR A N 1
ATOM 2807 C CA . TYR A 1 352 ? -20.078 4.273 -10.289 1 95.75 352 TYR A CA 1
ATOM 2808 C C . TYR A 1 352 ? -20.375 5.742 -10.555 1 95.75 352 TYR A C 1
ATOM 2810 O O . TYR A 1 352 ? -20.922 6.441 -9.695 1 95.75 352 TYR A O 1
ATOM 2818 N N . ALA A 1 353 ? -20.078 6.203 -11.719 1 93.81 353 ALA A N 1
ATOM 2819 C CA . ALA A 1 353 ? -20.312 7.598 -12.094 1 93.81 353 ALA A CA 1
ATOM 2820 C C . ALA A 1 353 ? -21.812 7.91 -12.133 1 93.81 353 ALA A C 1
ATOM 2822 O O . ALA A 1 353 ? -22.219 9.016 -11.781 1 93.81 353 ALA A O 1
ATOM 2823 N N . GLN A 1 354 ? -22.578 6.941 -12.508 1 93.31 354 GLN A N 1
ATOM 2824 C CA . GLN A 1 354 ? -24.031 7.141 -12.609 1 93.31 354 GLN A CA 1
ATOM 2825 C C . GLN A 1 354 ? -24.672 7.262 -11.227 1 93.31 354 GLN A C 1
ATOM 2827 O O . GLN A 1 354 ? -25.75 7.828 -11.086 1 93.31 354 GLN A O 1
ATOM 2832 N N . LEU A 1 355 ? -24.031 6.762 -10.242 1 92.88 355 LEU A N 1
ATOM 2833 C CA . LEU A 1 355 ? -24.578 6.785 -8.891 1 92.88 355 LEU A CA 1
ATOM 2834 C C . LEU A 1 355 ? -24.5 8.188 -8.297 1 92.88 355 LEU A C 1
ATOM 2836 O O . LEU A 1 355 ? -25.203 8.492 -7.324 1 92.88 355 LEU A O 1
ATOM 2840 N N . TYR A 1 356 ? -23.656 9.039 -8.875 1 89.44 356 TYR A N 1
ATOM 2841 C CA . TYR A 1 356 ? -23.531 10.398 -8.383 1 89.44 356 TYR A CA 1
ATOM 2842 C C . TYR A 1 356 ? -24.703 11.258 -8.828 1 89.44 356 TYR A C 1
ATOM 2844 O O . TYR A 1 356 ? -25.219 11.094 -9.93 1 89.44 356 TYR A O 1
ATOM 2852 N N . ARG A 1 357 ? -25.125 12.07 -7.93 1 86.38 357 ARG A N 1
ATOM 2853 C CA . ARG A 1 357 ? -26.062 13.117 -8.32 1 86.38 357 ARG A CA 1
ATOM 2854 C C . ARG A 1 357 ? -25.328 14.414 -8.656 1 86.38 357 ARG A C 1
ATOM 2856 O O . ARG A 1 357 ? -24.469 14.852 -7.895 1 86.38 357 ARG A O 1
ATOM 2863 N N . THR A 1 358 ? -25.625 14.812 -9.844 1 82 358 THR A N 1
ATOM 2864 C CA . THR A 1 358 ? -24.922 16 -10.305 1 82 358 THR A CA 1
ATOM 2865 C C . THR A 1 358 ? -25.875 17.188 -10.43 1 82 358 THR A C 1
ATOM 2867 O O . THR A 1 358 ? -27.031 17.016 -10.797 1 82 358 THR A O 1
ATOM 2870 N N . ASP A 1 359 ? -25.297 18.281 -9.891 1 75.81 359 ASP A N 1
ATOM 2871 C CA . ASP A 1 359 ? -26 19.547 -10.07 1 75.81 359 ASP A CA 1
ATOM 2872 C C . ASP A 1 359 ? -25.141 20.531 -10.875 1 75.81 359 ASP A C 1
ATOM 2874 O O . ASP A 1 359 ? -23.922 20.453 -10.859 1 75.81 359 ASP A O 1
ATOM 2878 N N . GLY A 1 360 ? -25.656 21.375 -11.703 1 68.25 360 GLY A N 1
ATOM 2879 C CA . GLY A 1 360 ? -24.953 22.453 -12.391 1 68.25 360 GLY A CA 1
ATOM 2880 C C . GLY A 1 360 ? -24.203 21.984 -13.617 1 68.25 360 GLY A C 1
ATOM 2881 O O . GLY A 1 360 ? -23.109 22.5 -13.906 1 68.25 360 GLY A O 1
ATOM 2882 N N . GLU A 1 361 ? -24.656 21.047 -14.266 1 73.25 361 GLU A N 1
ATOM 2883 C CA . GLU A 1 361 ? -24.047 20.453 -15.453 1 73.25 361 GLU A CA 1
ATOM 2884 C C . GLU A 1 361 ? -24 21.453 -16.609 1 73.25 361 GLU A C 1
ATOM 2886 O O . GLU A 1 361 ? -23.172 21.344 -17.516 1 73.25 361 GLU A O 1
ATOM 2891 N N . ASP A 1 362 ? -24.641 22.453 -16.453 1 74.06 362 ASP A N 1
ATOM 2892 C CA . ASP A 1 362 ? -24.75 23.406 -17.562 1 74.06 362 ASP A CA 1
ATOM 2893 C C . ASP A 1 362 ? -23.469 24.25 -17.672 1 74.06 362 ASP A C 1
ATOM 2895 O O . ASP A 1 362 ? -23.219 24.859 -18.719 1 74.06 362 ASP A O 1
ATOM 2899 N N . ARG A 1 363 ? -22.703 24.141 -16.828 1 78.94 363 ARG A N 1
ATOM 2900 C CA . ARG A 1 363 ? -21.516 25 -16.828 1 78.94 363 ARG A CA 1
ATOM 2901 C C . ARG A 1 363 ? -20.312 24.266 -17.406 1 78.94 363 ARG A C 1
ATOM 2903 O O . ARG A 1 363 ? -19.25 24.875 -17.625 1 78.94 363 ARG A O 1
ATOM 2910 N N . LEU A 1 364 ? -20.547 23.047 -17.75 1 83.81 364 LEU A N 1
ATOM 2911 C CA . LEU A 1 364 ? -19.438 22.25 -18.266 1 83.81 364 LEU A CA 1
ATOM 2912 C C . LEU A 1 364 ? -19.531 22.125 -19.781 1 83.81 364 LEU A C 1
ATOM 2914 O O . LEU A 1 364 ? -20.594 22.312 -20.359 1 83.81 364 LEU A O 1
ATOM 2918 N N . VAL A 1 365 ? -18.469 21.875 -20.453 1 85.06 365 VAL A N 1
ATOM 2919 C CA . VAL A 1 365 ? -18.391 21.75 -21.906 1 85.06 365 VAL A CA 1
ATOM 2920 C C . VAL A 1 365 ? -19.297 20.609 -22.359 1 85.06 365 VAL A C 1
ATOM 2922 O O . VAL A 1 365 ? -20.031 20.75 -23.344 1 85.06 365 VAL A O 1
ATOM 2925 N N . LEU A 1 366 ? -19.25 19.516 -21.625 1 88.31 366 LEU A N 1
ATOM 2926 C CA . LEU A 1 366 ? -20.078 18.359 -21.969 1 88.31 366 LEU A CA 1
ATOM 2927 C C . LEU A 1 366 ? -20.969 17.969 -20.781 1 88.31 366 LEU A C 1
ATOM 2929 O O . LEU A 1 366 ? -20.531 18 -19.641 1 88.31 366 LEU A O 1
ATOM 2933 N N . PRO A 1 367 ? -22.156 17.656 -21.156 1 88.44 367 PRO A N 1
ATOM 2934 C CA . PRO A 1 367 ? -23.016 17.141 -20.078 1 88.44 367 PRO A CA 1
ATOM 2935 C C . PRO A 1 367 ? -22.516 15.82 -19.516 1 88.44 367 PRO A C 1
ATOM 2937 O O . PRO A 1 367 ? -21.688 15.141 -20.141 1 88.44 367 PRO A O 1
ATOM 2940 N N . LYS A 1 368 ? -22.938 15.391 -18.391 1 89.44 368 LYS A N 1
ATOM 2941 C CA . LYS A 1 368 ? -22.453 14.234 -17.641 1 89.44 368 LYS A CA 1
ATOM 2942 C C . LYS A 1 368 ? -22.578 12.961 -18.469 1 89.44 368 LYS A C 1
ATOM 2944 O O . LYS A 1 368 ? -21.609 12.195 -18.578 1 89.44 368 LYS A O 1
ATOM 2949 N N . GLN A 1 369 ? -23.703 12.727 -19.094 1 91.38 369 GLN A N 1
ATOM 2950 C CA . GLN A 1 369 ? -23.953 11.461 -19.781 1 91.38 369 GLN A CA 1
ATOM 2951 C C . GLN A 1 369 ? -23.031 11.289 -20.984 1 91.38 369 GLN A C 1
ATOM 2953 O O . GLN A 1 369 ? -22.609 10.18 -21.297 1 91.38 369 GLN A O 1
ATOM 2958 N N . LEU A 1 370 ? -22.719 12.367 -21.625 1 91.69 370 LEU A N 1
ATOM 2959 C CA . LEU A 1 370 ? -21.781 12.289 -22.75 1 91.69 370 LEU A CA 1
ATOM 2960 C C . LEU A 1 370 ? -20.359 12.117 -22.25 1 91.69 370 LEU A C 1
ATOM 2962 O O . LEU A 1 370 ? -19.562 11.406 -22.875 1 91.69 370 LEU A O 1
ATOM 2966 N N . ARG A 1 371 ? -20.078 12.773 -21.25 1 91.81 371 ARG A N 1
ATOM 2967 C CA . ARG A 1 371 ? -18.734 12.688 -20.703 1 91.81 371 ARG A CA 1
ATOM 2968 C C . ARG A 1 371 ? -18.469 11.297 -20.141 1 91.81 371 ARG A C 1
ATOM 2970 O O . ARG A 1 371 ? -17.5 10.641 -20.531 1 91.81 371 ARG A O 1
ATOM 2977 N N . VAL A 1 372 ? -19.375 10.812 -19.312 1 93.5 372 VAL A N 1
ATOM 2978 C CA . VAL A 1 372 ? -19.156 9.531 -18.641 1 93.5 372 VAL A CA 1
ATOM 2979 C C . VAL A 1 372 ? -19.609 8.391 -19.547 1 93.5 372 VAL A C 1
ATOM 2981 O O . VAL A 1 372 ? -19.188 7.242 -19.359 1 93.5 372 VAL A O 1
ATOM 2984 N N . GLY A 1 373 ? -20.438 8.648 -20.578 1 95.62 373 GLY A N 1
ATOM 2985 C CA . GLY A 1 373 ? -20.859 7.637 -21.531 1 95.62 373 GLY A CA 1
ATOM 2986 C C . GLY A 1 373 ? -19.719 7.004 -22.297 1 95.62 373 GLY A C 1
ATOM 2987 O O . GLY A 1 373 ? -19.781 5.84 -22.688 1 95.62 373 GLY A O 1
ATOM 2988 N N . MET A 1 374 ? -18.688 7.754 -22.438 1 96.12 374 MET A N 1
ATOM 2989 C CA . MET A 1 374 ? -17.516 7.246 -23.141 1 96.12 374 MET A CA 1
ATOM 2990 C C . MET A 1 374 ? -16.891 6.086 -22.375 1 96.12 374 MET A C 1
ATOM 2992 O O . MET A 1 374 ? -16.234 5.227 -22.969 1 96.12 374 MET A O 1
ATOM 2996 N N . ARG A 1 375 ? -17.062 5.992 -21.047 1 97.69 375 ARG A N 1
ATOM 2997 C CA . ARG A 1 375 ? -16.594 4.852 -20.266 1 97.69 375 ARG A CA 1
ATOM 2998 C C . ARG A 1 375 ? -17.25 3.559 -20.719 1 97.69 375 ARG A C 1
ATOM 3000 O O . ARG A 1 375 ? -16.594 2.516 -20.812 1 97.69 375 ARG A O 1
ATOM 3007 N N . LEU A 1 376 ? -18.516 3.662 -21 1 97.69 376 LEU A N 1
ATOM 3008 C CA . LEU A 1 376 ? -19.266 2.502 -21.469 1 97.69 376 LEU A CA 1
ATOM 3009 C C . LEU A 1 376 ? -18.797 2.074 -22.859 1 97.69 376 LEU A C 1
ATOM 3011 O O . LEU A 1 376 ? -18.641 0.881 -23.125 1 97.69 376 LEU A O 1
ATOM 3015 N N . VAL A 1 377 ? -18.578 3.035 -23.719 1 97.88 377 VAL A N 1
ATOM 3016 C CA . VAL A 1 377 ? -18.109 2.752 -25.062 1 97.88 377 VAL A CA 1
ATOM 3017 C C . VAL A 1 377 ? -16.766 2.018 -25 1 97.88 377 VAL A C 1
ATOM 3019 O O . VAL A 1 377 ? -16.594 0.99 -25.656 1 97.88 377 VAL A O 1
ATOM 3022 N N . ILE A 1 378 ? -15.883 2.488 -24.234 1 97.94 378 ILE A N 1
ATOM 3023 C CA . ILE A 1 378 ? -14.57 1.876 -24.109 1 97.94 378 ILE A CA 1
ATOM 3024 C C . ILE A 1 378 ? -14.703 0.491 -23.469 1 97.94 378 ILE A C 1
ATOM 3026 O O . ILE A 1 378 ? -13.977 -0.437 -23.844 1 97.94 378 ILE A O 1
ATOM 3030 N N . ALA A 1 379 ? -15.586 0.349 -22.5 1 98.19 379 ALA A N 1
ATOM 3031 C CA . ALA A 1 379 ? -15.844 -0.958 -21.906 1 98.19 379 ALA A CA 1
ATOM 3032 C C . ALA A 1 379 ? -16.234 -1.984 -22.969 1 98.19 379 ALA A C 1
ATOM 3034 O O . ALA A 1 379 ? -15.719 -3.105 -22.969 1 98.19 379 ALA A O 1
ATOM 3035 N N . VAL A 1 380 ? -17.062 -1.596 -23.859 1 97.44 380 VAL A N 1
ATOM 3036 C CA . VAL A 1 380 ? -17.531 -2.488 -24.922 1 97.44 380 VAL A CA 1
ATOM 3037 C C . VAL A 1 380 ? -16.375 -2.797 -25.875 1 97.44 380 VAL A C 1
ATOM 3039 O O . VAL A 1 380 ? -16.172 -3.951 -26.266 1 97.44 380 VAL A O 1
ATOM 3042 N N . ILE A 1 381 ? -15.617 -1.805 -26.234 1 97.5 381 ILE A N 1
ATOM 3043 C CA . ILE A 1 381 ? -14.492 -2 -27.141 1 97.5 381 ILE A CA 1
ATOM 3044 C C . ILE A 1 381 ? -13.5 -2.979 -26.531 1 97.5 381 ILE A C 1
ATOM 3046 O O . ILE A 1 381 ? -13.016 -3.893 -27.203 1 97.5 381 ILE A O 1
ATOM 3050 N N . LEU A 1 382 ? -13.211 -2.826 -25.234 1 97.56 382 LEU A N 1
ATOM 3051 C CA . LEU A 1 382 ? -12.266 -3.695 -24.547 1 97.56 382 LEU A CA 1
ATOM 3052 C C . LEU A 1 382 ? -12.781 -5.133 -24.5 1 97.56 382 LEU A C 1
ATOM 3054 O O . LEU A 1 382 ? -12.008 -6.078 -24.625 1 97.56 382 LEU A O 1
ATOM 3058 N N . ALA A 1 383 ? -14.07 -5.273 -24.359 1 94.94 383 ALA A N 1
ATOM 3059 C CA . ALA A 1 383 ? -14.672 -6.602 -24.266 1 94.94 383 ALA A CA 1
ATOM 3060 C C . ALA A 1 383 ? -14.625 -7.309 -25.625 1 94.94 383 ALA A C 1
ATOM 3062 O O . ALA A 1 383 ? -14.555 -8.539 -25.688 1 94.94 383 ALA A O 1
ATOM 3063 N N . VAL A 1 384 ? -14.578 -6.559 -26.719 1 94.62 384 VAL A N 1
ATOM 3064 C CA . VAL A 1 384 ? -14.656 -7.145 -28.047 1 94.62 384 VAL A CA 1
ATOM 3065 C C . VAL A 1 384 ? -13.25 -7.25 -28.641 1 94.62 384 VAL A C 1
ATOM 3067 O O . VAL A 1 384 ? -13.023 -8.047 -29.562 1 94.62 384 VAL A O 1
ATOM 3070 N N . LEU A 1 385 ? -12.312 -6.547 -28.156 1 92.75 385 LEU A N 1
ATOM 3071 C CA . LEU A 1 385 ? -10.969 -6.426 -28.703 1 92.75 385 LEU A CA 1
ATOM 3072 C C . LEU A 1 385 ? -10.305 -7.789 -28.812 1 92.75 385 LEU A C 1
ATOM 3074 O O . LEU A 1 385 ? -9.648 -8.086 -29.812 1 92.75 385 LEU A O 1
ATOM 3078 N N . PRO A 1 386 ? -10.438 -8.695 -27.844 1 91.5 386 PRO A N 1
ATOM 3079 C CA . PRO A 1 386 ? -9.758 -9.992 -27.922 1 91.5 386 PRO A CA 1
ATOM 3080 C C . PRO A 1 386 ? -10.242 -10.836 -29.094 1 91.5 386 PRO A C 1
ATOM 3082 O O . PRO A 1 386 ? -9.484 -11.648 -29.625 1 91.5 386 PRO A O 1
ATOM 3085 N N . GLU A 1 387 ? -11.445 -10.68 -29.5 1 87.94 387 GLU A N 1
ATOM 3086 C CA . GLU A 1 387 ? -12.016 -11.461 -30.594 1 87.94 387 GLU A CA 1
ATOM 3087 C C . GLU A 1 387 ? -11.617 -10.875 -31.953 1 87.94 387 GLU A C 1
ATOM 3089 O O . GLU A 1 387 ? -11.352 -11.617 -32.906 1 87.94 387 GLU A O 1
ATOM 3094 N N . THR A 1 388 ? -11.461 -9.664 -32.062 1 83.19 388 THR A N 1
ATOM 3095 C CA . THR A 1 388 ? -11.312 -9.016 -33.344 1 83.19 388 THR A CA 1
ATOM 3096 C C . THR A 1 388 ? -9.836 -8.82 -33.688 1 83.19 388 THR A C 1
ATOM 3098 O O . THR A 1 388 ? -9.469 -8.695 -34.844 1 83.19 388 THR A O 1
ATOM 3101 N N . HIS A 1 389 ? -8.984 -8.797 -32.75 1 80.88 389 HIS A N 1
ATOM 3102 C CA . HIS A 1 389 ? -7.59 -8.438 -33 1 80.88 389 HIS A CA 1
ATOM 3103 C C . HIS A 1 389 ? -6.645 -9.523 -32.469 1 80.88 389 HIS A C 1
ATOM 3105 O O . HIS A 1 389 ? -5.652 -9.227 -31.812 1 80.88 389 HIS A O 1
ATOM 3111 N N . ASP A 1 390 ? -6.891 -10.688 -32.844 1 80.31 390 ASP A N 1
ATOM 3112 C CA . ASP A 1 390 ? -6.094 -11.836 -32.406 1 80.31 390 ASP A CA 1
ATOM 3113 C C . ASP A 1 390 ? -4.719 -11.828 -33.094 1 80.31 390 ASP A C 1
ATOM 3115 O O . ASP A 1 390 ? -3.801 -12.523 -32.625 1 80.31 390 ASP A O 1
ATOM 3119 N N . HIS A 1 391 ? -4.508 -10.867 -33.969 1 87.44 391 HIS A N 1
ATOM 3120 C CA . HIS A 1 391 ? -3.258 -10.859 -34.719 1 87.44 391 HIS A CA 1
ATOM 3121 C C . HIS A 1 391 ? -2.248 -9.898 -34.094 1 87.44 391 HIS A C 1
ATOM 3123 O O . HIS A 1 391 ? -1.07 -9.914 -34.438 1 87.44 391 HIS A O 1
ATOM 3129 N N . LEU A 1 392 ? -2.646 -9.195 -33.094 1 91.06 392 LEU A N 1
ATOM 3130 C CA . LEU A 1 392 ? -1.767 -8.188 -32.5 1 91.06 392 LEU A CA 1
ATOM 3131 C C . LEU A 1 392 ? -0.785 -8.828 -31.531 1 91.06 392 LEU A C 1
ATOM 3133 O O . LEU A 1 392 ? -1.151 -9.734 -30.781 1 91.06 392 LEU A O 1
ATOM 3137 N N . THR A 1 393 ? 0.43 -8.406 -31.641 1 94.5 393 THR A N 1
ATOM 3138 C CA . THR A 1 393 ? 1.412 -8.781 -30.625 1 94.5 393 THR A CA 1
ATOM 3139 C C . THR A 1 393 ? 1.056 -8.172 -29.281 1 94.5 393 THR A C 1
ATOM 3141 O O . THR A 1 393 ? 0.174 -7.316 -29.188 1 94.5 393 THR A O 1
ATOM 3144 N N . THR A 1 394 ? 1.687 -8.672 -28.281 1 95.38 394 THR A N 1
ATOM 3145 C CA . THR A 1 394 ? 1.413 -8.125 -26.953 1 95.38 394 THR A CA 1
ATOM 3146 C C . THR A 1 394 ? 1.727 -6.633 -26.906 1 95.38 394 THR A C 1
ATOM 3148 O O . THR A 1 394 ? 0.997 -5.863 -26.281 1 95.38 394 THR A O 1
ATOM 3151 N N . THR A 1 395 ? 2.775 -6.184 -27.547 1 96.38 395 THR A N 1
ATOM 3152 C CA . THR A 1 395 ? 3.16 -4.777 -27.562 1 96.38 395 THR A CA 1
ATOM 3153 C C . THR A 1 395 ? 2.09 -3.926 -28.234 1 96.38 395 THR A C 1
ATOM 3155 O O . THR A 1 395 ? 1.684 -2.891 -27.703 1 96.38 395 THR A O 1
ATOM 3158 N N . GLU A 1 396 ? 1.637 -4.391 -29.344 1 96.31 396 GLU A N 1
ATOM 3159 C CA . GLU A 1 396 ? 0.604 -3.67 -30.078 1 96.31 396 GLU A CA 1
ATOM 3160 C C . GLU A 1 396 ? -0.711 -3.646 -29.312 1 96.31 396 GLU A C 1
ATOM 3162 O O . GLU A 1 396 ? -1.394 -2.621 -29.266 1 96.31 396 GLU A O 1
ATOM 3167 N N . PHE A 1 397 ? -1.026 -4.805 -28.797 1 96.31 397 PHE A N 1
ATOM 3168 C CA . PHE A 1 397 ? -2.258 -4.918 -28.031 1 96.31 397 PHE A CA 1
ATOM 3169 C C . PHE A 1 397 ? -2.248 -3.949 -26.844 1 96.31 397 PHE A C 1
ATOM 3171 O O . PHE A 1 397 ? -3.217 -3.221 -26.625 1 96.31 397 PHE A O 1
ATOM 3178 N N . MET A 1 398 ? -1.166 -3.9 -26.125 1 97.19 398 MET A N 1
ATOM 3179 C CA . MET A 1 398 ? -1.037 -3.02 -24.969 1 97.19 398 MET A CA 1
ATOM 3180 C C . MET A 1 398 ? -1.068 -1.556 -25.406 1 97.19 398 MET A C 1
ATOM 3182 O O . MET A 1 398 ? -1.615 -0.709 -24.688 1 97.19 398 MET A O 1
ATOM 3186 N N . ALA A 1 399 ? -0.499 -1.241 -26.5 1 97.56 399 ALA A N 1
ATOM 3187 C CA . ALA A 1 399 ? -0.511 0.125 -27.016 1 97.56 399 ALA A CA 1
ATOM 3188 C C . ALA A 1 399 ? -1.933 0.578 -27.344 1 97.56 399 ALA A C 1
ATOM 3190 O O . ALA A 1 399 ? -2.303 1.723 -27.078 1 97.56 399 ALA A O 1
ATOM 3191 N N . VAL A 1 400 ? -2.67 -0.327 -27.891 1 97.25 400 VAL A N 1
ATOM 3192 C CA . VAL A 1 400 ? -4.055 -0.015 -28.219 1 97.25 400 VAL A CA 1
ATOM 3193 C C . VAL A 1 400 ? -4.852 0.238 -26.938 1 97.25 400 VAL A C 1
ATOM 3195 O O . VAL A 1 400 ? -5.57 1.234 -26.844 1 97.25 400 VAL A O 1
ATOM 3198 N N . VAL A 1 401 ? -4.719 -0.67 -25.984 1 97.81 401 VAL A N 1
ATOM 3199 C CA . VAL A 1 401 ? -5.438 -0.539 -24.719 1 97.81 401 VAL A CA 1
ATOM 3200 C C . VAL A 1 401 ? -5.039 0.763 -24.031 1 97.81 401 VAL A C 1
ATOM 3202 O O . VAL A 1 401 ? -5.898 1.515 -23.562 1 97.81 401 VAL A O 1
ATOM 3205 N N . MET A 1 402 ? -3.777 1.054 -24 1 98.12 402 MET A N 1
ATOM 3206 C CA . MET A 1 402 ? -3.283 2.285 -23.391 1 98.12 402 MET A CA 1
ATOM 3207 C C . MET A 1 402 ? -3.861 3.51 -24.094 1 98.12 402 MET A C 1
ATOM 3209 O O . MET A 1 402 ? -4.285 4.461 -23.438 1 98.12 402 MET A O 1
ATOM 3213 N N . SER A 1 403 ? -3.912 3.486 -25.391 1 98.19 403 SER A N 1
ATOM 3214 C CA . SER A 1 403 ? -4.434 4.613 -26.172 1 98.19 403 SER A CA 1
ATOM 3215 C C . SER A 1 403 ? -5.91 4.852 -25.859 1 98.19 403 SER A C 1
ATOM 3217 O O . SER A 1 403 ? -6.367 5.996 -25.844 1 98.19 403 SER A O 1
ATOM 3219 N N . LEU A 1 404 ? -6.648 3.775 -25.703 1 98.12 404 LEU A N 1
ATOM 3220 C CA . LEU A 1 404 ? -8.062 3.898 -25.344 1 98.12 404 LEU A CA 1
ATOM 3221 C C . LEU A 1 404 ? -8.227 4.609 -24.016 1 98.12 404 LEU A C 1
ATOM 3223 O O . LEU A 1 404 ? -9.062 5.512 -23.875 1 98.12 404 LEU A O 1
ATOM 3227 N N . PHE A 1 405 ? -7.484 4.223 -23.062 1 98.19 405 PHE A N 1
ATOM 3228 C CA . PHE A 1 405 ? -7.578 4.84 -21.734 1 98.19 405 PHE A CA 1
ATOM 3229 C C . PHE A 1 405 ? -7.098 6.285 -21.781 1 98.19 405 PHE A C 1
ATOM 3231 O O . PHE A 1 405 ? -7.684 7.16 -21.141 1 98.19 405 PHE A O 1
ATOM 3238 N N . ALA A 1 406 ? -5.992 6.543 -22.5 1 96.81 406 ALA A N 1
ATOM 3239 C CA . ALA A 1 406 ? -5.5 7.91 -22.656 1 96.81 406 ALA A CA 1
ATOM 3240 C C . ALA A 1 406 ? -6.551 8.797 -23.312 1 96.81 406 ALA A C 1
ATOM 3242 O O . ALA A 1 406 ? -6.766 9.938 -22.891 1 96.81 406 ALA A O 1
ATOM 3243 N N . PHE A 1 407 ? -7.137 8.266 -24.281 1 97.5 407 PHE A N 1
ATOM 3244 C CA . PHE A 1 407 ? -8.203 8.992 -24.969 1 97.5 407 PHE A CA 1
ATOM 3245 C C . PHE A 1 407 ? -9.344 9.312 -24.016 1 97.5 407 PHE A C 1
ATOM 3247 O O . PHE A 1 407 ? -9.883 10.422 -24.031 1 97.5 407 PHE A O 1
ATOM 3254 N N . LEU A 1 408 ? -9.727 8.352 -23.25 1 96.88 408 LEU A N 1
ATOM 3255 C CA . LEU A 1 408 ? -10.812 8.539 -22.297 1 96.88 408 LEU A CA 1
ATOM 3256 C C . LEU A 1 408 ? -10.5 9.672 -21.328 1 96.88 408 LEU A C 1
ATOM 3258 O O . LEU A 1 408 ? -11.359 10.508 -21.031 1 96.88 408 LEU A O 1
ATOM 3262 N N . ILE A 1 409 ? -9.312 9.727 -20.797 1 94 409 ILE A N 1
ATOM 3263 C CA . ILE A 1 409 ? -8.922 10.766 -19.844 1 94 409 ILE A CA 1
ATOM 3264 C C . ILE A 1 409 ? -8.969 12.133 -20.516 1 94 409 ILE A C 1
ATOM 3266 O O . ILE A 1 409 ? -9.438 13.109 -19.922 1 94 409 ILE A O 1
ATOM 3270 N N . LEU A 1 410 ? -8.461 12.164 -21.719 1 92.19 410 LEU A N 1
ATOM 3271 C CA . LEU A 1 410 ? -8.516 13.422 -22.453 1 92.19 410 LEU A CA 1
ATOM 3272 C C . LEU A 1 410 ? -9.953 13.859 -22.688 1 92.19 410 LEU A C 1
ATOM 3274 O O . LEU A 1 410 ? -10.289 15.031 -22.5 1 92.19 410 LEU A O 1
ATOM 3278 N N . TRP A 1 411 ? -10.773 12.938 -23.062 1 93.81 411 TRP A N 1
ATOM 3279 C CA . TRP A 1 411 ? -12.195 13.188 -23.297 1 93.81 411 TRP A CA 1
ATOM 3280 C C . TRP A 1 411 ? -12.867 13.734 -22.047 1 93.81 411 TRP A C 1
ATOM 3282 O O . TRP A 1 411 ? -13.547 14.758 -22.094 1 93.81 411 TRP A O 1
ATOM 3292 N N . GLU A 1 412 ? -12.672 13.078 -20.938 1 92 412 GLU A N 1
ATOM 3293 C CA . GLU A 1 412 ? -13.344 13.477 -19.703 1 92 412 GLU A CA 1
ATOM 3294 C C . GLU A 1 412 ? -12.758 14.773 -19.156 1 92 412 GLU A C 1
ATOM 3296 O O . GLU A 1 412 ? -13.477 15.57 -18.547 1 92 412 GLU A O 1
ATOM 3301 N N . THR A 1 413 ? -11.492 15 -19.297 1 87.62 413 THR A N 1
ATOM 3302 C CA . THR A 1 413 ? -10.867 16.219 -18.797 1 87.62 413 THR A CA 1
ATOM 3303 C C . THR A 1 413 ? -11.336 17.438 -19.594 1 87.62 413 THR A C 1
ATOM 3305 O O . THR A 1 413 ? -11.695 18.453 -19.016 1 87.62 413 THR A O 1
ATOM 3308 N N . ILE A 1 414 ? -11.344 17.297 -20.859 1 86.56 414 ILE A N 1
ATOM 3309 C CA . ILE A 1 414 ? -11.781 18.391 -21.719 1 86.56 414 ILE A CA 1
ATOM 3310 C C . ILE A 1 414 ? -13.281 18.609 -21.547 1 86.56 414 ILE A C 1
ATOM 3312 O O . ILE A 1 414 ? -13.742 19.75 -21.469 1 86.56 414 ILE A O 1
ATOM 3316 N N . GLY A 1 415 ? -13.984 17.562 -21.5 1 86.88 415 GLY A N 1
ATOM 3317 C CA . GLY A 1 415 ? -15.422 17.656 -21.312 1 86.88 415 GLY A CA 1
ATOM 3318 C C . GLY A 1 415 ? -15.812 18.25 -19.969 1 86.88 415 GLY A C 1
ATOM 3319 O O . GLY A 1 415 ? -16.891 18.812 -19.828 1 86.88 415 GLY A O 1
ATOM 3320 N N . GLY A 1 416 ? -15 18.047 -18.984 1 84.62 416 GLY A N 1
ATOM 3321 C CA . GLY A 1 416 ? -15.305 18.516 -17.641 1 84.62 416 GLY A CA 1
ATOM 3322 C C . GLY A 1 416 ? -14.812 19.938 -17.391 1 84.62 416 GLY A C 1
ATOM 3323 O O . GLY A 1 416 ? -14.922 20.438 -16.266 1 84.62 416 GLY A O 1
ATOM 3324 N N . LEU A 1 417 ? -14.266 20.547 -18.359 1 81.75 417 LEU A N 1
ATOM 3325 C CA . LEU A 1 417 ? -13.844 21.938 -18.219 1 81.75 417 LEU A CA 1
ATOM 3326 C C . LEU A 1 417 ? -15.047 22.875 -18.234 1 81.75 417 LEU A C 1
ATOM 3328 O O . LEU A 1 417 ? -16.078 22.562 -18.844 1 81.75 417 LEU A O 1
ATOM 3332 N N . MET A 1 418 ? -14.859 23.969 -17.453 1 81.06 418 MET A N 1
ATOM 3333 C CA . MET A 1 418 ? -15.914 24.984 -17.484 1 81.06 418 MET A CA 1
ATOM 3334 C C . MET A 1 418 ? -15.961 25.672 -18.844 1 81.06 418 MET A C 1
ATOM 3336 O O . MET A 1 418 ? -14.93 25.844 -19.5 1 81.06 418 MET A O 1
ATOM 3340 N N . LYS A 1 419 ? -17.188 26 -19.062 1 80.25 419 LYS A N 1
ATOM 3341 C CA . LYS A 1 419 ? -17.312 26.781 -20.297 1 80.25 419 LYS A CA 1
ATOM 3342 C C . LYS A 1 419 ? -16.5 28.078 -20.203 1 80.25 419 LYS A C 1
ATOM 3344 O O . LYS A 1 419 ? -16.578 28.797 -19.203 1 80.25 419 LYS A O 1
ATOM 3349 N N . GLY A 1 420 ? -15.539 28.328 -21.078 1 73.25 420 GLY A N 1
ATOM 3350 C CA . GLY A 1 420 ? -14.664 29.484 -21.062 1 73.25 420 GLY A CA 1
ATOM 3351 C C . GLY A 1 420 ? -13.336 29.234 -20.375 1 73.25 420 GLY A C 1
ATOM 3352 O O . GLY A 1 420 ? -12.633 30.172 -20 1 73.25 420 GLY A O 1
ATOM 3353 N N . ALA A 1 421 ? -13.25 28.031 -20.078 1 72.12 421 ALA A N 1
ATOM 3354 C CA . ALA A 1 421 ? -12.008 27.672 -19.406 1 72.12 421 ALA A CA 1
ATOM 3355 C C . ALA A 1 421 ? -10.797 27.984 -20.281 1 72.12 421 ALA A C 1
ATOM 3357 O O . ALA A 1 421 ? -10.875 27.906 -21.516 1 72.12 421 ALA A O 1
ATOM 3358 N N . ARG A 1 422 ? -9.719 28.547 -19.672 1 73.62 422 ARG A N 1
ATOM 3359 C CA . ARG A 1 422 ? -8.461 28.844 -20.344 1 73.62 422 ARG A CA 1
ATOM 3360 C C . ARG A 1 422 ? -7.414 27.781 -20.047 1 73.62 422 ARG A C 1
ATOM 3362 O O . ARG A 1 422 ? -7.512 27.062 -19.047 1 73.62 422 ARG A O 1
ATOM 3369 N N . PHE A 1 423 ? -6.605 27.672 -20.922 1 73.94 423 PHE A N 1
ATOM 3370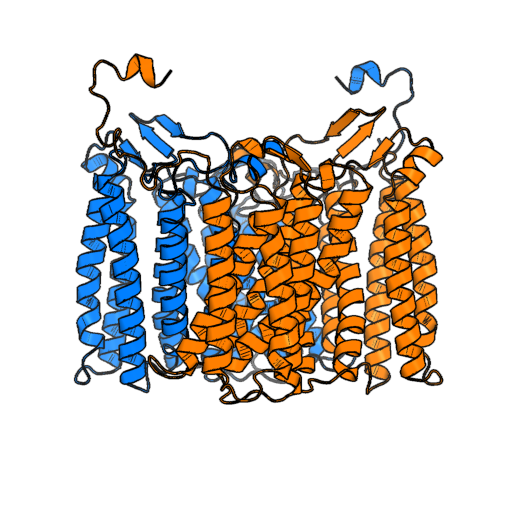 C CA . PHE A 1 423 ? -5.594 26.641 -20.828 1 73.94 423 PHE A CA 1
ATOM 3371 C C . PHE A 1 423 ? -4.586 26.969 -19.719 1 73.94 423 PHE A C 1
ATOM 3373 O O . PHE A 1 423 ? -4.223 26.109 -18.922 1 73.94 423 PHE A O 1
ATOM 3380 N N . PHE A 1 424 ? -4.117 28.188 -19.641 1 71.56 424 PHE A N 1
ATOM 3381 C CA . PHE A 1 424 ? -3.094 28.578 -18.688 1 71.56 424 PHE A CA 1
ATOM 3382 C C . PHE A 1 424 ? -3.625 29.641 -17.734 1 71.56 424 PHE A C 1
ATOM 3384 O O . PHE A 1 424 ? -4.332 30.562 -18.156 1 71.56 424 PHE A O 1
ATOM 3391 N N . GLU A 1 425 ? -3.342 29.359 -16.422 1 71.94 425 GLU A N 1
ATOM 3392 C CA . GLU A 1 425 ? -3.604 30.438 -15.469 1 71.94 425 GLU A CA 1
ATOM 3393 C C . GLU A 1 425 ? -2.535 31.516 -15.547 1 71.94 425 GLU A C 1
ATOM 3395 O O . GLU A 1 425 ? -1.338 31.234 -15.516 1 71.94 425 GLU A O 1
ATOM 3400 N N . PRO A 1 426 ? -2.969 32.719 -15.789 1 66.75 426 PRO A N 1
ATOM 3401 C CA . PRO A 1 426 ? -1.975 33.781 -15.852 1 66.75 426 PRO A CA 1
ATOM 3402 C C . PRO A 1 426 ? -1.211 33.969 -14.547 1 66.75 426 PRO A C 1
ATOM 3404 O O . PRO A 1 426 ? -1.786 33.812 -13.461 1 66.75 426 PRO A O 1
ATOM 3407 N N . TRP A 1 427 ? 0.101 34.031 -14.664 1 66.5 427 TRP A N 1
ATOM 3408 C CA . TRP A 1 427 ? 0.957 34.219 -13.5 1 66.5 427 TRP A CA 1
ATOM 3409 C C . TRP A 1 427 ? 0.935 35.688 -13.047 1 66.5 427 TRP A C 1
ATOM 3411 O O . TRP A 1 427 ? 1.878 36.438 -13.305 1 66.5 427 TRP A O 1
ATOM 3421 N N . THR A 1 428 ? -0.068 36.219 -12.711 1 60.09 428 THR A N 1
ATOM 3422 C CA . THR A 1 428 ? -0.168 37.625 -12.375 1 60.09 428 THR A CA 1
ATOM 3423 C C . THR A 1 428 ? 0.414 37.906 -10.992 1 60.09 428 THR A C 1
ATOM 3425 O O . THR A 1 428 ? 0.892 39 -10.711 1 60.09 428 THR A O 1
ATOM 3428 N N . ASN A 1 429 ? 0.372 36.906 -10.07 1 54.88 429 ASN A N 1
ATOM 3429 C CA . ASN A 1 429 ? 0.809 37.188 -8.703 1 54.88 429 ASN A CA 1
ATOM 3430 C C . ASN A 1 429 ? 2.193 36.594 -8.438 1 54.88 429 ASN A C 1
ATOM 3432 O O . ASN A 1 429 ? 2.434 36.031 -7.375 1 54.88 429 ASN A O 1
ATOM 3436 N N . ARG A 1 430 ? 2.984 36.781 -9.383 1 56.78 430 ARG A N 1
ATOM 3437 C CA . ARG A 1 430 ? 4.332 36.219 -9.297 1 56.78 430 ARG A CA 1
ATOM 3438 C C . ARG A 1 430 ? 5.223 37.094 -8.414 1 56.78 430 ARG A C 1
ATOM 3440 O O . ARG A 1 430 ? 6.254 36.656 -7.918 1 56.78 430 ARG A O 1
ATOM 3447 N N . HIS A 1 431 ? 4.875 38.375 -8.297 1 56.44 431 HIS A N 1
ATOM 3448 C CA . HIS A 1 431 ? 5.73 39.281 -7.566 1 56.44 431 HIS A CA 1
ATOM 3449 C C . HIS A 1 431 ? 5.148 39.625 -6.195 1 56.44 431 HIS A C 1
ATOM 3451 O O . HIS A 1 431 ? 3.934 39.562 -6 1 56.44 431 HIS A O 1
ATOM 3457 N N . ALA A 1 432 ? 6.059 39.562 -5.121 1 59.12 432 ALA A N 1
ATOM 3458 C CA . ALA A 1 432 ? 5.664 39.938 -3.768 1 59.12 432 ALA A CA 1
ATOM 3459 C C . ALA A 1 432 ? 4.898 41.281 -3.773 1 59.12 432 ALA A C 1
ATOM 3461 O O . ALA A 1 432 ? 5.238 42.188 -4.523 1 59.12 432 ALA A O 1
ATOM 3462 N N . PRO A 1 433 ? 3.568 41.219 -3.156 1 51.19 433 PRO A N 1
ATOM 3463 C CA . PRO A 1 433 ? 2.887 42.531 -3.088 1 51.19 433 PRO A CA 1
ATOM 3464 C C . PRO A 1 433 ? 3.775 43.625 -2.518 1 51.19 433 PRO A C 1
ATOM 3466 O O . PRO A 1 433 ? 4.645 43.375 -1.685 1 51.19 433 PRO A O 1
ATOM 3469 N N . ALA A 1 434 ? 3.832 44.719 -3.113 1 51.84 434 ALA A N 1
ATOM 3470 C CA . ALA A 1 434 ? 4.566 45.875 -2.648 1 51.84 434 ALA A CA 1
ATOM 3471 C C . ALA A 1 434 ? 4.273 46.156 -1.176 1 51.84 434 ALA A C 1
ATOM 3473 O O . ALA A 1 434 ? 3.193 45.844 -0.679 1 51.84 434 ALA A O 1
ATOM 3474 N N . GLU A 1 435 ? 5.289 46.375 -0.3 1 49.41 435 GLU A N 1
ATOM 3475 C CA . GLU A 1 435 ? 5.297 46.625 1.14 1 49.41 435 GLU A CA 1
ATOM 3476 C C . GLU A 1 435 ? 4.035 47.344 1.582 1 49.41 435 GLU A C 1
ATOM 3478 O O . GLU A 1 435 ? 3.576 47.188 2.715 1 49.41 435 GLU A O 1
ATOM 3483 N N . GLY A 1 436 ? 3.609 48.469 1 1 44.19 436 GLY A N 1
ATOM 3484 C CA . GLY A 1 436 ? 2.533 49.312 1.51 1 44.19 436 GLY A CA 1
ATOM 3485 C C . GLY A 1 436 ? 1.198 48.594 1.57 1 44.19 436 GLY A C 1
ATOM 3486 O O . GLY A 1 436 ? 0.361 48.906 2.422 1 44.19 436 GLY A O 1
ATOM 3487 N N . ASP A 1 437 ? 0.615 47.906 0.652 1 43.09 437 ASP A N 1
ATOM 3488 C CA . ASP A 1 437 ? -0.729 47.375 0.484 1 43.09 437 ASP A CA 1
ATOM 3489 C C . ASP A 1 437 ? -0.854 46 1.151 1 43.09 437 ASP A C 1
ATOM 3491 O O . ASP A 1 437 ? -1.862 45.312 0.981 1 43.09 437 ASP A O 1
ATOM 3495 N N . SER A 1 438 ? 0.021 45.438 1.6 1 42.94 438 SER A N 1
ATOM 3496 C CA . SER A 1 438 ? 0.048 44.062 2.121 1 42.94 438 SER A CA 1
ATOM 3497 C C . SER A 1 438 ? -0.783 43.938 3.393 1 42.94 438 SER A C 1
ATOM 3499 O O . SER A 1 438 ? -1.012 42.844 3.889 1 42.94 438 SER A O 1
ATOM 3501 N N . SER A 1 439 ? -0.965 45.094 4.129 1 39.72 439 SER A N 1
ATOM 3502 C CA . SER A 1 439 ? -1.804 45.031 5.32 1 39.72 439 SER A CA 1
ATOM 3503 C C . SER A 1 439 ? -3.234 44.625 4.973 1 39.72 439 SER A C 1
ATOM 3505 O O . SER A 1 439 ? -3.922 44 5.781 1 39.72 439 SER A O 1
ATOM 3507 N N . GLU A 1 440 ? -3.895 45.219 3.914 1 38.41 440 GLU A N 1
ATOM 3508 C CA . GLU A 1 440 ? -5.316 45.031 3.637 1 38.41 440 GLU A CA 1
ATOM 3509 C C . GLU A 1 440 ? -5.586 43.688 3.002 1 38.41 440 GLU A C 1
ATOM 3511 O O . GLU A 1 440 ? -6.645 43.094 3.213 1 38.41 440 GLU A O 1
ATOM 3516 N N . ALA A 1 441 ? -4.832 43.094 2.023 1 41.25 441 ALA A N 1
ATOM 3517 C CA . ALA A 1 441 ? -5.121 41.906 1.22 1 41.25 441 ALA A CA 1
ATOM 3518 C C . ALA A 1 441 ? -4.832 40.625 1.999 1 41.25 441 ALA A C 1
ATOM 3520 O O . ALA A 1 441 ? -5.176 39.531 1.555 1 41.25 441 ALA A O 1
ATOM 3521 N N . LEU A 1 442 ? -4.113 40.719 3.008 1 37.91 442 LEU A N 1
ATOM 3522 C CA . LEU A 1 442 ? -3.852 39.531 3.814 1 37.91 442 LEU A CA 1
ATOM 3523 C C . LEU A 1 442 ? -4.922 39.344 4.891 1 37.91 442 LEU A C 1
ATOM 3525 O O . LEU A 1 442 ? -4.855 38.406 5.691 1 37.91 442 LEU A O 1
ATOM 3529 N N . THR A 1 443 ? -5.953 40.375 5.086 1 30.41 443 THR A N 1
ATOM 3530 C CA . THR A 1 443 ? -7.156 40.219 5.898 1 30.41 443 THR A CA 1
ATOM 3531 C C . THR A 1 443 ? -8.281 39.594 5.078 1 30.41 443 THR A C 1
ATOM 3533 O O . THR A 1 443 ? -8.547 40.031 3.955 1 30.41 443 THR A O 1
ATOM 3536 N N . MET B 1 1 ? -14.289 18.094 8.984 1 22.61 1 MET B N 1
ATOM 3537 C CA . MET B 1 1 ? -13.969 18.281 7.574 1 22.61 1 MET B CA 1
ATOM 3538 C C . MET B 1 1 ? -15.133 17.844 6.691 1 22.61 1 MET B C 1
ATOM 3540 O O . MET B 1 1 ? -15.586 16.703 6.781 1 22.61 1 MET B O 1
ATOM 3544 N N . ASN B 1 2 ? -15.906 18.734 6.242 1 28.14 2 ASN B N 1
ATOM 3545 C CA . ASN B 1 2 ? -17.125 18.562 5.461 1 28.14 2 ASN B CA 1
ATOM 3546 C C . ASN B 1 2 ? -16.859 17.766 4.188 1 28.14 2 ASN B C 1
ATOM 3548 O O . ASN B 1 2 ? -15.836 17.953 3.531 1 28.14 2 ASN B O 1
ATOM 3552 N N . CYS B 1 3 ? -17.344 16.547 4.078 1 33.41 3 CYS B N 1
ATOM 3553 C CA . CYS B 1 3 ? -17.469 15.789 2.844 1 33.41 3 CYS B CA 1
ATOM 3554 C C . CYS B 1 3 ? -17.562 16.719 1.637 1 33.41 3 CYS B C 1
ATOM 3556 O O . CYS B 1 3 ? -17.406 16.266 0.497 1 33.41 3 CYS B O 1
ATOM 3558 N N . ASN B 1 4 ? -18.062 17.812 1.78 1 34.97 4 ASN B N 1
ATOM 3559 C CA . ASN B 1 4 ? -18.172 18.828 0.738 1 34.97 4 ASN B CA 1
ATOM 3560 C C . ASN B 1 4 ? -16.797 19.203 0.177 1 34.97 4 ASN B C 1
ATOM 3562 O O . ASN B 1 4 ? -16.688 19.609 -0.984 1 34.97 4 ASN B O 1
ATOM 3566 N N . GLU B 1 5 ? -15.734 19.031 0.959 1 35.62 5 GLU B N 1
ATOM 3567 C CA . GLU B 1 5 ? -14.406 19.5 0.582 1 35.62 5 GLU B CA 1
ATOM 3568 C C . GLU B 1 5 ? -13.688 18.484 -0.303 1 35.62 5 GLU B C 1
ATOM 3570 O O . GLU B 1 5 ? -12.875 18.859 -1.151 1 35.62 5 GLU B O 1
ATOM 3575 N N . LEU B 1 6 ? -13.797 17.25 -0.049 1 36.12 6 LEU B N 1
ATOM 3576 C CA . LEU B 1 6 ? -13.188 16.25 -0.922 1 36.12 6 LEU B CA 1
ATOM 3577 C C . LEU B 1 6 ? -13.711 16.375 -2.348 1 36.12 6 LEU B C 1
ATOM 3579 O O . LEU B 1 6 ? -12.969 16.172 -3.309 1 36.12 6 LEU B O 1
ATOM 3583 N N . GLN B 1 7 ? -14.961 16.516 -2.48 1 37.5 7 GLN B N 1
ATOM 3584 C CA . GLN B 1 7 ? -15.547 16.828 -3.785 1 37.5 7 GLN B CA 1
ATOM 3585 C C . GLN B 1 7 ? -15.203 18.234 -4.23 1 37.5 7 GLN B C 1
ATOM 3587 O O . GLN B 1 7 ? -15.477 18.625 -5.371 1 37.5 7 GLN B O 1
ATOM 3592 N N . GLU B 1 8 ? -14.797 19 -3.395 1 37.94 8 GLU B N 1
ATOM 3593 C CA . GLU B 1 8 ? -14.414 20.344 -3.799 1 37.94 8 GLU B CA 1
ATOM 3594 C C . GLU B 1 8 ? -13.117 20.344 -4.602 1 37.94 8 GLU B C 1
ATOM 3596 O O . GLU B 1 8 ? -12.805 21.312 -5.289 1 37.94 8 GLU B O 1
ATOM 3601 N N . GLY B 1 9 ? -12.25 19.422 -4.273 1 39.16 9 GLY B N 1
ATOM 3602 C CA . GLY B 1 9 ? -11.055 19.453 -5.098 1 39.16 9 GLY B CA 1
ATOM 3603 C C . GLY B 1 9 ? -11.344 19.281 -6.578 1 39.16 9 GLY B C 1
ATOM 3604 O O . GLY B 1 9 ? -10.43 19.344 -7.406 1 39.16 9 GLY B O 1
ATOM 3605 N N . ALA B 1 10 ? -12.383 18.422 -6.812 1 43.16 10 ALA B N 1
ATOM 3606 C CA . ALA B 1 10 ? -12.727 18.328 -8.227 1 43.16 10 ALA B CA 1
ATOM 3607 C C . ALA B 1 10 ? -13.5 19.578 -8.68 1 43.16 10 ALA B C 1
ATOM 3609 O O . ALA B 1 10 ? -14.555 19.453 -9.305 1 43.16 10 ALA B O 1
ATOM 3610 N N . LYS B 1 11 ? -13.359 20.578 -8.094 1 48.25 11 LYS B N 1
ATOM 3611 C CA . LYS B 1 11 ? -14 21.766 -8.641 1 48.25 11 LYS B CA 1
ATOM 3612 C C . LYS B 1 11 ? -13.641 21.953 -10.109 1 48.25 11 LYS B C 1
ATOM 3614 O O . LYS B 1 11 ? -12.539 21.609 -10.531 1 48.25 11 LYS B O 1
ATOM 3619 N N . PRO B 1 12 ? -14.656 21.984 -10.93 1 51 12 PRO B N 1
ATOM 3620 C CA . PRO B 1 12 ? -14.383 22.344 -12.32 1 51 12 PRO B CA 1
ATOM 3621 C C . PRO B 1 12 ? -13.242 23.344 -12.461 1 51 12 PRO B C 1
ATOM 3623 O O . PRO B 1 12 ? -13.125 24.281 -11.648 1 51 12 PRO B O 1
ATOM 3626 N N . GLN B 1 13 ? -12.211 22.766 -13.055 1 60.19 13 GLN B N 1
ATOM 3627 C CA . GLN B 1 13 ? -10.992 23.547 -13.227 1 60.19 13 GLN B CA 1
ATOM 3628 C C . GLN B 1 13 ? -11.172 24.641 -14.273 1 60.19 13 GLN B C 1
ATOM 3630 O O . GLN B 1 13 ? -11.703 24.391 -15.359 1 60.19 13 GLN B O 1
ATOM 3635 N N . ARG B 1 14 ? -11.109 25.859 -13.836 1 58.72 14 ARG B N 1
ATOM 3636 C CA . ARG B 1 14 ? -11.086 26.969 -14.781 1 58.72 14 ARG B CA 1
ATOM 3637 C C . ARG B 1 14 ? -9.82 26.938 -15.641 1 58.72 14 ARG B C 1
ATOM 3639 O O . ARG B 1 14 ? -9.812 27.469 -16.75 1 58.72 14 ARG B O 1
ATOM 3646 N N . TYR B 1 15 ? -8.859 26.25 -15.062 1 62.72 15 TYR B N 1
ATOM 3647 C CA . TYR B 1 15 ? -7.586 26.172 -15.758 1 62.72 15 TYR B CA 1
ATOM 3648 C C . TYR B 1 15 ? -7.074 24.734 -15.797 1 62.72 15 TYR B C 1
ATOM 3650 O O . TYR B 1 15 ? -7.203 24 -14.82 1 62.72 15 TYR B O 1
ATOM 3658 N N . ILE B 1 16 ? -6.645 24.391 -16.906 1 64 16 ILE B N 1
ATOM 3659 C CA . ILE B 1 16 ? -6.086 23.062 -17.094 1 64 16 ILE B CA 1
ATOM 3660 C C . ILE B 1 16 ? -4.73 22.969 -16.391 1 64 16 ILE B C 1
ATOM 3662 O O . ILE B 1 16 ? -4.43 21.969 -15.734 1 64 16 ILE B O 1
ATOM 3666 N N . ILE B 1 17 ? -3.932 24 -16.578 1 61.09 17 ILE B N 1
ATOM 3667 C CA . ILE B 1 17 ? -2.639 24.125 -15.914 1 61.09 17 ILE B CA 1
ATOM 3668 C C . ILE B 1 17 ? -2.668 25.297 -14.938 1 61.09 17 ILE B C 1
ATOM 3670 O O . ILE B 1 17 ? -2.904 26.438 -15.336 1 61.09 17 ILE B O 1
ATOM 3674 N N . LYS B 1 18 ? -2.516 24.938 -13.695 1 64.38 18 LYS B N 1
ATOM 3675 C CA . LYS B 1 18 ? -2.58 25.969 -12.664 1 64.38 18 LYS B CA 1
ATOM 3676 C C . LYS B 1 18 ? -1.185 26.453 -12.281 1 64.38 18 LYS B C 1
ATOM 3678 O O . LYS B 1 18 ? -0.207 25.719 -12.422 1 64.38 18 LYS B O 1
ATOM 3683 N N . ARG B 1 19 ? -1.185 27.672 -11.898 1 58.97 19 ARG B N 1
ATOM 3684 C CA . ARG B 1 19 ? 0.067 28.203 -11.375 1 58.97 19 ARG B CA 1
ATOM 3685 C C . ARG B 1 19 ? 0.458 27.516 -10.078 1 58.97 19 ARG B C 1
ATOM 3687 O O . ARG B 1 19 ? -0.38 27.328 -9.195 1 58.97 19 ARG B O 1
ATOM 3694 N N . PRO B 1 20 ? 1.656 27.078 -10.078 1 54.12 20 PRO B N 1
ATOM 3695 C CA . PRO B 1 20 ? 2.096 26.531 -8.797 1 54.12 20 PRO B CA 1
ATOM 3696 C C . PRO B 1 20 ? 2 27.547 -7.656 1 54.12 20 PRO B C 1
ATOM 3698 O O . PRO B 1 20 ? 2.4 28.703 -7.816 1 54.12 20 PRO B O 1
ATOM 3701 N N . LYS B 1 21 ? 1.188 27.188 -6.668 1 55.78 21 LYS B N 1
ATOM 3702 C CA . LYS B 1 21 ? 1.017 28.094 -5.535 1 55.78 21 LYS B CA 1
ATOM 3703 C C . LYS B 1 21 ? 1.618 27.5 -4.262 1 55.78 21 LYS B C 1
ATOM 3705 O O . LYS B 1 21 ? 1.526 26.281 -4.031 1 55.78 21 LYS B O 1
ATOM 3710 N N . ALA B 1 22 ? 2.367 28.328 -3.631 1 52.41 22 ALA B N 1
ATOM 3711 C CA . ALA B 1 22 ? 2.865 27.938 -2.316 1 52.41 22 ALA B CA 1
ATOM 3712 C C . ALA B 1 22 ? 1.712 27.625 -1.365 1 52.41 22 ALA B C 1
ATOM 3714 O O . ALA B 1 22 ? 0.775 28.422 -1.237 1 52.41 22 ALA B O 1
ATOM 3715 N N . LEU B 1 23 ? 1.656 26.5 -0.873 1 51.78 23 LEU B N 1
ATOM 3716 C CA . LEU B 1 23 ? 0.539 26.109 -0.018 1 51.78 23 LEU B CA 1
ATOM 3717 C C . LEU B 1 23 ? 0.657 26.766 1.356 1 51.78 23 LEU B C 1
ATOM 3719 O O . LEU B 1 23 ? -0.35 27.156 1.951 1 51.78 23 LEU B O 1
ATOM 3723 N N . GLN B 1 24 ? 1.875 26.812 1.913 1 48.94 24 GLN B N 1
ATOM 3724 C CA . GLN B 1 24 ? 2.1 27.453 3.203 1 48.94 24 GLN B CA 1
ATOM 3725 C C . GLN B 1 24 ? 3.457 28.156 3.244 1 48.94 24 GLN B C 1
ATOM 3727 O O . GLN B 1 24 ? 4.418 27.688 2.633 1 48.94 24 GLN B O 1
ATOM 3732 N N . TRP B 1 25 ? 3.443 29.391 3.688 1 47.59 25 TRP B N 1
ATOM 3733 C CA . TRP B 1 25 ? 4.699 30.125 3.773 1 47.59 25 TRP B CA 1
ATOM 3734 C C . TRP B 1 25 ? 4.766 30.938 5.062 1 47.59 25 TRP B C 1
ATOM 3736 O O . TRP B 1 25 ? 3.746 31.172 5.715 1 47.59 25 TRP B O 1
ATOM 3746 N N . PHE B 1 26 ? 5.953 31 5.582 1 46.09 26 PHE B N 1
ATOM 3747 C CA . PHE B 1 26 ? 6.184 31.891 6.719 1 46.09 26 PHE B CA 1
ATOM 3748 C C . PHE B 1 26 ? 6.422 33.312 6.246 1 46.09 26 PHE B C 1
ATOM 3750 O O . PHE B 1 26 ? 7.184 33.562 5.305 1 46.09 26 PHE B O 1
ATOM 3757 N N . TYR B 1 27 ? 5.609 34.188 6.605 1 43.75 27 TYR B N 1
ATOM 3758 C CA . TYR B 1 27 ? 5.859 35.625 6.414 1 43.75 27 TYR B CA 1
ATOM 3759 C C . TYR B 1 27 ? 6.105 36.312 7.746 1 43.75 27 TYR B C 1
ATOM 3761 O O . TYR B 1 27 ? 5.207 36.406 8.586 1 43.75 27 TYR B O 1
ATOM 3769 N N . ASN B 1 28 ? 7.227 36.906 7.93 1 45.84 28 ASN B N 1
ATOM 3770 C CA . ASN B 1 28 ? 7.629 37.562 9.164 1 45.84 28 ASN B CA 1
ATOM 3771 C C . ASN B 1 28 ? 7.355 36.688 10.391 1 45.84 28 ASN B C 1
ATOM 3773 O O . ASN B 1 28 ? 6.812 37.156 11.383 1 45.84 28 ASN B O 1
ATOM 3777 N N . GLY B 1 29 ? 7.602 35.344 10.336 1 48.06 29 GLY B N 1
ATOM 3778 C CA . GLY B 1 29 ? 7.504 34.438 11.469 1 48.06 29 GLY B CA 1
ATOM 3779 C C . GLY B 1 29 ? 6.129 33.812 11.609 1 48.06 29 GLY B C 1
ATOM 3780 O O . GLY B 1 29 ? 5.922 32.938 12.469 1 48.06 29 GLY B O 1
ATOM 3781 N N . ARG B 1 30 ? 5.199 34.375 10.836 1 52.44 30 ARG B N 1
ATOM 3782 C CA . ARG B 1 30 ? 3.838 33.844 10.953 1 52.44 30 ARG B CA 1
ATOM 3783 C C . ARG B 1 30 ? 3.512 32.906 9.797 1 52.44 30 ARG B C 1
ATOM 3785 O O . ARG B 1 30 ? 3.941 33.125 8.664 1 52.44 30 ARG B O 1
ATOM 3792 N N . LEU B 1 31 ? 2.949 31.844 10.094 1 53.38 31 LEU B N 1
ATOM 3793 C CA . LEU B 1 31 ? 2.605 30.797 9.133 1 53.38 31 LEU B CA 1
ATOM 3794 C C . LEU B 1 31 ? 1.326 31.156 8.383 1 53.38 31 LEU B C 1
ATOM 3796 O O . LEU B 1 31 ? 0.315 31.5 9 1 53.38 31 LEU B O 1
ATOM 3800 N N . TYR B 1 32 ? 1.408 31.469 7.062 1 51.28 32 TYR B N 1
ATOM 3801 C CA . TYR B 1 32 ? 0.253 31.688 6.199 1 51.28 32 TYR B CA 1
ATOM 3802 C C . TYR B 1 32 ? -0.071 30.438 5.383 1 51.28 32 TYR B C 1
ATOM 3804 O O . TYR B 1 32 ? 0.833 29.734 4.934 1 51.28 32 TYR B O 1
ATOM 3812 N N . LYS B 1 33 ? -1.301 30 5.488 1 55.09 33 LYS B N 1
ATOM 3813 C CA . LYS B 1 33 ? -1.757 28.859 4.707 1 55.09 33 LYS B CA 1
ATOM 3814 C C . LYS B 1 33 ? -2.738 29.281 3.621 1 55.09 33 LYS B C 1
ATOM 3816 O O . LYS B 1 33 ? -3.588 30.156 3.852 1 55.09 33 LYS B O 1
ATOM 3821 N N . GLU B 1 34 ? -2.479 29 2.439 1 52.97 34 GLU B N 1
ATOM 3822 C CA . GLU B 1 34 ? -3.42 29.312 1.37 1 52.97 34 GLU B CA 1
ATOM 3823 C C . GLU B 1 34 ? -4.781 28.672 1.627 1 52.97 34 GLU B C 1
ATOM 3825 O O . GLU B 1 34 ? -5.82 29.266 1.331 1 52.97 34 GLU B O 1
ATOM 3830 N N . SER B 1 35 ? -4.934 27.469 1.987 1 48.06 35 SER B N 1
ATOM 3831 C CA . SER B 1 35 ? -6.207 26.812 2.275 1 48.06 35 SER B CA 1
ATOM 3832 C C . SER B 1 35 ? -6.125 25.984 3.562 1 48.06 35 SER B C 1
ATOM 3834 O O . SER B 1 35 ? -5.09 25.391 3.859 1 48.06 35 SER B O 1
ATOM 3836 N N . ASP B 1 36 ? -6.855 26.297 4.605 1 44.91 36 ASP B N 1
ATOM 3837 C CA . ASP B 1 36 ? -6.91 25.656 5.914 1 44.91 36 ASP B CA 1
ATOM 3838 C C . ASP B 1 36 ? -7.141 24.156 5.773 1 44.91 36 ASP B C 1
ATOM 3840 O O . ASP B 1 36 ? -7.125 23.422 6.766 1 44.91 36 ASP B O 1
ATOM 3844 N N . GLU B 1 37 ? -7.512 23.719 4.707 1 43.19 37 GLU B N 1
ATOM 3845 C CA . GLU B 1 37 ? -7.973 22.328 4.641 1 43.19 37 GLU B CA 1
ATOM 3846 C C . GLU B 1 37 ? -6.797 21.359 4.645 1 43.19 37 GLU B C 1
ATOM 3848 O O . GLU B 1 37 ? -5.816 21.562 3.926 1 43.19 37 GLU B O 1
ATOM 3853 N N . GLU B 1 38 ? -6.555 20.797 5.852 1 45.16 38 GLU B N 1
ATOM 3854 C CA . GLU B 1 38 ? -5.539 19.766 5.988 1 45.16 38 GLU B CA 1
ATOM 3855 C C . GLU B 1 38 ? -5.555 18.812 4.793 1 45.16 38 GLU B C 1
ATOM 3857 O O . GLU B 1 38 ? -6.602 18.281 4.43 1 45.16 38 GLU B O 1
ATOM 3862 N N . ARG B 1 39 ? -4.605 19.078 3.895 1 47.94 39 ARG B N 1
ATOM 3863 C CA . ARG B 1 39 ? -4.508 18.266 2.686 1 47.94 39 ARG B CA 1
ATOM 3864 C C . ARG B 1 39 ? -4.09 16.828 3.018 1 47.94 39 ARG B C 1
ATOM 3866 O O . ARG B 1 39 ? -3.102 16.609 3.719 1 47.94 39 ARG B O 1
ATOM 3873 N N . GLN B 1 40 ? -5.066 15.812 3.295 1 51.44 40 GLN B N 1
ATOM 3874 C CA . GLN B 1 40 ? -4.727 14.398 3.387 1 51.44 40 GLN B CA 1
ATOM 3875 C C . GLN B 1 40 ? -3.953 13.938 2.154 1 51.44 40 GLN B C 1
ATOM 3877 O O . GLN B 1 40 ? -4.039 14.555 1.092 1 51.44 40 GLN B O 1
ATOM 3882 N N . ALA B 1 41 ? -2.939 13.039 2.402 1 54.59 41 ALA B N 1
ATOM 3883 C CA . ALA B 1 41 ? -2.193 12.453 1.292 1 54.59 41 ALA B CA 1
ATOM 3884 C C . ALA B 1 41 ? -3.113 12.156 0.111 1 54.59 41 ALA B C 1
ATOM 3886 O O . ALA B 1 41 ? -4.133 11.477 0.265 1 54.59 41 ALA B O 1
ATOM 3887 N N . GLY B 1 42 ? -2.832 12.836 -0.975 1 65.12 42 GLY B N 1
ATOM 3888 C CA . GLY B 1 42 ? -3.623 12.703 -2.188 1 65.12 42 GLY B CA 1
ATOM 3889 C C . GLY B 1 42 ? -3.613 11.297 -2.752 1 65.12 42 GLY B C 1
ATOM 3890 O O . GLY B 1 42 ? -2.678 10.531 -2.512 1 65.12 42 GLY B O 1
ATOM 3891 N N . ARG B 1 43 ? -4.625 10.773 -3.219 1 73.12 43 ARG B N 1
ATOM 3892 C CA . ARG B 1 43 ? -4.836 9.469 -3.842 1 73.12 43 ARG B CA 1
ATOM 3893 C C . ARG B 1 43 ? -3.75 9.172 -4.867 1 73.12 43 ARG B C 1
ATOM 3895 O O . ARG B 1 43 ? -3.316 8.023 -5.004 1 73.12 43 ARG B O 1
ATOM 3902 N N . PHE B 1 44 ? -3.123 10.188 -5.406 1 76.62 44 PHE B N 1
ATOM 3903 C CA . PHE B 1 44 ? -2.082 9.953 -6.398 1 76.62 44 PHE B CA 1
ATOM 3904 C C . PHE B 1 44 ? -0.74 9.695 -5.727 1 76.62 44 PHE B C 1
ATOM 3906 O O . PHE B 1 44 ? 0.086 8.938 -6.242 1 76.62 44 PHE B O 1
ATOM 3913 N N . GLU B 1 45 ? -0.598 10.305 -4.609 1 81.5 45 GLU B N 1
ATOM 3914 C CA . GLU B 1 45 ? 0.619 10.055 -3.842 1 81.5 45 GLU B CA 1
ATOM 3915 C C . GLU B 1 45 ? 0.673 8.609 -3.354 1 81.5 45 GLU B C 1
ATOM 3917 O O . GLU B 1 45 ? 1.73 7.973 -3.391 1 81.5 45 GLU B O 1
ATOM 3922 N N . LEU B 1 46 ? -0.445 8.133 -2.99 1 81.44 46 LEU B N 1
ATOM 3923 C CA . LEU B 1 46 ? -0.511 6.742 -2.557 1 81.44 46 LEU B CA 1
ATOM 3924 C C . LEU B 1 46 ? -0.215 5.797 -3.715 1 81.44 46 LEU B C 1
ATOM 3926 O O . LEU B 1 46 ? 0.42 4.758 -3.527 1 81.44 46 LEU B O 1
ATOM 3930 N N . PHE B 1 47 ? -0.63 6.191 -4.883 1 86.81 47 PHE B N 1
ATOM 3931 C CA . PHE B 1 47 ? -0.368 5.391 -6.074 1 86.81 47 PHE B CA 1
ATOM 3932 C C . PHE B 1 47 ? 1.127 5.328 -6.363 1 86.81 47 PHE B C 1
ATOM 3934 O O . PHE B 1 47 ? 1.652 4.27 -6.719 1 86.81 47 PHE B O 1
ATOM 3941 N N . LEU B 1 48 ? 1.828 6.406 -6.211 1 89.38 48 LEU B N 1
ATOM 3942 C CA . LEU B 1 48 ? 3.277 6.457 -6.371 1 89.38 48 LEU B CA 1
ATOM 3943 C C . LEU B 1 48 ? 3.967 5.551 -5.359 1 89.38 48 LEU B C 1
ATOM 3945 O O . LEU B 1 48 ? 4.918 4.844 -5.699 1 89.38 48 LEU B O 1
ATOM 3949 N N . ASP B 1 49 ? 3.486 5.551 -4.188 1 88.44 49 ASP B N 1
ATOM 3950 C CA . ASP B 1 49 ? 4.094 4.758 -3.123 1 88.44 49 ASP B CA 1
ATOM 3951 C C . ASP B 1 49 ? 3.992 3.264 -3.428 1 88.44 49 ASP B C 1
ATOM 3953 O O . ASP B 1 49 ? 4.883 2.488 -3.068 1 88.44 49 ASP B O 1
ATOM 3957 N N . LEU B 1 50 ? 2.941 2.873 -4.07 1 86.5 50 LEU B N 1
ATOM 3958 C CA . LEU B 1 50 ? 2.779 1.464 -4.414 1 86.5 50 LEU B CA 1
ATOM 3959 C C . LEU B 1 50 ? 3.832 1.026 -5.426 1 86.5 50 LEU B C 1
ATOM 3961 O O . LEU B 1 50 ? 4.281 -0.122 -5.406 1 86.5 50 LEU B O 1
ATOM 3965 N N . LEU B 1 51 ? 4.133 1.891 -6.277 1 91.44 51 LEU B N 1
ATOM 3966 C CA . LEU B 1 51 ? 5.23 1.589 -7.191 1 91.44 51 LEU B CA 1
ATOM 3967 C C . LEU B 1 51 ? 6.52 1.32 -6.426 1 91.44 51 LEU B C 1
ATOM 3969 O O . LEU B 1 51 ? 7.273 0.407 -6.77 1 91.44 51 LEU B O 1
ATOM 3973 N N . TYR B 1 52 ? 6.707 2.045 -5.41 1 90.44 52 TYR B N 1
ATOM 3974 C CA . TYR B 1 52 ? 7.93 1.91 -4.625 1 90.44 52 TYR B CA 1
ATOM 3975 C C . TYR B 1 52 ? 7.934 0.601 -3.846 1 90.44 52 TYR B C 1
ATOM 3977 O O . TYR B 1 52 ? 9 0.043 -3.562 1 90.44 52 TYR B O 1
ATOM 3985 N N . VAL B 1 53 ? 6.773 0.116 -3.51 1 83.12 53 VAL B N 1
ATOM 3986 C CA . VAL B 1 53 ? 6.695 -1.197 -2.879 1 83.12 53 VAL B CA 1
ATOM 3987 C C . VAL B 1 53 ? 7.305 -2.25 -3.801 1 83.12 53 VAL B C 1
ATOM 3989 O O . VAL B 1 53 ? 8.078 -3.102 -3.355 1 83.12 53 VAL B O 1
ATOM 3992 N N . ALA B 1 54 ? 7 -2.148 -5.043 1 89.5 54 ALA B N 1
ATOM 3993 C CA . ALA B 1 54 ? 7.508 -3.107 -6.02 1 89.5 54 ALA B CA 1
ATOM 3994 C C . ALA B 1 54 ? 9.008 -2.938 -6.223 1 89.5 54 ALA B C 1
ATOM 3996 O O . ALA B 1 54 ? 9.742 -3.922 -6.336 1 89.5 54 ALA B O 1
ATOM 3997 N N . ILE B 1 55 ? 9.469 -1.723 -6.262 1 93.31 55 ILE B N 1
ATOM 3998 C CA . ILE B 1 55 ? 10.875 -1.419 -6.496 1 93.31 55 ILE B CA 1
ATOM 3999 C C . ILE B 1 55 ? 11.727 -1.99 -5.359 1 93.31 55 ILE B C 1
ATOM 4001 O O . ILE B 1 55 ? 12.711 -2.691 -5.602 1 93.31 55 ILE B O 1
ATOM 4005 N N . VAL B 1 56 ? 11.273 -1.781 -4.184 1 86.5 56 VAL B N 1
ATOM 4006 C CA . VAL B 1 56 ? 12.07 -2.178 -3.023 1 86.5 56 VAL B CA 1
ATOM 4007 C C . VAL B 1 56 ? 11.992 -3.691 -2.84 1 86.5 56 VAL B C 1
ATOM 4009 O O . VAL B 1 56 ? 12.969 -4.32 -2.414 1 86.5 56 VAL B O 1
ATOM 4012 N N . ALA B 1 57 ? 10.867 -4.254 -3.148 1 86.62 57 ALA B N 1
ATOM 4013 C CA . ALA B 1 57 ? 10.75 -5.711 -3.143 1 86.62 57 ALA B CA 1
ATOM 4014 C C . ALA B 1 57 ? 11.742 -6.344 -4.113 1 86.62 57 ALA B C 1
ATOM 4016 O O . ALA B 1 57 ? 12.391 -7.344 -3.789 1 86.62 57 ALA B O 1
ATOM 4017 N N . ASN B 1 58 ? 11.852 -5.754 -5.23 1 92.44 58 ASN B N 1
ATOM 4018 C CA . ASN B 1 58 ? 12.766 -6.258 -6.25 1 92.44 58 ASN B CA 1
ATOM 4019 C C . ASN B 1 58 ? 14.219 -6.219 -5.777 1 92.44 58 ASN B C 1
ATOM 4021 O O . ASN B 1 58 ? 14.961 -7.188 -5.957 1 92.44 58 ASN B O 1
ATOM 4025 N N . PHE B 1 59 ? 14.594 -5.148 -5.152 1 93.75 59 PHE B N 1
ATOM 4026 C CA . PHE B 1 59 ? 15.961 -4.98 -4.672 1 93.75 59 PHE B CA 1
ATOM 4027 C C . PHE B 1 59 ? 16.266 -5.953 -3.539 1 93.75 59 PHE B C 1
ATOM 4029 O O . PHE B 1 59 ? 17.359 -6.496 -3.457 1 93.75 59 PHE B O 1
ATOM 4036 N N . SER B 1 60 ? 15.297 -6.223 -2.715 1 89.81 60 SER B N 1
ATOM 4037 C CA . SER B 1 60 ? 15.484 -7.105 -1.569 1 89.81 60 SER B CA 1
ATOM 4038 C C . SER B 1 60 ? 15.578 -8.562 -2.004 1 89.81 60 SER B C 1
ATOM 4040 O O . SER B 1 60 ? 16.281 -9.359 -1.38 1 89.81 60 SER B O 1
ATOM 4042 N N . ASP B 1 61 ? 14.891 -8.891 -3.043 1 88.38 61 ASP B N 1
ATOM 4043 C CA . ASP B 1 61 ? 14.938 -10.25 -3.561 1 88.38 61 ASP B CA 1
ATOM 4044 C C . ASP B 1 61 ? 16.359 -10.625 -3.992 1 88.38 61 ASP B C 1
ATOM 4046 O O . ASP B 1 61 ? 16.812 -11.742 -3.734 1 88.38 61 ASP B O 1
ATOM 4050 N N . ASP B 1 62 ? 16.953 -9.742 -4.586 1 88.06 62 ASP B N 1
ATOM 4051 C CA . ASP B 1 62 ? 18.328 -9.961 -5.043 1 88.06 62 ASP B CA 1
ATOM 4052 C C . ASP B 1 62 ? 19.266 -10.188 -3.861 1 88.06 62 ASP B C 1
ATOM 4054 O O . ASP B 1 62 ? 20.141 -11.062 -3.912 1 88.06 62 ASP B O 1
ATOM 4058 N N . LEU B 1 63 ? 19.109 -9.469 -2.846 1 90.69 63 LEU B N 1
ATOM 4059 C CA . LEU B 1 63 ? 19.953 -9.578 -1.66 1 90.69 63 LEU B CA 1
ATOM 4060 C C . LEU B 1 63 ? 19.672 -10.883 -0.917 1 90.69 63 LEU B C 1
ATOM 4062 O O . LEU B 1 63 ? 20.609 -11.516 -0.409 1 90.69 63 LEU B O 1
ATOM 4066 N N . ALA B 1 64 ? 18.5 -11.32 -0.894 1 87.31 64 ALA B N 1
ATOM 4067 C CA . ALA B 1 64 ? 18.141 -12.562 -0.208 1 87.31 64 ALA B CA 1
ATOM 4068 C C . ALA B 1 64 ? 18.719 -13.773 -0.917 1 87.31 64 ALA B C 1
ATOM 4070 O O . ALA B 1 64 ? 19.062 -14.773 -0.275 1 87.31 64 ALA B O 1
ATOM 4071 N N . GLU B 1 65 ? 18.797 -13.656 -2.193 1 87.25 65 GLU B N 1
ATOM 4072 C CA . GLU B 1 65 ? 19.375 -14.742 -2.984 1 87.25 65 GLU B CA 1
ATOM 4073 C C . GLU B 1 65 ? 20.875 -14.852 -2.777 1 87.25 65 GLU B C 1
ATOM 4075 O O . GLU B 1 65 ? 21.438 -15.953 -2.768 1 87.25 65 GLU B O 1
ATOM 4080 N N . PHE B 1 66 ? 21.469 -13.719 -2.604 1 92.56 66 PHE B N 1
ATOM 4081 C CA . PHE B 1 66 ? 22.906 -13.672 -2.371 1 92.56 66 PHE B CA 1
ATOM 4082 C C . PHE B 1 66 ? 23.219 -12.859 -1.121 1 92.56 66 PHE B C 1
ATOM 4084 O O . PHE B 1 66 ? 23.719 -11.734 -1.213 1 92.56 66 PHE B O 1
ATOM 4091 N N . PRO B 1 67 ? 23.078 -13.492 0.005 1 92.62 67 PRO B N 1
ATOM 4092 C CA . PRO B 1 67 ? 23.203 -12.766 1.271 1 92.62 67 PRO B CA 1
ATOM 4093 C C . PRO B 1 67 ? 24.656 -12.547 1.688 1 92.62 67 PRO B C 1
ATOM 4095 O O . PRO B 1 67 ? 25.141 -13.18 2.631 1 92.62 67 PRO B O 1
ATOM 4098 N N . ASN B 1 68 ? 25.406 -11.641 1.017 1 93 68 ASN B N 1
ATOM 4099 C CA . ASN B 1 68 ? 26.797 -11.297 1.343 1 93 68 ASN B CA 1
ATOM 4100 C C . ASN B 1 68 ? 26.984 -9.781 1.381 1 93 68 ASN B C 1
ATOM 4102 O O . ASN B 1 68 ? 26.062 -9.023 1.077 1 93 68 ASN B O 1
ATOM 4106 N N . GLY B 1 69 ? 28.062 -9.375 1.835 1 93 69 GLY B N 1
ATOM 4107 C CA . GLY B 1 69 ? 28.359 -7.965 2.033 1 93 69 GLY B CA 1
ATOM 4108 C C . GLY B 1 69 ? 28.328 -7.164 0.745 1 93 69 GLY B C 1
ATOM 4109 O O . GLY B 1 69 ? 27.859 -6.023 0.729 1 93 69 GLY B O 1
ATOM 4110 N N . ALA B 1 70 ? 28.859 -7.766 -0.322 1 92.69 70 ALA B N 1
ATOM 4111 C CA . ALA B 1 70 ? 28.891 -7.078 -1.612 1 92.69 70 ALA B CA 1
ATOM 4112 C C . ALA B 1 70 ? 27.484 -6.777 -2.105 1 92.69 70 ALA B C 1
ATOM 4114 O O . ALA B 1 70 ? 27.219 -5.676 -2.592 1 92.69 70 ALA B O 1
ATOM 4115 N N . HIS B 1 71 ? 26.656 -7.754 -1.956 1 94.19 71 HIS B N 1
ATOM 4116 C CA . HIS B 1 71 ? 25.281 -7.562 -2.4 1 94.19 71 HIS B CA 1
ATOM 4117 C C . HIS B 1 71 ? 24.516 -6.621 -1.468 1 94.19 71 HIS B C 1
ATOM 4119 O O . HIS B 1 71 ? 23.594 -5.926 -1.896 1 94.19 71 HIS B O 1
ATOM 4125 N N . LEU B 1 72 ? 24.875 -6.59 -0.212 1 95.12 72 LEU B N 1
ATOM 4126 C CA . LEU B 1 72 ? 24.297 -5.609 0.707 1 95.12 72 LEU B CA 1
ATOM 4127 C C . LEU B 1 72 ? 24.688 -4.191 0.293 1 95.12 72 LEU B C 1
ATOM 4129 O O . LEU B 1 72 ? 23.844 -3.295 0.274 1 95.12 72 LEU B O 1
ATOM 4133 N N . ALA B 1 73 ? 25.938 -4.02 0.009 1 94.94 73 ALA B N 1
ATOM 4134 C CA . ALA B 1 73 ? 26.391 -2.719 -0.466 1 94.94 73 ALA B CA 1
ATOM 4135 C C . ALA B 1 73 ? 25.656 -2.303 -1.731 1 94.94 73 ALA B C 1
ATOM 4137 O O . ALA B 1 73 ? 25.234 -1.151 -1.857 1 94.94 73 ALA B O 1
ATOM 4138 N N . LYS B 1 74 ? 25.547 -3.225 -2.672 1 95.5 74 LYS B N 1
ATOM 4139 C CA . LYS B 1 74 ? 24.812 -2.953 -3.9 1 95.5 74 LYS B CA 1
ATOM 4140 C C . LYS B 1 74 ? 23.375 -2.539 -3.598 1 95.5 74 LYS B C 1
ATOM 4142 O O . LYS B 1 74 ? 22.859 -1.588 -4.188 1 95.5 74 LYS B O 1
ATOM 4147 N N . TYR B 1 75 ? 22.781 -3.273 -2.66 1 95.88 75 TYR B N 1
ATOM 4148 C CA . TYR B 1 75 ? 21.422 -2.98 -2.246 1 95.88 75 TYR B CA 1
ATOM 4149 C C . TYR B 1 75 ? 21.297 -1.542 -1.761 1 95.88 75 TYR B C 1
ATOM 4151 O O . TYR B 1 75 ? 20.391 -0.814 -2.186 1 95.88 75 TYR B O 1
ATOM 4159 N N . ILE B 1 76 ? 22.156 -1.091 -0.99 1 95.56 76 ILE B N 1
ATOM 4160 C CA . ILE B 1 76 ? 22.125 0.257 -0.433 1 95.56 76 ILE B CA 1
ATOM 4161 C C . ILE B 1 76 ? 22.375 1.28 -1.539 1 95.56 76 ILE B C 1
ATOM 4163 O O . ILE B 1 76 ? 21.688 2.307 -1.609 1 95.56 76 ILE B O 1
ATOM 4167 N N . LEU B 1 77 ? 23.25 0.958 -2.436 1 96.25 77 LEU B N 1
ATOM 4168 C CA . LEU B 1 77 ? 23.672 1.887 -3.475 1 96.25 77 LEU B CA 1
ATOM 4169 C C . LEU B 1 77 ? 22.594 2.062 -4.531 1 96.25 77 LEU 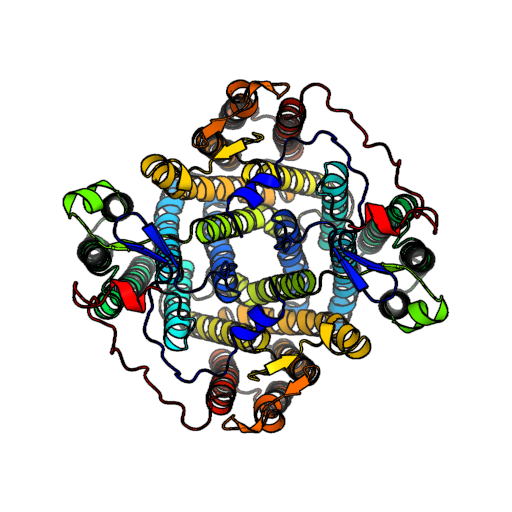B C 1
ATOM 4171 O O . LEU B 1 77 ? 22.531 3.1 -5.195 1 96.25 77 LEU B O 1
ATOM 4175 N N . ILE B 1 78 ? 21.734 1.086 -4.684 1 96.38 78 ILE B N 1
ATOM 4176 C CA . ILE B 1 78 ? 20.688 1.239 -5.684 1 96.38 78 ILE B CA 1
ATOM 4177 C C . ILE B 1 78 ? 19.406 1.721 -5.012 1 96.38 78 ILE B C 1
ATOM 4179 O O . ILE B 1 78 ? 18.578 2.398 -5.637 1 96.38 78 ILE B O 1
ATOM 4183 N N . PHE B 1 79 ? 19.219 1.418 -3.754 1 96.12 79 PHE B N 1
ATOM 4184 C CA . PHE B 1 79 ? 18.031 1.821 -3.027 1 96.12 79 PHE B CA 1
ATOM 4185 C C . PHE B 1 79 ? 18.047 3.318 -2.746 1 96.12 79 PHE B C 1
ATOM 4187 O O . PHE B 1 79 ? 17.031 3.998 -2.918 1 96.12 79 PHE B O 1
ATOM 4194 N N . ALA B 1 80 ? 19.125 3.852 -2.338 1 96.62 80 ALA B N 1
ATOM 4195 C CA . ALA B 1 80 ? 19.219 5.23 -1.869 1 96.62 80 ALA B CA 1
ATOM 4196 C C . ALA B 1 80 ? 18.859 6.215 -2.98 1 96.62 80 ALA B C 1
ATOM 4198 O O . ALA B 1 80 ? 18.078 7.141 -2.77 1 96.62 80 ALA B O 1
ATOM 4199 N N . PRO B 1 81 ? 19.391 6.012 -4.168 1 96.44 81 PRO B N 1
ATOM 4200 C CA . PRO B 1 81 ? 19 6.934 -5.238 1 96.44 81 PRO B CA 1
ATOM 4201 C C . PRO B 1 81 ? 17.5 6.883 -5.539 1 96.44 81 PRO B C 1
ATOM 4203 O O . PRO B 1 81 ? 16.891 7.918 -5.824 1 96.44 81 PRO B O 1
ATOM 4206 N N . ALA B 1 82 ? 16.969 5.711 -5.559 1 96.25 82 ALA B N 1
ATOM 4207 C CA . ALA B 1 82 ? 15.516 5.602 -5.746 1 96.25 82 ALA B CA 1
ATOM 4208 C C . ALA B 1 82 ? 14.766 6.352 -4.652 1 96.25 82 ALA B C 1
ATOM 4210 O O . ALA B 1 82 ? 13.781 7.043 -4.926 1 96.25 82 ALA B O 1
ATOM 4211 N N . TRP B 1 83 ? 15.219 6.219 -3.439 1 94.56 83 TRP B N 1
ATOM 4212 C CA . TRP B 1 83 ? 14.656 6.934 -2.299 1 94.56 83 TRP B CA 1
ATOM 4213 C C . TRP B 1 83 ? 14.727 8.438 -2.51 1 94.56 83 TRP B C 1
ATOM 4215 O O . TRP B 1 83 ? 13.789 9.164 -2.184 1 94.56 83 TRP B O 1
ATOM 4225 N N . HIS B 1 84 ? 15.812 8.906 -3.057 1 95.12 84 HIS B N 1
ATOM 4226 C CA . HIS B 1 84 ? 16 10.336 -3.271 1 95.12 84 HIS B CA 1
ATOM 4227 C C . HIS B 1 84 ? 15 10.875 -4.285 1 95.12 84 HIS B C 1
ATOM 4229 O O . HIS B 1 84 ? 14.508 12 -4.145 1 95.12 84 HIS B O 1
ATOM 4235 N N . ILE B 1 85 ? 14.734 10.125 -5.289 1 95.56 85 ILE B N 1
ATOM 4236 C CA . ILE B 1 85 ? 13.742 10.547 -6.27 1 95.56 85 ILE B CA 1
ATOM 4237 C C . ILE B 1 85 ? 12.367 10.648 -5.605 1 95.56 85 ILE B C 1
ATOM 4239 O O . ILE B 1 85 ? 11.625 11.602 -5.848 1 95.56 85 ILE B O 1
ATOM 4243 N N . TRP B 1 86 ? 12.008 9.68 -4.812 1 93.5 86 TRP B N 1
ATOM 4244 C CA . TRP B 1 86 ? 10.75 9.703 -4.07 1 93.5 86 TRP B CA 1
ATOM 4245 C C . TRP B 1 86 ? 10.672 10.945 -3.186 1 93.5 86 TRP B C 1
ATOM 4247 O O . TRP B 1 86 ? 9.633 11.602 -3.125 1 93.5 86 TRP B O 1
ATOM 4257 N N . ALA B 1 87 ? 11.766 11.234 -2.504 1 91.12 87 ALA B N 1
ATOM 4258 C CA . ALA B 1 87 ? 11.82 12.383 -1.61 1 91.12 87 ALA B CA 1
ATOM 4259 C C . ALA B 1 87 ? 11.609 13.688 -2.381 1 91.12 87 ALA B C 1
ATOM 4261 O O . ALA B 1 87 ? 10.961 14.609 -1.889 1 91.12 87 ALA B O 1
ATOM 4262 N N . ASP B 1 88 ? 12.133 13.758 -3.586 1 91.62 88 ASP B N 1
ATOM 4263 C CA . ASP B 1 88 ? 11.945 14.938 -4.43 1 91.62 88 ASP B CA 1
ATOM 4264 C C . ASP B 1 88 ? 10.469 15.125 -4.777 1 91.62 88 ASP B C 1
ATOM 4266 O O . ASP B 1 88 ? 9.945 16.234 -4.688 1 91.62 88 ASP B O 1
ATOM 4270 N N . LEU B 1 89 ? 9.922 14.062 -5.18 1 90.44 89 LEU B N 1
ATOM 4271 C CA . LEU B 1 89 ? 8.516 14.141 -5.551 1 90.44 89 LEU B CA 1
ATOM 4272 C C . LEU B 1 89 ? 7.656 14.523 -4.352 1 90.44 89 LEU B C 1
ATOM 4274 O O . LEU B 1 89 ? 6.695 15.281 -4.488 1 90.44 89 LEU B O 1
ATOM 4278 N N . ARG B 1 90 ? 7.977 13.938 -3.242 1 87 90 ARG B N 1
ATOM 4279 C CA . ARG B 1 90 ? 7.273 14.281 -2.012 1 87 90 ARG B CA 1
ATOM 4280 C C . ARG B 1 90 ? 7.387 15.766 -1.71 1 87 90 ARG B C 1
ATOM 4282 O O . ARG B 1 90 ? 6.395 16.422 -1.374 1 87 90 ARG B O 1
ATOM 4289 N N . GLU B 1 91 ? 8.562 16.344 -1.88 1 84 91 GLU B N 1
ATOM 4290 C CA . GLU B 1 91 ? 8.789 17.75 -1.625 1 84 91 GLU B CA 1
ATOM 4291 C C . GLU B 1 91 ? 8.031 18.625 -2.617 1 84 91 GLU B C 1
ATOM 4293 O O . GLU B 1 91 ? 7.465 19.656 -2.238 1 84 91 GLU B O 1
ATOM 4298 N N . ILE B 1 92 ? 8.031 18.25 -3.805 1 83.88 92 ILE B N 1
ATOM 4299 C CA . ILE B 1 92 ? 7.324 19 -4.84 1 83.88 92 ILE B CA 1
ATOM 4300 C C . ILE B 1 92 ? 5.828 19.031 -4.527 1 83.88 92 ILE B C 1
ATOM 4302 O O . ILE B 1 92 ? 5.188 20.078 -4.641 1 83.88 92 ILE B O 1
ATOM 4306 N N . MET B 1 93 ? 5.312 17.969 -4.117 1 80.38 93 MET B N 1
ATOM 4307 C CA . MET B 1 93 ? 3.881 17.875 -3.844 1 80.38 93 MET B CA 1
ATOM 4308 C C . MET B 1 93 ? 3.529 18.594 -2.547 1 80.38 93 MET B C 1
ATOM 4310 O O . MET B 1 93 ? 2.414 19.094 -2.393 1 80.38 93 MET B O 1
ATOM 4314 N N . ASN B 1 94 ? 4.461 18.641 -1.717 1 75.88 94 ASN B N 1
ATOM 4315 C CA . ASN B 1 94 ? 4.23 19.344 -0.458 1 75.88 94 ASN B CA 1
ATOM 4316 C C . ASN B 1 94 ? 4.293 20.859 -0.637 1 75.88 94 ASN B C 1
ATOM 4318 O O . ASN B 1 94 ? 3.498 21.594 -0.049 1 75.88 94 ASN B O 1
ATOM 4322 N N . SER B 1 95 ? 5.129 21.297 -1.425 1 71.62 95 SER B N 1
ATOM 4323 C CA . SER B 1 95 ? 5.375 22.734 -1.546 1 71.62 95 SER B CA 1
ATOM 4324 C C . SER B 1 95 ? 4.516 23.359 -2.645 1 71.62 95 SER B C 1
ATOM 4326 O O . SER B 1 95 ? 4.105 24.516 -2.543 1 71.62 95 SER B O 1
ATOM 4328 N N . TYR B 1 96 ? 4.258 22.656 -3.695 1 67.12 96 TYR B N 1
ATOM 4329 C CA . TYR B 1 96 ? 3.621 23.25 -4.867 1 67.12 96 TYR B CA 1
ATOM 4330 C C . TYR B 1 96 ? 2.445 22.406 -5.336 1 67.12 96 TYR B C 1
ATOM 4332 O O . TYR B 1 96 ? 2.25 22.203 -6.539 1 67.12 96 TYR B O 1
ATOM 4340 N N . TYR B 1 97 ? 1.676 21.984 -4.484 1 62.59 97 TYR B N 1
ATOM 4341 C CA . TYR B 1 97 ? 0.612 21.078 -4.895 1 62.59 97 TYR B CA 1
ATOM 4342 C C . TYR B 1 97 ? -0.488 21.828 -5.641 1 62.59 97 TYR B C 1
ATOM 4344 O O . TYR B 1 97 ? -1.097 22.75 -5.094 1 62.59 97 TYR B O 1
ATOM 4352 N N . THR B 1 98 ? -0.642 21.594 -6.879 1 64 98 THR B N 1
ATOM 4353 C CA . THR B 1 98 ? -1.696 22.203 -7.684 1 64 98 THR B CA 1
ATOM 4354 C C . THR B 1 98 ? -2.66 21.141 -8.203 1 64 98 THR B C 1
ATOM 4356 O O . THR B 1 98 ? -3.809 21.438 -8.531 1 64 98 THR B O 1
ATOM 4359 N N . ASP B 1 99 ? -2.316 19.891 -8.156 1 65.56 99 ASP B N 1
ATOM 4360 C CA . ASP B 1 99 ? -3.08 18.766 -8.695 1 65.56 99 ASP B CA 1
ATOM 4361 C C . ASP B 1 99 ? -3.631 19.094 -10.078 1 65.56 99 ASP B C 1
ATOM 4363 O O . ASP B 1 99 ? -4.805 18.828 -10.367 1 65.56 99 ASP B O 1
ATOM 4367 N N . ASP B 1 100 ? -2.838 19.766 -10.898 1 75 100 ASP B N 1
ATOM 4368 C CA . ASP B 1 100 ? -3.242 20.047 -12.266 1 75 100 ASP B CA 1
ATOM 4369 C C . ASP B 1 100 ? -2.688 19 -13.227 1 75 100 ASP B C 1
ATOM 4371 O O . ASP B 1 100 ? -2.051 18.031 -12.805 1 75 100 ASP B O 1
ATOM 4375 N N . LEU B 1 101 ? -3.098 19.141 -14.406 1 78.56 101 LEU B N 1
ATOM 4376 C CA . LEU B 1 101 ? -2.73 18.172 -15.438 1 78.56 101 LEU B CA 1
ATOM 4377 C C . LEU B 1 101 ? -1.215 18.078 -15.57 1 78.56 101 LEU B C 1
ATOM 4379 O O . LEU B 1 101 ? -0.667 16.969 -15.688 1 78.56 101 LEU B O 1
ATOM 4383 N N . LEU B 1 102 ? -0.557 19.156 -15.539 1 80.75 102 LEU B N 1
ATOM 4384 C CA . LEU B 1 102 ? 0.892 19.156 -15.719 1 80.75 102 LEU B CA 1
ATOM 4385 C C . LEU B 1 102 ? 1.581 18.406 -14.594 1 80.75 102 LEU B C 1
ATOM 4387 O O . LEU B 1 102 ? 2.498 17.609 -14.836 1 80.75 102 LEU B O 1
ATOM 4391 N N . GLN B 1 103 ? 1.193 18.672 -13.43 1 83 103 GLN B N 1
ATOM 4392 C CA . GLN B 1 103 ? 1.798 17.984 -12.297 1 83 103 GLN B CA 1
ATOM 4393 C C . GLN B 1 103 ? 1.559 16.484 -12.375 1 83 103 GLN B C 1
ATOM 4395 O O . GLN B 1 103 ? 2.457 15.695 -12.078 1 83 103 GLN B O 1
ATOM 4400 N N . ARG B 1 104 ? 0.376 16.094 -12.75 1 86.44 104 ARG B N 1
ATOM 4401 C CA . ARG B 1 104 ? 0.067 14.68 -12.891 1 86.44 104 ARG B CA 1
ATOM 4402 C C . ARG B 1 104 ? 0.926 14.031 -13.977 1 86.44 104 ARG B C 1
ATOM 4404 O O . ARG B 1 104 ? 1.392 12.906 -13.812 1 86.44 104 ARG B O 1
ATOM 4411 N N . LEU B 1 105 ? 1.149 14.742 -14.984 1 89.88 105 LEU B N 1
ATOM 4412 C CA . LEU B 1 105 ? 1.958 14.219 -16.078 1 89.88 105 LEU B CA 1
ATOM 4413 C C . LEU B 1 105 ? 3.424 14.117 -15.672 1 89.88 105 LEU B C 1
ATOM 4415 O O . LEU B 1 105 ? 4.125 13.188 -16.094 1 89.88 105 LEU B O 1
ATOM 4419 N N . VAL B 1 106 ? 3.918 15.094 -14.906 1 91.12 106 VAL B N 1
ATOM 4420 C CA . VAL B 1 106 ? 5.289 15.039 -14.414 1 91.12 106 VAL B CA 1
ATOM 4421 C C . VAL B 1 106 ? 5.473 13.82 -13.508 1 91.12 106 VAL B C 1
ATOM 4423 O O . VAL B 1 106 ? 6.469 13.109 -13.617 1 91.12 106 VAL B O 1
ATOM 4426 N N . ILE B 1 107 ? 4.504 13.578 -12.688 1 91.25 107 ILE B N 1
ATOM 4427 C CA . ILE B 1 107 ? 4.566 12.422 -11.789 1 91.25 107 ILE B CA 1
ATOM 4428 C C . ILE B 1 107 ? 4.578 11.133 -12.609 1 91.25 107 ILE B C 1
ATOM 4430 O O . ILE B 1 107 ? 5.391 10.242 -12.352 1 91.25 107 ILE B O 1
ATOM 4434 N N . LEU B 1 108 ? 3.723 11.078 -13.586 1 94.62 108 LEU B N 1
ATOM 4435 C CA . LEU B 1 108 ? 3.67 9.906 -14.461 1 94.62 108 LEU B CA 1
ATOM 4436 C C . LEU B 1 108 ? 5 9.711 -15.18 1 94.62 108 LEU B C 1
ATOM 4438 O O . LEU B 1 108 ? 5.488 8.578 -15.281 1 94.62 108 LEU B O 1
ATOM 4442 N N . TRP B 1 109 ? 5.559 10.797 -15.617 1 96.56 109 TRP B N 1
ATOM 4443 C CA . TRP B 1 109 ? 6.844 10.766 -16.312 1 96.56 109 TRP B CA 1
ATOM 4444 C C . TRP B 1 109 ? 7.938 10.211 -15.398 1 96.56 109 TRP B C 1
ATOM 4446 O O . TRP B 1 109 ? 8.672 9.297 -15.789 1 96.56 109 TRP B O 1
ATOM 4456 N N . VAL B 1 110 ? 8.016 10.711 -14.219 1 96.94 110 VAL B N 1
ATOM 4457 C CA . VAL B 1 110 ? 9.047 10.273 -13.273 1 96.94 110 VAL B CA 1
ATOM 4458 C C . VAL B 1 110 ? 8.797 8.82 -12.883 1 96.94 110 VAL B C 1
ATOM 4460 O O . VAL B 1 110 ? 9.742 8.047 -12.711 1 96.94 110 VAL B O 1
ATOM 4463 N N . MET B 1 111 ? 7.543 8.414 -12.773 1 96.69 111 MET B N 1
ATOM 4464 C CA . MET B 1 111 ? 7.219 7.023 -12.477 1 96.69 111 MET B CA 1
ATOM 4465 C C . MET B 1 111 ? 7.703 6.105 -13.594 1 96.69 111 MET B C 1
ATOM 4467 O O . MET B 1 111 ? 8.219 5.016 -13.328 1 96.69 111 MET B O 1
ATOM 4471 N N . ALA B 1 112 ? 7.512 6.523 -14.789 1 97.94 112 ALA B N 1
ATOM 4472 C CA . ALA B 1 112 ? 7.996 5.742 -15.93 1 97.94 112 ALA B CA 1
ATOM 4473 C C . ALA B 1 112 ? 9.508 5.566 -15.867 1 97.94 112 ALA B C 1
ATOM 4475 O O . ALA B 1 112 ? 10.031 4.484 -16.156 1 97.94 112 ALA B O 1
ATOM 4476 N N . LEU B 1 113 ? 10.188 6.594 -15.5 1 98.31 113 LEU B N 1
ATOM 4477 C CA . LEU B 1 113 ? 11.641 6.535 -15.375 1 98.31 113 LEU B CA 1
ATOM 4478 C C . LEU B 1 113 ? 12.047 5.617 -14.227 1 98.31 113 LEU B C 1
ATOM 4480 O O . LEU B 1 113 ? 13.055 4.91 -14.312 1 98.31 113 LEU B O 1
ATOM 4484 N N . LEU B 1 114 ? 11.266 5.609 -13.18 1 97.81 114 LEU B N 1
ATOM 4485 C CA . LEU B 1 114 ? 11.539 4.734 -12.039 1 97.81 114 LEU B CA 1
ATOM 4486 C C . LEU B 1 114 ? 11.336 3.271 -12.422 1 97.81 114 LEU B C 1
ATOM 4488 O O . LEU B 1 114 ? 12.062 2.396 -11.945 1 97.81 114 LEU B O 1
ATOM 4492 N N . VAL B 1 115 ? 10.336 3.008 -13.266 1 97.81 115 VAL B N 1
ATOM 4493 C CA . VAL B 1 115 ? 10.141 1.655 -13.773 1 97.81 115 VAL B CA 1
ATOM 4494 C C . VAL B 1 115 ? 11.375 1.214 -14.562 1 97.81 115 VAL B C 1
ATOM 4496 O O . VAL B 1 115 ? 11.844 0.084 -14.406 1 97.81 115 VAL B O 1
ATOM 4499 N N . LEU B 1 116 ? 11.867 2.105 -15.336 1 98.19 116 LEU B N 1
ATOM 4500 C CA . LEU B 1 116 ? 13.086 1.831 -16.078 1 98.19 116 LEU B CA 1
ATOM 4501 C C . LEU B 1 116 ? 14.258 1.579 -15.141 1 98.19 116 LEU B C 1
ATOM 4503 O O . LEU B 1 116 ? 14.992 0.599 -15.297 1 98.19 116 LEU B O 1
ATOM 4507 N N . TYR B 1 117 ? 14.414 2.439 -14.156 1 98.25 117 TYR B N 1
ATOM 4508 C CA . TYR B 1 117 ? 15.469 2.342 -13.148 1 98.25 117 TYR B CA 1
ATOM 4509 C C . TYR B 1 117 ? 15.414 0.995 -12.438 1 98.25 117 TYR B C 1
ATOM 4511 O O . TYR B 1 117 ? 16.422 0.292 -12.359 1 98.25 117 TYR B O 1
ATOM 4519 N N . ALA B 1 118 ? 14.281 0.602 -12.016 1 97.31 118 ALA B N 1
ATOM 4520 C CA . ALA B 1 118 ? 14.109 -0.571 -11.164 1 97.31 118 ALA B CA 1
ATOM 4521 C C . ALA B 1 118 ? 14.359 -1.858 -11.945 1 97.31 118 ALA B C 1
ATOM 4523 O O . ALA B 1 118 ? 14.867 -2.836 -11.391 1 97.31 118 ALA B O 1
ATOM 4524 N N . ASN B 1 119 ? 14.047 -1.872 -13.234 1 97.5 119 ASN B N 1
ATOM 4525 C CA . ASN B 1 119 ? 14.203 -3.074 -14.047 1 97.5 119 ASN B CA 1
ATOM 4526 C C . ASN B 1 119 ? 15.656 -3.291 -14.453 1 97.5 119 ASN B C 1
ATOM 4528 O O . ASN B 1 119 ? 16.016 -4.359 -14.945 1 97.5 119 ASN B O 1
ATOM 4532 N N . ASN B 1 120 ? 16.5 -2.271 -14.242 1 98 120 ASN B N 1
ATOM 4533 C CA . ASN B 1 120 ? 17.891 -2.375 -14.703 1 98 120 ASN B CA 1
ATOM 4534 C C . ASN B 1 120 ? 18.875 -2.371 -13.539 1 98 120 ASN B C 1
ATOM 4536 O O . ASN B 1 120 ? 19.984 -2.885 -13.664 1 98 120 ASN B O 1
ATOM 4540 N N . ALA B 1 121 ? 18.531 -1.879 -12.414 1 96.94 121 ALA B N 1
ATOM 4541 C CA . ALA B 1 121 ? 19.422 -1.573 -11.305 1 96.94 121 ALA B CA 1
ATOM 4542 C C . ALA B 1 121 ? 20.078 -2.844 -10.75 1 96.94 121 ALA B C 1
ATOM 4544 O O . ALA B 1 121 ? 21.234 -2.834 -10.352 1 96.94 121 ALA B O 1
ATOM 4545 N N . ARG B 1 122 ? 19.375 -3.908 -10.742 1 94.81 122 ARG B N 1
ATOM 4546 C CA . ARG B 1 122 ? 19.891 -5.148 -10.164 1 94.81 122 ARG B CA 1
ATOM 4547 C C . ARG B 1 122 ? 21.062 -5.688 -10.977 1 94.81 122 ARG B C 1
ATOM 4549 O O . ARG B 1 122 ? 21.953 -6.34 -10.43 1 94.81 122 ARG B O 1
ATOM 4556 N N . GLU B 1 123 ? 21.078 -5.414 -12.266 1 95.69 123 GLU B N 1
ATOM 4557 C CA . GLU B 1 123 ? 22.125 -5.926 -13.133 1 95.69 123 GLU B CA 1
ATOM 4558 C C . GLU B 1 123 ? 23.188 -4.863 -13.406 1 95.69 123 GLU B C 1
ATOM 4560 O O . GLU B 1 123 ? 24.078 -5.062 -14.234 1 95.69 123 GLU B O 1
ATOM 4565 N N . ALA B 1 124 ? 23.094 -3.775 -12.672 1 94.81 124 ALA B N 1
ATOM 4566 C CA . ALA B 1 124 ? 23.984 -2.646 -12.93 1 94.81 124 ALA B CA 1
ATOM 4567 C C . ALA B 1 124 ? 25.438 -3.006 -12.602 1 94.81 124 ALA B C 1
ATOM 4569 O O . ALA B 1 124 ? 26.359 -2.43 -13.164 1 94.81 124 ALA B O 1
ATOM 4570 N N . ASN B 1 125 ? 25.672 -3.977 -11.742 1 92.88 125 ASN B N 1
ATOM 4571 C CA . ASN B 1 125 ? 27.031 -4.332 -11.359 1 92.88 125 ASN B CA 1
ATOM 4572 C C . ASN B 1 125 ? 27.656 -5.332 -12.328 1 92.88 125 ASN B C 1
ATOM 4574 O O . ASN B 1 125 ? 28.875 -5.488 -12.375 1 92.88 125 ASN B O 1
ATOM 4578 N N . THR B 1 126 ? 26.875 -6.027 -13.148 1 93 126 THR B N 1
ATOM 4579 C CA . THR B 1 126 ? 27.391 -7.094 -14 1 93 126 THR B CA 1
ATOM 4580 C C . THR B 1 126 ? 27.312 -6.699 -15.469 1 93 126 THR B C 1
ATOM 4582 O O . THR B 1 126 ? 28.016 -7.266 -16.312 1 93 126 THR B O 1
ATOM 4585 N N . ASP B 1 127 ? 26.453 -5.727 -15.805 1 95.25 127 ASP B N 1
ATOM 4586 C CA . ASP B 1 127 ? 26.234 -5.328 -17.188 1 95.25 127 ASP B CA 1
ATOM 4587 C C . ASP B 1 127 ? 26.344 -3.814 -17.344 1 95.25 127 ASP B C 1
ATOM 4589 O O . ASP B 1 127 ? 25.609 -3.064 -16.703 1 95.25 127 ASP B O 1
ATOM 4593 N N . ILE B 1 128 ? 27.141 -3.369 -18.266 1 95.44 128 ILE B N 1
ATOM 4594 C CA . ILE B 1 128 ? 27.422 -1.948 -18.438 1 95.44 128 ILE B CA 1
ATOM 4595 C C . ILE B 1 128 ? 26.188 -1.256 -19.031 1 95.44 128 ILE B C 1
ATOM 4597 O O . ILE B 1 128 ? 25.922 -0.094 -18.719 1 95.44 128 ILE B O 1
ATOM 4601 N N . ASP B 1 129 ? 25.484 -1.934 -19.875 1 96.56 129 ASP B N 1
ATOM 4602 C CA . ASP B 1 129 ? 24.281 -1.349 -20.438 1 96.56 129 ASP B CA 1
ATOM 4603 C C . ASP B 1 129 ? 23.219 -1.142 -19.359 1 96.56 129 ASP B C 1
ATOM 4605 O O . ASP B 1 129 ? 22.5 -0.142 -19.375 1 96.56 129 ASP B O 1
ATOM 4609 N N . ALA B 1 130 ? 23.125 -2.092 -18.484 1 97.38 130 ALA B N 1
ATOM 4610 C CA . ALA B 1 130 ? 22.219 -1.938 -17.344 1 97.38 130 ALA B CA 1
ATOM 4611 C C . ALA B 1 130 ? 22.641 -0.766 -16.469 1 97.38 130 ALA B C 1
ATOM 4613 O O . ALA B 1 130 ? 21.797 0.009 -16.016 1 97.38 130 ALA B O 1
ATOM 4614 N N . MET B 1 131 ? 23.938 -0.649 -16.281 1 97.31 131 MET B N 1
ATOM 4615 C CA . MET B 1 131 ? 24.484 0.458 -15.5 1 97.31 131 MET B CA 1
ATOM 4616 C C . MET B 1 131 ? 24.156 1.797 -16.156 1 97.31 131 MET B C 1
ATOM 4618 O O . MET B 1 131 ? 23.672 2.713 -15.484 1 97.31 131 MET B O 1
ATOM 4622 N N . ARG B 1 132 ? 24.359 1.857 -17.406 1 97.62 132 ARG B N 1
ATOM 4623 C CA . ARG B 1 132 ? 24.109 3.088 -18.156 1 97.62 132 ARG B CA 1
ATOM 4624 C C . ARG B 1 132 ? 22.625 3.445 -18.141 1 97.62 132 ARG B C 1
ATOM 4626 O O . ARG B 1 132 ? 22.266 4.613 -17.984 1 97.62 132 ARG B O 1
ATOM 4633 N N . THR B 1 133 ? 21.812 2.455 -18.328 1 98.12 133 THR B N 1
ATOM 4634 C CA . THR B 1 133 ? 20.375 2.695 -18.328 1 98.12 133 THR B CA 1
ATOM 4635 C C . THR B 1 133 ? 19.891 3.135 -16.953 1 98.12 133 THR B C 1
ATOM 4637 O O . THR B 1 133 ? 19.078 4.062 -16.828 1 98.12 133 THR B O 1
ATOM 4640 N N . THR B 1 134 ? 20.375 2.486 -15.922 1 98.06 134 THR B N 1
ATOM 4641 C CA . THR B 1 134 ? 20.016 2.844 -14.555 1 98.06 134 THR B CA 1
ATOM 4642 C C . THR B 1 134 ? 20.453 4.273 -14.234 1 98.06 134 THR B C 1
ATOM 4644 O O . THR B 1 134 ? 19.641 5.074 -13.75 1 98.06 134 THR B O 1
ATOM 4647 N N . ALA B 1 135 ? 21.672 4.543 -14.539 1 97.81 135 ALA B N 1
ATOM 4648 C CA . ALA B 1 135 ? 22.219 5.879 -14.297 1 97.81 135 ALA B CA 1
ATOM 4649 C C . ALA B 1 135 ? 21.469 6.922 -15.133 1 97.81 135 ALA B C 1
ATOM 4651 O O . ALA B 1 135 ? 21.188 8.016 -14.641 1 97.81 135 ALA B O 1
ATOM 4652 N N . GLY B 1 136 ? 21.203 6.543 -16.375 1 97.94 136 GLY B N 1
ATOM 4653 C CA . GLY B 1 136 ? 20.469 7.445 -17.25 1 97.94 136 GLY B CA 1
ATOM 4654 C C . GLY B 1 136 ? 19.062 7.754 -16.734 1 97.94 136 GLY B C 1
ATOM 4655 O O . GLY B 1 136 ? 18.641 8.906 -16.75 1 97.94 136 GLY B O 1
ATOM 4656 N N . ALA B 1 137 ? 18.375 6.711 -16.375 1 98.38 137 ALA B N 1
ATOM 4657 C CA . ALA B 1 137 ? 17.047 6.902 -15.82 1 98.38 137 ALA B CA 1
ATOM 4658 C C . ALA B 1 137 ? 17.078 7.805 -14.586 1 98.38 137 ALA B C 1
ATOM 4660 O O . ALA B 1 137 ? 16.234 8.695 -14.43 1 98.38 137 ALA B O 1
ATOM 4661 N N . TYR B 1 138 ? 18.062 7.594 -13.711 1 98 138 TYR B N 1
ATOM 4662 C CA . TYR B 1 138 ? 18.234 8.414 -12.523 1 98 138 TYR B CA 1
ATOM 4663 C C . TYR B 1 138 ? 18.5 9.867 -12.898 1 98 138 TYR B C 1
ATOM 4665 O O . TYR B 1 138 ? 17.891 10.789 -12.344 1 98 138 TYR B O 1
ATOM 4673 N N . LEU B 1 139 ? 19.344 10.055 -13.852 1 97.62 139 LEU B N 1
ATOM 4674 C CA . LEU B 1 139 ? 19.766 11.391 -14.281 1 97.62 139 LEU B CA 1
ATOM 4675 C C . LEU B 1 139 ? 18.578 12.164 -14.852 1 97.62 139 LEU B C 1
ATOM 4677 O O . LEU B 1 139 ? 18.359 13.328 -14.5 1 97.62 139 LEU B O 1
ATOM 4681 N N . VAL B 1 140 ? 17.844 11.531 -15.672 1 98 140 VAL B N 1
ATOM 4682 C CA . VAL B 1 140 ? 16.703 12.195 -16.297 1 98 140 VAL B CA 1
ATOM 4683 C C . VAL B 1 140 ? 15.641 12.5 -15.25 1 98 140 VAL B C 1
ATOM 4685 O O . VAL B 1 140 ? 15 13.547 -15.289 1 98 140 VAL B O 1
ATOM 4688 N N . ALA B 1 141 ? 15.438 11.562 -14.352 1 97.88 141 ALA B N 1
ATOM 4689 C CA . ALA B 1 141 ? 14.469 11.789 -13.281 1 97.88 141 ALA B CA 1
ATOM 4690 C C . ALA B 1 141 ? 14.867 12.977 -12.422 1 97.88 141 ALA B C 1
ATOM 4692 O O . ALA B 1 141 ? 14.039 13.852 -12.125 1 97.88 141 ALA B O 1
ATOM 4693 N N . ARG B 1 142 ? 16.125 13.031 -12.023 1 96.94 142 ARG B N 1
ATOM 4694 C CA . ARG B 1 142 ? 16.641 14.133 -11.211 1 96.94 142 ARG B CA 1
ATOM 4695 C C . ARG B 1 142 ? 16.562 15.453 -11.969 1 96.94 142 ARG B C 1
ATOM 4697 O O . ARG B 1 142 ? 16.234 16.484 -11.398 1 96.94 142 ARG B O 1
ATOM 4704 N N . PHE B 1 143 ? 16.875 15.375 -13.219 1 97 143 PHE B N 1
ATOM 4705 C CA . PHE B 1 143 ? 16.797 16.562 -14.055 1 97 143 PHE B CA 1
ATOM 4706 C C . PHE B 1 143 ? 15.359 17.078 -14.148 1 97 143 PHE B C 1
ATOM 4708 O O . PHE B 1 143 ? 15.117 18.281 -14.094 1 97 143 PHE B O 1
ATOM 4715 N N . SER B 1 144 ? 14.492 16.172 -14.289 1 96.94 144 SER B N 1
ATOM 4716 C CA . SER B 1 144 ? 13.078 16.531 -14.375 1 96.94 144 SER B CA 1
ATOM 4717 C C . SER B 1 144 ? 12.602 17.203 -13.102 1 96.94 144 SER B C 1
ATOM 4719 O O . SER B 1 144 ? 11.961 18.266 -13.148 1 96.94 144 SER B O 1
ATOM 4721 N N . THR B 1 145 ? 12.906 16.625 -11.969 1 94.38 145 THR B N 1
ATOM 4722 C CA . THR B 1 145 ? 12.469 17.203 -10.711 1 94.38 145 THR B CA 1
ATOM 4723 C C . THR B 1 145 ? 13.164 18.531 -10.453 1 94.38 145 THR B C 1
ATOM 4725 O O . THR B 1 145 ? 12.547 19.469 -9.938 1 94.38 145 THR B O 1
ATOM 4728 N N . MET B 1 146 ? 14.422 18.641 -10.812 1 93.94 146 MET B N 1
ATOM 4729 C CA . MET B 1 146 ? 15.156 19.891 -10.727 1 93.94 146 MET B CA 1
ATOM 4730 C C . MET B 1 146 ? 14.469 20.984 -11.531 1 93.94 146 MET B C 1
ATOM 4732 O O . MET B 1 146 ? 14.312 22.109 -11.047 1 93.94 146 MET B O 1
ATOM 4736 N N . SER B 1 147 ? 14.055 20.641 -12.695 1 93.69 147 SER B N 1
ATOM 4737 C CA . SER B 1 147 ? 13.383 21.594 -13.57 1 93.69 147 SER B CA 1
ATOM 4738 C C . SER B 1 147 ? 12.07 22.078 -12.961 1 93.69 147 SER B C 1
ATOM 4740 O O . SER B 1 147 ? 11.719 23.266 -13.086 1 93.69 147 SER B O 1
ATOM 4742 N N . VAL B 1 148 ? 11.391 21.219 -12.328 1 90 148 VAL B N 1
ATOM 4743 C CA . VAL B 1 148 ? 10.141 21.609 -11.68 1 90 148 VAL B CA 1
ATOM 4744 C C . VAL B 1 148 ? 10.43 22.609 -10.562 1 90 148 VAL B C 1
ATOM 4746 O O . VAL B 1 148 ? 9.719 23.609 -10.414 1 90 148 VAL B O 1
ATOM 4749 N N . PHE B 1 149 ? 11.414 22.359 -9.766 1 86.19 149 PHE B N 1
ATOM 4750 C CA . PHE B 1 149 ? 11.789 23.281 -8.703 1 86.19 149 PHE B CA 1
ATOM 4751 C C . PHE B 1 149 ? 12.156 24.641 -9.281 1 86.19 149 PHE B C 1
ATOM 4753 O O . PHE B 1 149 ? 11.734 25.688 -8.766 1 86.19 149 PHE B O 1
ATOM 4760 N N . LEU B 1 150 ? 12.867 24.625 -10.352 1 87.44 150 LEU B N 1
ATOM 4761 C CA . LEU B 1 150 ? 13.312 25.859 -10.984 1 87.44 150 LEU B CA 1
ATOM 4762 C C . LEU B 1 150 ? 12.133 26.625 -11.562 1 87.44 150 LEU B C 1
ATOM 4764 O O . LEU B 1 150 ? 12 27.828 -11.344 1 87.44 150 LEU B O 1
ATOM 4768 N N . ILE B 1 151 ? 11.305 25.984 -12.25 1 85.25 151 ILE B N 1
ATOM 4769 C CA . ILE B 1 151 ? 10.148 26.609 -12.875 1 85.25 151 ILE B CA 1
ATOM 4770 C C . ILE B 1 151 ? 9.219 27.156 -11.805 1 85.25 151 ILE B C 1
ATOM 4772 O O . ILE B 1 151 ? 8.672 28.266 -11.945 1 85.25 151 ILE B O 1
ATOM 4776 N N . SER B 1 152 ? 9.047 26.391 -10.773 1 78.88 152 SER B N 1
ATOM 4777 C CA . SER B 1 152 ? 8.172 26.812 -9.68 1 78.88 152 SER B CA 1
ATOM 4778 C C . SER B 1 152 ? 8.742 28.031 -8.969 1 78.88 152 SER B C 1
ATOM 4780 O O . SER B 1 152 ? 7.992 28.828 -8.398 1 78.88 152 SER B O 1
ATOM 4782 N N . SER B 1 153 ? 10.039 28.188 -8.938 1 78.31 153 SER B N 1
ATOM 4783 C CA . SER B 1 153 ? 10.672 29.344 -8.305 1 78.31 153 SER B CA 1
ATOM 4784 C C . SER B 1 153 ? 10.32 30.641 -9.031 1 78.31 153 SER B C 1
ATOM 4786 O O . SER B 1 153 ? 10.305 31.703 -8.422 1 78.31 153 SER B O 1
ATOM 4788 N N . PHE B 1 154 ? 10.055 30.453 -10.273 1 77.44 154 PHE B N 1
ATOM 4789 C CA . PHE B 1 154 ? 9.664 31.641 -11.031 1 77.44 154 PHE B CA 1
ATOM 4790 C C . PHE B 1 154 ? 8.195 31.969 -10.797 1 77.44 154 PHE B C 1
ATOM 4792 O O . PHE B 1 154 ? 7.781 33.125 -10.938 1 77.44 154 PHE B O 1
ATOM 4799 N N . ALA B 1 155 ? 7.5 30.984 -10.43 1 71.25 155 ALA B N 1
ATOM 4800 C CA . ALA B 1 155 ? 6.059 31.172 -10.273 1 71.25 155 ALA B CA 1
ATOM 4801 C C . ALA B 1 155 ? 5.711 31.656 -8.875 1 71.25 155 ALA B C 1
ATOM 4803 O O . ALA B 1 155 ? 4.703 32.344 -8.68 1 71.25 155 ALA B O 1
ATOM 4804 N N . SER B 1 156 ? 6.445 31.234 -7.98 1 64.81 156 SER B N 1
ATOM 4805 C CA . SER B 1 156 ? 6.141 31.609 -6.602 1 64.81 156 SER B CA 1
ATOM 4806 C C . SER B 1 156 ? 7.316 32.344 -5.957 1 64.81 156 SER B C 1
ATOM 4808 O O . SER B 1 156 ? 8.422 31.797 -5.883 1 64.81 156 SER B O 1
ATOM 4810 N N . TYR B 1 157 ? 6.988 33.531 -5.512 1 62.06 157 TYR B N 1
ATOM 4811 C CA . TYR B 1 157 ? 8.062 34.375 -4.984 1 62.06 157 TYR B CA 1
ATOM 4812 C C . TYR B 1 157 ? 8.453 33.938 -3.578 1 62.06 157 TYR B C 1
ATOM 4814 O O . TYR B 1 157 ? 9.602 34.156 -3.16 1 62.06 157 TYR B O 1
ATOM 4822 N N . GLN B 1 158 ? 7.578 33.281 -2.926 1 59.16 158 GLN B N 1
ATOM 4823 C CA . GLN B 1 158 ? 7.785 33 -1.514 1 59.16 158 GLN B CA 1
ATOM 4824 C C . GLN B 1 158 ? 8.898 31.969 -1.327 1 59.16 158 GLN B C 1
ATOM 4826 O O . GLN B 1 158 ? 9.641 32 -0.342 1 59.16 158 GLN B O 1
ATOM 4831 N N . HIS B 1 159 ? 9.062 31.062 -2.266 1 64.88 159 HIS B N 1
ATOM 4832 C CA . HIS B 1 159 ? 10.023 29.969 -2.139 1 64.88 159 HIS B CA 1
ATOM 4833 C C . HIS B 1 159 ? 11.156 30.125 -3.145 1 64.88 159 HIS B C 1
ATOM 4835 O O . HIS B 1 159 ? 11.906 29.172 -3.387 1 64.88 159 HIS B O 1
ATOM 4841 N N . ARG B 1 160 ? 11.359 31.297 -3.621 1 73.06 160 ARG B N 1
ATOM 4842 C CA . ARG B 1 160 ? 12.211 31.484 -4.789 1 73.06 160 ARG B CA 1
ATOM 4843 C C . ARG B 1 160 ? 13.664 31.156 -4.469 1 73.06 160 ARG B C 1
ATOM 4845 O O . ARG B 1 160 ? 14.289 30.344 -5.152 1 73.06 160 ARG B O 1
ATOM 4852 N N . THR B 1 161 ? 14.156 31.766 -3.439 1 73.31 161 THR B N 1
ATOM 4853 C CA . THR B 1 161 ? 15.578 31.625 -3.15 1 73.31 161 THR B CA 1
ATOM 4854 C C . THR B 1 161 ? 15.906 30.172 -2.781 1 73.31 161 THR B C 1
ATOM 4856 O O . THR B 1 161 ? 16.859 29.594 -3.303 1 73.31 161 THR B O 1
ATOM 4859 N N . GLN B 1 162 ? 15.164 29.578 -1.99 1 74.56 162 GLN B N 1
ATOM 4860 C CA . GLN B 1 162 ? 15.406 28.203 -1.562 1 74.56 162 GLN B CA 1
ATOM 4861 C C . GLN B 1 162 ? 15.281 27.234 -2.73 1 74.56 162 GLN B C 1
ATOM 4863 O O . GLN B 1 162 ? 16.078 26.297 -2.859 1 74.56 162 GLN B O 1
ATOM 4868 N N . ALA B 1 163 ? 14.312 27.453 -3.527 1 77.38 163 ALA B N 1
ATOM 4869 C CA . ALA B 1 163 ? 14.086 26.578 -4.676 1 77.38 163 ALA B CA 1
ATOM 4870 C C . ALA B 1 163 ? 15.242 26.672 -5.672 1 77.38 163 ALA B C 1
ATOM 4872 O O . ALA B 1 163 ? 15.656 25.656 -6.25 1 77.38 163 ALA B O 1
ATOM 4873 N N . ARG B 1 164 ? 15.766 27.828 -5.809 1 84.44 164 ARG B N 1
ATOM 4874 C CA . ARG B 1 164 ? 16.859 28.016 -6.754 1 84.44 164 ARG B CA 1
ATOM 4875 C C . ARG B 1 164 ? 18.156 27.422 -6.219 1 84.44 164 ARG B C 1
ATOM 4877 O O . ARG B 1 164 ? 18.953 26.875 -6.98 1 84.44 164 ARG B O 1
ATOM 4884 N N . ILE B 1 165 ? 18.391 27.562 -4.984 1 83.88 165 ILE B N 1
ATOM 4885 C CA . ILE B 1 165 ? 19.562 26.969 -4.371 1 83.88 165 ILE B CA 1
ATOM 4886 C C . ILE B 1 165 ? 19.5 25.438 -4.492 1 83.88 165 ILE B C 1
ATOM 4888 O O . ILE B 1 165 ? 20.484 24.797 -4.867 1 83.88 165 ILE B O 1
ATOM 4892 N N . LEU B 1 166 ? 18.359 24.953 -4.191 1 84.38 166 LEU B N 1
ATOM 4893 C CA . LEU B 1 166 ? 18.188 23.516 -4.309 1 84.38 166 LEU B CA 1
ATOM 4894 C C . LEU B 1 166 ? 18.406 23.047 -5.742 1 84.38 166 LEU B C 1
ATOM 4896 O O . LEU B 1 166 ? 19.094 22.062 -5.98 1 84.38 166 LEU B O 1
ATOM 4900 N N . ALA B 1 167 ? 17.844 23.766 -6.656 1 89 167 ALA B N 1
ATOM 4901 C CA . ALA B 1 167 ? 18.016 23.438 -8.07 1 89 167 ALA B CA 1
ATOM 4902 C C . ALA B 1 167 ? 19.484 23.516 -8.477 1 89 167 ALA B C 1
ATOM 4904 O O . ALA B 1 167 ? 19.953 22.688 -9.258 1 89 167 ALA B O 1
ATOM 4905 N N . GLY B 1 168 ? 20.141 24.469 -7.949 1 90.56 168 GLY B N 1
ATOM 4906 C CA . GLY B 1 168 ? 21.562 24.594 -8.227 1 90.56 168 GLY B CA 1
ATOM 4907 C C . GLY B 1 168 ? 22.375 23.406 -7.711 1 90.56 168 GLY B C 1
ATOM 4908 O O . GLY B 1 168 ? 23.219 22.875 -8.422 1 90.56 168 GLY B O 1
ATOM 4909 N N . PHE B 1 169 ? 22.109 23.047 -6.496 1 91 169 PHE B N 1
ATOM 4910 C CA . PHE B 1 169 ? 22.781 21.891 -5.91 1 91 169 PHE B CA 1
ATOM 4911 C C . PHE B 1 169 ? 22.469 20.625 -6.711 1 91 169 PHE B C 1
ATOM 4913 O O . PHE B 1 169 ? 23.359 19.812 -6.953 1 91 169 PHE B O 1
ATOM 4920 N N . MET B 1 170 ? 21.234 20.469 -7.113 1 92.56 170 MET B N 1
ATOM 4921 C CA . MET B 1 170 ? 20.844 19.312 -7.902 1 92.56 170 MET B CA 1
ATOM 4922 C C . MET B 1 170 ? 21.562 19.297 -9.242 1 92.56 170 MET B C 1
ATOM 4924 O O . MET B 1 170 ? 21.969 18.234 -9.727 1 92.56 170 MET B O 1
ATOM 4928 N N . PHE B 1 171 ? 21.719 20.469 -9.758 1 93.69 171 PHE B N 1
ATOM 4929 C CA . PHE B 1 171 ? 22.406 20.594 -11.039 1 93.69 171 PHE B CA 1
ATOM 4930 C C . PHE B 1 171 ? 23.844 20.109 -10.93 1 93.69 171 PHE B C 1
ATOM 4932 O O . PHE B 1 171 ? 24.312 19.359 -11.789 1 93.69 171 PHE B O 1
ATOM 4939 N N . ILE B 1 172 ? 24.516 20.5 -9.938 1 93.62 172 ILE B N 1
ATOM 4940 C CA . ILE B 1 172 ? 25.891 20.062 -9.711 1 93.62 172 ILE B CA 1
ATOM 4941 C C . ILE B 1 172 ? 25.922 18.547 -9.492 1 93.62 172 ILE B C 1
ATOM 4943 O O . ILE B 1 172 ? 26.828 17.875 -9.969 1 93.62 172 ILE B O 1
ATOM 4947 N N . GLY B 1 173 ? 24.969 18.031 -8.781 1 93.25 173 GLY B N 1
ATOM 4948 C CA . GLY B 1 173 ? 24.875 16.609 -8.516 1 93.25 173 GLY B CA 1
ATOM 4949 C C . GLY B 1 173 ? 24.75 15.773 -9.773 1 93.25 173 GLY B C 1
ATOM 4950 O O . GLY B 1 173 ? 25.219 14.633 -9.82 1 93.25 173 GLY B O 1
ATOM 4951 N N . LEU B 1 174 ? 24.141 16.344 -10.836 1 94.75 174 LEU B N 1
ATOM 4952 C CA . LEU B 1 174 ? 23.984 15.625 -12.094 1 94.75 174 LEU B CA 1
ATOM 4953 C C . LEU B 1 174 ? 25.344 15.297 -12.711 1 94.75 174 LEU B C 1
ATOM 4955 O O . LEU B 1 174 ? 25.516 14.227 -13.297 1 94.75 174 LEU B O 1
ATOM 4959 N N . PHE B 1 175 ? 26.25 16.156 -12.453 1 95 175 PHE B N 1
ATOM 4960 C CA . PHE B 1 175 ? 27.578 15.969 -13.047 1 95 175 PHE B CA 1
ATOM 4961 C C . PHE B 1 175 ? 28.344 14.867 -12.32 1 95 175 PHE B C 1
ATOM 4963 O O . PHE B 1 175 ? 29.234 14.234 -12.898 1 95 175 PHE B O 1
ATOM 4970 N N . ILE B 1 176 ? 28.047 14.68 -11.086 1 95.5 176 ILE B N 1
ATOM 4971 C CA . ILE B 1 176 ? 28.719 13.641 -10.312 1 95.5 176 ILE B CA 1
ATOM 4972 C C . ILE B 1 176 ? 28.391 12.273 -10.898 1 95.5 176 ILE B C 1
ATOM 4974 O O . ILE B 1 176 ? 29.172 11.328 -10.742 1 95.5 176 ILE B O 1
ATOM 4978 N N . THR B 1 177 ? 27.297 12.125 -11.711 1 95.25 177 THR B N 1
ATOM 4979 C CA . THR B 1 177 ? 26.859 10.844 -12.25 1 95.25 177 THR B CA 1
ATOM 4980 C C . THR B 1 177 ? 27.625 10.484 -13.516 1 95.25 177 THR B C 1
ATOM 4982 O O . THR B 1 177 ? 27.578 9.344 -13.977 1 95.25 177 THR B O 1
ATOM 4985 N N . ILE B 1 178 ? 28.406 11.328 -14.086 1 95.81 178 ILE B N 1
ATOM 4986 C CA . ILE B 1 178 ? 29.016 11.211 -15.414 1 95.81 178 ILE B CA 1
ATOM 4987 C C . ILE B 1 178 ? 29.938 10 -15.453 1 95.81 178 ILE B C 1
ATOM 4989 O O . ILE B 1 178 ? 29.906 9.211 -16.406 1 95.81 178 ILE B O 1
ATOM 4993 N N . PRO B 1 179 ? 30.75 9.727 -14.422 1 96.5 179 PRO B N 1
ATOM 4994 C CA . PRO B 1 179 ? 31.656 8.586 -14.477 1 96.5 179 PRO B CA 1
ATOM 4995 C C . PRO B 1 179 ? 30.938 7.246 -14.586 1 96.5 179 PRO B C 1
ATOM 4997 O O . PRO B 1 179 ? 31.531 6.246 -14.992 1 96.5 179 PRO B O 1
ATOM 5000 N N . LEU B 1 180 ? 29.703 7.164 -14.258 1 97.12 180 LEU B N 1
ATOM 5001 C CA . LEU B 1 180 ? 28.953 5.914 -14.273 1 97.12 180 LEU B CA 1
ATOM 5002 C C . LEU B 1 180 ? 28.703 5.445 -15.711 1 97.12 180 LEU B C 1
ATOM 5004 O O . LEU B 1 180 ? 28.391 4.273 -15.938 1 97.12 180 LEU B O 1
ATOM 5008 N N . PHE B 1 181 ? 28.844 6.352 -16.672 1 97.12 181 PHE B N 1
ATOM 5009 C CA . PHE B 1 181 ? 28.531 6.031 -18.062 1 97.12 181 PHE B CA 1
ATOM 5010 C C . PHE B 1 181 ? 29.75 5.473 -18.781 1 97.12 181 PHE B C 1
ATOM 5012 O O . PHE B 1 181 ? 29.641 4.91 -19.875 1 97.12 181 PHE B O 1
ATOM 5019 N N . PHE B 1 182 ? 30.891 5.543 -18.125 1 96.31 182 PHE B N 1
ATOM 5020 C CA . PHE B 1 182 ? 32.125 5.168 -18.812 1 96.31 182 PHE B CA 1
ATOM 5021 C C . PHE B 1 182 ? 32.531 3.742 -18.453 1 96.31 182 PHE B C 1
ATOM 5023 O O . PHE B 1 182 ? 32.562 3.379 -17.266 1 96.31 182 PHE B O 1
ATOM 5030 N N . GLU B 1 183 ? 32.938 2.949 -19.438 1 93.88 183 GLU B N 1
ATOM 5031 C CA . GLU B 1 183 ? 33.344 1.562 -19.266 1 93.88 183 GLU B CA 1
ATOM 5032 C C . GLU B 1 183 ? 34.719 1.48 -18.594 1 93.88 183 GLU B C 1
ATOM 5034 O O . GLU B 1 183 ? 35.031 0.486 -17.938 1 93.88 183 GLU B O 1
ATOM 5039 N N . SER B 1 184 ? 35.469 2.52 -18.688 1 94.44 184 SER B N 1
ATOM 5040 C CA . SER B 1 184 ? 36.844 2.529 -18.188 1 94.44 184 SER B CA 1
ATOM 5041 C C . SER B 1 184 ? 36.875 2.598 -16.672 1 94.44 184 SER B C 1
ATOM 5043 O O . SER B 1 184 ? 37.875 2.213 -16.047 1 94.44 184 SER B O 1
ATOM 5045 N N . VAL B 1 185 ? 35.844 3.049 -16.078 1 95.81 185 VAL B N 1
ATOM 5046 C CA . VAL B 1 185 ? 35.781 3.166 -14.617 1 95.81 185 VAL B CA 1
ATOM 5047 C C . VAL B 1 185 ? 35.438 1.811 -14.008 1 95.81 185 VAL B C 1
ATOM 5049 O O . VAL B 1 185 ? 34.5 1.146 -14.445 1 95.81 185 VAL B O 1
ATOM 5052 N N . SER B 1 186 ? 36.188 1.385 -13.062 1 95.25 186 SER B N 1
ATOM 5053 C CA . SER B 1 186 ? 35.969 0.091 -12.414 1 95.25 186 SER B CA 1
ATOM 5054 C C . SER B 1 186 ? 34.688 0.063 -11.625 1 95.25 186 SER B C 1
ATOM 5056 O O . SER B 1 186 ? 34.125 1.113 -11.289 1 95.25 186 SER B O 1
ATOM 5058 N N . ILE B 1 187 ? 34.188 -1.112 -11.375 1 94.88 187 ILE B N 1
ATOM 5059 C CA . ILE B 1 187 ? 32.938 -1.275 -10.625 1 94.88 187 ILE B CA 1
ATOM 5060 C C . ILE B 1 187 ? 33.094 -0.685 -9.227 1 94.88 187 ILE B C 1
ATOM 5062 O O . ILE B 1 187 ? 32.188 -0.084 -8.688 1 94.88 187 ILE B O 1
ATOM 5066 N N . ARG B 1 188 ? 34.281 -0.866 -8.625 1 95.25 188 ARG B N 1
ATOM 5067 C CA . ARG B 1 188 ? 34.562 -0.273 -7.32 1 95.25 188 ARG B CA 1
ATOM 5068 C C . ARG B 1 188 ? 34.531 1.249 -7.398 1 95.25 188 ARG B C 1
ATOM 5070 O O . ARG B 1 188 ? 34.031 1.918 -6.488 1 95.25 188 ARG B O 1
ATOM 5077 N N . GLY B 1 189 ? 35.094 1.683 -8.422 1 96 189 GLY B N 1
ATOM 5078 C CA . GLY B 1 189 ? 35.062 3.119 -8.648 1 96 189 GLY B CA 1
ATOM 5079 C C . GLY B 1 189 ? 33.656 3.662 -8.812 1 96 189 GL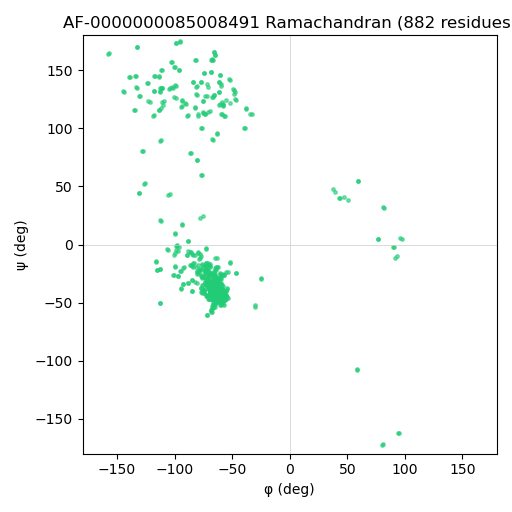Y B C 1
ATOM 5080 O O . GLY B 1 189 ? 33.344 4.715 -8.266 1 96 189 GLY B O 1
ATOM 5081 N N . LYS B 1 190 ? 32.875 2.947 -9.547 1 96.69 190 LYS B N 1
ATOM 5082 C CA . LYS B 1 190 ? 31.5 3.357 -9.758 1 96.69 190 LYS B CA 1
ATOM 5083 C C . LYS B 1 190 ? 30.703 3.312 -8.453 1 96.69 190 LYS B C 1
ATOM 5085 O O . LYS B 1 190 ? 29.859 4.176 -8.203 1 96.69 190 LYS B O 1
ATOM 5090 N N . ALA B 1 191 ? 30.938 2.355 -7.664 1 96.69 191 ALA B N 1
ATOM 5091 C CA . ALA B 1 191 ? 30.312 2.271 -6.348 1 96.69 191 ALA B CA 1
ATOM 5092 C C . ALA B 1 191 ? 30.656 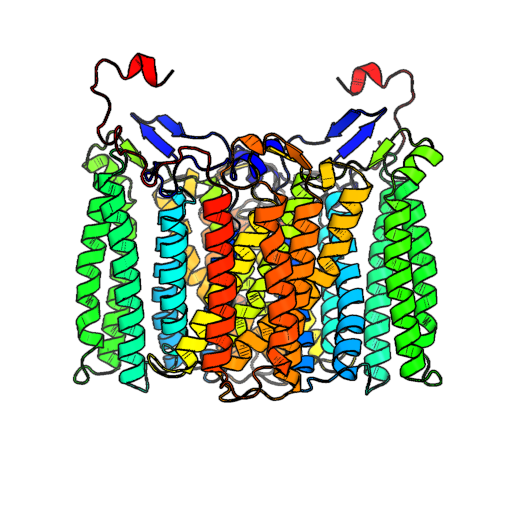3.484 -5.492 1 96.69 191 ALA B C 1
ATOM 5094 O O . ALA B 1 191 ? 29.797 4.031 -4.793 1 96.69 191 ALA B O 1
ATOM 5095 N N . ALA B 1 192 ? 31.891 3.881 -5.555 1 96.88 192 ALA B N 1
ATOM 5096 C CA . ALA B 1 192 ? 32.344 5.051 -4.809 1 96.88 192 ALA B CA 1
ATOM 5097 C C . ALA B 1 192 ? 31.656 6.316 -5.301 1 96.88 192 ALA B C 1
ATOM 5099 O O . ALA B 1 192 ? 31.281 7.184 -4.5 1 96.88 192 ALA B O 1
ATOM 5100 N N . VAL B 1 193 ? 31.531 6.398 -6.574 1 96.62 193 VAL B N 1
ATOM 5101 C CA . VAL B 1 193 ? 30.859 7.547 -7.16 1 96.62 193 VAL B CA 1
ATOM 5102 C C . VAL B 1 193 ? 29.422 7.629 -6.637 1 96.62 193 VAL B C 1
ATOM 5104 O O . VAL B 1 193 ? 28.969 8.695 -6.234 1 96.62 193 VAL B O 1
ATOM 5107 N N . VAL B 1 194 ? 28.703 6.52 -6.648 1 96.88 194 VAL B N 1
ATOM 5108 C CA . VAL B 1 194 ? 27.328 6.492 -6.172 1 96.88 194 VAL B CA 1
ATOM 5109 C C . VAL B 1 194 ? 27.281 6.84 -4.688 1 96.88 194 VAL B C 1
ATOM 5111 O O . VAL B 1 194 ? 26.406 7.574 -4.238 1 96.88 194 VAL B O 1
ATOM 5114 N N . ALA B 1 195 ? 28.234 6.363 -3.936 1 96.88 195 ALA B N 1
ATOM 5115 C CA . ALA B 1 195 ? 28.312 6.691 -2.516 1 96.88 195 ALA B CA 1
ATOM 5116 C C . ALA B 1 195 ? 28.469 8.195 -2.307 1 96.88 195 ALA B C 1
ATOM 5118 O O . ALA B 1 195 ? 27.812 8.781 -1.451 1 96.88 195 ALA B O 1
ATOM 5119 N N . VAL B 1 196 ? 29.297 8.742 -3.057 1 96.38 196 VAL B N 1
ATOM 5120 C CA . VAL B 1 196 ? 29.531 10.188 -2.984 1 96.38 196 VAL B CA 1
ATOM 5121 C C . VAL B 1 196 ? 28.25 10.93 -3.365 1 96.38 196 VAL B C 1
ATOM 5123 O O . VAL B 1 196 ? 27.906 11.93 -2.738 1 96.38 196 VAL B O 1
ATOM 5126 N N . MET B 1 197 ? 27.625 10.438 -4.387 1 96 197 MET B N 1
ATOM 5127 C CA . MET B 1 197 ? 26.375 11.039 -4.824 1 96 197 MET B CA 1
ATOM 5128 C C . MET B 1 197 ? 25.344 11.031 -3.697 1 96 197 MET B C 1
ATOM 5130 O O . MET B 1 197 ? 24.641 12.031 -3.479 1 96 197 MET B O 1
ATOM 5134 N N . ILE B 1 198 ? 25.219 9.961 -2.996 1 95.31 198 ILE B N 1
ATOM 5135 C CA . ILE B 1 198 ? 24.25 9.805 -1.91 1 95.31 198 ILE B CA 1
ATOM 5136 C C . ILE B 1 198 ? 24.578 10.797 -0.792 1 95.31 198 ILE B C 1
ATOM 5138 O O . ILE B 1 198 ? 23.688 11.508 -0.317 1 95.31 198 ILE B O 1
ATOM 5142 N N . VAL B 1 199 ? 25.828 10.891 -0.408 1 94.44 199 VAL B N 1
ATOM 5143 C CA . VAL B 1 199 ? 26.25 11.789 0.659 1 94.44 199 VAL B CA 1
ATOM 5144 C C . VAL B 1 199 ? 26.031 13.234 0.23 1 94.44 199 VAL B C 1
ATOM 5146 O O . VAL B 1 199 ? 25.547 14.055 1.011 1 94.44 199 VAL B O 1
ATOM 5149 N N . TYR B 1 200 ? 26.406 13.508 -0.991 1 94.56 200 TYR B N 1
ATOM 5150 C CA . TYR B 1 200 ? 26.234 14.852 -1.536 1 94.56 200 TYR B CA 1
ATOM 5151 C C . TYR B 1 200 ? 24.766 15.289 -1.468 1 94.56 200 TYR B C 1
ATOM 5153 O O . TYR B 1 200 ? 24.469 16.406 -1.037 1 94.56 200 TYR B O 1
ATOM 5161 N N . GLN B 1 201 ? 23.906 14.367 -1.913 1 91.88 201 GLN B N 1
ATOM 5162 C CA . GLN B 1 201 ? 22.484 14.688 -1.923 1 91.88 201 GLN B CA 1
ATOM 5163 C C . GLN B 1 201 ? 21.969 14.922 -0.508 1 91.88 201 GLN B C 1
ATOM 5165 O O . GLN B 1 201 ? 21.203 15.859 -0.268 1 91.88 201 GLN B O 1
ATOM 5170 N N . GLU B 1 202 ? 22.328 14.133 0.427 1 89.75 202 GLU B N 1
ATOM 5171 C CA . GLU B 1 202 ? 21.875 14.273 1.808 1 89.75 202 GLU B CA 1
ATOM 5172 C C . GLU B 1 202 ? 22.375 15.57 2.428 1 89.75 202 GLU B C 1
ATOM 5174 O O . GLU B 1 202 ? 21.625 16.266 3.113 1 89.75 202 GLU B O 1
ATOM 5179 N N . VAL B 1 203 ? 23.594 15.93 2.172 1 87.56 203 VAL B N 1
ATOM 5180 C CA . VAL B 1 203 ? 24.203 17.125 2.738 1 87.56 203 VAL B CA 1
ATOM 5181 C C . VAL B 1 203 ? 23.562 18.375 2.139 1 87.56 203 VAL B C 1
ATOM 5183 O O . VAL B 1 203 ? 23.188 19.297 2.865 1 87.56 203 VAL B O 1
ATOM 5186 N N . THR B 1 204 ? 23.422 18.375 0.847 1 87.38 204 THR B N 1
ATOM 5187 C CA . THR B 1 204 ? 22.875 19.547 0.182 1 87.38 204 THR B CA 1
ATOM 5188 C C . THR B 1 204 ? 21.406 19.75 0.561 1 87.38 204 THR B C 1
ATOM 5190 O O . THR B 1 204 ? 20.953 20.875 0.727 1 87.38 204 THR B O 1
ATOM 5193 N N . TRP B 1 205 ? 20.688 18.625 0.593 1 84 205 TRP B N 1
ATOM 5194 C CA . TRP B 1 205 ? 19.297 18.703 1.034 1 84 205 TRP B CA 1
ATOM 5195 C C . TRP B 1 205 ? 19.203 19.281 2.443 1 84 205 TRP B C 1
ATOM 5197 O O . TRP B 1 205 ? 18.391 20.172 2.709 1 84 205 TRP B O 1
ATOM 5207 N N . SER B 1 206 ? 20.094 18.891 3.348 1 79.56 206 SER B N 1
ATOM 5208 C CA . SER B 1 206 ? 20.125 19.359 4.727 1 79.56 206 SER B CA 1
ATOM 5209 C C . SER B 1 206 ? 20.453 20.844 4.797 1 79.56 206 SER B C 1
ATOM 5211 O O . SER B 1 206 ? 19.891 21.578 5.602 1 79.56 206 SER B O 1
ATOM 5213 N N . ILE B 1 207 ? 21.297 21.281 3.979 1 77.75 207 ILE B N 1
ATOM 5214 C CA . ILE B 1 207 ? 21.734 22.672 3.961 1 77.75 207 ILE B CA 1
ATOM 5215 C C . ILE B 1 207 ? 20.578 23.562 3.459 1 77.75 207 ILE B C 1
ATOM 5217 O O . ILE B 1 207 ? 20.328 24.625 4.02 1 77.75 207 ILE B O 1
ATOM 5221 N N . THR B 1 208 ? 19.953 23.094 2.449 1 76.5 208 THR B N 1
ATOM 5222 C CA . THR B 1 208 ? 18.906 23.891 1.821 1 76.5 208 THR B CA 1
ATOM 5223 C C . THR B 1 208 ? 17.719 24.062 2.762 1 76.5 208 THR B C 1
ATOM 5225 O O . THR B 1 208 ? 17.094 25.125 2.795 1 76.5 208 THR B O 1
ATOM 5228 N N . LEU B 1 209 ? 17.469 23.094 3.533 1 69.88 209 LEU B N 1
ATOM 5229 C CA . LEU B 1 209 ? 16.281 23.156 4.387 1 69.88 209 LEU B CA 1
ATOM 5230 C C . LEU B 1 209 ? 16.656 23.625 5.793 1 69.88 209 LEU B C 1
ATOM 5232 O O . LEU B 1 209 ? 15.781 23.766 6.652 1 69.88 209 LEU B O 1
ATOM 5236 N N . SER B 1 210 ? 17.922 23.859 6.027 1 64.81 210 SER B N 1
ATOM 5237 C CA . SER B 1 210 ? 18.406 24.281 7.34 1 64.81 210 SER B CA 1
ATOM 5238 C C . SER B 1 210 ? 17.984 25.719 7.645 1 64.81 210 SER B C 1
ATOM 5240 O O . SER B 1 210 ? 17.875 26.547 6.734 1 64.81 210 SER B O 1
ATOM 5242 N N . PRO B 1 211 ? 17.531 25.859 8.859 1 61.56 211 PRO B N 1
ATOM 5243 C CA . PRO B 1 211 ? 17.234 27.234 9.273 1 61.56 211 PRO B CA 1
ATOM 5244 C C . PRO B 1 211 ? 18.422 28.188 9.078 1 61.56 211 PRO B C 1
ATOM 5246 O O . PRO B 1 211 ? 18.25 29.406 9 1 61.56 211 PRO B O 1
ATOM 5249 N N . TRP B 1 212 ? 19.562 27.578 9.055 1 60.59 212 TRP B N 1
ATOM 5250 C CA . TRP B 1 212 ? 20.75 28.406 8.883 1 60.59 212 TRP B CA 1
ATOM 5251 C C . TRP B 1 212 ? 20.656 29.234 7.613 1 60.59 212 TRP B C 1
ATOM 5253 O O . TRP B 1 212 ? 20.938 30.438 7.629 1 60.59 212 TRP B O 1
ATOM 5263 N N . ILE B 1 213 ? 20.266 28.625 6.539 1 60.97 213 ILE B N 1
ATOM 5264 C CA . ILE B 1 213 ? 20.172 29.344 5.273 1 60.97 213 ILE B CA 1
ATOM 5265 C C . ILE B 1 213 ? 19.062 30.391 5.34 1 60.97 213 ILE B C 1
ATOM 5267 O O . ILE B 1 213 ? 19.172 31.469 4.77 1 60.97 213 ILE B O 1
ATOM 5271 N N . LYS B 1 214 ? 18.047 29.984 6.082 1 59.56 214 LYS B N 1
ATOM 5272 C CA . LYS B 1 214 ? 16.953 30.938 6.266 1 59.56 214 LYS B CA 1
ATOM 5273 C C . LYS B 1 214 ? 17.438 32.188 7.004 1 59.56 214 LYS B C 1
ATOM 5275 O O . LYS B 1 214 ? 17.062 33.312 6.641 1 59.56 214 LYS B O 1
ATOM 5280 N N . ARG B 1 215 ? 18.141 31.922 8.008 1 59.31 215 ARG B N 1
ATOM 5281 C CA . ARG B 1 215 ? 18.656 33.031 8.797 1 59.31 215 ARG B CA 1
ATOM 5282 C C . ARG B 1 215 ? 19.688 33.844 8.016 1 59.31 215 ARG B C 1
ATOM 5284 O O . ARG B 1 215 ? 19.703 35.062 8.055 1 59.31 215 ARG B O 1
ATOM 5291 N N . ARG B 1 216 ? 20.438 33.094 7.434 1 59.03 216 ARG B N 1
ATOM 5292 C CA . ARG B 1 216 ? 21.547 33.719 6.738 1 59.03 216 ARG B CA 1
ATOM 5293 C C . ARG B 1 216 ? 21.047 34.562 5.566 1 59.03 216 ARG B C 1
ATOM 5295 O O . ARG B 1 216 ? 21.578 35.656 5.305 1 59.03 216 ARG B O 1
ATOM 5302 N N . LEU B 1 217 ? 20.094 33.969 5.004 1 56.69 217 LEU B N 1
ATOM 5303 C CA . LEU B 1 217 ? 19.625 34.719 3.834 1 56.69 217 LEU B CA 1
ATOM 5304 C C . LEU B 1 217 ? 18.469 35.625 4.203 1 56.69 217 LEU B C 1
ATOM 5306 O O . LEU B 1 217 ? 17.891 36.281 3.332 1 56.69 217 LEU B O 1
ATOM 5310 N N . ARG B 1 218 ? 18.328 35.875 5.512 1 51.12 218 ARG B N 1
ATOM 5311 C CA . ARG B 1 218 ? 17.312 36.812 6.016 1 51.12 218 ARG B CA 1
ATOM 5312 C C . ARG B 1 218 ? 16.016 36.656 5.219 1 51.12 218 ARG B C 1
ATOM 5314 O O . ARG B 1 218 ? 15.461 37.656 4.758 1 51.12 218 ARG B O 1
ATOM 5321 N N . LEU B 1 219 ? 15.664 35.5 5.023 1 52.44 219 LEU B N 1
ATOM 5322 C CA . LEU B 1 219 ? 14.539 35.312 4.121 1 52.44 219 LEU B CA 1
ATOM 5323 C C . LEU B 1 219 ? 13.227 35.688 4.797 1 52.44 219 LEU B C 1
ATOM 5325 O O . LEU B 1 219 ? 12.961 35.312 5.934 1 52.44 219 LEU B O 1
ATOM 5329 N N . LYS B 1 220 ? 12.609 36.75 4.293 1 45.88 220 LYS B N 1
ATOM 5330 C CA . LYS B 1 220 ? 11.312 37.188 4.785 1 45.88 220 LYS B CA 1
ATOM 5331 C C . LYS B 1 220 ? 10.258 36.125 4.637 1 45.88 220 LYS B C 1
ATOM 5333 O O . LYS B 1 220 ? 9.391 35.969 5.496 1 45.88 220 LYS B O 1
ATOM 5338 N N . TYR B 1 221 ? 10.375 35.312 3.533 1 46.06 221 TYR B N 1
ATOM 5339 C CA . TYR B 1 221 ? 9.406 34.281 3.244 1 46.06 221 TYR B CA 1
ATOM 5340 C C . TYR B 1 221 ? 10.07 32.906 3.242 1 46.06 221 TYR B C 1
ATOM 5342 O O . TYR B 1 221 ? 11.18 32.75 2.734 1 46.06 221 TYR B O 1
ATOM 5350 N N . SER B 1 222 ? 9.742 32.094 4.242 1 50.41 222 SER B N 1
ATOM 5351 C CA . SER B 1 222 ? 10.32 30.766 4.215 1 50.41 222 SER B CA 1
ATOM 5352 C C . SER B 1 222 ? 9.25 29.703 3.994 1 50.41 222 SER B C 1
ATOM 5354 O O . SER B 1 222 ? 8.07 29.922 4.277 1 50.41 222 SER B O 1
ATOM 5356 N N . THR B 1 223 ? 9.586 28.703 3.279 1 52.5 223 THR B N 1
ATOM 5357 C CA . THR B 1 223 ? 8.688 27.594 2.943 1 52.5 223 THR B CA 1
ATOM 5358 C C . THR B 1 223 ? 8.18 26.906 4.207 1 52.5 223 THR B C 1
ATOM 5360 O O . THR B 1 223 ? 8.953 26.609 5.117 1 52.5 223 THR B O 1
ATOM 5363 N N . ALA B 1 224 ? 6.836 27.094 4.402 1 53.66 224 ALA B N 1
ATOM 5364 C CA . ALA B 1 224 ? 6.227 26.328 5.488 1 53.66 224 ALA B CA 1
ATOM 5365 C C . ALA B 1 224 ? 5.754 24.969 4.996 1 53.66 224 ALA B C 1
ATOM 5367 O O . ALA B 1 224 ? 5.141 24.859 3.928 1 53.66 224 ALA B O 1
ATOM 5368 N N . VAL B 1 225 ? 6.473 24.031 5.5 1 59.28 225 VAL B N 1
ATOM 5369 C CA . VAL B 1 225 ? 6.117 22.656 5.188 1 59.28 225 VAL B CA 1
ATOM 5370 C C . VAL B 1 225 ? 4.852 22.266 5.949 1 59.28 225 VAL B C 1
ATOM 5372 O O . VAL B 1 225 ? 4.66 22.672 7.098 1 59.28 225 VAL B O 1
ATOM 5375 N N . ASP B 1 226 ? 3.883 21.75 5.191 1 66.62 226 ASP B N 1
ATOM 5376 C CA . ASP B 1 226 ? 2.762 21.125 5.891 1 66.62 226 ASP B CA 1
ATOM 5377 C C . ASP B 1 226 ? 3.221 19.906 6.699 1 66.62 226 ASP B C 1
ATOM 5379 O O . ASP B 1 226 ? 3.324 18.812 6.16 1 66.62 226 ASP B O 1
ATOM 5383 N N . ILE B 1 227 ? 3.469 20.219 7.953 1 71.62 227 ILE B N 1
ATOM 5384 C CA . ILE B 1 227 ? 4.09 19.25 8.844 1 71.62 227 ILE B CA 1
ATOM 5385 C C . ILE B 1 227 ? 3.203 18.016 8.953 1 71.62 227 ILE B C 1
ATOM 5387 O O . ILE B 1 227 ? 3.693 16.875 8.883 1 71.62 227 ILE B O 1
ATOM 5391 N N . ALA B 1 228 ? 1.936 18.188 9.062 1 70.5 228 ALA B N 1
ATOM 5392 C CA . ALA B 1 228 ? 1.011 17.062 9.203 1 70.5 228 ALA B CA 1
ATOM 5393 C C . ALA B 1 228 ? 1.037 16.188 7.957 1 70.5 228 ALA B C 1
ATOM 5395 O O . ALA B 1 228 ? 1.038 14.953 8.062 1 70.5 228 ALA B O 1
ATOM 5396 N N . HIS B 1 229 ? 1.094 16.844 6.844 1 75.25 229 HIS B N 1
ATOM 5397 C CA . HIS B 1 229 ? 1.134 16.109 5.582 1 75.25 229 HIS B CA 1
ATOM 5398 C C . HIS B 1 229 ? 2.426 15.312 5.449 1 75.25 229 HIS B C 1
ATOM 5400 O O . HIS B 1 229 ? 2.408 14.164 4.996 1 75.25 229 HIS B O 1
ATOM 5406 N N . GLU B 1 230 ? 3.453 15.93 5.875 1 80.56 230 GLU B N 1
ATOM 5407 C CA . GLU B 1 230 ? 4.742 15.25 5.797 1 80.56 230 GLU B CA 1
ATOM 5408 C C . GLU B 1 230 ? 4.773 14.016 6.691 1 80.56 230 GLU B C 1
ATOM 5410 O O . GLU B 1 230 ? 5.285 12.969 6.297 1 80.56 230 GLU B O 1
ATOM 5415 N N . ILE B 1 231 ? 4.254 14.164 7.844 1 82.38 231 ILE B N 1
ATOM 5416 C CA . ILE B 1 231 ? 4.227 13.055 8.797 1 82.38 231 ILE B CA 1
ATOM 5417 C C . ILE B 1 231 ? 3.369 11.922 8.242 1 82.38 231 ILE B C 1
ATOM 5419 O O . ILE B 1 231 ? 3.758 10.75 8.297 1 82.38 231 ILE B O 1
ATOM 5423 N N . ASP B 1 232 ? 2.307 12.273 7.668 1 80.62 232 ASP B N 1
ATOM 5424 C CA . ASP B 1 232 ? 1.397 11.289 7.09 1 80.62 232 ASP B CA 1
ATOM 5425 C C . ASP B 1 232 ? 2.045 10.562 5.914 1 80.62 232 ASP B C 1
ATOM 5427 O O . ASP B 1 232 ? 1.879 9.352 5.754 1 80.62 232 ASP B O 1
ATOM 5431 N N . ARG B 1 233 ? 2.797 11.234 5.117 1 85.44 233 ARG B N 1
ATOM 5432 C CA . ARG B 1 233 ? 3.451 10.641 3.953 1 85.44 233 ARG B CA 1
ATOM 5433 C C . ARG B 1 233 ? 4.547 9.672 4.375 1 85.44 233 ARG B C 1
ATOM 5435 O O . ARG B 1 233 ? 4.684 8.594 3.801 1 85.44 233 ARG B O 1
ATOM 5442 N N . MET B 1 234 ? 5.258 10.117 5.328 1 88.31 234 MET B N 1
ATOM 5443 C CA . MET B 1 234 ? 6.332 9.266 5.82 1 88.31 234 MET B CA 1
ATOM 5444 C C . MET B 1 234 ? 5.77 8.008 6.477 1 88.31 234 MET B C 1
ATOM 5446 O O . MET B 1 234 ? 6.301 6.91 6.285 1 88.31 234 MET B O 1
ATOM 5450 N N . ALA B 1 235 ? 4.688 8.203 7.203 1 88.31 235 ALA B N 1
ATOM 5451 C CA . ALA B 1 235 ? 4.043 7.062 7.848 1 88.31 235 ALA B CA 1
ATOM 5452 C C . ALA B 1 235 ? 3.459 6.109 6.809 1 88.31 235 ALA B C 1
ATOM 5454 O O . ALA B 1 235 ? 3.594 4.891 6.934 1 88.31 235 ALA B O 1
ATOM 5455 N N . ALA B 1 236 ? 2.838 6.68 5.848 1 86.12 236 ALA B N 1
ATOM 5456 C CA . ALA B 1 236 ? 2.268 5.855 4.785 1 86.12 236 ALA B CA 1
ATOM 5457 C C . ALA B 1 236 ? 3.354 5.055 4.07 1 86.12 236 ALA B C 1
ATOM 5459 O O . ALA B 1 236 ? 3.178 3.865 3.797 1 86.12 236 ALA B O 1
ATOM 5460 N N . PHE B 1 237 ? 4.391 5.703 3.762 1 89.25 237 PHE B N 1
ATOM 5461 C CA . PHE B 1 237 ? 5.488 5.02 3.086 1 89.25 237 PHE B CA 1
ATOM 5462 C C . PHE B 1 237 ? 6.059 3.91 3.965 1 89.25 237 PHE B C 1
ATOM 5464 O O . PHE B 1 237 ? 6.379 2.826 3.475 1 89.25 237 PHE B O 1
ATOM 5471 N N . PHE B 1 238 ? 6.199 4.148 5.234 1 90.31 238 PHE B N 1
ATOM 5472 C CA . PHE B 1 238 ? 6.715 3.156 6.172 1 90.31 238 PHE B CA 1
ATOM 5473 C C . PHE B 1 238 ? 5.812 1.931 6.215 1 90.31 238 PHE B C 1
ATOM 5475 O O . PHE B 1 238 ? 6.293 0.798 6.254 1 90.31 238 PHE B O 1
ATOM 5482 N N . ILE B 1 239 ? 4.551 2.129 6.195 1 88.69 239 ILE B N 1
ATOM 5483 C CA . ILE B 1 239 ? 3.596 1.026 6.215 1 88.69 239 ILE B CA 1
ATOM 5484 C C . ILE B 1 239 ? 3.732 0.202 4.938 1 88.69 239 ILE B C 1
ATOM 5486 O O . ILE B 1 239 ? 3.656 -1.028 4.973 1 88.69 239 ILE B O 1
ATOM 5490 N N . ILE B 1 240 ? 3.928 0.861 3.891 1 84.94 240 ILE B N 1
ATOM 5491 C CA . ILE B 1 240 ? 4.125 0.167 2.623 1 84.94 240 ILE B CA 1
ATOM 5492 C C . ILE B 1 240 ? 5.371 -0.713 2.707 1 84.94 240 ILE B C 1
ATOM 5494 O O . ILE B 1 240 ? 5.383 -1.835 2.193 1 84.94 240 ILE B O 1
ATOM 5498 N N . ILE B 1 241 ? 6.383 -0.212 3.324 1 88.62 241 ILE B N 1
ATOM 5499 C CA . ILE B 1 241 ? 7.609 -0.975 3.531 1 88.62 241 ILE B CA 1
ATOM 5500 C C . ILE B 1 241 ? 7.301 -2.238 4.332 1 88.62 241 ILE B C 1
ATOM 5502 O O . ILE B 1 241 ? 7.809 -3.318 4.02 1 88.62 241 ILE B O 1
ATOM 5506 N N . LEU B 1 242 ? 6.438 -2.127 5.281 1 91.25 242 LEU B N 1
ATOM 5507 C CA . LEU B 1 242 ? 6.062 -3.275 6.102 1 91.25 242 LEU B CA 1
ATOM 5508 C C . LEU B 1 242 ? 5.266 -4.289 5.289 1 91.25 242 LEU B C 1
ATOM 5510 O O . LEU B 1 242 ? 5.16 -5.457 5.676 1 91.25 242 LEU B O 1
ATOM 5514 N N . GLY B 1 243 ? 4.723 -3.82 4.18 1 87.25 243 GLY B N 1
ATOM 5515 C CA . GLY B 1 243 ? 4.008 -4.715 3.285 1 87.25 243 GLY B CA 1
ATOM 5516 C C . GLY B 1 243 ? 4.867 -5.844 2.756 1 87.25 243 GLY B C 1
ATOM 5517 O O . GLY B 1 243 ? 4.359 -6.922 2.439 1 87.25 243 GLY B O 1
ATOM 5518 N N . GLU B 1 244 ? 6.141 -5.629 2.691 1 86.56 244 GLU B N 1
ATOM 5519 C CA . GLU B 1 244 ? 7.07 -6.648 2.219 1 86.56 244 GLU B CA 1
ATOM 5520 C C . GLU B 1 244 ? 7.078 -7.863 3.145 1 86.56 244 GLU B C 1
ATOM 5522 O O . GLU B 1 244 ? 7.273 -8.992 2.695 1 86.56 244 GLU B O 1
ATOM 5527 N N . PHE B 1 245 ? 6.812 -7.629 4.453 1 92.19 245 PHE B N 1
ATOM 5528 C CA . PHE B 1 245 ? 6.715 -8.734 5.406 1 92.19 245 PHE B CA 1
ATOM 5529 C C . PHE B 1 245 ? 5.582 -9.672 5.023 1 92.19 245 PHE B C 1
ATOM 5531 O O . PHE B 1 245 ? 5.652 -10.875 5.285 1 92.19 245 PHE B O 1
ATOM 5538 N N . MET B 1 246 ? 4.594 -9.102 4.379 1 91 246 MET B N 1
ATOM 5539 C CA . MET B 1 246 ? 3.361 -9.859 4.195 1 91 246 MET B CA 1
ATOM 5540 C C . MET B 1 246 ? 3.281 -10.438 2.789 1 91 246 MET B C 1
ATOM 5542 O O . MET B 1 246 ? 2.688 -11.5 2.582 1 91 246 MET B O 1
ATOM 5546 N N . TYR B 1 247 ? 3.904 -9.836 1.933 1 87.75 247 TYR B N 1
ATOM 5547 C CA . TYR B 1 247 ? 3.748 -10.219 0.535 1 87.75 247 TYR B CA 1
ATOM 5548 C C . TYR B 1 247 ? 4.277 -11.625 0.294 1 87.75 247 TYR B C 1
ATOM 5550 O O . TYR B 1 247 ? 3.543 -12.508 -0.164 1 87.75 247 TYR B O 1
ATOM 5558 N N . SER B 1 248 ? 5.516 -11.953 0.704 1 88.19 248 SER B N 1
ATOM 5559 C CA . SER B 1 248 ? 6.168 -13.211 0.373 1 88.19 248 SER B CA 1
ATOM 5560 C C . SER B 1 248 ? 5.68 -14.344 1.272 1 88.19 248 SER B C 1
ATOM 5562 O O . SER B 1 248 ? 6.012 -15.508 1.051 1 88.19 248 SER B O 1
ATOM 5564 N N . VAL B 1 249 ? 4.855 -13.977 2.283 1 94.56 249 VAL B N 1
ATOM 5565 C CA . VAL B 1 249 ? 4.301 -15.023 3.145 1 94.56 249 VAL B CA 1
ATOM 5566 C C . VAL B 1 249 ? 3.059 -15.625 2.492 1 94.56 249 VAL B C 1
ATOM 5568 O O . VAL B 1 249 ? 2.611 -16.703 2.879 1 94.56 249 VAL B O 1
ATOM 5571 N N . ILE B 1 250 ? 2.541 -14.93 1.508 1 94.25 250 ILE B N 1
ATOM 5572 C CA . ILE B 1 250 ? 1.276 -15.367 0.928 1 94.25 250 ILE B CA 1
ATOM 5573 C C . ILE B 1 250 ? 1.502 -15.836 -0.508 1 94.25 250 ILE B C 1
ATOM 5575 O O . ILE B 1 250 ? 1.112 -16.953 -0.875 1 94.25 250 ILE B O 1
ATOM 5579 N N . VAL B 1 251 ? 2.15 -15.023 -1.26 1 90.44 251 VAL B N 1
ATOM 5580 C CA . VAL B 1 251 ? 2.262 -15.273 -2.693 1 90.44 251 VAL B CA 1
ATOM 5581 C C . VAL B 1 251 ? 3.098 -16.531 -2.936 1 90.44 251 VAL B C 1
ATOM 5583 O O . VAL B 1 251 ? 4.215 -16.641 -2.426 1 90.44 251 VAL B O 1
ATOM 5586 N N . GLY B 1 252 ? 2.555 -17.438 -3.68 1 89.5 252 GLY B N 1
ATOM 5587 C CA . GLY B 1 252 ? 3.209 -18.703 -3.967 1 89.5 252 GLY B CA 1
ATOM 5588 C C . GLY B 1 252 ? 2.871 -19.797 -2.963 1 89.5 252 GLY B C 1
ATOM 5589 O O . GLY B 1 252 ? 3.391 -20.906 -3.049 1 89.5 252 GLY B O 1
ATOM 5590 N N . ASP B 1 253 ? 2.076 -19.484 -1.927 1 93.31 253 ASP B N 1
ATOM 5591 C CA . ASP B 1 253 ? 1.577 -20.406 -0.908 1 93.31 253 ASP B CA 1
ATOM 5592 C C . ASP B 1 253 ? 2.729 -21.078 -0.159 1 93.31 253 ASP B C 1
ATOM 5594 O O . ASP B 1 253 ? 2.771 -22.297 -0.041 1 93.31 253 ASP B O 1
ATOM 5598 N N . PRO B 1 254 ? 3.582 -20.312 0.363 1 92.56 254 PRO B N 1
ATOM 5599 C CA . PRO B 1 254 ? 4.766 -20.922 0.982 1 92.56 254 PRO B CA 1
ATOM 5600 C C . PRO B 1 254 ? 4.453 -21.625 2.303 1 92.56 254 PRO B C 1
ATOM 5602 O O . PRO B 1 254 ? 5.238 -22.453 2.768 1 92.56 254 PRO B O 1
ATOM 5605 N N . ALA B 1 255 ? 3.338 -21.297 2.904 1 93.94 255 ALA B N 1
ATOM 5606 C CA . ALA B 1 255 ? 3.006 -21.844 4.219 1 93.94 255 ALA B CA 1
ATOM 5607 C C . ALA B 1 255 ? 2.529 -23.281 4.113 1 93.94 255 ALA B C 1
ATOM 5609 O O . ALA B 1 255 ? 2.48 -24 5.117 1 93.94 255 ALA B O 1
ATOM 5610 N N . GLY B 1 256 ? 2.148 -23.75 2.953 1 93 256 GLY B N 1
ATOM 5611 C CA . GLY B 1 256 ? 1.666 -25.109 2.775 1 93 256 GLY B CA 1
ATOM 5612 C C . GLY B 1 256 ? 0.213 -25.297 3.176 1 93 256 GLY B C 1
ATOM 5613 O O . GLY B 1 256 ? -0.454 -24.328 3.549 1 93 256 GLY B O 1
ATOM 5614 N N . ILE B 1 257 ? -0.231 -26.516 3.176 1 95.31 257 ILE B N 1
ATOM 5615 C CA . ILE B 1 257 ? -1.635 -26.812 3.432 1 95.31 257 ILE B CA 1
ATOM 5616 C C . ILE B 1 257 ? -1.837 -27.109 4.918 1 95.31 257 ILE B C 1
ATOM 5618 O O . ILE B 1 257 ? -1.16 -27.969 5.484 1 95.31 257 ILE B O 1
ATOM 5622 N N . GLY B 1 258 ? -2.656 -26.297 5.57 1 95.06 258 GLY B N 1
ATOM 5623 C CA . GLY B 1 258 ? -3.01 -26.531 6.961 1 95.06 258 GLY B CA 1
ATOM 5624 C C . GLY B 1 258 ? -2.137 -25.781 7.941 1 95.06 258 GLY B C 1
ATOM 5625 O O . GLY B 1 258 ? -1.609 -24.719 7.617 1 95.06 258 GLY B O 1
ATOM 5626 N N . LEU B 1 259 ? -2.178 -26.234 9.188 1 96.31 259 LEU B N 1
ATOM 5627 C CA . LEU B 1 259 ? -1.391 -25.625 10.258 1 96.31 259 LEU B CA 1
ATOM 5628 C C . LEU B 1 259 ? 0.014 -26.219 10.297 1 96.31 259 LEU B C 1
ATOM 5630 O O . LEU B 1 259 ? 0.315 -27.062 11.148 1 96.31 259 LEU B O 1
ATOM 5634 N N . THR B 1 260 ? 0.859 -25.797 9.43 1 96.81 260 THR B N 1
ATOM 5635 C CA . THR B 1 260 ? 2.213 -26.312 9.234 1 96.81 260 THR B CA 1
ATOM 5636 C C . THR B 1 260 ? 3.232 -25.422 9.938 1 96.81 260 THR B C 1
ATOM 5638 O O . THR B 1 260 ? 2.871 -24.391 10.516 1 96.81 260 THR B O 1
ATOM 5641 N N . ALA B 1 261 ? 4.48 -25.891 9.93 1 96.56 261 ALA B N 1
ATOM 5642 C CA . ALA B 1 261 ? 5.566 -25.047 10.422 1 96.56 261 ALA B CA 1
ATOM 5643 C C . ALA B 1 261 ? 5.695 -23.766 9.586 1 96.56 261 ALA B C 1
ATOM 5645 O O . ALA B 1 261 ? 6.047 -22.719 10.109 1 96.56 261 ALA B O 1
ATOM 5646 N N . GLY B 1 262 ? 5.391 -23.953 8.336 1 97.19 262 GLY B N 1
ATOM 5647 C CA . GLY B 1 262 ? 5.367 -22.797 7.469 1 97.19 262 GLY B CA 1
ATOM 5648 C C . GLY B 1 262 ? 4.348 -21.75 7.895 1 97.19 262 GLY B C 1
ATOM 5649 O O . GLY B 1 262 ? 4.648 -20.562 7.926 1 97.19 262 GLY B O 1
ATOM 5650 N N . TYR B 1 263 ? 3.199 -22.219 8.227 1 97.81 263 TYR B N 1
ATOM 5651 C CA . TYR B 1 263 ? 2.164 -21.312 8.703 1 97.81 263 TYR B CA 1
ATOM 5652 C C . TYR B 1 263 ? 2.58 -20.656 10.016 1 97.81 263 TYR B C 1
ATOM 5654 O O . TYR B 1 263 ? 2.354 -19.453 10.211 1 97.81 263 TYR B O 1
ATOM 5662 N N . ALA B 1 264 ? 3.162 -21.406 10.891 1 97.88 264 ALA B N 1
ATOM 5663 C CA . ALA B 1 264 ? 3.631 -20.844 12.148 1 97.88 264 ALA B CA 1
ATOM 5664 C C . ALA B 1 264 ? 4.625 -19.719 11.914 1 97.88 264 ALA B C 1
ATOM 5666 O O . ALA B 1 264 ? 4.543 -18.672 12.555 1 97.88 264 ALA B O 1
ATOM 5667 N N . LYS B 1 265 ? 5.512 -19.906 11.008 1 98 265 LYS B N 1
ATOM 5668 C CA . LYS B 1 265 ? 6.5 -18.875 10.68 1 98 265 LYS B CA 1
ATOM 5669 C C . LYS B 1 265 ? 5.84 -17.672 10.031 1 98 265 LYS B C 1
ATOM 5671 O O . LYS B 1 265 ? 6.242 -16.531 10.281 1 98 265 LYS B O 1
ATOM 5676 N N . ALA B 1 266 ? 4.855 -17.953 9.242 1 97.88 266 ALA B N 1
ATOM 5677 C CA . ALA B 1 266 ? 4.102 -16.859 8.633 1 97.88 266 ALA B CA 1
ATOM 5678 C C . ALA B 1 266 ? 3.434 -16 9.703 1 97.88 266 ALA B C 1
ATOM 5680 O O . ALA B 1 266 ? 3.453 -14.766 9.625 1 97.88 266 ALA B O 1
ATOM 5681 N N . VAL B 1 267 ? 2.893 -16.594 10.664 1 97.88 267 VAL B N 1
ATOM 5682 C CA . VAL B 1 267 ? 2.223 -15.891 11.75 1 97.88 267 VAL B CA 1
ATOM 5683 C C . VAL B 1 267 ? 3.25 -15.109 12.57 1 97.88 267 VAL B C 1
ATOM 5685 O O . VAL B 1 267 ? 2.998 -13.969 12.969 1 97.88 267 VAL B O 1
ATOM 5688 N N . CYS B 1 268 ? 4.379 -15.703 12.797 1 98.25 268 CYS B N 1
ATOM 5689 C CA . CYS B 1 268 ? 5.445 -14.984 13.492 1 98.25 268 CYS B CA 1
ATOM 5690 C C . CYS B 1 268 ? 5.832 -13.719 12.734 1 98.25 268 CYS B C 1
ATOM 5692 O O . CYS B 1 268 ? 5.988 -12.656 13.336 1 98.25 268 CYS B O 1
ATOM 5694 N N . THR B 1 269 ? 5.992 -13.906 11.438 1 98.06 269 THR B N 1
ATOM 5695 C CA . THR B 1 269 ? 6.336 -12.773 10.594 1 98.06 269 THR B CA 1
ATOM 5696 C C . THR B 1 269 ? 5.266 -11.688 10.68 1 98.06 269 THR B C 1
ATOM 5698 O O . THR B 1 269 ? 5.586 -10.5 10.789 1 98.06 269 THR B O 1
ATOM 5701 N N . LEU B 1 270 ? 4.027 -12.086 10.672 1 97.31 270 LEU B N 1
ATOM 5702 C CA . LEU B 1 270 ? 2.904 -11.164 10.789 1 97.31 270 LEU B CA 1
ATOM 5703 C C . LEU B 1 270 ? 2.951 -10.414 12.117 1 97.31 270 LEU B C 1
ATOM 5705 O O . LEU B 1 270 ? 2.793 -9.195 12.156 1 97.31 270 LEU B O 1
ATOM 5709 N N . ILE B 1 271 ? 3.189 -11.094 13.148 1 97.5 271 ILE B N 1
ATOM 5710 C CA . ILE B 1 271 ? 3.223 -10.492 14.477 1 97.5 271 ILE B CA 1
ATOM 5711 C C . ILE B 1 271 ? 4.379 -9.5 14.562 1 97.5 271 ILE B C 1
ATOM 5713 O O . ILE B 1 271 ? 4.223 -8.406 15.102 1 97.5 271 ILE B O 1
ATOM 5717 N N . ILE B 1 272 ? 5.516 -9.883 14.055 1 98 272 ILE B N 1
ATOM 5718 C CA . ILE B 1 272 ? 6.68 -9 14.047 1 98 272 ILE B CA 1
ATOM 5719 C C . ILE B 1 272 ? 6.344 -7.703 13.32 1 98 272 ILE B C 1
ATOM 5721 O O . ILE B 1 272 ? 6.574 -6.613 13.844 1 98 272 ILE B O 1
ATOM 5725 N N . ALA B 1 273 ? 5.82 -7.879 12.117 1 96.69 273 ALA B N 1
ATOM 5726 C CA . ALA B 1 273 ? 5.453 -6.707 11.328 1 96.69 273 ALA B CA 1
ATOM 5727 C C . ALA B 1 273 ? 4.43 -5.848 12.062 1 96.69 273 ALA B C 1
ATOM 5729 O O . ALA B 1 273 ? 4.523 -4.617 12.062 1 96.69 273 ALA B O 1
ATOM 5730 N N . PHE B 1 274 ? 3.459 -6.496 12.656 1 94.12 274 PHE B N 1
ATOM 5731 C CA . PHE B 1 274 ? 2.418 -5.805 13.414 1 94.12 274 PHE B CA 1
ATOM 5732 C C . PHE B 1 274 ? 3.02 -5.02 14.57 1 94.12 274 PHE B C 1
ATOM 5734 O O . PHE B 1 274 ? 2.645 -3.869 14.812 1 94.12 274 PHE B O 1
ATOM 5741 N N . CYS B 1 275 ? 3.93 -5.57 15.242 1 95.75 275 CYS B N 1
ATOM 5742 C CA . CYS B 1 275 ? 4.59 -4.93 16.375 1 95.75 275 CYS B CA 1
ATOM 5743 C C . CYS B 1 275 ? 5.418 -3.734 15.914 1 95.75 275 CYS B C 1
ATOM 5745 O O . CYS B 1 275 ? 5.41 -2.686 16.562 1 95.75 275 CYS B O 1
ATOM 5747 N N . ILE B 1 276 ? 6.129 -3.912 14.859 1 96.44 276 ILE B N 1
ATOM 5748 C CA . ILE B 1 276 ? 6.949 -2.824 14.336 1 96.44 276 ILE B CA 1
ATOM 5749 C C . ILE B 1 276 ? 6.062 -1.642 13.961 1 96.44 276 ILE B C 1
ATOM 5751 O O . ILE B 1 276 ? 6.395 -0.49 14.25 1 96.44 276 ILE B O 1
ATOM 5755 N N . ASN B 1 277 ? 4.965 -1.913 13.336 1 93.25 277 ASN B N 1
ATOM 5756 C CA . ASN B 1 277 ? 4.008 -0.86 13.008 1 93.25 277 ASN B CA 1
ATOM 5757 C C . ASN B 1 277 ? 3.512 -0.145 14.258 1 93.25 277 ASN B C 1
ATOM 5759 O O . ASN B 1 277 ? 3.406 1.083 14.281 1 93.25 277 ASN B O 1
ATOM 5763 N N . TRP B 1 278 ? 3.223 -0.936 15.234 1 90.44 278 TRP B N 1
ATOM 5764 C CA . TRP B 1 278 ? 2.756 -0.395 16.5 1 90.44 278 TRP B CA 1
ATOM 5765 C C . TRP B 1 278 ? 3.795 0.542 17.109 1 90.44 278 TRP B C 1
ATOM 5767 O O . TRP B 1 278 ? 3.463 1.646 17.547 1 90.44 278 TRP B O 1
ATOM 5777 N N . ILE B 1 279 ? 4.973 0.14 17.125 1 93.31 279 ILE B N 1
ATOM 5778 C CA . ILE B 1 279 ? 6.062 0.9 17.734 1 93.31 279 ILE B CA 1
ATOM 5779 C C . ILE B 1 279 ? 6.27 2.201 16.953 1 93.31 279 ILE B C 1
ATOM 5781 O O . ILE B 1 279 ? 6.441 3.266 17.547 1 93.31 279 ILE B O 1
ATOM 5785 N N . TYR B 1 280 ? 6.254 2.129 15.688 1 92.81 280 TYR B N 1
ATOM 5786 C CA . 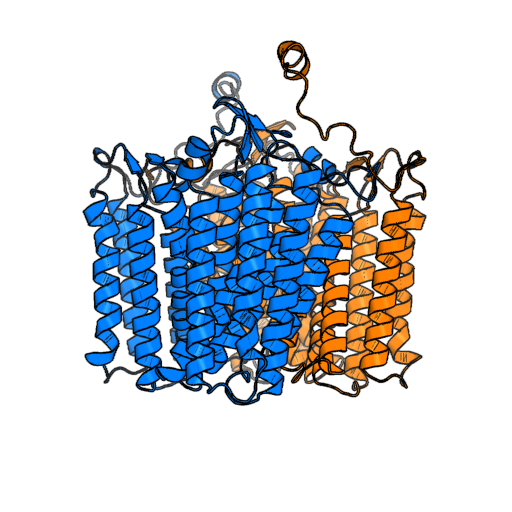TYR B 1 280 ? 6.453 3.311 14.859 1 92.81 280 TYR B CA 1
ATOM 5787 C C . TYR B 1 280 ? 5.363 4.344 15.109 1 92.81 280 TYR B C 1
ATOM 5789 O O . TYR B 1 280 ? 5.648 5.531 15.281 1 92.81 280 TYR B O 1
ATOM 5797 N N . VAL B 1 281 ? 4.137 3.926 15.18 1 84.75 281 VAL B N 1
ATOM 5798 C CA . VAL B 1 281 ? 2.996 4.828 15.312 1 84.75 281 VAL B CA 1
ATOM 5799 C C . VAL B 1 281 ? 2.977 5.434 16.703 1 84.75 281 VAL B C 1
ATOM 5801 O O . VAL B 1 281 ? 2.588 6.594 16.891 1 84.75 281 VAL B O 1
ATOM 5804 N N . SER B 1 282 ? 3.436 4.691 17.641 1 84 282 SER B N 1
ATOM 5805 C CA . SER B 1 282 ? 3.428 5.168 19.016 1 84 282 SER B CA 1
ATOM 5806 C C . SER B 1 282 ? 4.484 6.246 19.234 1 84 282 SER B C 1
ATOM 5808 O O . SER B 1 282 ? 4.418 7 20.219 1 84 282 SER B O 1
ATOM 5810 N N . GLY B 1 283 ? 5.375 6.352 18.359 1 82.94 283 GLY B N 1
ATOM 5811 C CA . GLY B 1 283 ? 6.445 7.316 18.547 1 82.94 283 GLY B CA 1
ATOM 5812 C C . GLY B 1 283 ? 7.238 7.086 19.812 1 82.94 283 GLY B C 1
ATOM 5813 O O . GLY B 1 283 ? 7.945 6.086 19.938 1 82.94 283 GLY B O 1
ATOM 5814 N N . ASP B 1 284 ? 7.031 8.008 20.812 1 74.06 284 ASP B N 1
ATOM 5815 C CA . ASP B 1 284 ? 7.703 7.812 22.094 1 74.06 284 ASP B CA 1
ATOM 5816 C C . ASP B 1 284 ? 6.723 7.336 23.156 1 74.06 284 ASP B C 1
ATOM 5818 O O . ASP B 1 284 ? 7.125 6.98 24.266 1 74.06 284 ASP B O 1
ATOM 5822 N N . GLY B 1 285 ? 5.496 7.266 22.812 1 71.25 285 GLY B N 1
ATOM 5823 C CA . GLY B 1 285 ? 4.492 6.719 23.719 1 71.25 285 GLY B CA 1
ATOM 5824 C C . GLY B 1 285 ? 4.094 7.684 24.812 1 71.25 285 GLY B C 1
ATOM 5825 O O . GLY B 1 285 ? 3.365 7.309 25.734 1 71.25 285 GLY B O 1
ATOM 5826 N N . SER B 1 286 ? 4.617 8.891 24.75 1 71.62 286 SER B N 1
ATOM 5827 C CA . SER B 1 286 ? 4.332 9.844 25.812 1 71.62 286 SER B CA 1
ATOM 5828 C C . SER B 1 286 ? 2.984 10.523 25.609 1 71.62 286 SER B C 1
ATOM 5830 O O . SER B 1 286 ? 2.43 10.492 24.5 1 71.62 286 SER B O 1
ATOM 5832 N N . ILE B 1 287 ? 2.473 11.023 26.672 1 65.5 287 ILE B N 1
ATOM 5833 C CA . ILE B 1 287 ? 1.162 11.656 26.672 1 65.5 287 ILE B CA 1
ATOM 5834 C C . ILE B 1 287 ? 1.222 12.961 25.875 1 65.5 287 ILE B C 1
ATOM 5836 O O . ILE B 1 287 ? 0.391 13.188 25 1 65.5 287 ILE B O 1
ATOM 5840 N N . GLN B 1 288 ? 2.059 13.844 26.203 1 69.25 288 GLN B N 1
ATOM 5841 C CA . GLN B 1 288 ? 2.264 15.109 25.5 1 69.25 288 GLN B CA 1
ATOM 5842 C C . GLN B 1 288 ? 3.629 15.148 24.828 1 69.25 288 GLN B C 1
ATOM 5844 O O . GLN B 1 288 ? 4.637 15.453 25.469 1 69.25 288 GLN B O 1
ATOM 5849 N N . ALA B 1 289 ? 3.559 14.656 23.609 1 75.69 289 ALA B N 1
ATOM 5850 C CA . ALA B 1 289 ? 4.82 14.625 22.875 1 75.69 289 ALA B CA 1
ATOM 5851 C C . ALA B 1 289 ? 4.801 15.609 21.703 1 75.69 289 ALA B C 1
ATOM 5853 O O . ALA B 1 289 ? 3.768 15.805 21.062 1 75.69 289 ALA B O 1
ATOM 5854 N N . THR B 1 290 ? 5.887 16.328 21.609 1 78.25 290 THR B N 1
ATOM 5855 C CA . THR B 1 290 ? 6.094 17.172 20.438 1 78.25 290 THR B CA 1
ATOM 5856 C C . THR B 1 290 ? 6.84 16.406 19.344 1 78.25 290 THR B C 1
ATOM 5858 O O . THR B 1 290 ? 7.926 15.875 19.578 1 78.25 290 THR B O 1
ATOM 5861 N N . HIS B 1 291 ? 6.203 16.312 18.219 1 81.94 291 HIS B N 1
ATOM 5862 C CA . HIS B 1 291 ? 6.824 15.609 17.109 1 81.94 291 HIS B CA 1
ATOM 5863 C C . HIS B 1 291 ? 8.148 16.266 16.703 1 81.94 291 HIS B C 1
ATOM 5865 O O . HIS B 1 291 ? 8.273 17.484 16.75 1 81.94 291 HIS B O 1
ATOM 5871 N N . PRO B 1 292 ? 9.07 15.492 16.281 1 82.31 292 PRO B N 1
ATOM 5872 C CA . PRO B 1 292 ? 10.414 15.977 15.961 1 82.31 292 PRO B CA 1
ATOM 5873 C C . PRO B 1 292 ? 10.406 17.125 14.953 1 82.31 292 PRO B C 1
ATOM 5875 O O . PRO B 1 292 ? 11.203 18.047 15.062 1 82.31 292 PRO B O 1
ATOM 5878 N N . ILE B 1 293 ? 9.555 17.109 13.977 1 76 293 ILE B N 1
ATOM 5879 C CA . ILE B 1 293 ? 9.523 18.109 12.93 1 76 293 ILE B CA 1
ATOM 5880 C C . ILE B 1 293 ? 9.125 19.469 13.531 1 76 293 ILE B C 1
ATOM 5882 O O . ILE B 1 293 ? 9.562 20.516 13.055 1 76 293 ILE B O 1
ATOM 5886 N N . ARG B 1 294 ? 8.383 19.438 14.633 1 75.94 294 ARG B N 1
ATOM 5887 C CA . ARG B 1 294 ? 7.867 20.656 15.266 1 75.94 294 ARG B CA 1
ATOM 5888 C C . ARG B 1 294 ? 8.82 21.141 16.344 1 75.94 294 ARG B C 1
ATOM 5890 O O . ARG B 1 294 ? 8.75 22.312 16.766 1 75.94 294 ARG B O 1
ATOM 5897 N N . ARG B 1 295 ? 9.633 20.266 16.781 1 81.38 295 ARG B N 1
ATOM 5898 C CA . ARG B 1 295 ? 10.523 20.578 17.906 1 81.38 295 ARG B CA 1
ATOM 5899 C C . ARG B 1 295 ? 11.625 21.547 17.484 1 81.38 295 ARG B C 1
ATOM 5901 O O . ARG B 1 295 ? 11.781 22.609 18.078 1 81.38 295 ARG B O 1
ATOM 5908 N N . SER B 1 296 ? 12.391 21.141 16.578 1 81.12 296 SER B N 1
ATOM 5909 C CA . SER B 1 296 ? 13.492 21.969 16.062 1 81.12 296 SER B CA 1
ATOM 5910 C C . SER B 1 296 ? 13.898 21.531 14.664 1 81.12 296 SER B C 1
ATOM 5912 O O . SER B 1 296 ? 13.492 20.469 14.195 1 81.12 296 SER B O 1
ATOM 5914 N N . ALA B 1 297 ? 14.648 22.375 13.977 1 76.69 297 ALA B N 1
ATOM 5915 C CA . ALA B 1 297 ? 15.141 22.047 12.641 1 76.69 297 ALA B CA 1
ATOM 5916 C C . ALA B 1 297 ? 16.062 20.828 12.688 1 76.69 297 ALA B C 1
ATOM 5918 O O . ALA B 1 297 ? 16.031 19.984 11.781 1 76.69 297 ALA B O 1
ATOM 5919 N N . TRP B 1 298 ? 16.781 20.75 13.75 1 82.69 298 TRP B N 1
ATOM 5920 C CA . TRP B 1 298 ? 17.734 19.641 13.875 1 82.69 298 TRP B CA 1
ATOM 5921 C C . TRP B 1 298 ? 17 18.312 14.062 1 82.69 298 TRP B C 1
ATOM 5923 O O . TRP B 1 298 ? 17.375 17.297 13.477 1 82.69 298 TRP B O 1
ATOM 5933 N N . THR B 1 299 ? 16 18.359 14.844 1 87.88 299 THR B N 1
ATOM 5934 C CA . THR B 1 299 ? 15.234 17.125 15.047 1 87.88 299 THR B CA 1
ATOM 5935 C C . THR B 1 299 ? 14.422 16.781 13.805 1 87.88 299 THR B C 1
ATOM 5937 O O . THR B 1 299 ? 14.172 15.602 13.539 1 87.88 299 THR B O 1
ATOM 5940 N N . ALA B 1 300 ? 14.023 17.797 13.109 1 84.81 300 ALA B N 1
ATOM 5941 C CA . ALA B 1 300 ? 13.328 17.562 11.844 1 84.81 300 ALA B CA 1
ATOM 5942 C C . ALA B 1 300 ? 14.25 16.859 10.844 1 84.81 300 ALA B C 1
ATOM 5944 O O . ALA B 1 300 ? 13.844 15.883 10.203 1 84.81 300 ALA B O 1
ATOM 5945 N N . PHE B 1 301 ? 15.461 17.312 10.805 1 85.06 301 PHE B N 1
ATOM 5946 C CA . PHE B 1 301 ? 16.438 16.703 9.93 1 85.06 301 PHE B CA 1
ATOM 5947 C C . PHE B 1 301 ? 16.719 15.258 10.352 1 85.06 301 PHE B C 1
ATOM 5949 O O . PHE B 1 301 ? 16.812 14.359 9.508 1 85.06 301 PHE B O 1
ATOM 5956 N N . GLY B 1 302 ? 16.891 15.156 11.617 1 89.31 302 GLY B N 1
ATOM 5957 C CA . GLY B 1 302 ? 17.062 13.805 12.117 1 89.31 302 GLY B CA 1
ATOM 5958 C C . GLY B 1 302 ? 15.938 12.867 11.734 1 89.31 302 GLY B C 1
ATOM 5959 O O . GLY B 1 302 ? 16.172 11.719 11.367 1 89.31 302 GLY B O 1
ATOM 5960 N N . PHE B 1 303 ? 14.734 13.398 11.789 1 90.44 303 PHE B N 1
ATOM 5961 C CA . PHE B 1 303 ? 13.547 12.625 11.438 1 90.44 303 PHE B CA 1
ATOM 5962 C C . PHE B 1 303 ? 13.594 12.188 9.984 1 90.44 303 PHE B C 1
ATOM 5964 O O . PHE B 1 303 ? 13.398 11.008 9.68 1 90.44 303 PHE B O 1
ATOM 5971 N N . PHE B 1 304 ? 13.938 13.055 9.102 1 88.06 304 PHE B N 1
ATOM 5972 C CA . PHE B 1 304 ? 13.93 12.758 7.676 1 88.06 304 PHE B CA 1
ATOM 5973 C C . PHE B 1 304 ? 15.102 11.859 7.301 1 88.06 304 PHE B C 1
ATOM 5975 O O . PHE B 1 304 ? 14.938 10.906 6.527 1 88.06 304 PHE B O 1
ATOM 5982 N N . LEU B 1 305 ? 16.234 12.094 7.84 1 90.31 305 LEU B N 1
ATOM 5983 C CA . LEU B 1 305 ? 17.422 11.312 7.523 1 90.31 305 LEU B CA 1
ATOM 5984 C C . LEU B 1 305 ? 17.297 9.891 8.062 1 90.31 305 LEU B C 1
ATOM 5986 O O . LEU B 1 305 ? 17.781 8.945 7.434 1 90.31 305 LEU B O 1
ATOM 5990 N N . LEU B 1 306 ? 16.641 9.781 9.133 1 94.5 306 LEU B N 1
ATOM 5991 C CA . LEU B 1 306 ? 16.516 8.5 9.828 1 94.5 306 LEU B CA 1
ATOM 5992 C C . LEU B 1 306 ? 15.664 7.531 9.023 1 94.5 306 LEU B C 1
ATOM 5994 O O . LEU B 1 306 ? 15.844 6.316 9.109 1 94.5 306 LEU B O 1
ATOM 5998 N N . HIS B 1 307 ? 14.797 8.016 8.195 1 94.69 307 HIS B N 1
ATOM 5999 C CA . HIS B 1 307 ? 13.812 7.156 7.547 1 94.69 307 HIS B CA 1
ATOM 6000 C C . HIS B 1 307 ? 14.438 6.379 6.395 1 94.69 307 HIS B C 1
ATOM 6002 O O . HIS B 1 307 ? 13.914 5.34 5.988 1 94.69 307 HIS B O 1
ATOM 6008 N N . LEU B 1 308 ? 15.539 6.871 5.891 1 93.56 308 LEU B N 1
ATOM 6009 C CA . LEU B 1 308 ? 16.219 6.109 4.844 1 93.56 308 LEU B CA 1
ATOM 6010 C C . LEU B 1 308 ? 16.797 4.812 5.402 1 93.56 308 LEU B C 1
ATOM 6012 O O . LEU B 1 308 ? 16.406 3.725 4.973 1 93.56 308 LEU B O 1
ATOM 6016 N N . PRO B 1 309 ? 17.656 4.879 6.383 1 95.31 309 PRO B N 1
ATOM 6017 C CA . PRO B 1 309 ? 18.172 3.621 6.941 1 95.31 309 PRO B CA 1
ATOM 6018 C C . PRO B 1 309 ? 17.078 2.795 7.621 1 95.31 309 PRO B C 1
ATOM 6020 O O . PRO B 1 309 ? 17.141 1.562 7.625 1 95.31 309 PRO B O 1
ATOM 6023 N N . LEU B 1 310 ? 16.094 3.424 8.242 1 96.62 310 LEU B N 1
ATOM 6024 C CA . LEU B 1 310 ? 14.961 2.73 8.852 1 96.62 310 LEU B CA 1
ATOM 6025 C C . LEU B 1 310 ? 14.234 1.867 7.828 1 96.62 310 LEU B C 1
ATOM 6027 O O . LEU B 1 310 ? 14.023 0.674 8.055 1 96.62 310 LEU B O 1
ATOM 6031 N N . SER B 1 311 ? 13.961 2.455 6.672 1 94.31 311 SER B N 1
ATOM 6032 C CA . SER B 1 311 ? 13.242 1.756 5.609 1 94.31 311 SER B CA 1
ATOM 6033 C C . SER B 1 311 ? 14.102 0.651 5 1 94.31 311 SER B C 1
ATOM 6035 O O . SER B 1 311 ? 13.633 -0.474 4.816 1 94.31 311 SER B O 1
ATOM 6037 N N . ALA B 1 312 ? 15.297 0.95 4.73 1 94.38 312 ALA B N 1
ATOM 6038 C CA . ALA B 1 312 ? 16.203 -0.023 4.121 1 94.38 312 ALA B CA 1
ATOM 6039 C C . ALA B 1 312 ? 16.391 -1.237 5.023 1 94.38 312 ALA B C 1
ATOM 6041 O O . ALA B 1 312 ? 16.359 -2.377 4.555 1 94.38 312 ALA B O 1
ATOM 6042 N N . SER B 1 313 ? 16.547 -1.02 6.273 1 96.25 313 SER B N 1
ATOM 6043 C CA . SER B 1 313 ? 16.859 -2.09 7.219 1 96.25 313 SER B CA 1
ATOM 6044 C C . SER B 1 313 ? 15.648 -3.006 7.418 1 96.25 313 SER B C 1
ATOM 6046 O O . SER B 1 313 ? 15.781 -4.23 7.344 1 96.25 313 SER B O 1
ATOM 6048 N N . PHE B 1 314 ? 14.477 -2.443 7.621 1 96.31 314 PHE B N 1
ATOM 6049 C CA . PHE B 1 314 ? 13.289 -3.266 7.852 1 96.31 314 PHE B CA 1
ATOM 6050 C C . PHE B 1 314 ? 12.875 -3.988 6.574 1 96.31 314 PHE B C 1
ATOM 6052 O O . PHE B 1 314 ? 12.289 -5.07 6.633 1 96.31 314 PHE B O 1
ATOM 6059 N N . LEU B 1 315 ? 13.234 -3.4 5.473 1 94.19 315 LEU B N 1
ATOM 6060 C CA . LEU B 1 315 ? 12.969 -4.098 4.219 1 94.19 315 LEU B CA 1
ATOM 6061 C C . LEU B 1 315 ? 13.789 -5.383 4.129 1 94.19 315 LEU B C 1
ATOM 6063 O O . LEU B 1 315 ? 13.258 -6.434 3.762 1 94.19 315 LEU B O 1
ATOM 6067 N N . ILE B 1 316 ? 15.016 -5.285 4.527 1 94.19 316 ILE B N 1
ATOM 6068 C CA . ILE B 1 316 ? 15.898 -6.445 4.52 1 94.19 316 ILE B CA 1
ATOM 6069 C C . ILE B 1 316 ? 15.391 -7.484 5.52 1 94.19 316 ILE B C 1
ATOM 6071 O O . ILE B 1 316 ? 15.188 -8.648 5.168 1 94.19 316 ILE B O 1
ATOM 6075 N N . GLY B 1 317 ? 15.211 -7.074 6.699 1 95.25 317 GLY B N 1
ATOM 6076 C CA . GLY B 1 317 ? 14.727 -7.98 7.734 1 95.25 317 GLY B CA 1
ATOM 6077 C C . GLY B 1 317 ? 13.391 -8.609 7.402 1 95.25 317 GLY B C 1
ATOM 6078 O O . GLY B 1 317 ? 13.195 -9.812 7.594 1 95.25 317 GLY B O 1
ATOM 6079 N N . GLY B 1 318 ? 12.5 -7.789 6.934 1 95.31 318 GLY B N 1
ATOM 6080 C CA . GLY B 1 318 ? 11.172 -8.273 6.586 1 95.31 318 GLY B CA 1
ATOM 6081 C C . GLY B 1 318 ? 11.18 -9.281 5.457 1 95.31 318 GLY B C 1
ATOM 6082 O O . GLY B 1 318 ? 10.422 -10.258 5.484 1 95.31 318 GLY B O 1
ATOM 6083 N N . HIS B 1 319 ? 11.969 -9.039 4.457 1 94 319 HIS B N 1
ATOM 6084 C CA . HIS B 1 319 ? 12.062 -9.969 3.34 1 94 319 HIS B CA 1
ATOM 6085 C C . HIS B 1 319 ? 12.57 -11.328 3.797 1 94 319 HIS B C 1
ATOM 6087 O O . HIS B 1 319 ? 12.031 -12.367 3.406 1 94 319 HIS B O 1
ATOM 6093 N N . ILE B 1 320 ? 13.586 -11.312 4.621 1 95.5 320 ILE B N 1
ATOM 6094 C CA . ILE B 1 320 ? 14.148 -12.57 5.094 1 95.5 320 ILE B CA 1
ATOM 6095 C C . ILE B 1 320 ? 13.148 -13.266 6.016 1 95.5 320 ILE B C 1
ATOM 6097 O O . ILE B 1 320 ? 13.031 -14.492 5.996 1 95.5 320 ILE B O 1
ATOM 6101 N N . CYS B 1 321 ? 12.406 -12.492 6.828 1 95.81 321 CYS B N 1
ATOM 6102 C CA . CYS B 1 321 ? 11.336 -13.078 7.625 1 95.81 321 CYS B CA 1
ATOM 6103 C C . CYS B 1 321 ? 10.328 -13.805 6.734 1 95.81 321 CYS B C 1
ATOM 6105 O O . CYS B 1 321 ? 9.938 -14.93 7.031 1 95.81 321 CYS B O 1
ATOM 6107 N N . ALA B 1 322 ? 10.016 -13.211 5.727 1 94.25 322 ALA B N 1
ATOM 6108 C CA . ALA B 1 322 ? 9 -13.766 4.836 1 94.25 322 ALA B CA 1
ATOM 6109 C C . ALA B 1 322 ? 9.5 -15.031 4.145 1 94.25 322 ALA B C 1
ATOM 6111 O O . ALA B 1 322 ? 8.773 -16.016 4.039 1 94.25 322 ALA B O 1
ATOM 6112 N N . ILE B 1 323 ? 10.711 -15.047 3.717 1 93.56 323 ILE B N 1
ATOM 6113 C CA . ILE B 1 323 ? 11.25 -16.188 2.982 1 93.56 323 ILE B CA 1
ATOM 6114 C C . ILE B 1 323 ? 11.453 -17.359 3.934 1 93.56 323 ILE B C 1
ATOM 6116 O O . ILE B 1 323 ? 11.508 -18.516 3.502 1 93.56 323 ILE B O 1
ATOM 6120 N N . SER B 1 324 ? 11.57 -17.094 5.242 1 95.19 324 SER B N 1
ATOM 6121 C CA . SER B 1 324 ? 11.727 -18.156 6.23 1 95.19 324 SER B CA 1
ATOM 6122 C C . SER B 1 324 ? 10.57 -19.141 6.16 1 95.19 324 SER B C 1
ATOM 6124 O O . SER B 1 324 ? 10.711 -20.312 6.555 1 95.19 324 SER B O 1
ATOM 6126 N N . THR B 1 325 ? 9.43 -18.719 5.699 1 95.88 325 THR B N 1
ATOM 6127 C CA . THR B 1 325 ? 8.234 -19.547 5.613 1 95.88 325 THR B CA 1
ATOM 6128 C C . THR B 1 325 ? 8.477 -20.75 4.707 1 95.88 325 THR B C 1
ATOM 6130 O O . THR B 1 325 ? 7.863 -21.812 4.887 1 95.88 325 THR B O 1
ATOM 6133 N N . ARG B 1 326 ? 9.43 -20.625 3.783 1 93.94 326 ARG B N 1
ATOM 6134 C CA . ARG B 1 326 ? 9.703 -21.672 2.812 1 93.94 326 ARG B CA 1
ATOM 6135 C C . ARG B 1 326 ? 10.922 -22.5 3.225 1 93.94 326 ARG B C 1
ATOM 6137 O O . ARG B 1 326 ? 11.211 -23.531 2.619 1 93.94 326 ARG B O 1
ATOM 6144 N N . LEU B 1 327 ? 11.594 -22.016 4.25 1 93.44 327 LEU B N 1
ATOM 6145 C CA . LEU B 1 327 ? 12.883 -22.625 4.57 1 93.44 327 LEU B CA 1
ATOM 6146 C C . LEU B 1 327 ? 12.82 -23.391 5.883 1 93.44 327 LEU B C 1
ATOM 6148 O O . LEU B 1 327 ? 12.086 -23 6.797 1 93.44 327 LEU B O 1
ATOM 6152 N N . HIS B 1 328 ? 13.602 -24.359 5.945 1 93.31 328 HIS B N 1
ATOM 6153 C CA . HIS B 1 328 ? 13.75 -25.094 7.199 1 93.31 328 HIS B CA 1
ATOM 6154 C C . HIS B 1 328 ? 14.93 -24.562 8.008 1 93.31 328 HIS B C 1
ATOM 6156 O O . HIS B 1 328 ? 14.867 -24.516 9.242 1 93.31 328 HIS B O 1
ATOM 6162 N N . GLU B 1 329 ? 15.984 -24.219 7.234 1 93.5 329 GLU B N 1
ATOM 6163 C CA . GLU B 1 329 ? 17.172 -23.641 7.867 1 93.5 329 GLU B CA 1
ATOM 6164 C C . GLU B 1 329 ? 17.656 -22.406 7.113 1 93.5 329 GLU B C 1
ATOM 6166 O O . GLU B 1 329 ? 17.547 -22.344 5.887 1 93.5 329 GLU B O 1
ATOM 6171 N N . PHE B 1 330 ? 18.141 -21.5 7.938 1 92.62 330 PHE B N 1
ATOM 6172 C CA . PHE B 1 330 ? 18.734 -20.312 7.336 1 92.62 330 PHE B CA 1
ATOM 6173 C C . PHE B 1 330 ? 20.188 -20.578 6.949 1 92.62 330 PHE B C 1
ATOM 6175 O O . PHE B 1 330 ? 20.922 -21.234 7.68 1 92.62 330 PHE B O 1
ATOM 6182 N N . GLU B 1 331 ? 20.531 -20.047 5.797 1 92.06 331 GLU B N 1
ATOM 6183 C CA . GLU B 1 331 ? 21.969 -19.875 5.562 1 92.06 331 GLU B CA 1
ATOM 6184 C C . GLU B 1 331 ? 22.547 -18.812 6.492 1 92.06 331 GLU B C 1
ATOM 6186 O O . GLU B 1 331 ? 21.828 -17.984 7.039 1 92.06 331 GLU B O 1
ATOM 6191 N N . GLN B 1 332 ? 23.844 -18.891 6.66 1 91.75 332 GLN B N 1
ATOM 6192 C CA . GLN B 1 332 ? 24.516 -17.953 7.559 1 91.75 332 GLN B CA 1
ATOM 6193 C C . GLN B 1 332 ? 24.234 -16.516 7.168 1 91.75 332 GLN B C 1
ATOM 6195 O O . GLN B 1 332 ? 23.906 -15.688 8.023 1 91.75 332 GLN B O 1
ATOM 6200 N N . GLY B 1 333 ? 24.344 -16.219 5.922 1 92.75 333 GLY B N 1
ATOM 6201 C CA . GLY B 1 333 ? 24.094 -14.875 5.441 1 92.75 333 GLY B CA 1
ATOM 6202 C C . GLY B 1 333 ? 22.672 -14.398 5.688 1 92.75 333 GLY B C 1
ATOM 6203 O O . GLY B 1 333 ? 22.453 -13.227 6.012 1 92.75 333 GLY B O 1
ATOM 6204 N N . GLN B 1 334 ? 21.75 -15.273 5.527 1 94.12 334 GLN B N 1
ATOM 6205 C CA . GLN B 1 334 ? 20.344 -14.93 5.738 1 94.12 334 GLN B CA 1
ATOM 6206 C C . GLN B 1 334 ? 20.078 -14.609 7.203 1 94.12 334 GLN B C 1
ATOM 6208 O O . GLN B 1 334 ? 19.344 -13.672 7.508 1 94.12 334 GLN B O 1
ATOM 6213 N N . ARG B 1 335 ? 20.672 -15.328 8.094 1 94.62 335 ARG B N 1
ATOM 6214 C CA . ARG B 1 335 ? 20.516 -15.07 9.523 1 94.62 335 ARG B CA 1
ATOM 6215 C C . ARG B 1 335 ? 21.062 -13.695 9.891 1 94.62 335 ARG B C 1
ATOM 6217 O O . ARG B 1 335 ? 20.438 -12.961 10.656 1 94.62 335 ARG B O 1
ATOM 6224 N N . TRP B 1 336 ? 22.172 -13.359 9.352 1 94.5 336 TRP B N 1
ATOM 6225 C CA . TRP B 1 336 ? 22.797 -12.078 9.625 1 94.5 336 TRP B CA 1
ATOM 6226 C C . TRP B 1 336 ? 21.969 -10.93 9.047 1 94.5 336 TRP B C 1
ATOM 6228 O O . TRP B 1 336 ? 21.875 -9.859 9.656 1 94.5 336 TRP B O 1
ATOM 6238 N N . LEU B 1 337 ? 21.469 -11.188 7.887 1 95.44 337 LEU B N 1
ATOM 6239 C CA . LEU B 1 337 ? 20.625 -10.172 7.277 1 95.44 337 LEU B CA 1
ATOM 6240 C C . LEU B 1 337 ? 19.359 -9.953 8.094 1 95.44 337 LEU B C 1
ATOM 6242 O O . LEU B 1 337 ? 18.906 -8.82 8.258 1 95.44 337 LEU B O 1
ATOM 6246 N N . LEU B 1 338 ? 18.797 -11.031 8.617 1 96.25 338 LEU B N 1
ATOM 6247 C CA . LEU B 1 338 ? 17.594 -10.922 9.43 1 96.25 338 LEU B CA 1
ATOM 6248 C C . LEU B 1 338 ? 17.891 -10.203 10.742 1 96.25 338 LEU B C 1
ATOM 6250 O O . LEU B 1 338 ? 17.25 -9.203 11.07 1 96.25 338 LEU B O 1
ATOM 6254 N N . GLY B 1 339 ? 18.844 -10.711 11.445 1 95.94 339 GLY B N 1
ATOM 6255 C CA . GLY B 1 339 ? 19.219 -10.102 12.711 1 95.94 339 GLY B CA 1
ATOM 6256 C C . GLY B 1 339 ? 19.734 -8.68 12.562 1 95.94 339 GLY B C 1
ATOM 6257 O O . GLY B 1 339 ? 19.328 -7.789 13.312 1 95.94 339 GLY B O 1
ATOM 6258 N N . GLY B 1 340 ? 20.641 -8.516 11.633 1 95.38 340 GLY B N 1
ATOM 6259 C CA . GLY B 1 340 ? 21.172 -7.191 11.375 1 95.38 340 GLY B CA 1
ATOM 6260 C C . GLY B 1 340 ? 20.141 -6.207 10.867 1 95.38 340 GLY B C 1
ATOM 6261 O O . GLY B 1 340 ? 20.125 -5.047 11.281 1 95.38 340 GLY B O 1
ATOM 6262 N N . GLY B 1 341 ? 19.328 -6.672 9.938 1 96.62 341 GLY B N 1
ATOM 6263 C CA . GLY B 1 341 ? 18.266 -5.812 9.422 1 96.62 341 GLY B CA 1
ATOM 6264 C C . GLY B 1 341 ? 17.297 -5.359 10.484 1 96.62 341 GLY B C 1
ATOM 6265 O O . GLY B 1 341 ? 17.062 -4.16 10.664 1 96.62 341 GLY B O 1
ATOM 6266 N N . LEU B 1 342 ? 16.75 -6.289 11.25 1 98.12 342 LEU B N 1
ATOM 6267 C CA . LEU B 1 342 ? 15.812 -5.949 12.312 1 98.12 342 LEU B CA 1
ATOM 6268 C C . LEU B 1 342 ? 16.5 -5.168 13.43 1 98.12 342 LEU B C 1
ATOM 6270 O O . LEU B 1 342 ? 15.914 -4.258 14.008 1 98.12 342 LEU B O 1
ATOM 6274 N N . GLY B 1 343 ? 17.75 -5.523 13.672 1 98.12 343 GLY B N 1
ATOM 6275 C CA . GLY B 1 343 ? 18.5 -4.824 14.703 1 98.12 343 GLY B CA 1
ATOM 6276 C C . GLY B 1 343 ? 18.75 -3.363 14.375 1 98.12 343 GLY B C 1
ATOM 6277 O O . GLY B 1 343 ? 18.516 -2.486 15.211 1 98.12 343 GLY B O 1
ATOM 6278 N N . VAL B 1 344 ? 19.234 -3.107 13.188 1 97.81 344 VAL B N 1
ATOM 6279 C CA . VAL B 1 344 ? 19.469 -1.734 12.758 1 97.81 344 VAL B CA 1
ATOM 6280 C C . VAL B 1 344 ? 18.156 -0.97 12.703 1 97.81 344 VAL B C 1
ATOM 6282 O O . VAL B 1 344 ? 18.094 0.203 13.078 1 97.81 344 VAL B O 1
ATOM 6285 N N . GLY B 1 345 ? 17.125 -1.625 12.211 1 98 345 GLY B N 1
ATOM 6286 C CA . GLY B 1 345 ? 15.812 -1.003 12.219 1 98 345 GLY B CA 1
ATOM 6287 C C . GLY B 1 345 ? 15.352 -0.598 13.602 1 98 345 GLY B C 1
ATOM 6288 O O . GLY B 1 345 ? 14.859 0.514 13.797 1 98 345 GLY B O 1
ATOM 6289 N N . MET B 1 346 ? 15.531 -1.461 14.531 1 98.25 346 MET B N 1
ATOM 6290 C CA . MET B 1 346 ? 15.125 -1.178 15.898 1 98.25 346 MET B CA 1
ATOM 6291 C C . MET B 1 346 ? 15.977 -0.058 16.5 1 98.25 346 MET B C 1
ATOM 6293 O O . MET B 1 346 ? 15.484 0.739 17.297 1 98.25 346 MET B O 1
ATOM 6297 N N . LEU B 1 347 ? 17.25 -0.058 16.172 1 98.12 347 LEU B N 1
ATOM 6298 C CA . LEU B 1 347 ? 18.094 1.053 16.594 1 98.12 347 LEU B CA 1
ATOM 6299 C C . LEU B 1 347 ? 17.562 2.377 16.047 1 98.12 347 LEU B C 1
ATOM 6301 O O . LEU B 1 347 ? 17.5 3.367 16.781 1 98.12 347 LEU B O 1
ATOM 6305 N N . CYS B 1 348 ? 17.188 2.354 14.805 1 97.88 348 CYS B N 1
ATOM 6306 C CA . CYS B 1 348 ? 16.609 3.553 14.195 1 97.88 348 CYS B CA 1
ATOM 6307 C C . CYS B 1 348 ? 15.328 3.963 14.906 1 97.88 348 CYS B C 1
ATOM 6309 O O . CYS B 1 348 ? 15.078 5.152 15.117 1 97.88 348 CYS B O 1
ATOM 6311 N N . LEU B 1 349 ? 14.5 3.012 15.289 1 97.38 349 LEU B N 1
ATOM 6312 C CA . LEU B 1 349 ? 13.266 3.324 15.992 1 97.38 349 LEU B CA 1
ATOM 6313 C C . LEU B 1 349 ? 13.555 3.896 17.375 1 97.38 349 LEU B C 1
ATOM 6315 O O . LEU B 1 349 ? 12.805 4.742 17.875 1 97.38 349 LEU B O 1
ATOM 6319 N N . TRP B 1 350 ? 14.617 3.418 17.969 1 97.31 350 TRP B N 1
ATOM 6320 C CA . TRP B 1 350 ? 15.031 3.99 19.234 1 97.31 350 TRP B CA 1
ATOM 6321 C C . TRP B 1 350 ? 15.43 5.453 19.078 1 97.31 350 TRP B C 1
ATOM 6323 O O . TRP B 1 350 ? 15.016 6.309 19.859 1 97.31 350 TRP B O 1
ATOM 6333 N N . ILE B 1 351 ? 16.25 5.727 18.062 1 96.69 351 ILE B N 1
ATOM 6334 C CA . ILE B 1 351 ? 16.656 7.098 17.781 1 96.69 351 ILE B CA 1
ATOM 6335 C C . ILE B 1 351 ? 15.43 7.957 17.484 1 96.69 351 ILE B C 1
ATOM 6337 O O . ILE B 1 351 ? 15.336 9.102 17.938 1 96.69 351 ILE B O 1
ATOM 6341 N N . TYR B 1 352 ? 14.516 7.398 16.719 1 95.62 352 TYR B N 1
ATOM 6342 C CA . TYR B 1 352 ? 13.273 8.078 16.391 1 95.62 352 TYR B CA 1
ATOM 6343 C C . TYR B 1 352 ? 12.547 8.516 17.656 1 95.62 352 TYR B C 1
ATOM 6345 O O . TYR B 1 352 ? 12.094 9.664 17.766 1 95.62 352 TYR B O 1
ATOM 6353 N N . ALA B 1 353 ? 12.453 7.66 18.625 1 93.75 353 ALA B N 1
ATOM 6354 C CA . ALA B 1 353 ? 11.781 7.961 19.891 1 93.75 353 ALA B CA 1
ATOM 6355 C C . ALA B 1 353 ? 12.523 9.047 20.656 1 93.75 353 ALA B C 1
ATOM 6357 O O . ALA B 1 353 ? 11.906 9.875 21.328 1 93.75 353 ALA B O 1
ATOM 6358 N N . GLN B 1 354 ? 13.82 9.047 20.531 1 93.25 354 GLN B N 1
ATOM 6359 C CA . GLN B 1 354 ? 14.633 10.023 21.25 1 93.25 354 GLN B CA 1
ATOM 6360 C C . GLN B 1 354 ? 14.461 11.422 20.672 1 93.25 354 GLN B C 1
ATOM 6362 O O . GLN B 1 354 ? 14.711 12.422 21.344 1 93.25 354 GLN B O 1
ATOM 6367 N N . LEU B 1 355 ? 14.047 11.508 19.453 1 92.62 355 LEU B N 1
ATOM 6368 C CA . LEU B 1 355 ? 13.898 12.797 18.797 1 92.62 355 LEU B CA 1
ATOM 6369 C C . LEU B 1 355 ? 12.68 13.539 19.328 1 92.62 355 LEU B C 1
ATOM 6371 O O . LEU B 1 355 ? 12.562 14.758 19.156 1 92.62 355 LEU B O 1
ATOM 6375 N N . TYR B 1 356 ? 11.773 12.812 19.969 1 89.12 356 TYR B N 1
ATOM 6376 C CA . TYR B 1 356 ? 10.578 13.438 20.516 1 89.12 356 TYR B CA 1
ATOM 6377 C C . TYR B 1 356 ? 10.898 14.18 21.812 1 89.12 356 TYR B C 1
ATOM 6379 O O . TYR B 1 356 ? 11.734 13.742 22.594 1 89.12 356 TYR B O 1
ATOM 6387 N N . ARG B 1 357 ? 10.289 15.305 21.922 1 86.25 357 ARG B N 1
ATOM 6388 C CA . ARG B 1 357 ? 10.305 15.977 23.219 1 86.25 357 ARG B CA 1
ATOM 6389 C C . ARG B 1 357 ? 9.07 15.617 24.047 1 86.25 357 ARG B C 1
ATOM 6391 O O . ARG B 1 357 ? 7.949 15.656 23.531 1 86.25 357 ARG B O 1
ATOM 6398 N N . THR B 1 358 ? 9.414 15.125 25.188 1 81.75 358 THR B N 1
ATOM 6399 C CA . THR B 1 358 ? 8.312 14.664 26.031 1 81.75 358 THR B CA 1
ATOM 6400 C C . THR B 1 358 ? 8.141 15.562 27.25 1 81.75 358 THR B C 1
ATOM 6402 O O . THR B 1 358 ? 9.125 16.062 27.781 1 81.75 358 THR B O 1
ATOM 6405 N N . ASP B 1 359 ? 6.844 15.852 27.438 1 75.62 359 ASP B N 1
ATOM 6406 C CA . ASP B 1 359 ? 6.48 16.562 28.672 1 75.62 359 ASP B CA 1
ATOM 6407 C C . ASP B 1 359 ? 5.559 15.711 29.531 1 75.62 359 ASP B C 1
ATOM 6409 O O . ASP B 1 359 ? 4.824 14.859 29.031 1 75.62 359 ASP B O 1
ATOM 6413 N N . GLY B 1 360 ? 5.617 15.734 30.812 1 68.5 360 GLY B N 1
ATOM 6414 C CA . GLY B 1 360 ? 4.688 15.102 31.734 1 68.5 360 GLY B CA 1
ATOM 6415 C C . GLY B 1 360 ? 4.965 13.625 31.938 1 68.5 360 GLY B C 1
ATOM 6416 O O . GLY B 1 360 ? 4.035 12.828 32.094 1 68.5 360 GLY B O 1
ATOM 6417 N N . GLU B 1 361 ? 6.137 13.234 31.859 1 73.69 361 GLU B N 1
ATOM 6418 C CA . GLU B 1 361 ? 6.562 11.844 32.031 1 73.69 361 GLU B CA 1
ATOM 6419 C C . GLU B 1 361 ? 6.273 11.328 33.438 1 73.69 361 GLU B C 1
ATOM 6421 O O . GLU B 1 361 ? 6.152 10.125 33.625 1 73.69 361 GLU B O 1
ATOM 6426 N N . ASP B 1 362 ? 5.965 12.156 34.219 1 74 362 ASP B N 1
ATOM 6427 C CA . ASP B 1 362 ? 5.777 11.758 35.625 1 74 362 ASP B CA 1
ATOM 6428 C C . ASP B 1 362 ? 4.441 11.047 35.812 1 74 362 ASP B C 1
ATOM 6430 O O . ASP B 1 362 ? 4.238 10.352 36.812 1 74 362 ASP B O 1
ATOM 6434 N N . ARG B 1 363 ? 3.682 11.062 34.938 1 79.56 363 ARG B N 1
ATOM 6435 C CA . ARG B 1 363 ? 2.35 10.484 35.094 1 79.56 363 ARG B CA 1
ATOM 6436 C C . ARG B 1 363 ? 2.285 9.07 34.562 1 79.56 363 ARG B C 1
ATOM 6438 O O . ARG B 1 363 ? 1.278 8.375 34.719 1 79.56 363 ARG B O 1
ATOM 6445 N N . LEU B 1 364 ? 3.402 8.672 34.031 1 83.94 364 LEU B N 1
ATOM 6446 C CA . LEU B 1 364 ? 3.418 7.34 33.438 1 83.94 364 LEU B CA 1
ATOM 6447 C C . LEU B 1 364 ? 4.105 6.34 34.344 1 83.94 364 LEU B C 1
ATOM 6449 O O . LEU B 1 364 ? 4.863 6.727 35.25 1 83.94 364 LEU B O 1
ATOM 6453 N N . VAL B 1 365 ? 3.838 5.098 34.219 1 85.19 365 VAL B N 1
ATOM 6454 C CA . VAL B 1 365 ? 4.395 4.027 35.062 1 85.19 365 VAL B CA 1
ATOM 6455 C C . VAL B 1 365 ? 5.914 4.008 34.906 1 85.19 365 VAL B C 1
ATOM 6457 O O . VAL B 1 365 ? 6.633 3.887 35.906 1 85.19 365 VAL B O 1
ATOM 6460 N N . LEU B 1 366 ? 6.375 4.168 33.688 1 88.44 366 LEU B N 1
ATOM 6461 C CA . LEU B 1 366 ? 7.812 4.188 33.438 1 88.44 366 LEU B CA 1
ATOM 6462 C C . LEU B 1 366 ? 8.219 5.477 32.719 1 88.44 366 LEU B C 1
ATOM 6464 O O . LEU B 1 366 ? 7.508 5.961 31.844 1 88.44 366 LEU B O 1
ATOM 6468 N N . PRO B 1 367 ? 9.328 5.949 33.188 1 88.5 367 PRO B N 1
ATOM 6469 C CA . PRO B 1 367 ? 9.828 7.117 32.469 1 88.5 367 PRO B CA 1
ATOM 6470 C C . PRO B 1 367 ? 10.219 6.789 31.016 1 88.5 367 PRO B C 1
ATOM 6472 O O . PRO B 1 367 ? 10.367 5.617 30.672 1 88.5 367 PRO B O 1
ATOM 6475 N N . LYS B 1 368 ? 10.359 7.719 30.156 1 89.44 368 LYS B N 1
ATOM 6476 C CA . LYS B 1 368 ? 10.578 7.57 28.719 1 89.44 368 LYS B CA 1
ATOM 6477 C C . LYS B 1 368 ? 11.82 6.73 28.438 1 89.44 368 LYS B C 1
ATOM 6479 O O . LYS B 1 368 ? 11.766 5.785 27.641 1 89.44 368 LYS B O 1
ATOM 6484 N N . GLN B 1 369 ? 12.922 7.012 29.094 1 91.25 369 GLN B N 1
ATOM 6485 C CA . GLN B 1 369 ? 14.195 6.367 28.766 1 91.25 369 GLN B CA 1
ATOM 6486 C C . GLN B 1 369 ? 14.156 4.879 29.109 1 91.25 369 GLN B C 1
ATOM 6488 O O . GLN B 1 369 ? 14.766 4.062 28.406 1 91.25 369 GLN B O 1
ATOM 6493 N N . LEU B 1 370 ? 13.453 4.543 30.125 1 91.69 370 LEU B N 1
ATOM 6494 C CA . LEU B 1 370 ? 13.32 3.129 30.469 1 91.69 370 LEU B CA 1
ATOM 6495 C C . LEU B 1 370 ? 12.352 2.432 29.516 1 91.69 370 LEU B C 1
ATOM 6497 O O . LEU B 1 370 ? 12.562 1.272 29.141 1 91.69 370 LEU B O 1
ATOM 6501 N N . ARG B 1 371 ? 11.391 3.09 29.219 1 91.81 371 ARG B N 1
ATOM 6502 C CA . ARG B 1 371 ? 10.391 2.52 28.312 1 91.81 371 ARG B CA 1
ATOM 6503 C C . ARG B 1 371 ? 10.969 2.32 26.922 1 91.81 371 ARG B C 1
ATOM 6505 O O . ARG B 1 371 ? 10.953 1.209 26.391 1 91.81 371 ARG B O 1
ATOM 6512 N N . VAL B 1 372 ? 11.57 3.373 26.375 1 93.5 372 VAL B N 1
ATOM 6513 C CA . VAL B 1 372 ? 12.07 3.318 25 1 93.5 372 VAL B CA 1
ATOM 6514 C C . VAL B 1 372 ? 13.461 2.684 24.984 1 93.5 372 VAL B C 1
ATOM 6516 O O . VAL B 1 372 ? 13.914 2.203 23.938 1 93.5 372 VAL B O 1
ATOM 6519 N N . GLY B 1 373 ? 14.188 2.641 26.125 1 95.56 373 GLY B N 1
ATOM 6520 C CA . GLY B 1 373 ? 15.492 2.004 26.219 1 95.56 373 GLY B CA 1
ATOM 6521 C C . GLY B 1 373 ? 15.461 0.527 25.875 1 95.56 373 GLY B C 1
ATOM 6522 O O . GLY B 1 373 ? 16.453 -0.021 25.375 1 95.56 373 GLY B O 1
ATOM 6523 N N . MET B 1 374 ? 14.352 -0.062 26.094 1 96.12 374 MET B N 1
ATOM 6524 C CA . MET B 1 374 ? 14.203 -1.48 25.781 1 96.12 374 MET B CA 1
ATOM 6525 C C . MET B 1 374 ? 14.328 -1.724 24.281 1 96.12 374 MET B C 1
ATOM 6527 O O . MET B 1 374 ? 14.719 -2.812 23.859 1 96.12 374 MET B O 1
ATOM 6531 N N . ARG B 1 375 ? 14.008 -0.74 23.438 1 97.69 375 ARG B N 1
ATOM 6532 C CA . ARG B 1 375 ? 14.211 -0.858 21.984 1 97.69 375 ARG B CA 1
ATOM 6533 C C . ARG B 1 375 ? 15.688 -1.083 21.656 1 97.69 375 ARG B C 1
ATOM 6535 O O . ARG B 1 375 ? 16.016 -1.882 20.781 1 97.69 375 ARG B O 1
ATOM 6542 N N . LEU B 1 376 ? 16.516 -0.362 22.359 1 97.62 376 LEU B N 1
ATOM 6543 C CA . LEU B 1 376 ? 17.953 -0.497 22.156 1 97.62 376 LEU B CA 1
ATOM 6544 C C . LEU B 1 376 ? 18.453 -1.872 22.594 1 97.62 376 LEU B C 1
ATOM 6546 O O . LEU B 1 376 ? 19.266 -2.496 21.906 1 97.62 376 LEU B O 1
ATOM 6550 N N . VAL B 1 377 ? 17.953 -2.32 23.719 1 97.88 377 VAL B N 1
ATOM 6551 C CA . VAL B 1 377 ? 18.328 -3.633 24.25 1 97.88 377 VAL B CA 1
ATOM 6552 C C . VAL B 1 377 ? 17.969 -4.711 23.234 1 97.88 377 VAL B C 1
ATOM 6554 O O . VAL B 1 377 ? 18.781 -5.57 22.906 1 97.88 377 VAL B O 1
ATOM 6557 N N . ILE B 1 378 ? 16.812 -4.676 22.734 1 97.94 378 ILE B N 1
ATOM 6558 C CA . ILE B 1 378 ? 16.344 -5.66 21.766 1 97.94 378 ILE B CA 1
ATOM 6559 C C . ILE B 1 378 ? 17.156 -5.539 20.469 1 97.94 378 ILE B C 1
ATOM 6561 O O . ILE B 1 378 ? 17.469 -6.543 19.828 1 97.94 378 ILE B O 1
ATOM 6565 N N . ALA B 1 379 ? 17.453 -4.316 20.062 1 98.19 379 ALA B N 1
ATOM 6566 C CA . ALA B 1 379 ? 18.297 -4.113 18.875 1 98.19 379 ALA B CA 1
ATOM 6567 C C . ALA B 1 379 ? 19.625 -4.852 19.016 1 98.19 379 ALA B C 1
ATOM 6569 O O . ALA B 1 379 ? 20.062 -5.523 18.078 1 98.19 379 ALA B O 1
ATOM 6570 N N . VAL B 1 380 ? 20.219 -4.773 20.156 1 97.44 380 VAL B N 1
ATOM 6571 C CA . VAL B 1 380 ? 21.5 -5.418 20.406 1 97.44 380 VAL B CA 1
ATOM 6572 C C . VAL B 1 380 ? 21.328 -6.934 20.406 1 97.44 380 VAL B C 1
ATOM 6574 O O . VAL B 1 380 ? 22.141 -7.656 19.812 1 97.44 380 VAL B O 1
ATOM 6577 N N . ILE B 1 381 ? 20.312 -7.41 21.047 1 97.5 381 ILE B N 1
ATOM 6578 C CA . ILE B 1 381 ? 20.047 -8.844 21.094 1 97.5 381 ILE B CA 1
ATOM 6579 C C . ILE B 1 381 ? 19.859 -9.391 19.672 1 97.5 381 ILE B C 1
ATOM 6581 O O . ILE B 1 381 ? 20.422 -10.43 19.328 1 97.5 381 ILE B O 1
ATOM 6585 N N . LEU B 1 382 ? 19.109 -8.68 18.844 1 97.56 382 LEU B N 1
ATOM 6586 C CA . LEU B 1 382 ? 18.859 -9.109 17.484 1 97.56 382 LEU B CA 1
ATOM 6587 C C . LEU B 1 382 ? 20.156 -9.133 16.672 1 97.56 382 LEU B C 1
ATOM 6589 O O . LEU B 1 382 ? 20.359 -10.023 15.836 1 97.56 382 LEU B O 1
ATOM 6593 N N . ALA B 1 383 ? 21.016 -8.188 16.938 1 94.88 383 ALA B N 1
ATOM 6594 C CA . ALA B 1 383 ? 22.281 -8.094 16.219 1 94.88 383 ALA B CA 1
ATOM 6595 C C . ALA B 1 383 ? 23.219 -9.234 16.594 1 94.88 383 ALA B C 1
ATOM 6597 O O . ALA B 1 383 ? 24.031 -9.672 15.789 1 94.88 383 ALA B O 1
ATOM 6598 N N . VAL B 1 384 ? 23.062 -9.789 17.781 1 94.62 384 VAL B N 1
ATOM 6599 C CA . VAL B 1 384 ? 23.984 -10.797 18.281 1 94.62 384 VAL B CA 1
ATOM 6600 C C . VAL B 1 384 ? 23.391 -12.188 18.094 1 94.62 384 VAL B C 1
ATOM 6602 O O . VAL B 1 384 ? 24.109 -13.188 18.062 1 94.62 384 VAL B O 1
ATOM 6605 N N . LEU B 1 385 ? 22.141 -12.305 17.922 1 92.75 385 LEU B N 1
ATOM 6606 C CA . LEU B 1 385 ? 21.406 -13.562 17.875 1 92.75 385 LEU B CA 1
ATOM 6607 C C . LEU B 1 385 ? 21.953 -14.477 16.781 1 92.75 385 LEU B C 1
ATOM 6609 O O . LEU B 1 385 ? 22.094 -15.68 17 1 92.75 385 LEU B O 1
ATOM 6613 N N . PRO B 1 386 ? 22.297 -13.977 15.594 1 91.69 386 PRO B N 1
ATOM 6614 C CA . PRO B 1 386 ? 22.781 -14.867 14.531 1 91.69 386 PRO B CA 1
ATOM 6615 C C . PRO B 1 386 ? 24.094 -15.562 14.898 1 91.69 386 PRO B C 1
ATOM 6617 O O . PRO B 1 386 ? 24.359 -16.672 14.422 1 91.69 386 PRO B O 1
ATOM 6620 N N . GLU B 1 387 ? 24.906 -14.945 15.695 1 88 387 GLU B N 1
ATOM 6621 C CA . GLU B 1 387 ? 26.188 -15.516 16.094 1 88 387 GLU B CA 1
ATOM 6622 C C . GLU B 1 387 ? 26.016 -16.531 17.219 1 88 387 GLU B C 1
ATOM 6624 O O . GLU B 1 387 ? 26.703 -17.562 17.25 1 88 387 GLU B O 1
ATOM 6629 N N . THR B 1 388 ? 25.141 -16.359 18.047 1 83.5 388 THR B N 1
ATOM 6630 C CA . THR B 1 388 ? 25.062 -17.156 19.266 1 83.5 388 THR B CA 1
ATOM 6631 C C . THR B 1 388 ? 24.125 -18.344 19.094 1 83.5 388 THR B C 1
ATOM 6633 O O . THR B 1 388 ? 24.219 -19.344 19.812 1 83.5 388 THR B O 1
ATOM 6636 N N . HIS B 1 389 ? 23.219 -18.281 18.188 1 81.62 389 HIS B N 1
ATOM 6637 C CA . HIS B 1 389 ? 22.188 -19.312 18.094 1 81.62 389 HIS B CA 1
ATOM 6638 C C . HIS B 1 389 ? 22.141 -19.906 16.688 1 81.62 389 HIS B C 1
ATOM 6640 O O . HIS B 1 389 ? 21.062 -20.062 16.109 1 81.62 389 HIS B O 1
ATOM 6646 N N . ASP B 1 390 ? 23.219 -20.328 16.219 1 80.31 390 ASP B N 1
ATOM 6647 C CA . ASP B 1 390 ? 23.328 -20.891 14.883 1 80.31 390 ASP B CA 1
ATOM 6648 C C . ASP B 1 390 ? 22.688 -22.281 14.82 1 80.31 390 ASP B C 1
ATOM 6650 O O . ASP B 1 390 ? 22.406 -22.797 13.734 1 80.31 390 ASP B O 1
ATOM 6654 N N . HIS B 1 391 ? 22.234 -22.75 15.953 1 87.56 391 HIS B N 1
ATOM 6655 C CA . HIS B 1 391 ? 21.703 -24.094 15.992 1 87.56 391 HIS B CA 1
ATOM 6656 C C . HIS B 1 391 ? 20.172 -24.094 15.867 1 87.56 391 HIS B C 1
ATOM 6658 O O . HIS B 1 391 ? 19.562 -25.156 15.664 1 87.56 391 HIS B O 1
ATOM 6664 N N . LEU B 1 392 ? 19.594 -22.969 15.859 1 91.12 392 LEU B N 1
ATOM 6665 C CA . LEU B 1 392 ? 18.125 -22.891 15.844 1 91.12 392 LEU B CA 1
ATOM 6666 C C . LEU B 1 392 ? 17.594 -23.094 14.43 1 91.12 392 LEU B C 1
ATOM 6668 O O . LEU B 1 392 ? 18.172 -22.594 13.469 1 91.12 392 LEU B O 1
ATOM 6672 N N . THR B 1 393 ? 16.578 -23.875 14.352 1 94.62 393 THR B N 1
ATOM 6673 C CA . THR B 1 393 ? 15.844 -23.984 13.094 1 94.62 393 THR B CA 1
ATOM 6674 C C . THR B 1 393 ? 15.164 -22.656 12.758 1 94.62 393 THR B C 1
ATOM 6676 O O . THR B 1 393 ? 15.109 -21.75 13.594 1 94.62 393 THR B O 1
ATOM 6679 N N . THR B 1 394 ? 14.75 -22.562 11.547 1 95.38 394 THR B N 1
ATOM 6680 C CA . THR B 1 394 ? 14.07 -21.328 11.148 1 95.38 394 THR B CA 1
ATOM 6681 C C . THR B 1 394 ? 12.836 -21.094 12.008 1 95.38 394 THR B C 1
ATOM 6683 O O . THR B 1 394 ? 12.547 -19.953 12.383 1 95.38 394 THR B O 1
ATOM 6686 N N . THR B 1 395 ? 12.094 -22.109 12.359 1 96.5 395 THR B N 1
ATOM 6687 C CA . THR B 1 395 ? 10.891 -21.984 13.172 1 96.5 395 THR B CA 1
ATOM 6688 C C . THR B 1 395 ? 11.234 -21.469 14.57 1 96.5 395 THR B C 1
ATOM 6690 O O . THR B 1 395 ? 10.594 -20.547 15.062 1 96.5 395 THR B O 1
ATOM 6693 N N . GLU B 1 396 ? 12.234 -22.031 15.125 1 96.44 396 GLU B N 1
ATOM 6694 C CA . GLU B 1 396 ? 12.656 -21.625 16.453 1 96.44 396 GLU B CA 1
ATOM 6695 C C . GLU B 1 396 ? 13.195 -20.188 16.453 1 96.44 396 GLU B C 1
ATOM 6697 O O . GLU B 1 396 ? 12.914 -19.406 17.359 1 96.44 396 GLU B O 1
ATOM 6702 N N . PHE B 1 397 ? 14 -19.953 15.453 1 96.38 397 PHE B N 1
ATOM 6703 C CA . PHE B 1 397 ? 14.578 -18.625 15.32 1 96.38 397 PHE B CA 1
ATOM 6704 C C . PHE B 1 397 ? 13.484 -17.562 15.203 1 96.38 397 PHE B C 1
ATOM 6706 O O . PHE B 1 397 ? 13.523 -16.562 15.906 1 96.38 397 PHE B O 1
ATOM 6713 N N . MET B 1 398 ? 12.516 -17.828 14.383 1 97.25 398 MET B N 1
ATOM 6714 C CA . MET B 1 398 ? 11.414 -16.891 14.18 1 97.25 398 MET B CA 1
ATOM 6715 C C . MET B 1 398 ? 10.586 -16.75 15.453 1 97.25 398 MET B C 1
ATOM 6717 O O . MET B 1 398 ? 10.094 -15.656 15.758 1 97.25 398 MET B O 1
ATOM 6721 N N . ALA B 1 399 ? 10.406 -17.781 16.172 1 97.56 399 ALA B N 1
ATOM 6722 C CA . ALA B 1 399 ? 9.664 -17.734 17.438 1 97.56 399 ALA B CA 1
ATOM 6723 C C . ALA B 1 399 ? 10.367 -16.844 18.453 1 97.56 399 ALA B C 1
ATOM 6725 O O . ALA B 1 399 ? 9.727 -16.094 19.188 1 97.56 399 ALA B O 1
ATOM 6726 N N . VAL B 1 400 ? 11.656 -16.969 18.469 1 97.31 400 VAL B N 1
ATOM 6727 C CA . VAL B 1 400 ? 12.438 -16.156 19.391 1 97.31 400 VAL B CA 1
ATOM 6728 C C . VAL B 1 400 ? 12.312 -14.672 19.016 1 97.31 400 VAL B C 1
ATOM 6730 O O . VAL B 1 400 ? 12.047 -13.828 19.875 1 97.31 400 VAL B O 1
ATOM 6733 N N . VAL B 1 401 ? 12.508 -14.391 17.734 1 97.88 401 VAL B N 1
ATOM 6734 C CA . VAL B 1 401 ? 12.422 -13.008 17.266 1 97.88 401 VAL B CA 1
ATOM 6735 C C . VAL B 1 401 ? 11.031 -12.453 17.547 1 97.88 401 VAL B C 1
ATOM 6737 O O . VAL B 1 401 ? 10.891 -11.336 18.062 1 97.88 401 VAL B O 1
ATOM 6740 N N . MET B 1 402 ? 10.023 -13.211 17.281 1 98.12 402 MET B N 1
ATOM 6741 C CA . MET B 1 402 ? 8.648 -12.789 17.531 1 98.12 402 MET B CA 1
ATOM 6742 C C . MET B 1 402 ? 8.422 -12.523 19.016 1 98.12 402 MET B C 1
ATOM 6744 O O . MET B 1 402 ? 7.809 -11.523 19.391 1 98.12 402 MET B O 1
ATOM 6748 N N . SER B 1 403 ? 8.945 -13.367 19.859 1 98.19 403 SER B N 1
ATOM 6749 C CA . SER B 1 403 ? 8.781 -13.211 21.312 1 98.19 403 SER B CA 1
ATOM 6750 C C . SER B 1 403 ? 9.445 -11.93 21.797 1 98.19 403 SER B C 1
ATOM 6752 O O . SER B 1 403 ? 8.945 -11.273 22.719 1 98.19 403 SER B O 1
ATOM 6754 N N . LEU B 1 404 ? 10.586 -11.6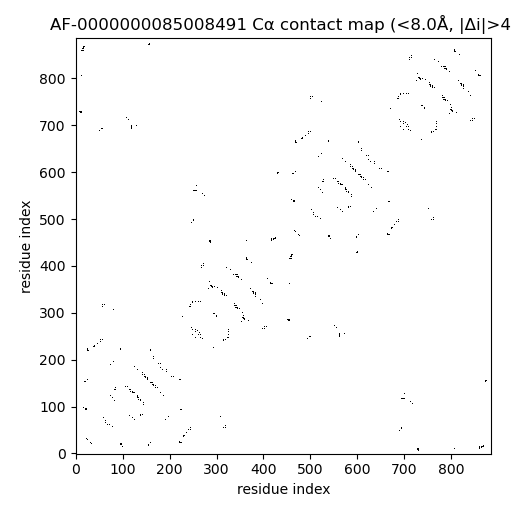17 21.234 1 98.12 404 LEU B N 1
ATOM 6755 C CA . LEU B 1 404 ? 11.273 -10.383 21.609 1 98.12 404 LEU B CA 1
ATOM 6756 C C . LEU B 1 404 ? 10.414 -9.172 21.266 1 98.12 404 LEU B C 1
ATOM 6758 O O . LEU B 1 404 ? 10.273 -8.258 22.094 1 98.12 404 LEU B O 1
ATOM 6762 N N . PHE B 1 405 ? 9.867 -9.148 20.125 1 98.19 405 PHE B N 1
ATOM 6763 C CA . PHE B 1 405 ? 9.031 -8.023 19.719 1 98.19 405 PHE B CA 1
ATOM 6764 C C . PHE B 1 405 ? 7.754 -7.973 20.547 1 98.19 405 PHE B C 1
ATOM 6766 O O . PHE B 1 405 ? 7.301 -6.895 20.922 1 98.19 405 PHE B O 1
ATOM 6773 N N . ALA B 1 406 ? 7.141 -9.141 20.797 1 96.81 406 ALA B N 1
ATOM 6774 C CA . ALA B 1 406 ? 5.949 -9.188 21.625 1 96.81 406 ALA B CA 1
ATOM 6775 C C . ALA B 1 406 ? 6.242 -8.664 23.031 1 96.81 406 ALA B C 1
ATOM 6777 O O . ALA B 1 406 ? 5.449 -7.906 23.594 1 96.81 406 ALA B O 1
ATOM 6778 N N . PHE B 1 407 ? 7.32 -9.062 23.531 1 97.44 407 PHE B N 1
ATOM 6779 C CA . PHE B 1 407 ? 7.75 -8.586 24.844 1 97.44 407 PHE B CA 1
ATOM 6780 C C . PHE B 1 407 ? 7.91 -7.07 24.828 1 97.44 407 PHE B C 1
ATOM 6782 O O . PHE B 1 407 ? 7.5 -6.395 25.781 1 97.44 407 PHE B O 1
ATOM 6789 N N . LEU B 1 408 ? 8.539 -6.566 23.828 1 96.88 408 LEU B N 1
ATOM 6790 C CA . LEU B 1 408 ? 8.758 -5.129 23.719 1 96.88 408 LEU B CA 1
ATOM 6791 C C . LEU B 1 408 ? 7.438 -4.371 23.75 1 96.88 408 LEU B C 1
ATOM 6793 O O . LEU B 1 408 ? 7.309 -3.354 24.422 1 96.88 408 LEU B O 1
ATOM 6797 N N . ILE B 1 409 ? 6.453 -4.816 23.016 1 93.94 409 ILE B N 1
ATOM 6798 C CA . ILE B 1 409 ? 5.156 -4.152 22.953 1 93.94 409 ILE B CA 1
ATOM 6799 C C . ILE B 1 409 ? 4.496 -4.188 24.328 1 93.94 409 ILE B C 1
ATOM 6801 O O . ILE B 1 409 ? 3.918 -3.193 24.766 1 93.94 409 ILE B O 1
ATOM 6805 N N . LEU B 1 410 ? 4.582 -5.328 24.953 1 92.25 410 LEU B N 1
ATOM 6806 C CA . LEU B 1 410 ? 4.027 -5.434 26.297 1 92.25 410 LEU B CA 1
ATOM 6807 C C . LEU B 1 410 ? 4.723 -4.473 27.25 1 92.25 410 LEU B C 1
ATOM 6809 O O . LEU B 1 410 ? 4.066 -3.787 28.031 1 92.25 410 LEU B O 1
ATOM 6813 N N . TRP B 1 411 ? 6.008 -4.426 27.156 1 93.81 411 TRP B N 1
ATOM 6814 C CA . TRP B 1 411 ? 6.824 -3.547 28 1 93.81 411 TRP B CA 1
ATOM 6815 C C . TRP B 1 411 ? 6.43 -2.088 27.797 1 93.81 411 TRP B C 1
ATOM 6817 O O . TRP B 1 411 ? 6.172 -1.367 28.766 1 93.81 411 TRP B O 1
ATOM 6827 N N . GLU B 1 412 ? 6.355 -1.662 26.562 1 91.94 412 GLU B N 1
ATOM 6828 C CA . GLU B 1 412 ? 6.07 -0.261 26.266 1 91.94 412 GLU B CA 1
ATOM 6829 C C . GLU B 1 412 ? 4.613 0.078 26.562 1 91.94 412 GLU B C 1
ATOM 6831 O O . GLU B 1 412 ? 4.301 1.201 26.969 1 91.94 412 GLU B O 1
ATOM 6836 N N . THR B 1 413 ? 3.701 -0.836 26.359 1 87.56 413 THR B N 1
ATOM 6837 C CA . THR B 1 413 ? 2.291 -0.585 26.641 1 87.56 413 THR B CA 1
ATOM 6838 C C . THR B 1 413 ? 2.045 -0.457 28.141 1 87.56 413 THR B C 1
ATOM 6840 O O . THR B 1 413 ? 1.366 0.471 28.578 1 87.56 413 THR B O 1
ATOM 6843 N N . ILE B 1 414 ? 2.586 -1.348 28.875 1 86.5 414 ILE B N 1
ATOM 6844 C CA . ILE B 1 414 ? 2.416 -1.31 30.312 1 86.5 414 ILE B CA 1
ATOM 6845 C C . ILE B 1 414 ? 3.158 -0.106 30.891 1 86.5 414 ILE B C 1
ATOM 6847 O O . ILE B 1 414 ? 2.648 0.579 31.781 1 86.5 414 ILE B O 1
ATOM 6851 N N . GLY B 1 415 ? 4.316 0.107 30.422 1 86.81 415 GLY B N 1
ATOM 6852 C CA . GLY B 1 415 ? 5.094 1.243 30.891 1 86.81 415 GLY B CA 1
ATOM 6853 C C . GLY B 1 415 ? 4.461 2.58 30.547 1 86.81 415 GLY B C 1
ATOM 6854 O O . GLY B 1 415 ? 4.707 3.58 31.219 1 86.81 415 GLY B O 1
ATOM 6855 N N . GLY B 1 416 ? 3.727 2.633 29.469 1 84.69 416 GLY B N 1
ATOM 6856 C CA . GLY B 1 416 ? 3.119 3.879 29.031 1 84.69 416 GLY B CA 1
ATOM 6857 C C . GLY B 1 416 ? 1.748 4.121 29.641 1 84.69 416 GLY B C 1
ATOM 6858 O O . GLY B 1 416 ? 1.074 5.094 29.297 1 84.69 416 GLY B O 1
ATOM 6859 N N . LEU B 1 417 ? 1.324 3.271 30.484 1 81.69 417 LEU B N 1
ATOM 6860 C CA . LEU B 1 417 ? 0.058 3.473 31.172 1 81.69 417 LEU B CA 1
ATOM 6861 C C . LEU B 1 417 ? 0.193 4.547 32.25 1 81.69 417 LEU B C 1
ATOM 6863 O O . LEU B 1 417 ? 1.277 4.75 32.812 1 81.69 417 LEU B O 1
ATOM 6867 N N . MET B 1 418 ? -0.959 5.258 32.406 1 80.94 418 MET B N 1
ATOM 6868 C CA . MET B 1 418 ? -0.968 6.242 33.469 1 80.94 418 MET B CA 1
ATOM 6869 C C . MET B 1 418 ? -0.926 5.555 34.844 1 80.94 418 MET B C 1
ATOM 6871 O O . MET B 1 418 ? -1.469 4.461 35 1 80.94 418 MET B O 1
ATOM 6875 N N . LYS B 1 419 ? -0.299 6.344 35.625 1 80.31 419 LYS B N 1
ATOM 6876 C CA . LYS B 1 419 ? -0.318 5.816 37 1 80.31 419 LYS B CA 1
ATOM 6877 C C . LYS B 1 419 ? -1.747 5.695 37.531 1 80.31 419 LYS B C 1
ATOM 6879 O O . LYS B 1 419 ? -2.541 6.629 37.375 1 80.31 419 LYS B O 1
ATOM 6884 N N . GLY B 1 420 ? -2.219 4.496 37.906 1 73.88 420 GLY B N 1
ATOM 6885 C CA . GLY B 1 420 ? -3.576 4.25 38.375 1 73.88 420 GLY B CA 1
ATOM 6886 C C . GLY B 1 420 ? -4.492 3.734 37.281 1 73.88 420 GLY B C 1
ATOM 6887 O O . GLY B 1 420 ? -5.719 3.775 37.406 1 73.88 420 GLY B O 1
ATOM 6888 N N . ALA B 1 421 ? -3.84 3.537 36.219 1 72.38 421 ALA B N 1
ATOM 6889 C CA . ALA B 1 421 ? -4.629 3.043 35.125 1 72.38 421 ALA B CA 1
ATOM 6890 C C . ALA B 1 421 ? -5.297 1.712 35.438 1 72.38 421 ALA B C 1
ATOM 6892 O O . ALA B 1 421 ? -4.754 0.919 36.219 1 72.38 421 ALA B O 1
ATOM 6893 N N . ARG B 1 422 ? -6.598 1.553 35.062 1 73.69 422 ARG B N 1
ATOM 6894 C CA . ARG B 1 422 ? -7.352 0.317 35.25 1 73.69 422 ARG B CA 1
ATOM 6895 C C . ARG B 1 422 ? -7.395 -0.501 33.938 1 73.69 422 ARG B C 1
ATOM 6897 O O . ARG B 1 422 ? -7.203 0.038 32.875 1 73.69 422 ARG B O 1
ATOM 6904 N N . PHE B 1 423 ? -7.516 -1.677 34.156 1 74.19 423 PHE B N 1
ATOM 6905 C CA . PHE B 1 423 ? -7.48 -2.594 33.031 1 74.19 423 PHE B CA 1
ATOM 6906 C C . PHE B 1 423 ? -8.734 -2.453 32.188 1 74.19 423 PHE B C 1
ATOM 6908 O O . PHE B 1 423 ? -8.664 -2.408 30.953 1 74.19 423 PHE B O 1
ATOM 6915 N N . PHE B 1 424 ? -9.898 -2.377 32.781 1 72.31 424 PHE B N 1
ATOM 6916 C CA . PHE B 1 424 ? -11.164 -2.322 32.062 1 72.31 424 PHE B CA 1
ATOM 6917 C C . PHE B 1 424 ? -11.898 -1.019 32.344 1 72.31 424 PHE B C 1
ATOM 6919 O O . PHE B 1 424 ? -11.93 -0.558 33.5 1 72.31 424 PHE B O 1
ATOM 6926 N N . GLU B 1 425 ? -12.359 -0.408 31.219 1 72.25 425 GLU B N 1
ATOM 6927 C CA . GLU B 1 425 ? -13.273 0.715 31.406 1 72.25 425 GLU B CA 1
ATOM 6928 C C . GLU B 1 425 ? -14.664 0.232 31.812 1 72.25 425 GLU B C 1
ATOM 6930 O O . GLU B 1 425 ? -15.234 -0.645 31.156 1 72.25 425 GLU B O 1
ATOM 6935 N N . PRO B 1 426 ? -15.125 0.7 32.906 1 67 426 PRO B N 1
ATOM 6936 C CA . PRO B 1 426 ? -16.469 0.274 33.312 1 67 426 PRO B CA 1
ATOM 6937 C C . PRO B 1 426 ? -17.547 0.687 32.312 1 67 426 PRO B C 1
ATOM 6939 O O . PRO B 1 426 ? -17.453 1.767 31.719 1 67 426 PRO B O 1
ATOM 6942 N N . TRP B 1 427 ? -18.375 -0.282 31.953 1 66.62 427 TRP B N 1
ATOM 6943 C CA . TRP B 1 427 ? -19.469 -0.027 31.031 1 66.62 427 TRP B CA 1
ATOM 6944 C C . TRP B 1 427 ? -20.609 0.709 31.719 1 66.62 427 TRP B C 1
ATOM 6946 O O . TRP B 1 427 ? -21.641 0.107 32.062 1 66.62 427 TRP B O 1
ATOM 6956 N N . THR B 1 428 ? -20.469 1.778 32.219 1 60.78 428 THR B N 1
ATOM 6957 C CA . THR B 1 428 ? -21.5 2.48 32.969 1 60.78 428 THR B CA 1
ATOM 6958 C C . THR B 1 428 ? -22.531 3.098 32.062 1 60.78 428 THR B C 1
ATOM 6960 O O . THR B 1 428 ? -23.688 3.275 32.438 1 60.78 428 THR B O 1
ATOM 6963 N N . ASN B 1 429 ? -22.172 3.432 30.781 1 55.78 429 ASN B N 1
ATOM 6964 C CA . ASN B 1 429 ? -23.109 4.141 29.922 1 55.78 429 ASN B CA 1
ATOM 6965 C C . ASN B 1 429 ? -23.688 3.221 28.859 1 55.78 429 ASN B C 1
ATOM 6967 O O . ASN B 1 429 ? -23.844 3.621 27.703 1 55.78 429 ASN B O 1
ATOM 6971 N N . ARG B 1 430 ? -24 2.092 29.328 1 57.59 430 ARG B N 1
ATOM 6972 C CA . ARG B 1 430 ? -24.516 1.082 28.406 1 57.59 430 ARG B CA 1
ATOM 6973 C C . ARG B 1 430 ? -25.984 1.317 28.109 1 57.59 430 ARG B C 1
ATOM 6975 O O . ARG B 1 430 ? -26.516 0.834 27.109 1 57.59 430 ARG B O 1
ATOM 6982 N N . HIS B 1 431 ? -26.656 1.953 29 1 57.16 431 HIS B N 1
ATOM 6983 C CA . HIS B 1 431 ? -28.094 2.119 28.844 1 57.16 431 HIS B CA 1
ATOM 6984 C C . HIS B 1 431 ? -28.438 3.533 28.391 1 57.16 431 HIS B C 1
ATOM 6986 O O . HIS B 1 431 ? -27.688 4.477 28.656 1 57.16 431 HIS B O 1
ATOM 6992 N N . ALA B 1 432 ? -29.391 3.627 27.344 1 60.19 432 ALA B N 1
ATOM 6993 C CA . ALA B 1 432 ? -29.891 4.918 26.859 1 60.19 432 ALA B CA 1
ATOM 6994 C C . ALA B 1 432 ? -30.297 5.809 28.031 1 60.19 432 ALA B C 1
ATOM 6996 O O . ALA B 1 432 ? -30.859 5.328 29.031 1 60.19 432 ALA B O 1
ATOM 6997 N N . PRO B 1 433 ? -29.672 7.109 28.062 1 53.84 433 PRO B N 1
ATOM 6998 C CA . PRO B 1 433 ? -30.141 7.984 29.141 1 53.84 433 PRO B CA 1
ATOM 6999 C C . PRO B 1 433 ? -31.656 8.055 29.219 1 53.84 433 PRO B C 1
ATOM 7001 O O . PRO B 1 433 ? -32.344 7.934 28.203 1 53.84 433 PRO B O 1
ATOM 7004 N N . ALA B 1 434 ? -32.25 7.941 30.344 1 50.12 434 ALA B N 1
ATOM 7005 C CA . ALA B 1 434 ? -33.656 8.086 30.578 1 50.12 434 ALA B CA 1
ATOM 7006 C C . ALA B 1 434 ? -34.219 9.359 29.922 1 50.12 434 ALA B C 1
ATOM 7008 O O . ALA B 1 434 ? -33.5 10.352 29.797 1 50.12 434 ALA B O 1
ATOM 7009 N N . GLU B 1 435 ? -35.344 9.312 29.125 1 49.47 435 GLU B N 1
ATOM 7010 C CA . GLU B 1 435 ? -36.031 10.352 28.359 1 49.47 435 GLU B CA 1
ATOM 7011 C C . GLU B 1 435 ? -35.875 11.719 29.016 1 49.47 435 GLU B C 1
ATOM 7013 O O . GLU B 1 435 ? -35.875 12.742 28.328 1 49.47 435 GLU B O 1
ATOM 7018 N N . GLY B 1 436 ? -36.188 11.938 30.266 1 44.59 436 GLY B N 1
ATOM 7019 C CA . GLY B 1 436 ? -36.25 13.258 30.891 1 44.59 436 GLY B CA 1
ATOM 7020 C C . GLY B 1 436 ? -34.938 14 30.844 1 44.59 436 GLY B C 1
ATOM 7021 O O . GLY B 1 436 ? -34.906 15.234 30.797 1 44.59 436 GLY B O 1
ATOM 7022 N N . ASP B 1 437 ? -33.781 13.586 31.172 1 42.53 437 ASP B N 1
ATOM 7023 C CA . ASP B 1 437 ? -32.469 14.219 31.375 1 42.53 437 ASP B CA 1
ATOM 7024 C C . ASP B 1 437 ? -31.719 14.367 30.062 1 42.53 437 ASP B C 1
ATOM 7026 O O . ASP B 1 437 ? -30.547 14.773 30.062 1 42.53 437 ASP B O 1
ATOM 7030 N N . SER B 1 438 ? -32.062 13.914 29.078 1 43.69 438 SER B N 1
ATOM 7031 C CA . SER B 1 438 ? -31.344 13.844 27.812 1 43.69 438 SER B CA 1
ATOM 7032 C C . SER B 1 438 ? -31.172 15.227 27.188 1 43.69 438 SER B C 1
ATOM 7034 O O . SER B 1 438 ? -30.422 15.391 26.219 1 43.69 438 SER B O 1
ATOM 7036 N N . SER B 1 439 ? -32.156 16.156 27.531 1 40.12 439 SER B N 1
ATOM 7037 C CA . SER B 1 439 ? -32 17.516 27 1 40.12 439 SER B CA 1
ATOM 7038 C C . SER B 1 439 ? -30.703 18.156 27.5 1 40.12 439 SER B C 1
ATOM 7040 O O . SER B 1 439 ? -30.125 19 26.797 1 40.12 439 SER B O 1
ATOM 7042 N N . GLU B 1 440 ? -30.344 18.062 28.828 1 37.81 440 GLU B N 1
ATOM 7043 C CA . GLU B 1 440 ? -29.234 18.828 29.422 1 37.81 440 GLU B CA 1
ATOM 7044 C C . GLU B 1 440 ? -27.891 18.219 29.047 1 37.81 440 GLU B C 1
ATOM 7046 O O . GLU B 1 440 ? -26.906 18.953 28.875 1 37.81 440 GLU B O 1
ATOM 7051 N N . ALA B 1 441 ? -27.625 16.859 29 1 40.19 441 ALA B N 1
ATOM 7052 C CA . ALA B 1 441 ? -26.312 16.234 28.875 1 40.19 441 ALA B CA 1
ATOM 7053 C C . ALA B 1 441 ? -25.859 16.219 27.406 1 40.19 441 ALA B C 1
ATOM 7055 O O . ALA B 1 441 ? -24.703 15.914 27.109 1 40.19 441 ALA B O 1
ATOM 7056 N N . LEU B 1 442 ? -26.703 16.359 26.516 1 38.03 442 LEU B N 1
ATOM 7057 C CA . LEU B 1 442 ? -26.312 16.406 25.109 1 38.03 442 LEU B CA 1
ATOM 7058 C C . LEU B 1 442 ? -25.922 17.812 24.703 1 38.03 442 LEU B C 1
ATOM 7060 O O . LEU B 1 442 ? -25.578 18.062 23.547 1 38.03 442 LEU B O 1
ATOM 7064 N N . THR B 1 443 ? -26.094 18.953 25.641 1 30.48 443 THR B N 1
ATOM 7065 C CA . THR B 1 443 ? -25.531 20.281 25.453 1 30.48 443 THR B CA 1
ATOM 7066 C C . THR B 1 443 ? -24.125 20.359 26.031 1 30.48 443 THR B C 1
ATOM 7068 O O . THR B 1 443 ? -23.875 19.875 27.141 1 30.48 443 THR B O 1
#

Nearest PDB structures (foldseek):
  8qkd-assembly1_A  TM=2.853E-01  e=1.920E-01  synthetic construct
  7dqk-assembly1_A  TM=2.210E-01  e=5.397E-02  Nicotiana tabacum
  8ugc-assembly2_B  TM=2.528E-01  e=4.222E-01  synthetic construct
  8ga6-assembly1_A  TM=2.614E-01  e=3.027E+00  synthetic construct
  8qkd-assembly1_A  TM=3.018E-01  e=1.901E-01  synthetic construct

Radius of gyration: 27.11 Å; Cα contacts (8 Å, |Δi|>4): 1339; chains: 2; bounding box: 76×86×73 Å

InterPro domains:
  IPR010640 Low temperature requirement A [PF06772] (41-388)
  IPR010640 Low temperature requirement A [PTHR36840] (13-432)

Solvent-accessible surface area (backbone atoms only — not comparable to full-atom values): 44585 Å² total; per-residue (Å²): 114,63,67,68,53,71,46,46,74,46,38,48,42,56,36,51,33,58,61,46,38,65,41,29,32,24,51,82,87,38,81,45,59,74,62,80,67,70,64,66,84,49,75,63,56,56,48,56,48,38,45,48,43,19,43,52,50,36,50,41,51,57,30,68,76,44,47,45,68,70,39,49,50,49,43,51,64,55,47,49,59,55,49,49,54,52,51,49,53,51,50,47,52,57,45,38,56,56,87,26,56,58,57,53,49,50,51,52,51,42,49,47,29,46,53,52,21,51,25,12,46,85,44,31,88,81,32,68,63,17,25,35,38,21,51,47,28,49,48,52,41,52,48,52,54,32,48,50,38,43,55,42,26,65,40,22,51,55,44,22,67,57,28,44,52,46,28,48,53,49,54,56,53,55,59,62,52,54,65,56,66,43,84,85,51,48,70,70,54,42,52,50,43,50,51,49,50,53,52,50,50,53,52,52,54,51,49,59,70,28,60,61,49,42,60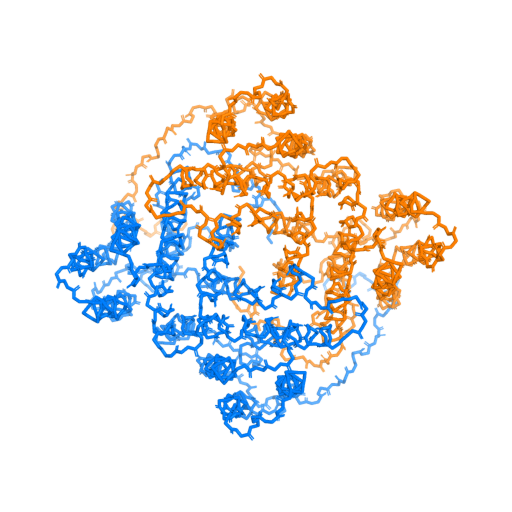,70,60,61,50,55,40,38,75,35,71,54,59,62,42,51,54,50,49,54,50,52,51,51,48,45,49,50,29,46,27,41,29,50,38,29,39,84,31,40,22,41,68,52,92,33,70,20,34,52,30,36,44,30,32,49,50,38,47,50,43,51,52,50,51,61,74,45,52,65,47,45,49,47,52,42,54,23,69,76,67,36,69,66,34,26,48,50,54,61,60,44,48,53,58,30,49,55,19,38,38,42,15,25,41,45,42,13,52,41,20,70,39,66,62,69,53,73,38,47,36,44,40,28,21,40,13,43,11,52,20,30,39,41,51,32,52,55,27,64,45,40,47,73,49,74,53,81,48,27,65,36,46,59,67,68,39,49,44,50,36,45,54,50,15,53,50,32,52,46,40,47,76,74,49,72,80,50,41,34,59,56,46,40,49,51,55,27,47,52,44,51,48,49,51,51,50,39,52,58,23,34,22,30,68,84,47,41,63,66,46,78,77,77,74,28,61,75,74,59,83,84,62,50,73,66,75,77,103,114,63,68,68,52,71,46,44,72,46,39,50,40,56,35,52,33,58,61,47,38,65,43,30,34,22,52,82,88,40,82,44,61,72,62,79,66,68,64,67,84,48,75,63,56,56,48,54,48,39,46,48,44,19,42,52,50,34,52,43,51,56,29,68,74,43,45,46,68,68,39,48,50,48,42,50,62,55,47,51,57,56,49,51,54,53,52,49,53,51,49,47,50,53,44,38,55,58,86,26,56,59,57,53,49,51,51,52,51,44,50,47,30,46,53,53,21,52,23,12,47,84,44,30,86,82,32,69,62,17,24,34,38,22,52,47,27,50,47,51,38,51,49,51,55,32,49,50,37,43,55,41,24,66,40,22,52,56,43,22,69,59,28,43,52,46,27,50,55,49,54,57,52,54,60,62,53,55,63,56,68,43,85,86,51,48,70,68,54,41,51,50,44,49,50,49,50,53,52,50,50,54,50,51,53,50,49,59,71,29,60,62,48,43,59,69,60,63,49,58,40,39,74,34,71,55,60,62,42,50,52,50,50,53,50,52,50,52,46,46,49,48,30,46,26,41,30,51,36,26,40,84,33,40,22,41,70,51,94,33,68,20,32,52,31,38,45,30,31,49,50,38,46,52,43,51,52,50,50,62,74,46,52,63,46,44,47,47,54,42,54,24,68,77,66,36,67,66,31,26,48,50,54,61,59,45,49,54,59,30,49,56,20,39,37,42,15,24,42,45,43,13,52,42,20,69,39,65,63,68,54,72,39,48,35,42,40,30,20,41,14,44,12,51,19,30,40,40,50,33,54,56,28,64,44,39,47,72,48,73,53,81,48,28,65,35,48,58,67,66,39,49,43,50,37,45,54,51,14,51,49,31,52,46,41,46,77,75,48,73,81,49,41,34,59,55,46,41,48,52,54,27,48,53,44,51,48,47,51,52,50,39,54,57,23,32,21,30,68,83,47,41,62,65,46,79,78,77,74,29,62,76,75,60,83,83,61,50,73,65,74,77,103

Sequence (886 aa):
MNCNELQEGAKPQRYIIKRPKALQWFYNGRLYKESDEERQAGRFELFLDLLYVAIVANFSDDLAEFPNGAHLAKYILIFAPAWHIWADLREIMNSYYTDDLLQRLVILWVMALLVLYANNAREANTDIDAMRTTAGAYLVARFSTMSVFLISSFASYQHRTQARILAGFMFIGLFITIPLFFESVSIRGKAAVVAVMIVYQEVTWSITLSPWIKRRLRLKYSTAVDIAHEIDRMAAFFIIILGEFMYSVIVGDPAGIGLTAGYAKAVCTLIIAFCINWIYVSGDGSIQATHPIRRSAWTAFGFFLLHLPLSASFLIGGHICAISTRLHEFEQGQRWLLGGGLGVGMLCLWIYAQLYRTDGEDRLVLPKQLRVGMRLVIAVILAVLPETHDHLTTTEFMAVVMSLFAFLILWETIGGLMKGARFFEPWTNRHAPAEGDSSEALTMNCNELQEGAKPQRYIIKRPKALQWFYNGRLYKESDEERQAGRFELFLDLLYVAIVANFSDDLAEFPNGAHLAKYILIFAPAWHIWADLREIMNSYYTDDLLQRLVILWVMALLVLYANNAREANTDIDAMRTTAGAYLVARFSTMSVFLISSFASYQHRTQARILAGFMFIGLFITIPLFFESVSIRGKAAVVAVMIVYQEVTWSITLSPWIKRRLRLKYSTAVDIAHEIDRMAAFFIIILGEFMYSVIVGDPAGIGLTAGYAKAVCTLIIAFCINWIYVSGDGSIQATHPIRRSAWTAFGFFLLHLPLSASFLIGGHICAISTRLHEFEQGQRWLLGGGLGVGMLCLWIYAQLYRTDGEDRLVLPKQLRVGMRLVIAVILAVLPETHDHLTTTEFMAVVMSLFAFLILWETIGGLMKGARFFEPWTNRHAPAEGDSSEALT

Secondary structure (DSSP, 8-state):
--HHHHTTTTS--SEEEPPP--SEEEETTEEEES--S-----HHHHHHHHHHHHHHHHHHHHHHHS-SHHHHHHHHHHHHHHHHHHHHHHHHHHHS----HHHHHHHHHHHHHHHHHHHHHTTTTT-HHHHHHHHHHHHHHHHHHHHHHHHHHHH-STTHHHHHHHHHHHHHHHHHTGGGG-TTS-HHHHHHHHHHHHHHHHHHHHHHHSHHHHHHTT-SEEE---HHHHHHHHHHHHHHHHHHHHHHHHTT-TT-SSS-HHHHHHHHHHHHHHHHHHHHHHTT--SEEE-HHHH-HHHHHHHHHHHHHHHHHHHHHHHHHHHGGG-SS--HHHHHHHHHHHHHHHHHHHHHHHTSEEE-GGGBSS-HHHHHHHHHHHHHHHHHHHHH-TT--HHHHHHHHHHHHHHHHHHHHHHTSBTT-EEE---TT-SPPPTTSTTTTT-/--HHHHTTTT---SEEEPPP--SEEEETTEEEES--S-----HHHHHHHHHHHHHHHHHHHHHHHS-SHHHHHHHHHHHHHHHHHHHHHHHHHHHS----HHHHHHHHHHHHHHHHHHHHHTTTTT-HHHHHHHHHHHHHHHHHHHHHHHHHHHH-STTHHHHHHHHHHHHHHHHHTGGGG-TTS-HHHHHHHHHHHHHHHHHHHHHHHSHHHHHHTT-SEEE---HHHHHHHHHHHHHHHHHHHHHHHHTT-TT-SSS-HHHHHHHHHHHHHHHHHHHHHHTT--SEEE-HHHH-HHHHHHHHHHHHHHHHHHHHHHHHHHHGGG-SS--HHHHHHHHHHHHHHHHHHHHHHHTSEEE-GGGBSS-HHHHHHHHHHHHHHHHHHHHH-TT--HHHHHHHHHHHHHHHHHHHHHHTSBTT-EEE---TT-SPPPTTTTTTTT-

pLDDT: mean 83.17, std 17.22, range [22.58, 98.44]

Foldseek 3Di:
DPPVVVVVLVPPDPDQDDQFDFQWKFFQNDIDGPDPPLDADDPVLLVLLLLVLVLLLLLLVLCQVPLDDVSLLLSLLLQLLLVLLNVLLLVCCQGGNPPHPVNSVLSVVLSVLVVQLSVLSSCLLPDLVSLQSNLVSSLVSLLSSLVSLQVSLVRYVQCNVLSVQLSVLSVVLSVLSVVSNDPPQHSVRNSVSSVVSSVSNLVSVLVSQDCVCCVVVVRSMGRDGPPVNVVNSLLSSLLSLLVLLQPLLPPPVLLDPDDHLLVLLNVLSVLLSVLLNVLQVCQLLAPDKDALCRPHSVSVSLLVVLSSLLSSLVSQLSNLSSCLSNFFADDLSSLQSNLQSQLSNLVSSLVRSVSMDHDDQVFFQARRCVLSVLSNVLSVCSNCVSVPPNPDTSSRVSVVNSVSSVVSSVSNVNRSDTDVDDDDDDPPPVDDPDPPCVVPVVD/DPPVVVVVLVPPDPDQDDQFDFQWKFFQNDIDGPDPPLDADDPVLLVLLLLVLVLLLLLLVLCQVPLDDVSLLLSLLLQLLLVLLNVLLLVCCQGGPPPHPVNSVLSVVLSVLVVQLSVLSSCLLPDLVSLQSNLVSSLVSLLSSLVSLQVSLVRYVQCNVLSVQLSVLSVVLSVLSVVSNDPPQHSVRNSVSSVVSSVSSLVSVLVSQDCVCCVVVVRSMGRDGPPVNVVNSLLSSLLSLLVLLQPLLPPPVLLDPDDHLLVLLNVLSVLLSVLLNVLQVCQLLADDKDALCRPHSVSVSLLVVLSSLLSSLVSQLSNLSSCLSNFFADDLSSLQSNLQSQLSNLVSSLVRSVSMDHDDQVFFQARRCVLSVLSNVLSVCSNCVSVPPNPDTSSRVSVVNSVSSVVSSVSNVNRSDTDVDDDDDDPPPVDDPDPPCVVPVVD